Protein AF-A0A3S4TJX4-F1 (afdb_monomer)

InterPro domains:
  IPR001242 Condensation domain [PF00668] (744-1178)
  IPR009081 Phosphopantetheine binding ACP domain [PF00550] (663-723)
  IPR009081 Phosphopantetheine binding ACP domain [PS50075] (653-728)
  IPR014030 Beta-ketoacyl synthase-like, N-terminal domain [PF00109] (40-286)
  IPR014031 Beta-ketoacyl synthase, C-terminal domain [PF02801] (294-403)
  IPR016039 Thiolase-like [G3DSA:3.40.47.10] (41-617)
  IPR016039 Thiolase-like [SSF53901] (38-394)
  IPR018201 Beta-ketoacyl synthase, active site [PS00606] (199-215)
  IPR020806 Polyketide synthase-like, phosphopantetheine-binding domain [SM00823] (659-728)
  IPR020841 Polyketide synthase, beta-ketoacyl synthase domain [PS52004] (38-453)
  IPR020841 Polyketide synthase, beta-ketoacyl synthase domain [SM00825] (41-456)
  IPR023213 Chloramphenicol acetyltransferase-like domain superfamily [G3DSA:3.30.559.10] (734-914)
  IPR032821 Polyketide synthase, C-terminal extension [PF16197] (406-508)
  IPR036736 ACP-like superfamily [G3DSA:1.10.1200.10] (652-731)
  IPR036736 ACP-like superfamily [SSF47336] (655-725)
  IPR050091 Polyketide and Nonribosomal Peptide Biosynthesis Enzymes [PTHR43775] (40-524)

Mean predicted aligned error: 19.18 Å

Radius of gyration: 35.1 Å; Cα contacts (8 Å, |Δi|>4): 2314; chains: 1; bounding box: 82×93×92 Å

Solvent-accessible surface area (backbone atoms only — not comparable to full-atom values): 63516 Å² total; per-residue (Å²): 142,68,64,61,61,52,55,45,47,51,49,52,50,34,36,72,71,65,77,38,60,67,71,58,42,52,52,50,42,48,59,63,64,44,75,70,74,77,68,45,35,22,36,34,17,55,22,33,34,38,27,83,15,77,33,59,68,44,39,50,55,36,46,74,67,61,44,56,40,38,46,53,62,33,75,65,49,47,50,52,48,33,43,52,41,36,72,71,58,66,57,93,82,70,39,72,35,76,37,9,30,58,37,72,69,36,55,44,51,35,70,87,61,78,42,53,68,69,45,46,17,38,34,20,46,54,47,54,46,46,47,52,23,46,52,38,9,38,30,23,30,22,33,26,70,76,81,48,43,73,31,48,34,20,26,24,22,3,31,22,85,80,27,45,63,54,46,45,84,40,39,68,58,86,48,72,46,27,55,56,20,47,42,67,66,40,51,19,43,50,50,32,58,65,28,49,32,71,21,58,70,37,64,35,72,41,37,30,12,6,17,39,47,17,44,50,53,46,53,48,33,44,62,72,63,63,17,70,30,29,43,30,30,19,29,15,38,78,68,74,41,50,62,69,77,57,62,88,44,81,86,49,39,4,73,45,93,59,22,14,42,58,16,62,79,20,58,5,31,29,44,21,20,33,32,36,16,38,29,38,31,42,36,67,61,35,59,73,71,20,46,29,56,53,26,30,52,51,14,56,30,73,47,64,30,82,96,48,94,40,65,24,55,24,49,45,45,8,30,59,67,36,72,52,61,74,90,61,36,49,33,33,42,42,55,34,53,3,27,62,66,59,29,48,53,49,54,51,23,51,42,60,42,45,54,88,81,51,87,68,51,58,68,20,36,27,37,34,62,32,28,40,40,25,49,17,47,4,20,42,23,44,53,50,51,52,52,52,36,50,28,54,74,69,53,30,42,56,37,19,47,73,43,85,48,71,22,87,89,50,66,48,88,78,20,42,44,35,75,30,64,50,75,39,68,52,96,57,76,93,50,77,51,27,34,38,41,38,17,60,17,94,80,35,31,33,30,22,39,30,38,30,53,58,80,78,77,92,68,75,74,69,92,62,80,49,52,37,44,51,51,16,83,41,73,68,47,31,42,52,51,47,51,45,49,47,51,51,57,69,71,39,85,80,62,55,64,67,27,48,22,48,19,42,49,71,11,45,69,88,42,36,32,34,36,39,38,45,44,92,44,71,71,49,41,51,51,51,49,52,48,52,58,69,68,71,65,92,71,80,82,74,87,66,62,95,47,51,41,76,49,74,42,92,50,89,46,89,52,64,42,77,73,85,84,68,74,94,46,97,64,42,56,48,57,51,45,54,52,49,45,54,35,40,76,72,30,32,39,76,43,51,62,71,78,49,61,98,50,72,63,40,28,44,78,49,81,58,82,81,72,59,74,40,81,34,57,66,55,71,92,43,39,51,65,46,69,80,90,61,96,74,76,82,87,82,90,74,87,83,80,83,80,81,40,43,79,40,85,72,78,97,64,81,79,50,74,59,37,49,49,52,40,28,52,49,18,60,75,65,68,35,64,60,46,50,31,80,46,42,46,59,80,69,69,54,45,79,67,54,44,55,54,46,29,21,52,49,16,43,76,65,21,30,88,47,56,65,65,54,51,74,75,27,40,20,47,52,57,37,26,62,58,53,67,78,44,71,79,34,95,57,78,73,80,76,50,66,79,68,85,70,58,45,80,47,87,74,40,49,52,38,52,52,47,50,55,52,22,71,74,40,98,55,50,37,43,56,62,45,71,52,46,30,40,27,71,51,85,75,58,66,68,59,49,44,54,38,54,48,47,49,46,63,65,41,56,57,55,34,40,27,43,44,76,60,99,88,42,82,44,35,34,23,50,69,83,81,71,82,69,52,63,45,77,45,80,50,51,90,50,60,77,91,53,45,61,61,49,49,28,50,52,55,39,63,49,43,78,66,34,39,50,65,81,46,56,42,42,41,39,39,41,36,42,47,56,93,94,42,58,21,37,43,35,42,37,30,32,37,66,44,31,31,74,69,31,48,51,53,49,51,52,52,47,54,52,46,33,53,38,38,76,72,72,45,70,92,72,89,78,79,65,52,36,47,50,65,57,50,41,52,50,48,54,52,49,21,65,71,44,39,66,59,37,53,48,50,62,69,72,48,70,50,88,65,48,60,71,78,83,62,75,35,86,90,42,65,48,31,57,80,46,56,45,76,46,82,47,76,40,56,49,70,54,28,43,31,46,64,46,50,42,23,64,75,68,76,50,52,67,62,48,55,52,50,34,27,48,46,52,39,51,21,67,73,59,71,31,54,38,36,68,38,25,34,65,48,58,45,80,77,48,51,82,55,46,58,65,78,52,89,80,34,56,29,51,39,59,33,54,21,54,43,72,43,73,62,63,95,56,98,42,67,64,56,37,36,54,51,44,48,57,48,51,72,69,32,48,60,68,20,23,32,72,46,52,25,54,80,79,49,91,80,56,94,90,40,78,70,72,55,68,58,45,45,29,34,44,43,75,59,51,65,80,75,68,76,59,90,81,52,59,63,38,79,51,86,94,58,67,89,67,68,96,49,87,74,47,63,52,64,42,58,33,37,36,42,34,35,47,56,98,64,21,39,33,40,36,40,34,33,25,65,48,30,39,54,69,71,61,53,52,51,48,52,47,51,28,46,51,48,49,53,56,45,31,60,53,59,85,69,76,131

pLDDT: mean 82.54, std 14.54, range [25.06, 98.81]

Sequence (1184 aa):
MSENKALARYLLEQVQEGGFDKGHALALIKALGANRSRTEVAIVGISCRFSAADTPEAFWQKLIREKTGGGAYSSDRHADMRYLFGEPAVPKDAGICMNNLLADIDKFDASEFSLLAKEAQLMDPGQRELLLTAWQAIDDAGYSPQQWMNTNTGVFVGIDNNGKFNLDRYVQDQSLYSSMGSMTGWFPGRIAAALNAEGPCLAIDTGCSSGLVALDAAVNAIRDNSCEQAIVASVNLLNLYQSDVADGMEGMNATTDRSAAFDDNANGMLWGEGACSVIVKPLQKAVEAGDHIYGVIRGMAVNHDGQAVRQGKVLQKAWQDGKINPEELDYIEAHGTGTHLGDSIELSSIISAFKPYTKKKQFCGMGSLMANIGHTAGVSGLARVVKVLLAMKYNKLPSSPNFHVPNHHLQLEQSPVYIQDSLTEWPQPDKKKLVGVSAFSMTKTNCHVVIEEYQAPAADIPAVPYLMTVSADDRVQLKAQLNAMQNCIRRDEQIELGNMCYTANTGRQVRSHVVTVAFTSRAECLRRLELVCRELGDDGFCQLQDGVVYQVLTTLSTAKQVLAILPRAVGGELLLLEQIEAAYRTGKQIDWTSLYDGHTFRRISLPGYPRNTVRCWPPQSVLHPFRQPDRSLAVEHTEQPAYQVRLTGRGKEGYSDTELAIGAIWGELFGLDTIAVDQSFVDYGGNSLSAAVLVQSLSHNLHKQVKAELLYQHQTIEALAAVLEDKPEADIQALAPIQDMITGDQPISSTQAFMLGISDSLKNPGHLTVGVVLAVQYSLEPKVMHDTVQYLDSYYDILRARFTKAGGDWHQAIMPVGEAVNFQHVDIAHLPEPERKGFIEQTVNSKLYTLDLASGPLYTVTLFTQGEGEPVYLAAYFHHVLMDAFSLNLYIGSLMSLYNQVAQGGPLSLGSKPLSYYQFIGESQRYAREISDEQAQFMAETPLEDFPLLPQDIADGINYRYSKEEHKQAFDRATTDKLCRQLVKQHQVTVLDLLVAALAHTIAGWTKGEWVEIHNVITGRDVIHDRSHDFTQTLGLFAVGCDLVLQHRQSETPLAYLLDIQSQLLSLPAKGCGNFITQNIESRQPGSRYEYLRKQVSINYLGDMFEVDESSPVRVVDGISIDVDDDHLVHADILDLRGSIQNGELTMIWGYNRKIHHEPTIRKLSEHFGDFLYHLAETVGESH

Nearest PDB structures (foldseek):
  4wky-assembly1_B  TM=8.806E-01  e=1.281E-49  Streptomyces albus
  6mhl-assembly1_A  TM=8.473E-01  e=6.278E-50  Bacillus amyloliquefaciens
  4ope-assembly2_D  TM=8.639E-01  e=1.286E-44  Streptomyces albus
  7s6b-assembly1_A  TM=6.446E-01  e=1.512E-47  Streptomyces lasalocidi
  6ta8-assembly2_B  TM=8.455E-01  e=3.119E-32  Brevibacillus parabrevis

Secondary structure (DSSP, 8-state):
--HHHHHHHHHHHHHHTTSS-HHHHHHHHHHHSS------EEEEEEEEEETTB-SHHHHHHHHHTT---B----HHHHHHHHHHH-S--S-TTS---B-B--S-SSB--TGGGT--HHHHHHS-HHHHHHHHHHHHHHHHTT--GGGGTTS-EEEEEE--GGGS--GGGGB---SHHHHHHH-TTHHHHHHHHHHT--S-EEEE--GGGHHHHHHHHHHHHHHTTS-SEEEEEEEE---TT-GGGTTT-TTTB-SSS---TTBTT-B-BPB--EEEEEEEEEHHHHHHHT---SEEEEEEEEEE-TTS--HHHHHHHHHHHHT--GGG--EEE----SBHHHHHHHHHHHHHHHTTT----S-EEEE-SHHHH-B-GGGHHHHHHHHHHHHHHTTEE---TT--SB-TTS-GGGSSEEE--S-EE-SSTTSPPEEEEEEE-TTSEEEEEEEE---PPP-------EEEEEEESSHHHHHHHHHHHHHHHHH-TT--HHHHHHHHHHSS---SEEEEEEESSHHHHHHHHHHHHHH--SS------TTEEEEE-SS--S-EEPP-PPPS-TTHHHHHHHHHHHHHHTTPEE--HHHHTTS-------PPP-----B----GGGB-------S-------PPPPP-PEEESS-SSPPPHHHHHHHHHHHHHTT-SEEETTSBTTTTT--HHHHHHHHHHHHHHHTS---HHHHHH--BHHHHHHHHHTSPPP--PPPPP--SPP-EEEPPPHHHHHHHHHHHHSSSGGG-EEEEEEEESS---HHHHHHHHHHHHHH-GGGGEEEEEETTEEEEEEPPTTSPP-EEEEE-TTS-HHHHHHHHHHHHHHHHTT--TTTS-SEEEEEEE-STTSPEEEEEEEETTT--HHHHHHHHHHHHHHHHHHHTT--S---S----HHHHHHHHHHHHHHHHHHHHHHHHHS-GGGPPPPP-SSTT---BGGGEEEEEEE--HHHHHIIIIIIHHHHT--HHHHHHHHHHHHHHHHHT-SEEEEEEEEEGGGTSTT--S--TT--S--EEEEEEEEE----SSHHHHHHHHHHHHHHSGGGGTHHHHHTTTS---TT-GGGG----EEEEE-TTTT---TT-SEEE-TT-------TTPBPS-SEEEEEEEETTEEEEEEEEETTT--HHHHHHHHHHHHHHHHHHHHHTT---

Organism: NCBI:txid2485123

Foldseek 3Di:
DPDLVVVLVVLVVCVVVVNDDPVVSVVVNCVSPPPPPQQWKFFFFKFKCKACARGLVSLVVLQQVLPFFHDDAAPVRVVVLCFFFNPFPDPPQLLAAARIADHDLQFADQVLLVHDLQLLQLAFSLLRQLLVGLQRRLLQQLAHLQVLAPFQAEEFEFEALQQTPLQLVWFQFPAVSNVLRRDQQNSQVSNCVSRVHDAHGDYAYPKQCRQVVSVVVQSVCCSVVSGQKYKRKYWGHHSRRDPVVSPPCPQAHHSDNFQAFQAQNLRHFHEHTMMMMIIMGRPVVCVVVQTHGLWIFQFKFKDFQVPHACQLVRVLRRCVRNVHQVLQAQEEAEQRRSRPVVSQSRQVSQQVNCVVRDQAAARHEYAYCCRSNIRNMSCRQVVSVSLVSVCLVVQKDGARHPHDHGNPSHPRRSGNYDYRHHIGGRPCSPDWHKYKYWTARPSRMIMITIITGDDDDDFDFDDFWQKAKQADQDPVLSLVQLVQQLVVLVVDVPDDRSLNRVSRQRRYDHYQKMKIFTDDDSVRSNVLSVQSSVQPDDPPDDDDDQGMDIGGQPDQDPAEDEFDGDDDDVCSSSVSVVVVNVCSVVNHHYDCVNSCPPHNHHHRRGDDGPRGGDRNHDPSVRTNTDDDPDPDDDDDDDDDDQQFAAEDADPPDDDDPQLRQLRSLLCSLLVNNYDYQPDFQVNSVDDPVSLLVSLQSSCQRQQFNGFSVLCVVQGGSNSSSVVRVPGDRHNQDEDDADQDQDWFWFDAFLVLQVLQVLLVVFPHSLLQKDKFKKWFQDDADQVLLQVLQLLVCRQAQLQQWAWDADPNDIIITGHHRDDRAQEEEAECLVPDPVCVLVVVLCVLQVCSRVQDRHDHRQKHWYWYHRDPSGIIMIMIMGNLSSFDPLLNVLVVVSSVVQSVCVVVVHDNDDPGHFHEVSVVSVLLLVLLVVLVVVQVVCLVPDPLVQEFDQAFPAPPFFQWPVQKDKDKDWDDLLLLCLQQPQLCVVPVHHSVLLLVLLLQVLRCVRRVGQKDKEKEWDFQCSQSRSNNYDCSSYGGYRTAIFIQIDGDDDDPALVVSSVNSVVSQVSDRSSRRSLSSNPVPDDDDPVDSVVSNQNQHYEYEPECVQAFPPPDSMGTDPDNDSDDPGRPSTDSHQWYWYWYQYPSMIMIMIMHGVSGHDPVVSVVSVVSSVVSSVRSSVCRPPDD

Structure (mmCIF, N/CA/C/O backbone):
data_AF-A0A3S4TJX4-F1
#
_entry.id   AF-A0A3S4TJX4-F1
#
loop_
_atom_site.group_PDB
_atom_site.id
_atom_site.type_symbol
_atom_site.label_atom_id
_atom_site.label_alt_id
_atom_site.label_comp_id
_atom_site.label_asym_id
_atom_site.label_entity_id
_atom_site.label_seq_id
_atom_site.pdbx_PDB_ins_code
_atom_site.Cartn_x
_atom_site.Cartn_y
_atom_site.Cartn_z
_atom_site.occupancy
_atom_site.B_iso_or_equiv
_atom_site.auth_seq_id
_atom_site.auth_comp_id
_atom_site.auth_asym_id
_atom_site.auth_atom_id
_atom_site.pdbx_PDB_model_num
ATOM 1 N N . MET A 1 1 ? -5.182 21.605 20.759 1.00 36.69 1 MET A N 1
ATOM 2 C CA . MET A 1 1 ? -6.019 22.615 21.456 1.00 36.69 1 MET A CA 1
ATOM 3 C C . MET A 1 1 ? -5.848 23.965 20.748 1.00 36.69 1 MET A C 1
ATOM 5 O O . MET A 1 1 ? -4.956 24.694 21.154 1.00 36.69 1 MET A O 1
ATOM 9 N N . SER A 1 2 ? -6.645 24.328 19.730 1.00 47.00 2 SER A N 1
ATOM 10 C CA . SER A 1 2 ? -6.632 25.727 19.226 1.00 47.00 2 SER A CA 1
ATOM 11 C C . SER A 1 2 ? -7.808 26.160 18.332 1.00 47.00 2 SER A C 1
ATOM 13 O O . SER A 1 2 ? -8.213 27.307 18.472 1.00 47.00 2 SER A O 1
ATOM 15 N N . GLU A 1 3 ? -8.444 25.313 17.516 1.00 48.81 3 GLU A N 1
ATOM 16 C CA . GLU A 1 3 ? -9.478 25.794 16.563 1.00 48.81 3 GLU A CA 1
ATOM 17 C C . GLU A 1 3 ? -10.891 25.933 17.157 1.00 48.81 3 GLU A C 1
ATOM 19 O O . GLU A 1 3 ? -11.523 26.982 17.025 1.00 48.81 3 GLU A O 1
ATOM 24 N N . ASN A 1 4 ? -11.356 24.959 17.951 1.00 64.44 4 ASN A N 1
ATOM 25 C CA . ASN A 1 4 ? -12.704 25.009 18.548 1.00 64.44 4 ASN A CA 1
ATOM 26 C C . ASN A 1 4 ? -12.914 26.205 19.496 1.00 64.44 4 ASN A C 1
ATOM 28 O O . ASN A 1 4 ? -14.044 26.634 19.715 1.00 64.44 4 ASN A O 1
ATOM 32 N N . LYS A 1 5 ? -11.837 26.771 20.062 1.00 68.56 5 LYS A N 1
ATOM 33 C CA . LYS A 1 5 ? -11.915 27.974 20.909 1.00 68.56 5 LYS A CA 1
ATOM 34 C C . LYS A 1 5 ? -12.080 29.256 20.095 1.00 68.56 5 LYS A C 1
ATOM 36 O O . LYS A 1 5 ? -12.749 30.168 20.576 1.00 68.56 5 LYS A O 1
ATOM 41 N N . ALA A 1 6 ? -11.475 29.334 18.911 1.00 73.31 6 ALA A N 1
ATOM 42 C CA . ALA A 1 6 ? -11.617 30.483 18.023 1.00 73.31 6 ALA A CA 1
ATOM 43 C C . ALA A 1 6 ? -13.039 30.535 17.450 1.00 73.31 6 ALA A C 1
ATOM 45 O O . ALA A 1 6 ? -13.701 31.564 17.551 1.00 73.31 6 ALA A O 1
ATOM 46 N N . LEU A 1 7 ? -13.558 29.392 16.995 1.00 76.19 7 LEU A N 1
ATOM 47 C CA . LEU A 1 7 ? -14.925 29.287 16.485 1.00 76.19 7 LEU A CA 1
ATOM 48 C C . LEU A 1 7 ? -15.981 29.523 17.580 1.00 76.19 7 LEU A C 1
ATOM 50 O O . LEU A 1 7 ? -16.970 30.215 17.352 1.00 76.19 7 LEU A O 1
ATOM 54 N N . ALA A 1 8 ? -15.751 29.030 18.803 1.00 79.75 8 ALA A N 1
ATOM 55 C CA . ALA A 1 8 ? -16.629 29.329 19.935 1.00 79.75 8 ALA A CA 1
ATOM 56 C C . ALA A 1 8 ? -16.616 30.820 20.324 1.00 79.75 8 ALA A C 1
ATOM 58 O O . ALA A 1 8 ? -17.654 31.342 20.723 1.00 79.75 8 ALA A O 1
ATOM 59 N N . ARG A 1 9 ? -15.474 31.517 20.202 1.00 83.75 9 ARG A N 1
ATOM 60 C CA . ARG A 1 9 ? -15.407 32.977 20.400 1.00 83.75 9 ARG A CA 1
ATOM 61 C C . ARG A 1 9 ? -16.168 33.727 19.319 1.00 83.75 9 ARG A C 1
ATOM 63 O O . ARG A 1 9 ? -16.995 34.558 19.667 1.00 83.75 9 ARG A O 1
ATOM 70 N N . TYR A 1 10 ? -15.959 33.364 18.058 1.00 85.44 10 TYR A N 1
ATOM 71 C CA . TYR A 1 10 ? -16.672 33.961 16.934 1.00 85.44 10 TYR A CA 1
ATOM 72 C C . TYR A 1 10 ? -18.196 33.825 17.087 1.00 85.44 10 TYR A C 1
ATOM 74 O O . TYR A 1 10 ? -18.923 34.806 16.974 1.00 85.44 10 TYR A O 1
ATOM 82 N N . LEU A 1 11 ? -18.695 32.639 17.457 1.00 84.94 11 LEU A N 1
ATOM 83 C CA . LEU A 1 11 ? -20.128 32.431 17.705 1.00 84.94 11 LEU A CA 1
ATOM 84 C C . LEU A 1 11 ? -20.664 33.282 18.869 1.00 84.94 11 LEU A C 1
ATOM 86 O O . LEU A 1 11 ? -21.798 33.752 18.812 1.00 84.94 11 LEU A O 1
ATOM 90 N N . LEU A 1 12 ? -19.869 33.502 19.922 1.00 85.00 12 LEU A N 1
ATOM 91 C CA . LEU A 1 12 ? -20.253 34.384 21.031 1.00 85.00 12 LEU A CA 1
ATOM 92 C C . LEU A 1 12 ? -20.264 35.863 20.619 1.00 85.00 12 LEU A C 1
ATOM 94 O O . LEU A 1 12 ? -21.149 36.595 21.062 1.00 85.00 12 LEU A O 1
ATOM 98 N N . GLU A 1 13 ? -19.324 36.288 19.775 1.00 90.81 13 GLU A N 1
ATOM 99 C CA . GLU A 1 13 ? -19.264 37.642 19.208 1.00 90.81 13 GLU A CA 1
ATOM 100 C C . GLU A 1 13 ? -20.476 37.905 18.302 1.00 90.81 13 GLU A C 1
ATOM 102 O O . GLU A 1 13 ? -21.200 38.874 18.521 1.00 90.81 13 GLU A O 1
ATOM 107 N N . GLN A 1 14 ? -20.814 36.976 17.401 1.00 90.31 14 GLN A N 1
ATOM 108 C CA . GLN A 1 14 ? -21.992 37.093 16.529 1.00 90.31 14 GLN A CA 1
ATOM 109 C C . GLN A 1 14 ? -23.321 37.121 17.305 1.00 90.31 14 GLN A C 1
ATOM 111 O O . GLN A 1 14 ? -24.269 37.806 16.916 1.00 90.31 14 GLN A O 1
ATOM 116 N N . VAL A 1 15 ? -23.398 36.436 18.450 1.00 91.56 15 VAL A N 1
ATOM 117 C CA . VAL A 1 15 ? -24.546 36.529 19.368 1.00 91.56 15 VAL A CA 1
ATOM 118 C C . VAL A 1 15 ? -24.623 37.888 20.068 1.00 91.56 15 VAL A C 1
ATOM 120 O O . VAL A 1 15 ? -25.723 38.393 20.302 1.00 91.56 15 VAL A O 1
ATOM 123 N N . GLN A 1 16 ? -23.485 38.477 20.451 1.00 88.38 16 GLN A N 1
ATOM 124 C CA . GLN A 1 16 ? -23.446 39.804 21.077 1.00 88.38 16 GLN A CA 1
ATOM 125 C C . GLN A 1 16 ? -23.823 40.912 20.091 1.00 88.38 16 GLN A C 1
ATOM 127 O O . GLN A 1 16 ? -24.510 41.856 20.477 1.00 88.38 16 GLN A O 1
ATOM 132 N N . GLU A 1 17 ? -23.433 40.759 18.828 1.00 92.00 17 GLU A N 1
ATOM 133 C CA . GLU A 1 17 ? -23.764 41.675 17.731 1.00 92.00 17 GLU A CA 1
ATOM 134 C C . GLU A 1 17 ? -25.202 41.498 17.210 1.00 92.00 17 GLU A C 1
ATOM 136 O O . GLU A 1 17 ? -25.673 42.289 16.397 1.00 92.00 17 GLU A O 1
ATOM 141 N N . GLY A 1 18 ? -25.930 40.484 17.693 1.00 80.81 18 GLY A N 1
ATOM 142 C CA . GLY A 1 18 ? -27.303 40.190 17.273 1.00 80.81 18 GLY A CA 1
ATOM 143 C C . GLY A 1 18 ? -27.412 39.520 15.898 1.00 80.81 18 GLY A C 1
ATOM 144 O O . GLY A 1 18 ? -28.525 39.330 15.414 1.00 80.81 18 GLY A O 1
ATOM 145 N N . GLY A 1 19 ? -26.285 39.139 15.289 1.00 79.06 19 GLY A N 1
ATOM 146 C CA . GLY A 1 19 ? -26.214 38.432 14.009 1.00 79.06 19 GLY A CA 1
ATOM 147 C C . GLY A 1 19 ? -26.500 36.930 14.106 1.00 79.06 19 GLY A C 1
ATOM 148 O O . GLY A 1 19 ? -26.665 36.274 13.080 1.00 79.06 19 GLY A O 1
ATOM 149 N N . PHE A 1 20 ? -26.580 36.372 15.321 1.00 81.31 20 PHE A N 1
ATOM 150 C CA . PHE A 1 20 ? -26.811 34.943 15.528 1.00 81.31 20 PHE A CA 1
ATOM 151 C C . PHE A 1 20 ? -27.699 34.644 16.746 1.00 81.31 20 PHE A C 1
ATOM 153 O O . PHE A 1 20 ? -27.573 35.266 17.804 1.00 81.31 20 PHE A O 1
ATOM 160 N N . ASP A 1 21 ? -28.604 33.669 16.612 1.00 93.69 21 ASP A N 1
ATOM 161 C CA . ASP A 1 21 ? -29.549 33.297 17.669 1.00 93.69 21 ASP A CA 1
ATOM 162 C C . ASP A 1 21 ? -28.851 32.655 18.882 1.00 93.69 21 ASP A C 1
ATOM 164 O O . ASP A 1 21 ? -28.011 31.762 18.756 1.00 93.69 21 ASP A O 1
ATOM 168 N N . LYS A 1 22 ? -29.262 33.068 20.087 1.00 87.38 22 LYS A N 1
ATOM 169 C CA . LYS A 1 22 ? -28.700 32.577 21.356 1.00 87.38 22 LYS A CA 1
ATOM 170 C C . LYS A 1 22 ? -28.946 31.086 21.574 1.00 87.38 22 LYS A C 1
ATOM 172 O O . LYS A 1 22 ? -28.072 30.414 22.123 1.00 87.38 22 LYS A O 1
ATOM 177 N N . GLY A 1 23 ? -30.115 30.574 21.185 1.00 79.62 23 GLY A N 1
ATOM 178 C CA . GLY A 1 23 ? -30.462 29.161 21.344 1.00 79.62 23 GLY A CA 1
ATOM 179 C C . GLY A 1 23 ? -29.588 28.264 20.468 1.00 79.62 23 GLY A C 1
ATOM 180 O O . GLY A 1 23 ? -28.990 27.304 20.959 1.00 79.62 23 GLY A O 1
ATOM 181 N N . HIS A 1 24 ? -29.442 28.635 19.197 1.00 76.31 24 HIS A N 1
ATOM 182 C CA . HIS A 1 24 ? -28.610 27.920 18.231 1.00 76.31 24 HIS A CA 1
ATOM 183 C C . HIS A 1 24 ? -27.114 28.046 18.515 1.00 76.31 24 HIS A C 1
ATOM 185 O O . HIS A 1 24 ? -26.407 27.042 18.461 1.00 76.31 24 HIS A O 1
ATOM 191 N N . ALA A 1 25 ? -26.618 29.231 18.886 1.00 83.31 25 ALA A N 1
ATOM 192 C CA . ALA A 1 25 ? -25.219 29.391 19.280 1.00 83.31 25 ALA A CA 1
ATOM 193 C C . ALA A 1 25 ? -24.874 28.528 20.494 1.00 83.31 25 ALA A C 1
ATOM 195 O O . ALA A 1 25 ? -23.820 27.901 20.521 1.00 83.31 25 ALA A O 1
ATOM 196 N N . LEU A 1 26 ? -25.766 28.443 21.487 1.00 77.00 26 LEU A N 1
ATOM 197 C CA . LEU A 1 26 ? -25.555 27.580 22.646 1.00 77.00 26 LEU A CA 1
ATOM 198 C C . LEU A 1 26 ? -25.517 26.096 22.252 1.00 77.00 26 LEU A C 1
ATOM 200 O O . LEU A 1 26 ? -24.716 25.348 22.810 1.00 77.00 26 LEU A O 1
ATOM 204 N N . ALA A 1 27 ? -26.347 25.668 21.296 1.00 74.06 27 ALA A N 1
ATOM 205 C CA . ALA A 1 27 ? -26.324 24.307 20.764 1.00 74.06 27 ALA A CA 1
ATOM 206 C C . ALA A 1 27 ? -25.031 24.014 19.981 1.00 74.06 27 ALA A C 1
ATOM 208 O O . ALA A 1 27 ? -24.394 22.993 20.229 1.00 74.06 27 ALA A O 1
ATOM 209 N N . LEU A 1 28 ? -24.591 24.933 19.115 1.00 76.88 28 LEU A N 1
ATOM 210 C CA . LEU A 1 28 ? -23.346 24.820 18.348 1.00 76.88 28 LEU A CA 1
ATOM 211 C C . LEU A 1 28 ? -22.112 24.850 19.249 1.00 76.88 28 LEU A C 1
ATOM 213 O O . LEU A 1 28 ? -21.241 24.003 19.112 1.00 76.88 28 LEU A O 1
ATOM 217 N N . ILE A 1 29 ? -22.047 25.749 20.231 1.00 75.94 29 ILE A N 1
ATOM 218 C CA . ILE A 1 29 ? -20.952 25.794 21.211 1.00 75.94 29 ILE A CA 1
ATOM 219 C C . ILE A 1 29 ? -20.948 24.525 22.072 1.00 75.94 29 ILE A C 1
ATOM 221 O O . ILE A 1 29 ? -19.879 23.995 22.370 1.00 75.94 29 ILE A O 1
ATOM 225 N N . LYS A 1 30 ? -22.122 23.986 22.434 1.00 68.75 30 LYS A N 1
ATOM 226 C CA . LYS A 1 30 ? -22.217 22.669 23.081 1.00 68.75 30 LYS A CA 1
ATOM 227 C C . LYS A 1 30 ? -21.765 21.535 22.168 1.00 68.75 30 LYS A C 1
ATOM 229 O O . LYS A 1 30 ? -21.188 20.600 22.693 1.00 68.75 30 LYS A O 1
ATOM 234 N N . ALA A 1 31 ? -21.988 21.601 20.858 1.00 64.06 31 ALA A N 1
ATOM 235 C CA . ALA A 1 31 ? -21.494 20.610 19.902 1.00 64.06 31 ALA A CA 1
ATOM 236 C C . ALA A 1 31 ? -19.972 20.729 19.679 1.00 64.06 31 ALA A C 1
ATOM 238 O O . ALA A 1 31 ? -19.275 19.722 19.637 1.00 64.06 31 ALA A O 1
ATOM 239 N N . LEU A 1 32 ? -19.438 21.954 19.635 1.00 67.00 32 LEU A N 1
ATOM 240 C CA . LEU A 1 32 ? -18.004 22.261 19.523 1.00 67.00 32 LEU A CA 1
ATOM 241 C C . LEU A 1 32 ? -17.216 21.917 20.796 1.00 67.00 32 LEU A C 1
ATOM 243 O O . LEU A 1 32 ? -16.024 21.607 20.735 1.00 67.00 32 LEU A O 1
ATOM 247 N N . GLY A 1 33 ? -17.880 22.021 21.950 1.00 47.38 33 GLY A N 1
ATOM 248 C CA . GLY A 1 33 ? -17.371 21.679 23.276 1.00 47.38 33 GLY A CA 1
ATOM 249 C C . GLY A 1 33 ? -17.836 20.317 23.791 1.00 47.38 33 GLY A C 1
ATOM 250 O O . GLY A 1 33 ? -17.444 19.929 24.894 1.00 47.38 33 GLY A O 1
ATOM 251 N N . ALA A 1 34 ? -18.654 19.583 23.030 1.00 43.62 34 ALA A N 1
ATOM 252 C CA . ALA A 1 34 ? -18.957 18.201 23.341 1.00 43.62 34 ALA A CA 1
ATOM 253 C C . ALA A 1 34 ? -17.630 17.463 23.217 1.00 43.62 34 ALA A C 1
ATOM 255 O O . ALA A 1 34 ? -17.064 17.360 22.130 1.00 43.62 34 ALA A O 1
ATOM 256 N N . ASN A 1 35 ? -17.110 16.961 24.338 1.00 44.81 35 ASN A N 1
ATOM 257 C CA . ASN A 1 35 ? -16.187 15.840 24.273 1.00 44.81 35 ASN A CA 1
ATOM 258 C C . ASN A 1 35 ? -16.895 14.804 23.399 1.00 44.81 35 ASN A C 1
ATOM 260 O O . ASN A 1 35 ? -17.862 14.203 23.874 1.00 44.81 35 ASN A O 1
ATOM 264 N N . ARG A 1 36 ? -16.468 14.623 22.139 1.00 47.38 36 ARG A N 1
ATOM 265 C CA . ARG A 1 36 ? -16.821 13.417 21.388 1.00 47.38 36 ARG A CA 1
ATOM 266 C C . ARG A 1 36 ? -16.513 12.287 22.359 1.00 47.38 36 ARG A C 1
ATOM 268 O O . ARG A 1 36 ? -15.378 12.204 22.840 1.00 47.38 36 ARG A O 1
ATOM 275 N N . SER A 1 37 ? -17.527 11.533 22.787 1.00 54.72 37 SER A N 1
ATOM 276 C CA . SER A 1 37 ? -17.262 10.407 23.672 1.00 54.72 37 SER A CA 1
ATOM 277 C C . SER A 1 37 ? -16.277 9.540 22.914 1.00 54.72 37 SER A C 1
ATOM 279 O O . SER A 1 37 ? -16.568 9.139 21.790 1.00 54.72 37 SER A O 1
ATOM 281 N N . ARG A 1 38 ? -15.080 9.369 23.472 1.00 72.62 38 ARG A N 1
ATOM 282 C CA . ARG A 1 38 ? -14.001 8.633 22.827 1.00 72.62 38 ARG A CA 1
ATOM 283 C C . ARG A 1 38 ? -14.551 7.283 22.383 1.00 72.62 38 ARG A C 1
ATOM 285 O O . ARG A 1 38 ? -14.959 6.503 23.239 1.00 72.62 38 ARG A O 1
ATOM 292 N N . THR A 1 39 ? -14.597 7.048 21.073 1.00 85.12 39 THR A N 1
ATOM 293 C CA . THR A 1 39 ? -15.075 5.784 20.517 1.00 85.12 39 THR A CA 1
ATOM 294 C C . THR A 1 39 ? -14.137 4.686 21.000 1.00 85.12 39 THR A C 1
ATOM 296 O O . THR A 1 39 ? -12.958 4.647 20.633 1.00 85.12 39 THR A O 1
ATOM 299 N N . GLU A 1 40 ? -14.638 3.846 21.903 1.00 92.81 40 GLU A N 1
ATOM 300 C CA . GLU A 1 40 ? -13.951 2.627 22.313 1.00 92.81 40 GLU A CA 1
ATOM 301 C C . GLU A 1 40 ? -13.974 1.646 21.145 1.00 92.81 40 GLU A C 1
ATOM 303 O O . GLU A 1 40 ? -14.954 1.579 20.401 1.00 92.81 40 GLU A O 1
ATOM 308 N N . VAL A 1 41 ? -12.883 0.909 20.961 1.00 97.81 41 VAL A N 1
ATOM 309 C CA . VAL A 1 41 ? -12.700 0.018 19.814 1.00 97.81 41 VAL A CA 1
ATOM 310 C C . VAL A 1 41 ? -12.572 -1.409 20.330 1.00 97.81 41 VAL A C 1
ATOM 312 O O . VAL A 1 41 ? -11.740 -1.689 21.189 1.00 97.81 41 VAL A O 1
ATOM 315 N N . ALA A 1 42 ? -13.427 -2.295 19.838 1.00 98.50 42 ALA A N 1
ATOM 316 C CA . ALA A 1 42 ? -13.429 -3.718 20.133 1.00 98.50 42 ALA A CA 1
ATOM 317 C C . ALA A 1 42 ? -12.576 -4.475 19.112 1.00 98.50 42 ALA A C 1
ATOM 319 O O . ALA A 1 42 ? -12.627 -4.168 17.921 1.00 98.50 42 ALA A O 1
ATOM 320 N N . ILE A 1 43 ? -11.844 -5.487 19.576 1.00 98.75 43 ILE A N 1
ATOM 321 C CA . ILE A 1 43 ? -11.207 -6.493 18.720 1.00 98.75 43 ILE A CA 1
ATOM 322 C C . ILE A 1 43 ? -12.166 -7.680 18.629 1.00 98.75 43 ILE A C 1
ATOM 324 O O . ILE A 1 43 ? -12.460 -8.312 19.648 1.00 98.75 43 ILE A O 1
ATOM 328 N N . VAL A 1 44 ? -12.679 -7.953 17.429 1.00 98.19 44 VAL A N 1
ATOM 329 C CA . VAL A 1 44 ? -13.785 -8.907 17.214 1.00 98.19 44 VAL A CA 1
ATOM 330 C C . VAL A 1 44 ? -13.375 -10.198 16.510 1.00 98.19 44 VAL A C 1
ATOM 332 O O . VAL A 1 44 ? -14.098 -11.184 16.579 1.00 98.19 44 VAL A O 1
ATOM 335 N N . GLY A 1 45 ? -12.209 -10.215 15.869 1.00 97.69 45 GLY A N 1
ATOM 336 C CA . GLY A 1 45 ? -11.669 -11.397 15.199 1.00 97.69 45 GLY A CA 1
ATOM 337 C C . GLY A 1 45 ? -10.152 -11.378 15.187 1.00 97.69 45 GLY A C 1
ATOM 338 O O . GLY A 1 45 ? -9.548 -10.303 15.118 1.00 97.69 45 GLY A O 1
ATOM 339 N N . ILE A 1 46 ? -9.543 -12.556 15.272 1.00 98.19 46 ILE A N 1
ATOM 340 C CA . ILE A 1 46 ? -8.093 -12.742 15.266 1.00 98.19 46 ILE A CA 1
ATOM 341 C C . ILE A 1 46 ? -7.696 -13.908 14.357 1.00 98.19 46 ILE A C 1
ATOM 343 O O . ILE A 1 46 ? -8.381 -14.922 14.269 1.00 98.19 46 ILE A O 1
ATOM 347 N N . SER A 1 47 ? -6.534 -13.794 13.724 1.00 97.19 47 SER A N 1
ATOM 348 C CA . SER A 1 47 ? -5.828 -14.920 13.118 1.00 97.19 47 SER A CA 1
ATOM 349 C C . SER A 1 47 ? -4.325 -14.756 13.299 1.00 97.19 47 SER A C 1
ATOM 351 O O . SER A 1 47 ? -3.808 -13.636 13.313 1.00 97.19 47 SER A O 1
ATOM 353 N N . CYS A 1 48 ? -3.617 -15.873 13.430 1.00 95.50 48 CYS A N 1
ATOM 354 C CA . CYS A 1 48 ? -2.167 -15.888 13.432 1.00 95.50 48 CYS A CA 1
ATOM 355 C C . CYS A 1 48 ? -1.608 -17.196 12.877 1.00 95.50 48 CYS A C 1
ATOM 357 O O . CYS A 1 48 ? -2.191 -18.268 13.054 1.00 95.50 48 CYS A O 1
ATOM 359 N N . ARG A 1 49 ? -0.428 -17.084 12.267 1.00 93.81 49 ARG A N 1
ATOM 360 C CA . ARG A 1 49 ? 0.392 -18.203 11.823 1.00 93.81 49 ARG A CA 1
ATOM 361 C C . ARG A 1 49 ? 1.827 -17.975 12.274 1.00 93.81 49 ARG A C 1
ATOM 363 O O . ARG A 1 49 ? 2.481 -17.021 11.856 1.00 93.81 49 ARG A O 1
ATOM 370 N N . PHE A 1 50 ? 2.299 -18.852 13.149 1.00 92.88 50 PHE A N 1
ATOM 371 C CA . PHE A 1 50 ? 3.647 -18.844 13.706 1.00 92.88 50 PHE A CA 1
ATOM 372 C C . PHE A 1 50 ? 4.275 -20.229 13.577 1.00 92.88 50 PHE A C 1
ATOM 374 O O . PHE A 1 50 ? 3.610 -21.225 13.284 1.00 92.88 50 PHE A O 1
ATOM 381 N N . SER A 1 51 ? 5.571 -20.316 13.859 1.00 86.81 51 SER A N 1
ATOM 382 C CA . SER A 1 51 ? 6.287 -21.587 13.844 1.00 86.81 51 SER A CA 1
ATOM 383 C C . SER A 1 51 ? 5.610 -22.652 14.726 1.00 86.81 51 SER A C 1
ATOM 385 O O . SER A 1 51 ? 5.375 -22.460 15.928 1.00 86.81 51 SER A O 1
ATOM 387 N N . ALA A 1 52 ? 5.286 -23.798 14.116 1.00 85.50 52 ALA A N 1
ATOM 388 C CA . ALA A 1 52 ? 4.563 -24.907 14.747 1.00 85.50 52 ALA A CA 1
ATOM 389 C C . ALA A 1 52 ? 3.210 -24.517 15.393 1.00 85.50 52 ALA A C 1
ATOM 391 O O . ALA A 1 52 ? 2.764 -25.175 16.340 1.00 85.50 52 ALA A O 1
ATOM 392 N N . ALA A 1 53 ? 2.575 -23.444 14.912 1.00 91.19 53 ALA A N 1
ATOM 393 C CA . ALA A 1 53 ? 1.295 -22.945 15.397 1.00 91.19 53 ALA A CA 1
ATOM 394 C C . ALA A 1 53 ? 0.555 -22.163 14.295 1.00 91.19 53 ALA A C 1
ATOM 396 O O . ALA A 1 53 ? 0.668 -20.944 14.209 1.00 91.19 53 ALA A O 1
ATOM 397 N N . ASP A 1 54 ? -0.235 -22.867 13.483 1.00 89.06 54 ASP A N 1
ATOM 398 C CA . ASP A 1 54 ? -0.928 -22.271 12.329 1.00 89.06 54 ASP A CA 1
ATOM 399 C C . ASP A 1 54 ? -2.310 -21.665 12.641 1.00 89.06 54 ASP A C 1
ATOM 401 O O . ASP A 1 54 ? -3.002 -21.213 11.734 1.00 89.06 54 ASP A O 1
ATOM 405 N N . THR A 1 55 ? -2.745 -21.689 13.906 1.00 91.81 55 THR A N 1
ATOM 406 C CA . THR A 1 55 ? -4.017 -21.093 14.348 1.00 91.81 55 THR A CA 1
ATOM 407 C C . THR A 1 55 ? -3.889 -20.458 15.736 1.00 91.81 55 THR A C 1
ATOM 409 O O . THR A 1 55 ? -3.019 -20.879 16.514 1.00 91.81 55 THR A O 1
ATOM 412 N N . PRO A 1 56 ? -4.791 -19.531 16.124 1.00 94.31 56 PRO A N 1
ATOM 413 C CA . PRO A 1 56 ? -4.833 -18.978 17.480 1.00 94.31 56 PRO A CA 1
ATOM 414 C C . PRO A 1 56 ? -4.905 -20.052 18.578 1.00 94.31 56 PRO A C 1
ATOM 416 O O . PRO A 1 56 ? -4.225 -19.961 19.601 1.00 94.31 56 PRO A O 1
ATOM 419 N N . GLU A 1 57 ? -5.665 -21.128 18.369 1.00 91.31 57 GLU A N 1
ATOM 420 C CA . GLU A 1 57 ? -5.749 -22.247 19.311 1.00 91.31 57 GLU A CA 1
ATOM 421 C C . GLU A 1 57 ? -4.439 -23.030 19.406 1.00 91.31 57 GLU A C 1
ATOM 423 O O . GLU A 1 57 ? -4.035 -23.408 20.511 1.00 91.31 57 GLU A O 1
ATOM 428 N N . ALA A 1 58 ? -3.786 -23.306 18.273 1.00 92.38 58 ALA A N 1
ATOM 429 C CA . ALA A 1 58 ? -2.497 -23.990 18.247 1.00 92.38 58 ALA A CA 1
ATOM 430 C C . ALA A 1 58 ? -1.421 -23.137 18.932 1.00 92.38 58 ALA A C 1
ATOM 432 O O . ALA A 1 58 ? -0.630 -23.651 19.727 1.00 92.38 58 ALA A O 1
ATOM 433 N N . PHE A 1 59 ? -1.463 -21.825 18.706 1.00 95.38 59 PHE A N 1
ATOM 434 C CA . PHE A 1 59 ? -0.606 -20.860 19.373 1.00 95.38 59 PHE A CA 1
ATOM 435 C C . PHE A 1 59 ? -0.849 -20.843 20.884 1.00 95.38 59 PHE A C 1
ATOM 437 O O . PHE A 1 59 ? 0.099 -20.995 21.652 1.00 95.38 59 PHE A O 1
ATOM 444 N N . TRP A 1 60 ? -2.104 -20.811 21.339 1.00 95.62 60 TRP A N 1
ATOM 445 C CA . TRP A 1 60 ? -2.420 -20.943 22.764 1.00 95.62 60 TRP A CA 1
ATOM 446 C C . TRP A 1 60 ? -1.871 -22.242 23.373 1.00 95.62 60 TRP A C 1
ATOM 448 O O . TRP A 1 60 ? -1.282 -22.225 24.453 1.00 95.62 60 TRP A O 1
ATOM 458 N N . GLN A 1 61 ? -2.009 -23.377 22.676 1.00 94.19 61 GLN A N 1
ATOM 459 C CA . GLN A 1 61 ? -1.433 -24.650 23.129 1.00 94.19 61 GLN A CA 1
ATOM 460 C C . GLN A 1 61 ? 0.095 -24.620 23.207 1.00 94.19 61 GLN A C 1
ATOM 462 O O . GLN A 1 61 ? 0.668 -25.273 24.080 1.00 94.19 61 GLN A O 1
ATOM 467 N N . LYS A 1 62 ? 0.756 -23.886 22.310 1.00 93.19 62 LYS A N 1
ATOM 468 C CA . LYS A 1 62 ? 2.204 -23.675 22.346 1.00 93.19 62 LYS A CA 1
ATOM 469 C C . LYS A 1 62 ? 2.609 -22.866 23.585 1.00 93.19 62 LYS A C 1
ATOM 471 O O . LYS A 1 62 ? 3.524 -23.290 24.290 1.00 93.19 62 LYS A O 1
ATOM 476 N N . LEU A 1 63 ? 1.879 -21.790 23.891 1.00 94.44 63 LEU A N 1
ATOM 477 C CA . LEU A 1 63 ? 2.122 -20.921 25.049 1.00 94.44 63 LEU A CA 1
ATOM 478 C C . LEU A 1 63 ? 2.002 -21.671 26.384 1.00 94.44 63 LEU A C 1
ATOM 480 O O . LEU A 1 63 ? 2.938 -21.660 27.176 1.00 94.44 63 LEU A O 1
ATOM 484 N N . ILE A 1 64 ? 0.894 -22.380 26.626 1.00 94.69 64 ILE A N 1
ATOM 485 C CA . ILE A 1 64 ? 0.656 -23.055 27.920 1.00 94.69 64 ILE A CA 1
ATOM 486 C C . ILE A 1 64 ? 1.519 -24.302 28.146 1.00 94.69 64 ILE A C 1
ATOM 488 O O . ILE A 1 64 ? 1.608 -24.793 29.265 1.00 94.69 64 ILE A O 1
ATOM 492 N N . ARG A 1 65 ? 2.108 -24.856 27.080 1.00 90.94 65 ARG A N 1
ATOM 493 C CA . ARG A 1 65 ? 3.087 -25.953 27.163 1.00 90.94 65 ARG A CA 1
ATOM 494 C C . ARG A 1 65 ? 4.518 -25.435 27.297 1.00 90.94 65 ARG A C 1
ATOM 496 O O . ARG A 1 65 ? 5.436 -26.246 27.231 1.00 90.94 65 ARG A O 1
ATOM 503 N N . GLU A 1 66 ? 4.685 -24.114 27.397 1.00 84.75 66 GLU A N 1
ATOM 504 C CA . GLU A 1 66 ? 5.973 -23.422 27.510 1.00 84.75 66 GLU A CA 1
ATOM 505 C C . GLU A 1 66 ? 6.946 -23.819 26.393 1.00 84.75 66 GLU A C 1
ATOM 507 O O . GLU A 1 66 ? 8.163 -23.863 26.563 1.00 84.75 66 GLU A O 1
ATOM 512 N N . LYS A 1 67 ? 6.401 -24.136 25.212 1.00 80.56 67 LYS A N 1
ATOM 513 C CA . LYS A 1 67 ? 7.212 -24.544 24.072 1.00 80.56 67 LYS A CA 1
ATOM 514 C C . LYS A 1 67 ? 7.920 -23.322 23.499 1.00 80.56 67 LYS A C 1
ATOM 516 O O . LYS A 1 67 ? 7.273 -22.363 23.067 1.00 80.56 67 LYS A O 1
ATOM 521 N N . THR A 1 68 ? 9.242 -23.401 23.477 1.00 81.56 68 THR A N 1
ATOM 522 C CA . THR A 1 68 ? 10.144 -22.439 22.849 1.00 81.56 68 THR A CA 1
ATOM 523 C C . THR A 1 68 ? 10.618 -22.981 21.508 1.00 81.56 68 THR A C 1
ATOM 525 O O . THR A 1 68 ? 10.727 -24.196 21.317 1.00 81.56 68 THR A O 1
ATOM 528 N N . GLY A 1 69 ? 10.854 -22.081 20.558 1.00 75.00 69 GLY A N 1
ATOM 529 C CA . GLY A 1 69 ? 11.294 -22.461 19.220 1.00 75.00 69 GLY A CA 1
ATOM 530 C C . GLY A 1 69 ? 10.287 -23.319 18.437 1.00 75.00 69 GLY A C 1
ATOM 531 O O . GLY A 1 69 ? 9.097 -23.415 18.764 1.00 75.00 69 GLY A O 1
ATOM 532 N N . GLY A 1 70 ? 10.781 -23.982 17.397 1.00 72.50 70 GLY A N 1
ATOM 533 C CA . GLY A 1 70 ? 10.024 -24.838 16.494 1.00 72.50 70 GLY A CA 1
ATOM 534 C C . GLY A 1 70 ? 10.067 -24.372 15.040 1.00 72.50 70 GLY A C 1
ATOM 535 O O . GLY A 1 70 ? 10.248 -23.200 14.734 1.00 72.50 70 GLY A O 1
ATOM 536 N N . GLY A 1 71 ? 9.838 -25.318 14.133 1.00 70.38 71 GLY A N 1
ATOM 537 C CA . GLY A 1 71 ? 9.827 -25.065 12.695 1.00 70.38 71 GLY A CA 1
ATOM 538 C C . GLY A 1 71 ? 11.201 -25.221 12.047 1.00 70.38 71 GLY A C 1
ATOM 539 O O . GLY A 1 71 ? 12.230 -24.828 12.586 1.00 70.38 71 GLY A O 1
ATOM 540 N N . ALA A 1 72 ? 11.193 -25.826 10.871 1.00 72.31 72 ALA A N 1
ATOM 541 C CA . ALA A 1 72 ? 12.298 -25.881 9.931 1.00 72.31 72 ALA A CA 1
ATOM 542 C C . ALA A 1 72 ? 11.686 -25.675 8.546 1.00 72.31 72 ALA A C 1
ATOM 544 O O . ALA A 1 72 ? 10.498 -25.953 8.361 1.00 72.31 72 ALA A O 1
ATOM 545 N N . TYR A 1 73 ? 12.475 -25.217 7.579 1.00 79.62 73 TYR A N 1
ATOM 546 C CA . TYR A 1 73 ? 12.006 -25.196 6.199 1.00 79.62 73 TYR A CA 1
ATOM 547 C C . TYR A 1 73 ? 11.591 -26.608 5.775 1.00 79.62 73 TYR A C 1
ATOM 549 O O . TYR A 1 73 ? 12.242 -27.597 6.131 1.00 79.62 73 TYR A O 1
ATOM 557 N N . SER A 1 74 ? 10.506 -26.720 5.016 1.00 83.62 74 SER A N 1
ATOM 558 C CA . SER A 1 74 ? 10.153 -27.986 4.381 1.00 83.62 74 SER A CA 1
ATOM 559 C C . SER A 1 74 ? 11.223 -28.418 3.375 1.00 83.62 74 SER A C 1
ATOM 561 O O . SER A 1 74 ? 12.149 -27.663 3.066 1.00 83.62 74 SER A O 1
ATOM 563 N N . SER A 1 75 ? 11.135 -29.650 2.866 1.00 84.25 75 SER A N 1
ATOM 564 C CA . SER A 1 75 ? 12.026 -30.110 1.791 1.00 84.25 75 SER A CA 1
ATOM 565 C C . SER A 1 75 ? 11.944 -29.206 0.563 1.00 84.25 75 SER A C 1
ATOM 567 O O . SER A 1 75 ? 12.973 -28.898 -0.036 1.00 84.25 75 SER A O 1
ATOM 569 N N . ASP A 1 76 ? 10.734 -28.755 0.236 1.00 86.75 76 ASP A N 1
ATOM 570 C CA . ASP A 1 76 ? 10.460 -27.912 -0.922 1.00 86.75 76 ASP A CA 1
ATOM 571 C C . ASP A 1 76 ? 11.037 -26.516 -0.701 1.00 86.75 76 ASP A C 1
ATOM 573 O O . ASP A 1 76 ? 11.825 -26.043 -1.516 1.00 86.75 76 ASP A O 1
ATOM 577 N N . ARG A 1 77 ? 10.766 -25.902 0.459 1.00 85.25 77 ARG A N 1
ATOM 578 C CA . ARG A 1 77 ? 11.345 -24.600 0.800 1.00 85.25 77 ARG A CA 1
ATOM 579 C C . ARG A 1 77 ? 12.873 -24.659 0.865 1.00 85.25 77 ARG A C 1
ATOM 581 O O . ARG A 1 77 ? 13.526 -23.750 0.370 1.00 85.25 77 ARG A O 1
ATOM 588 N N . HIS A 1 78 ? 13.469 -25.725 1.407 1.00 83.50 78 HIS A N 1
ATOM 589 C CA . HIS A 1 78 ? 14.925 -25.917 1.349 1.00 83.50 78 HIS A CA 1
ATOM 590 C C . HIS A 1 78 ? 15.443 -25.972 -0.091 1.00 83.50 78 HIS A C 1
ATOM 592 O O . HIS A 1 78 ? 16.490 -25.396 -0.375 1.00 83.50 78 HIS A O 1
ATOM 598 N N . ALA A 1 79 ? 14.748 -26.675 -0.987 1.00 85.31 79 ALA A N 1
ATOM 599 C CA . ALA A 1 79 ? 15.132 -26.754 -2.391 1.00 85.31 79 ALA A CA 1
ATOM 600 C C . ALA A 1 79 ? 15.018 -25.389 -3.085 1.00 85.31 79 ALA A C 1
ATOM 602 O O . ALA A 1 79 ? 15.946 -25.003 -3.790 1.00 85.31 79 ALA A O 1
ATOM 603 N N . ASP A 1 80 ? 13.939 -24.645 -2.831 1.00 85.19 80 ASP A N 1
ATOM 604 C CA . ASP A 1 80 ? 13.713 -23.307 -3.383 1.00 85.19 80 ASP A CA 1
ATOM 605 C C . ASP A 1 80 ? 14.765 -22.311 -2.887 1.00 85.19 80 ASP A C 1
ATOM 607 O O . ASP A 1 80 ? 15.373 -21.602 -3.688 1.00 85.19 80 ASP A O 1
ATOM 611 N N . MET A 1 81 ? 15.048 -22.293 -1.580 1.00 80.44 81 MET A N 1
ATOM 612 C CA . MET A 1 81 ? 16.084 -21.412 -1.043 1.00 80.44 81 MET A CA 1
ATOM 613 C C . MET A 1 81 ? 17.474 -21.807 -1.558 1.00 80.44 81 MET A C 1
ATOM 615 O O . MET A 1 81 ? 18.244 -20.939 -1.952 1.00 80.44 81 MET A O 1
ATOM 619 N N . ARG A 1 82 ? 17.790 -23.108 -1.643 1.00 79.44 82 ARG A N 1
ATOM 620 C CA . ARG A 1 82 ? 19.060 -23.558 -2.234 1.00 79.44 82 ARG A CA 1
ATOM 621 C C . ARG A 1 82 ? 19.179 -23.157 -3.702 1.00 79.44 82 ARG A C 1
ATOM 623 O O . ARG A 1 82 ? 20.264 -22.811 -4.157 1.00 79.44 82 ARG A O 1
ATOM 630 N N . TYR A 1 83 ? 18.082 -23.215 -4.450 1.00 82.12 83 TYR A N 1
ATOM 631 C CA . TYR A 1 83 ? 18.071 -22.809 -5.849 1.00 82.12 83 TYR A CA 1
ATOM 632 C C . TYR A 1 83 ? 18.354 -21.311 -5.999 1.00 82.12 83 TYR A C 1
ATOM 634 O O . TYR A 1 83 ? 19.179 -20.939 -6.825 1.00 82.12 83 TYR A O 1
ATOM 642 N N . LEU A 1 84 ? 17.708 -20.469 -5.190 1.00 76.94 84 LEU A N 1
ATOM 643 C CA . LEU A 1 84 ? 17.852 -19.012 -5.252 1.00 76.94 84 LEU A CA 1
ATOM 644 C C . LEU A 1 84 ? 19.182 -18.506 -4.690 1.00 76.94 84 LEU A C 1
ATOM 646 O O . LEU A 1 84 ? 19.738 -17.531 -5.191 1.00 76.94 84 LEU A O 1
ATOM 650 N N . PHE A 1 85 ? 19.705 -19.178 -3.666 1.00 72.31 85 PHE A N 1
ATOM 651 C CA . PHE A 1 85 ? 20.788 -18.634 -2.853 1.00 72.31 85 PHE A CA 1
ATOM 652 C C . PHE A 1 85 ? 21.964 -19.581 -2.583 1.00 72.31 85 PHE A C 1
ATOM 654 O O . PHE A 1 85 ? 22.903 -19.212 -1.883 1.00 72.31 85 PHE A O 1
ATOM 661 N N . GLY A 1 86 ? 21.942 -20.795 -3.128 1.00 72.62 86 GLY A N 1
ATOM 662 C CA . GLY A 1 86 ? 23.021 -21.763 -2.965 1.00 72.62 86 GLY A CA 1
ATOM 663 C C . GLY A 1 86 ? 22.987 -22.480 -1.626 1.00 72.62 86 GLY A C 1
ATOM 664 O O . GLY A 1 86 ? 21.952 -22.593 -0.978 1.00 72.62 86 GLY A O 1
ATOM 665 N N . GLU A 1 87 ? 24.128 -23.021 -1.203 1.00 67.88 87 GLU A N 1
ATOM 666 C CA . GLU A 1 87 ? 24.227 -23.556 0.156 1.00 67.88 87 GLU A CA 1
ATOM 667 C C . GLU A 1 87 ? 24.130 -22.411 1.178 1.00 67.88 87 GLU A C 1
ATOM 669 O O . GLU A 1 87 ? 24.644 -21.326 0.900 1.00 67.88 87 GLU A O 1
ATOM 674 N N . PRO A 1 88 ? 23.495 -22.628 2.348 1.00 59.41 88 PRO A N 1
ATOM 675 C CA . PRO A 1 88 ? 23.314 -21.585 3.354 1.00 59.41 88 PRO A CA 1
ATOM 676 C C . PRO A 1 88 ? 24.630 -20.860 3.648 1.00 59.41 88 PRO A C 1
ATOM 678 O O . PRO A 1 88 ? 25.596 -21.479 4.096 1.00 59.41 88 PRO A O 1
ATOM 681 N N . ALA A 1 89 ? 24.660 -19.550 3.391 1.00 50.31 89 ALA A N 1
ATOM 682 C CA . ALA A 1 89 ? 25.861 -18.739 3.559 1.00 50.31 89 ALA A CA 1
ATOM 683 C C . ALA A 1 89 ? 26.248 -18.553 5.034 1.00 50.31 89 ALA A C 1
ATOM 685 O O . ALA A 1 89 ? 27.411 -18.286 5.322 1.00 50.31 89 ALA A O 1
ATOM 686 N N . VAL A 1 90 ? 25.298 -18.708 5.966 1.00 51.38 90 VAL A N 1
ATOM 687 C CA . VAL A 1 90 ? 25.531 -18.509 7.401 1.00 51.38 90 VAL A CA 1
ATOM 688 C C . VAL A 1 90 ? 26.298 -19.709 7.977 1.00 51.38 90 VAL A C 1
ATOM 690 O O . VAL A 1 90 ? 25.749 -20.816 8.044 1.00 51.38 90 VAL A O 1
ATOM 693 N N . PRO A 1 91 ? 27.553 -19.529 8.435 1.00 44.28 91 PRO A N 1
ATOM 694 C CA . PRO A 1 91 ? 28.277 -20.573 9.148 1.00 44.28 91 PRO A CA 1
ATOM 695 C C . PRO A 1 91 ? 27.493 -20.997 10.394 1.00 44.28 91 PRO A C 1
ATOM 697 O O . PRO A 1 91 ? 26.976 -20.144 11.115 1.00 44.28 91 PRO A O 1
ATOM 700 N N . LYS A 1 92 ? 27.493 -22.296 10.734 1.00 47.19 92 LYS A N 1
ATOM 701 C CA . LYS A 1 92 ? 27.010 -22.771 12.054 1.00 47.19 92 LYS A CA 1
ATOM 702 C C . LYS A 1 92 ? 27.660 -22.021 13.228 1.00 47.19 92 LYS A C 1
ATOM 704 O O . LYS A 1 92 ? 27.098 -21.981 14.317 1.00 47.19 92 LYS A O 1
ATOM 709 N N . ASP A 1 93 ? 28.817 -21.418 12.974 1.00 42.00 93 ASP A N 1
ATOM 710 C CA . ASP A 1 93 ? 29.679 -20.752 13.940 1.00 42.00 93 ASP A CA 1
ATOM 711 C C . ASP A 1 93 ? 29.399 -19.235 14.049 1.00 42.00 93 ASP A C 1
ATOM 713 O O . ASP A 1 93 ? 29.934 -18.587 14.944 1.00 42.00 93 ASP A O 1
ATOM 717 N N . ALA A 1 94 ? 28.547 -18.656 13.185 1.00 49.25 94 ALA A N 1
ATOM 718 C CA . ALA A 1 94 ? 28.235 -17.216 13.157 1.00 49.25 94 ALA A CA 1
ATOM 719 C C . ALA A 1 94 ? 27.258 -16.753 14.256 1.00 49.25 94 ALA A C 1
ATOM 721 O O . ALA A 1 94 ? 26.874 -15.588 14.303 1.00 49.25 94 ALA A O 1
ATOM 722 N N . GLY A 1 95 ? 26.844 -17.653 15.153 1.00 52.31 95 GLY A N 1
ATOM 723 C CA . GLY A 1 95 ? 26.101 -17.290 16.361 1.00 52.31 95 GLY A CA 1
ATOM 724 C C . GLY A 1 95 ? 24.682 -16.750 16.139 1.00 52.31 95 GLY A C 1
ATOM 725 O O . GLY A 1 95 ? 24.091 -16.259 17.093 1.00 52.31 95 GLY A O 1
ATOM 726 N N . ILE A 1 96 ? 24.112 -16.842 14.930 1.00 59.03 96 ILE A N 1
ATOM 727 C CA . ILE A 1 96 ? 22.700 -16.515 14.669 1.00 59.03 96 ILE A CA 1
ATOM 728 C C . ILE A 1 96 ? 21.867 -17.777 14.877 1.00 59.03 96 ILE A C 1
ATOM 730 O O . ILE A 1 96 ? 21.860 -18.675 14.033 1.00 59.03 96 ILE A O 1
ATOM 734 N N . CYS A 1 97 ? 21.155 -17.862 16.002 1.00 60.66 97 CYS A N 1
ATOM 735 C CA . CYS A 1 97 ? 20.262 -18.986 16.240 1.00 60.66 97 CYS A CA 1
ATOM 736 C C . CYS A 1 97 ? 18.848 -18.728 15.697 1.00 60.66 97 CYS A C 1
ATOM 738 O O . CYS A 1 97 ? 18.159 -17.784 16.090 1.00 60.66 97 CYS A O 1
ATOM 740 N N . MET A 1 98 ? 18.412 -19.600 14.785 1.00 66.06 98 MET A N 1
ATOM 741 C CA . MET A 1 98 ? 17.144 -19.502 14.063 1.00 66.06 98 MET A CA 1
ATOM 742 C C . MET A 1 98 ? 16.332 -20.760 14.333 1.00 66.06 98 MET A C 1
ATOM 744 O O . MET A 1 98 ? 16.676 -21.849 13.882 1.00 66.06 98 MET A O 1
ATOM 748 N N . ASN A 1 99 ? 15.264 -20.616 15.110 1.00 71.12 99 ASN A N 1
ATOM 749 C CA . ASN A 1 99 ? 14.475 -21.752 15.580 1.00 71.12 99 ASN A CA 1
ATOM 750 C C . ASN A 1 99 ? 12.975 -21.431 15.558 1.00 71.12 99 ASN A C 1
ATOM 752 O O . ASN A 1 99 ? 12.244 -21.942 16.388 1.00 71.12 99 ASN A O 1
ATOM 756 N N . ASN A 1 100 ? 12.517 -20.529 14.681 1.00 83.19 100 ASN A N 1
ATOM 757 C CA . ASN A 1 100 ? 11.112 -20.109 14.595 1.00 83.19 100 ASN A CA 1
ATOM 758 C C . ASN A 1 100 ? 10.675 -19.824 13.153 1.00 83.19 100 ASN A C 1
ATOM 760 O O . ASN A 1 100 ? 10.257 -18.718 12.826 1.00 83.19 100 ASN A O 1
ATOM 764 N N . LEU A 1 101 ? 10.785 -20.828 12.286 1.00 85.75 101 LEU A N 1
ATOM 765 C CA . LEU A 1 101 ? 10.535 -20.683 10.849 1.00 85.75 101 LEU A CA 1
ATOM 766 C C . LEU A 1 101 ? 9.180 -21.277 10.452 1.00 85.75 101 LEU A C 1
ATOM 768 O O . LEU A 1 101 ? 8.743 -22.288 11.011 1.00 85.75 101 LEU A O 1
ATOM 772 N N . LEU A 1 102 ? 8.527 -20.672 9.463 1.00 88.31 102 LEU A N 1
ATOM 773 C CA . LEU A 1 102 ? 7.366 -21.263 8.806 1.00 88.31 102 LEU A CA 1
ATOM 774 C C . LEU A 1 102 ? 7.833 -22.377 7.858 1.00 88.31 102 LEU A C 1
ATOM 776 O O . LEU A 1 102 ? 8.816 -22.226 7.130 1.00 88.31 102 LEU A O 1
ATOM 780 N N . ALA A 1 103 ? 7.148 -23.520 7.871 1.00 82.06 103 ALA A N 1
ATOM 781 C CA . ALA A 1 103 ? 7.575 -24.676 7.082 1.00 82.06 103 ALA A CA 1
ATOM 782 C C . ALA A 1 103 ? 7.366 -24.450 5.577 1.00 82.06 103 ALA A C 1
ATOM 784 O O . ALA A 1 103 ? 8.314 -24.579 4.801 1.00 82.06 103 ALA A O 1
ATOM 785 N N . ASP A 1 104 ? 6.148 -24.051 5.203 1.00 84.06 104 ASP A N 1
ATOM 786 C CA . ASP A 1 104 ? 5.694 -23.911 3.820 1.00 84.06 104 ASP A CA 1
ATOM 787 C C . ASP A 1 104 ? 5.059 -22.530 3.596 1.00 84.06 104 ASP A C 1
ATOM 789 O O . ASP A 1 104 ? 3.933 -22.278 4.038 1.00 84.06 104 ASP A O 1
ATOM 793 N N . ILE A 1 105 ? 5.790 -21.641 2.917 1.00 89.56 105 ILE A N 1
ATOM 794 C CA . ILE A 1 105 ? 5.324 -20.306 2.479 1.00 89.56 105 ILE A CA 1
ATOM 795 C C . ILE A 1 105 ? 4.838 -20.315 1.020 1.00 89.56 105 ILE A C 1
ATOM 797 O O . ILE A 1 105 ? 4.393 -19.311 0.477 1.00 89.56 105 ILE A O 1
ATOM 801 N N . ASP A 1 106 ? 4.956 -21.462 0.356 1.00 90.56 106 ASP A N 1
ATOM 802 C CA . ASP A 1 106 ? 4.560 -21.667 -1.029 1.00 90.56 106 ASP A CA 1
ATOM 803 C C . ASP A 1 106 ? 3.095 -22.107 -1.151 1.00 90.56 106 ASP A C 1
ATOM 805 O O . ASP A 1 106 ? 2.624 -22.265 -2.266 1.00 90.56 106 ASP A O 1
ATOM 809 N N . LYS A 1 107 ? 2.352 -22.330 -0.059 1.00 90.31 107 LYS A N 1
ATOM 810 C CA . LYS A 1 107 ? 0.967 -22.830 -0.126 1.00 90.31 107 LYS A CA 1
ATOM 811 C C . LYS A 1 107 ? -0.042 -21.6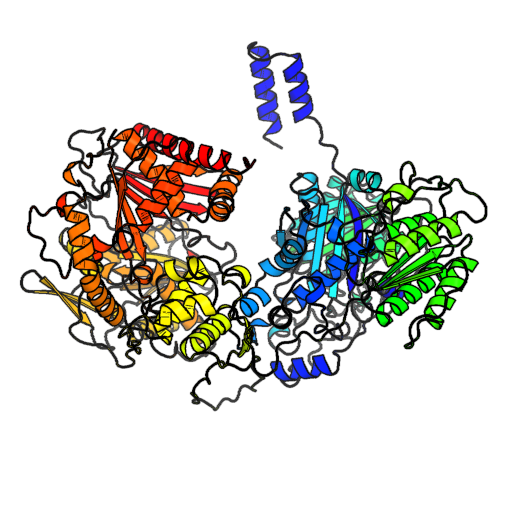88 -0.135 1.00 90.31 107 LYS A C 1
ATOM 813 O O . LYS A 1 107 ? -0.096 -20.912 0.812 1.00 90.31 107 LYS A O 1
ATOM 818 N N . PHE A 1 108 ? -0.867 -21.606 -1.176 1.00 92.81 108 PHE A N 1
ATOM 819 C CA . PHE A 1 108 ? -1.882 -20.563 -1.306 1.00 92.81 108 PHE A CA 1
ATOM 820 C C . PHE A 1 108 ? -3.013 -20.974 -2.257 1.00 92.81 108 PHE A C 1
ATOM 822 O O . PHE A 1 108 ? -2.756 -21.582 -3.293 1.00 92.81 108 PHE A O 1
ATOM 829 N N . ASP A 1 109 ? -4.255 -20.613 -1.931 1.00 89.06 109 ASP A N 1
ATOM 830 C CA . ASP A 1 109 ? -5.421 -20.839 -2.793 1.00 89.06 109 ASP A CA 1
ATOM 831 C C . ASP A 1 109 ? -5.748 -19.565 -3.578 1.00 89.06 109 ASP A C 1
ATOM 833 O O . ASP A 1 109 ? -6.458 -18.694 -3.087 1.00 89.06 109 ASP A O 1
ATOM 837 N N . ALA A 1 110 ? -5.216 -19.440 -4.795 1.00 88.94 110 ALA A N 1
ATOM 838 C CA . ALA A 1 110 ? -5.431 -18.258 -5.633 1.00 88.94 110 ALA A CA 1
ATOM 839 C C . ALA A 1 110 ? -6.909 -18.048 -6.011 1.00 88.94 110 ALA A C 1
ATOM 841 O O . ALA A 1 110 ? -7.371 -16.911 -6.118 1.00 88.94 110 ALA A O 1
ATOM 842 N N . SER A 1 111 ? -7.659 -19.144 -6.171 1.00 84.75 111 SER A N 1
ATOM 843 C CA . SER A 1 111 ? -9.046 -19.108 -6.642 1.00 84.75 111 SER A CA 1
ATOM 844 C C . SER A 1 111 ? -9.995 -18.460 -5.633 1.00 84.75 111 SER A C 1
ATOM 846 O O . SER A 1 111 ? -10.905 -17.733 -6.026 1.00 84.75 111 SER A O 1
ATOM 848 N N . GLU A 1 112 ? -9.722 -18.632 -4.337 1.00 84.50 112 GLU A N 1
ATOM 849 C CA . GLU A 1 112 ? -10.476 -18.020 -3.236 1.00 84.50 112 GLU A CA 1
ATOM 850 C C . GLU A 1 112 ? -10.461 -16.483 -3.290 1.00 84.50 112 GLU A C 1
ATOM 852 O O . GLU A 1 112 ? -11.414 -15.836 -2.859 1.00 84.50 112 GLU A O 1
ATOM 857 N N . PHE A 1 113 ? -9.395 -15.899 -3.845 1.00 88.56 113 PHE A N 1
ATOM 858 C CA . PHE A 1 113 ? -9.183 -14.451 -3.917 1.00 88.56 113 PHE A CA 1
ATOM 859 C C . PHE A 1 113 ? -9.357 -13.892 -5.333 1.00 88.56 113 PHE A C 1
ATOM 861 O O . PHE A 1 113 ? -8.988 -12.748 -5.583 1.00 88.56 113 PHE A O 1
ATOM 868 N N . SER A 1 114 ? -9.912 -14.682 -6.262 1.00 84.31 114 SER A N 1
ATOM 869 C CA . SER A 1 114 ? -10.058 -14.308 -7.679 1.00 84.31 114 SER A CA 1
ATOM 870 C C . SER A 1 114 ? -8.734 -13.904 -8.347 1.00 84.31 114 SER A C 1
ATOM 872 O O . SER A 1 114 ? -8.712 -13.043 -9.222 1.00 84.31 114 SER A O 1
ATOM 874 N N . LEU A 1 115 ? -7.625 -14.524 -7.930 1.00 86.25 115 LEU A N 1
ATOM 875 C CA . LEU A 1 115 ? -6.294 -14.287 -8.485 1.00 86.25 115 LEU A CA 1
ATOM 876 C C . LEU A 1 115 ? -5.953 -15.347 -9.532 1.00 86.25 115 LEU A C 1
ATOM 878 O O . LEU A 1 115 ? -6.293 -16.526 -9.390 1.00 86.25 115 LEU A O 1
ATOM 882 N N . LEU A 1 116 ? -5.218 -14.941 -10.568 1.00 84.62 116 LEU A N 1
ATOM 883 C CA . LEU A 1 116 ? -4.680 -15.885 -11.543 1.00 84.62 116 LEU A CA 1
ATOM 884 C C . LEU A 1 116 ? -3.581 -16.741 -10.899 1.00 84.62 116 LEU A C 1
ATOM 886 O O . LEU A 1 116 ? -2.805 -16.269 -10.070 1.00 84.62 116 LEU A O 1
ATOM 890 N N . ALA A 1 117 ? -3.459 -18.003 -11.320 1.00 83.62 117 ALA A N 1
ATOM 891 C CA . ALA A 1 117 ? -2.429 -18.898 -10.788 1.00 83.62 117 ALA A CA 1
ATOM 892 C C . ALA A 1 117 ? -1.006 -18.349 -11.010 1.00 83.62 117 ALA A C 1
ATOM 894 O O . ALA A 1 117 ? -0.182 -18.407 -10.100 1.00 83.62 117 ALA A O 1
ATOM 895 N N . LYS A 1 118 ? -0.734 -17.771 -12.190 1.00 81.94 118 LYS A N 1
ATOM 896 C CA . LYS A 1 118 ? 0.562 -17.150 -12.516 1.00 81.94 118 LYS A CA 1
ATOM 897 C C . LYS A 1 118 ? 0.846 -15.930 -11.640 1.00 81.94 118 LYS A C 1
ATOM 899 O O . LYS A 1 118 ? 1.938 -15.802 -11.099 1.00 81.94 118 LYS A O 1
ATOM 904 N N . GLU A 1 119 ? -0.153 -15.077 -11.439 1.00 85.50 119 GLU A N 1
ATOM 905 C CA . GLU A 1 119 ? -0.048 -13.936 -10.530 1.00 85.50 119 GLU A CA 1
ATOM 906 C C . GLU A 1 119 ? 0.283 -14.394 -9.104 1.00 85.50 119 GLU A C 1
ATOM 908 O O . GLU A 1 119 ? 1.251 -13.925 -8.513 1.00 85.50 119 GLU A O 1
ATOM 913 N N . ALA A 1 120 ? -0.449 -15.381 -8.580 1.00 90.50 120 ALA A N 1
ATOM 914 C CA . ALA A 1 120 ? -0.209 -15.927 -7.248 1.00 90.50 120 ALA A CA 1
ATOM 915 C C . ALA A 1 120 ? 1.175 -16.581 -7.086 1.00 90.50 120 ALA A C 1
ATOM 917 O O . ALA A 1 120 ? 1.725 -16.583 -5.984 1.00 90.50 120 ALA A O 1
ATOM 918 N N . GLN A 1 121 ? 1.749 -17.133 -8.160 1.00 90.75 121 GLN A N 1
ATOM 919 C CA . GLN A 1 121 ? 3.118 -17.656 -8.156 1.00 90.75 121 GLN A CA 1
ATOM 920 C C . GLN A 1 121 ? 4.160 -16.541 -8.037 1.00 90.75 121 GLN A C 1
ATOM 922 O O . GLN A 1 121 ? 5.159 -16.744 -7.354 1.00 90.75 121 GLN A O 1
ATOM 927 N N . LEU A 1 122 ? 3.924 -15.386 -8.665 1.00 89.12 122 LEU A N 1
ATOM 928 C CA . LEU A 1 122 ? 4.839 -14.238 -8.673 1.00 89.12 122 LEU A CA 1
ATOM 929 C C . LEU A 1 122 ? 4.652 -13.291 -7.474 1.00 89.12 122 LEU A C 1
ATOM 931 O O . LEU A 1 122 ? 5.503 -12.440 -7.226 1.00 89.12 122 LEU A O 1
ATOM 935 N N . MET A 1 123 ? 3.577 -13.449 -6.695 1.00 91.88 123 MET A N 1
ATOM 936 C CA . MET A 1 123 ? 3.369 -12.706 -5.450 1.00 91.88 123 MET A CA 1
ATOM 937 C C . MET A 1 123 ? 4.420 -13.042 -4.387 1.00 91.88 123 MET A C 1
ATOM 939 O O . MET A 1 123 ? 4.656 -14.223 -4.081 1.00 91.88 123 MET A O 1
ATOM 943 N N . ASP A 1 124 ? 4.940 -12.001 -3.719 1.00 91.75 124 ASP A N 1
ATOM 944 C CA . ASP A 1 124 ? 5.692 -12.160 -2.476 1.00 91.75 124 ASP A CA 1
ATOM 945 C C . ASP A 1 124 ? 4.866 -13.032 -1.508 1.00 91.75 124 ASP A C 1
ATOM 947 O O . ASP A 1 124 ? 3.670 -12.774 -1.297 1.00 91.75 124 ASP A O 1
ATOM 951 N N . PRO A 1 125 ? 5.455 -14.101 -0.942 1.00 92.50 125 PRO A N 1
ATOM 952 C CA . PRO A 1 125 ? 4.753 -14.987 -0.022 1.00 92.50 125 PRO A CA 1
ATOM 953 C C . PRO A 1 125 ? 4.114 -14.243 1.155 1.00 92.50 125 PRO A C 1
ATOM 955 O O . PRO A 1 125 ? 3.047 -14.632 1.616 1.00 92.50 125 PRO A O 1
ATOM 958 N N . GLY A 1 126 ? 4.693 -13.122 1.590 1.00 93.69 126 GLY A N 1
ATOM 959 C CA . GLY A 1 126 ? 4.129 -12.276 2.629 1.00 93.69 126 GLY A CA 1
ATOM 960 C C . GLY A 1 126 ? 2.771 -11.677 2.254 1.00 93.69 126 GLY A C 1
ATOM 961 O O . GLY A 1 126 ? 1.879 -11.640 3.099 1.00 93.69 126 GLY A O 1
ATOM 962 N N . GLN A 1 127 ? 2.554 -11.286 0.991 1.00 95.00 127 GLN A N 1
ATOM 963 C CA . GLN A 1 127 ? 1.236 -10.823 0.525 1.00 95.00 127 GLN A CA 1
ATOM 964 C C . GLN A 1 127 ? 0.185 -11.943 0.608 1.00 95.00 127 GLN A C 1
ATOM 966 O O . GLN A 1 127 ? -0.967 -11.706 0.975 1.00 95.00 127 GLN A O 1
ATOM 971 N N . ARG A 1 128 ? 0.589 -13.180 0.297 1.00 94.81 128 ARG A N 1
ATOM 972 C CA . ARG A 1 128 ? -0.277 -14.366 0.352 1.00 94.81 128 ARG A CA 1
ATOM 973 C C . ARG A 1 128 ? -0.641 -14.745 1.782 1.00 94.81 128 ARG A C 1
ATOM 975 O O . ARG A 1 128 ? -1.813 -14.987 2.062 1.00 94.81 128 ARG A O 1
ATOM 982 N N . GLU A 1 129 ? 0.332 -14.732 2.693 1.00 94.19 129 GLU A N 1
ATOM 983 C CA . GLU A 1 129 ? 0.079 -14.957 4.120 1.00 94.19 129 GLU A CA 1
ATOM 984 C C . GLU A 1 129 ? -0.897 -13.916 4.686 1.00 94.19 129 GLU A C 1
ATOM 986 O O . GLU A 1 129 ? -1.816 -14.284 5.412 1.00 94.19 129 GLU A O 1
ATOM 991 N N . LEU A 1 130 ? -0.764 -12.640 4.305 1.00 96.06 130 LEU A N 1
ATOM 992 C CA . LEU A 1 130 ? -1.679 -11.583 4.746 1.00 96.06 130 LEU A CA 1
ATOM 993 C C . LEU A 1 130 ? -3.122 -11.800 4.276 1.00 96.06 130 LEU A C 1
ATOM 995 O O . LEU A 1 130 ? -4.049 -11.632 5.069 1.00 96.06 130 LEU A O 1
ATOM 999 N N . LEU A 1 131 ? -3.324 -12.189 3.012 1.00 95.50 131 LEU A N 1
ATOM 1000 C CA . LEU A 1 131 ? -4.652 -12.529 2.489 1.00 95.50 131 LEU A CA 1
ATOM 1001 C C . LEU A 1 131 ? -5.274 -13.691 3.272 1.00 95.50 131 LEU A C 1
ATOM 1003 O O . LEU A 1 131 ? -6.430 -13.609 3.693 1.00 95.50 131 LEU A O 1
ATOM 1007 N N . LEU A 1 132 ? -4.491 -14.745 3.526 1.00 93.38 132 LEU A N 1
ATOM 1008 C CA . LEU A 1 132 ? -4.933 -15.899 4.309 1.00 93.38 132 LEU A CA 1
ATOM 1009 C C . LEU A 1 132 ? -5.320 -15.501 5.738 1.00 93.38 132 LEU A C 1
ATOM 1011 O O . LEU A 1 132 ? -6.414 -15.851 6.190 1.00 93.38 132 LEU A O 1
ATOM 1015 N N . THR A 1 133 ? -4.468 -14.755 6.448 1.00 95.44 133 THR A N 1
ATOM 1016 C CA . THR A 1 133 ? -4.745 -14.369 7.837 1.00 95.44 133 THR A CA 1
ATOM 1017 C C . THR A 1 133 ? -5.899 -13.377 7.942 1.00 95.44 133 THR A C 1
ATOM 1019 O O . THR A 1 133 ? -6.686 -13.480 8.882 1.00 95.44 133 THR A O 1
ATOM 1022 N N . ALA A 1 134 ? -6.069 -12.468 6.975 1.00 96.44 134 ALA A N 1
ATOM 1023 C CA . ALA A 1 134 ? -7.204 -11.546 6.942 1.00 96.44 134 ALA A CA 1
ATOM 1024 C C . ALA A 1 134 ? -8.534 -12.301 6.797 1.00 96.44 134 ALA A C 1
ATOM 1026 O O . ALA A 1 134 ? -9.457 -12.087 7.583 1.00 96.44 134 ALA A O 1
ATOM 1027 N N . TRP A 1 135 ? -8.610 -13.253 5.862 1.00 93.94 135 TRP A N 1
ATOM 1028 C CA . TRP A 1 135 ? -9.799 -14.089 5.669 1.00 93.94 135 TRP A CA 1
ATOM 1029 C C . TRP A 1 135 ? -10.107 -14.955 6.893 1.00 93.94 135 TRP A C 1
ATOM 1031 O O . TRP A 1 135 ? -11.256 -15.059 7.315 1.00 93.94 135 TRP A O 1
ATOM 1041 N N . GLN A 1 136 ? -9.083 -15.549 7.507 1.00 94.00 136 GLN A N 1
ATOM 1042 C CA . GLN A 1 136 ? -9.248 -16.324 8.738 1.00 94.00 136 GLN A CA 1
ATOM 1043 C C . GLN A 1 136 ? -9.724 -15.461 9.913 1.00 94.00 136 GLN A C 1
ATOM 1045 O O . GLN A 1 136 ? -10.506 -15.938 10.729 1.00 94.00 136 GLN A O 1
ATOM 1050 N N . ALA A 1 137 ? -9.292 -14.200 10.002 1.00 96.62 137 ALA A N 1
ATOM 1051 C CA . ALA A 1 137 ? -9.755 -13.288 11.045 1.00 96.62 137 ALA A CA 1
ATOM 1052 C C . ALA A 1 137 ? -11.225 -12.873 10.833 1.00 96.62 137 ALA A C 1
ATOM 1054 O O . ALA A 1 137 ? -11.954 -12.699 11.810 1.00 96.62 137 ALA A O 1
ATOM 1055 N N . ILE A 1 138 ? -11.683 -12.775 9.577 1.00 95.62 138 ILE A N 1
ATOM 1056 C CA . ILE A 1 138 ? -13.104 -12.589 9.231 1.00 95.62 138 ILE A CA 1
ATOM 1057 C C . ILE A 1 138 ? -13.923 -13.834 9.619 1.00 95.62 138 ILE A C 1
ATOM 1059 O O . ILE A 1 138 ? -14.966 -13.703 10.269 1.00 95.62 138 ILE A O 1
ATOM 1063 N N . ASP A 1 139 ? -13.424 -15.038 9.302 1.00 93.44 139 ASP A N 1
ATOM 1064 C CA . ASP A 1 139 ? -14.049 -16.305 9.710 1.00 93.44 139 ASP A CA 1
ATOM 1065 C C . ASP A 1 139 ? -14.174 -16.388 11.245 1.00 93.44 139 ASP A C 1
ATOM 1067 O O . ASP A 1 139 ? -15.236 -16.745 11.772 1.00 93.44 139 ASP A O 1
ATOM 1071 N N . ASP A 1 140 ? -13.104 -16.042 11.970 1.00 95.81 140 ASP A N 1
ATOM 1072 C CA . ASP A 1 140 ? -13.056 -16.033 13.438 1.00 95.81 140 ASP A CA 1
ATOM 1073 C C . ASP A 1 140 ? -14.030 -15.014 14.048 1.00 95.81 140 ASP A C 1
ATOM 1075 O O . ASP A 1 140 ? -14.718 -15.335 15.018 1.00 95.81 140 ASP A O 1
ATOM 1079 N N . ALA A 1 141 ? -14.183 -13.838 13.426 1.00 96.06 141 ALA A N 1
ATOM 1080 C CA . ALA A 1 141 ? -15.188 -12.845 13.812 1.00 96.06 141 ALA A CA 1
ATOM 1081 C C . ALA A 1 141 ? -16.640 -13.325 13.602 1.00 96.06 141 ALA A C 1
ATOM 1083 O O . ALA A 1 141 ? -17.582 -12.668 14.048 1.00 96.06 141 ALA A O 1
ATOM 1084 N N . GLY A 1 142 ? -16.843 -14.464 12.929 1.00 94.81 142 GLY A N 1
ATOM 1085 C CA . GLY A 1 142 ? -18.162 -15.036 12.667 1.00 94.81 142 GLY A CA 1
ATOM 1086 C C . GLY A 1 142 ? -18.865 -14.411 11.461 1.00 94.81 142 GLY A C 1
ATOM 1087 O O . GLY A 1 142 ? -20.097 -14.349 11.433 1.00 94.81 142 GLY A O 1
ATOM 1088 N N . TYR A 1 143 ? -18.096 -13.927 10.487 1.00 94.25 143 TYR A N 1
ATOM 1089 C CA . TYR A 1 143 ? -18.604 -13.378 9.235 1.00 94.25 143 TYR A CA 1
ATOM 1090 C C . TYR A 1 143 ? -18.091 -14.174 8.038 1.00 94.25 143 TYR A C 1
ATOM 1092 O O . TYR A 1 143 ? -17.033 -14.793 8.083 1.00 94.25 143 TYR A O 1
ATOM 1100 N N . SER A 1 144 ? -18.844 -14.113 6.946 1.00 90.19 144 SER A N 1
ATOM 1101 C CA . SER A 1 144 ? -18.360 -14.507 5.627 1.00 90.19 144 SER A CA 1
ATOM 1102 C C . SER A 1 144 ? -17.655 -13.321 4.954 1.00 90.19 144 SER A C 1
ATOM 1104 O O . SER A 1 144 ? -18.108 -12.184 5.123 1.00 90.19 144 SER A O 1
ATOM 1106 N N . PRO A 1 145 ? -16.602 -13.545 4.147 1.00 84.44 145 PRO A N 1
ATOM 1107 C CA . PRO A 1 145 ? -15.955 -12.480 3.375 1.00 84.44 145 PRO A CA 1
ATOM 1108 C C . PRO A 1 145 ? -16.933 -11.675 2.506 1.00 84.44 145 PRO A C 1
ATOM 1110 O O . PRO A 1 145 ? -16.785 -10.467 2.357 1.00 84.44 145 PRO A O 1
ATOM 1113 N N . GLN A 1 146 ? -18.005 -12.306 2.011 1.00 84.75 146 GLN A N 1
ATOM 1114 C CA . GLN A 1 146 ? -19.051 -11.640 1.228 1.00 84.75 146 GLN A CA 1
ATOM 1115 C C . GLN A 1 146 ? -19.781 -10.539 2.009 1.00 84.75 146 GLN A C 1
ATOM 1117 O O . GLN A 1 146 ? -20.225 -9.569 1.408 1.00 84.75 146 GLN A O 1
ATOM 1122 N N . GLN A 1 147 ? -19.901 -10.667 3.334 1.00 89.81 147 GLN A N 1
ATOM 1123 C CA . GLN A 1 147 ? -20.507 -9.637 4.190 1.00 89.81 147 GLN A CA 1
ATOM 1124 C C . GLN A 1 147 ? -19.597 -8.418 4.396 1.00 89.81 147 GLN A C 1
ATOM 1126 O O . GLN A 1 147 ? -20.052 -7.412 4.930 1.00 89.81 147 GLN A O 1
ATOM 1131 N N . TRP A 1 148 ? -18.328 -8.520 4.003 1.00 89.19 148 TRP A N 1
ATOM 1132 C CA . TRP A 1 148 ? -17.327 -7.460 4.105 1.00 89.19 148 TRP A CA 1
ATOM 1133 C C . TRP A 1 148 ? -17.032 -6.808 2.751 1.00 89.19 148 TRP A C 1
ATOM 1135 O O . TRP A 1 148 ? -16.344 -5.786 2.711 1.00 89.19 148 TRP A O 1
ATOM 1145 N N . MET A 1 149 ? -17.575 -7.355 1.656 1.00 90.06 149 MET A N 1
ATOM 1146 C CA . MET A 1 149 ? -17.405 -6.772 0.331 1.00 90.06 149 MET A CA 1
ATOM 1147 C C . MET A 1 149 ? -18.119 -5.425 0.205 1.00 90.06 149 MET A C 1
ATOM 1149 O O . MET A 1 149 ? -19.254 -5.295 0.662 1.00 90.06 149 MET A O 1
ATOM 1153 N N . ASN A 1 150 ? -17.486 -4.453 -0.460 1.00 90.88 150 ASN A N 1
ATOM 1154 C CA . ASN A 1 150 ? -18.034 -3.104 -0.692 1.00 90.88 150 ASN A CA 1
ATOM 1155 C C . ASN A 1 150 ? -18.400 -2.358 0.603 1.00 90.88 150 ASN A C 1
ATOM 1157 O O . ASN A 1 150 ? -19.430 -1.690 0.688 1.00 90.88 150 ASN A O 1
ATOM 1161 N N . THR A 1 151 ? -17.597 -2.532 1.652 1.00 92.94 151 THR A N 1
ATOM 1162 C CA . THR A 1 151 ? -17.778 -1.823 2.924 1.00 92.94 151 THR A CA 1
ATOM 1163 C C . THR A 1 151 ? -16.689 -0.775 3.105 1.00 92.94 151 THR A C 1
ATOM 1165 O O . THR A 1 151 ? -15.582 -0.907 2.571 1.00 92.94 151 THR A O 1
ATOM 1168 N N . ASN A 1 152 ? -16.958 0.238 3.933 1.00 95.94 152 ASN A N 1
ATOM 1169 C CA . ASN A 1 152 ? -15.960 1.236 4.322 1.00 95.94 152 ASN A CA 1
ATOM 1170 C C . ASN A 1 152 ? -14.995 0.676 5.390 1.00 95.94 152 ASN A C 1
ATOM 1172 O O . ASN A 1 152 ? -14.883 1.183 6.513 1.00 95.94 152 ASN A O 1
ATOM 1176 N N . THR A 1 153 ? -14.335 -0.428 5.042 1.00 97.88 153 THR A N 1
ATOM 1177 C CA . THR A 1 153 ? -13.338 -1.111 5.862 1.00 97.88 153 THR A CA 1
ATOM 1178 C C . THR A 1 153 ? -11.956 -0.541 5.555 1.00 97.88 153 THR A C 1
ATOM 1180 O O . THR A 1 153 ? -11.517 -0.552 4.410 1.00 97.88 153 THR A O 1
ATOM 1183 N N . GLY A 1 154 ? -11.249 -0.056 6.574 1.00 98.44 154 GLY A N 1
ATOM 1184 C CA . GLY A 1 154 ? -9.842 0.324 6.444 1.00 98.44 154 GLY A CA 1
ATOM 1185 C C . GLY A 1 154 ? -8.919 -0.897 6.495 1.00 98.44 154 GLY A C 1
ATOM 1186 O O . GLY A 1 154 ? -9.203 -1.867 7.196 1.00 98.44 154 GLY A O 1
ATOM 1187 N N . VAL A 1 155 ? -7.792 -0.847 5.794 1.00 98.75 155 VAL A N 1
ATOM 1188 C CA . VAL A 1 155 ? -6.763 -1.889 5.772 1.00 98.75 155 VAL A CA 1
ATOM 1189 C C . VAL A 1 155 ? -5.419 -1.277 6.160 1.00 98.75 155 VAL A C 1
ATOM 1191 O O . VAL A 1 155 ? -4.867 -0.442 5.447 1.00 98.75 155 VAL A O 1
ATOM 1194 N N . PHE A 1 156 ? -4.872 -1.712 7.293 1.00 98.69 156 PHE A N 1
ATOM 1195 C CA . PHE A 1 156 ? -3.617 -1.196 7.839 1.00 98.69 156 PHE A CA 1
ATOM 1196 C C . PHE A 1 156 ? -2.636 -2.347 8.024 1.00 98.69 156 PHE A C 1
ATOM 1198 O O . PHE A 1 156 ? -2.842 -3.221 8.867 1.00 98.69 156 PHE A O 1
ATOM 1205 N N . VAL A 1 157 ? -1.564 -2.356 7.237 1.00 98.44 157 VAL A N 1
ATOM 1206 C CA . VAL A 1 157 ? -0.569 -3.429 7.268 1.00 98.44 157 VAL A CA 1
ATOM 1207 C C . VAL A 1 157 ? 0.735 -2.926 7.866 1.00 98.44 157 VAL A C 1
ATOM 1209 O O . VAL A 1 157 ? 1.394 -2.060 7.298 1.00 98.44 157 VAL A O 1
ATOM 1212 N N . GLY A 1 158 ? 1.126 -3.494 9.005 1.00 96.12 158 GLY A N 1
ATOM 1213 C CA . GLY A 1 158 ? 2.452 -3.308 9.581 1.00 96.12 158 GLY A CA 1
ATOM 1214 C C . GLY A 1 158 ? 3.469 -4.207 8.884 1.00 96.12 158 GLY A C 1
ATOM 1215 O O . GLY A 1 158 ? 3.350 -5.431 8.945 1.00 96.12 158 GLY A O 1
ATOM 1216 N N . ILE A 1 159 ? 4.476 -3.609 8.257 1.00 89.56 159 ILE A N 1
ATOM 1217 C CA . ILE A 1 159 ? 5.529 -4.311 7.522 1.00 89.56 159 ILE A CA 1
ATOM 1218 C C . ILE A 1 159 ? 6.907 -3.846 7.991 1.00 89.56 159 ILE A C 1
ATOM 1220 O O . ILE A 1 159 ? 7.044 -2.768 8.562 1.00 89.56 159 ILE A O 1
ATOM 1224 N N . ASP A 1 160 ? 7.911 -4.687 7.791 1.00 82.38 160 ASP A N 1
ATOM 1225 C CA . ASP A 1 160 ? 9.324 -4.321 7.862 1.00 82.38 160 ASP A CA 1
ATOM 1226 C C . ASP A 1 160 ? 9.901 -4.608 6.474 1.00 82.38 160 ASP A C 1
ATOM 1228 O O . ASP A 1 160 ? 9.721 -5.718 5.965 1.00 82.38 160 ASP A O 1
ATOM 1232 N N . ASN A 1 161 ? 10.541 -3.634 5.825 1.00 72.75 161 ASN A N 1
ATOM 1233 C CA . ASN A 1 161 ? 11.150 -3.845 4.508 1.00 72.75 161 ASN A CA 1
ATOM 1234 C C . ASN A 1 161 ? 12.187 -4.985 4.491 1.00 72.75 161 ASN A C 1
ATOM 1236 O O . ASN A 1 161 ? 12.323 -5.649 3.462 1.00 72.75 161 ASN A O 1
ATOM 1240 N N . ASN A 1 162 ? 12.851 -5.263 5.619 1.00 67.25 162 ASN A N 1
ATOM 1241 C CA . ASN A 1 162 ? 13.749 -6.415 5.773 1.00 67.25 162 ASN A CA 1
ATOM 1242 C C . ASN A 1 162 ? 12.998 -7.732 6.043 1.00 67.25 162 ASN A C 1
ATOM 1244 O O . ASN A 1 162 ? 13.575 -8.810 5.929 1.00 67.25 162 ASN A O 1
ATOM 1248 N N . GLY A 1 163 ? 11.717 -7.644 6.403 1.00 64.88 163 GLY A N 1
ATOM 1249 C CA . GLY A 1 163 ? 10.800 -8.764 6.614 1.00 64.88 163 GLY A CA 1
ATOM 1250 C C . GLY A 1 163 ? 9.986 -9.160 5.379 1.00 64.88 163 GLY A C 1
ATOM 1251 O O . GLY A 1 163 ? 9.142 -10.057 5.469 1.00 64.88 163 GLY A O 1
ATOM 1252 N N . LYS A 1 164 ? 10.205 -8.484 4.243 1.00 80.62 164 LYS A N 1
ATOM 1253 C CA . LYS A 1 164 ? 9.687 -8.877 2.927 1.00 80.62 164 LYS A CA 1
ATOM 1254 C C . LYS A 1 164 ? 10.573 -9.939 2.304 1.00 80.62 164 LYS A C 1
ATOM 1256 O O . LYS A 1 164 ? 11.793 -9.906 2.455 1.00 80.62 164 LYS A O 1
ATOM 1261 N N . PHE A 1 165 ? 9.969 -10.826 1.522 1.00 76.50 165 PHE A N 1
ATOM 1262 C CA . PHE A 1 165 ? 10.743 -11.795 0.762 1.00 76.50 165 PHE A CA 1
ATOM 1263 C C . PHE A 1 165 ? 11.464 -11.131 -0.429 1.00 76.50 165 PHE A C 1
ATOM 1265 O O . PHE A 1 165 ? 12.572 -11.545 -0.764 1.00 76.50 165 PHE A O 1
ATOM 1272 N N . ASN A 1 166 ? 10.871 -10.077 -1.017 1.00 75.12 166 ASN A N 1
ATOM 1273 C CA . ASN A 1 166 ? 11.381 -9.337 -2.186 1.00 75.12 166 ASN A CA 1
ATOM 1274 C C . ASN A 1 166 ? 11.715 -10.288 -3.349 1.00 75.12 166 ASN A C 1
ATOM 1276 O O . ASN A 1 166 ? 12.842 -10.351 -3.845 1.00 75.12 166 ASN A O 1
ATOM 1280 N N . LEU A 1 167 ? 10.717 -11.100 -3.719 1.00 76.25 167 LEU A N 1
ATOM 1281 C CA . LEU A 1 167 ? 10.842 -12.173 -4.708 1.00 76.25 167 LEU A CA 1
ATOM 1282 C C . LEU A 1 167 ? 11.242 -11.659 -6.103 1.00 76.25 167 LEU A C 1
ATOM 1284 O O . LEU A 1 167 ? 11.926 -12.365 -6.839 1.00 76.25 167 LEU A O 1
ATOM 1288 N N . ASP A 1 168 ? 10.864 -10.425 -6.432 1.00 73.06 168 ASP A N 1
ATOM 1289 C CA . ASP A 1 168 ? 11.192 -9.716 -7.673 1.00 73.06 168 ASP A CA 1
ATOM 1290 C C . ASP A 1 168 ? 12.694 -9.644 -7.956 1.00 73.06 168 ASP A C 1
ATOM 1292 O O . ASP A 1 168 ? 13.103 -9.776 -9.104 1.00 73.06 168 ASP A O 1
ATOM 1296 N N . ARG A 1 169 ? 13.533 -9.543 -6.918 1.00 72.19 169 ARG A N 1
ATOM 1297 C CA . ARG A 1 169 ? 15.001 -9.556 -7.063 1.00 72.19 169 ARG A CA 1
ATOM 1298 C C . ARG A 1 169 ? 15.541 -10.839 -7.694 1.00 72.19 169 ARG A C 1
ATOM 1300 O O . ARG A 1 169 ? 16.679 -10.861 -8.159 1.00 72.19 169 ARG A O 1
ATOM 1307 N N . TYR A 1 170 ? 14.757 -11.912 -7.662 1.00 75.19 170 TYR A N 1
ATOM 1308 C CA . TYR A 1 170 ? 15.167 -13.241 -8.101 1.00 75.19 170 TYR A CA 1
ATOM 1309 C C . TYR A 1 170 ? 14.369 -13.750 -9.298 1.00 75.19 170 TYR A C 1
ATOM 1311 O O . TYR A 1 170 ? 14.688 -14.812 -9.833 1.00 75.19 170 TYR A O 1
ATOM 1319 N N . VAL A 1 171 ? 13.346 -13.016 -9.722 1.00 75.75 171 VAL A N 1
ATOM 1320 C CA . VAL A 1 171 ? 12.475 -13.373 -10.837 1.00 75.75 171 VAL A CA 1
ATOM 1321 C C . VAL A 1 171 ? 12.995 -12.701 -12.114 1.00 75.75 171 VAL A C 1
ATOM 1323 O O . VAL A 1 171 ? 13.221 -11.501 -12.144 1.00 75.75 171 VAL A O 1
ATOM 1326 N N . GLN A 1 172 ? 13.191 -13.487 -13.173 1.00 68.69 172 GLN A N 1
ATOM 1327 C CA . GLN A 1 172 ? 13.585 -13.032 -14.517 1.00 68.69 172 GLN A CA 1
ATOM 1328 C C . GLN A 1 172 ? 12.433 -12.368 -15.279 1.00 68.69 172 GLN A C 1
ATOM 1330 O O . GLN A 1 172 ? 12.658 -11.592 -16.204 1.00 68.69 172 GLN A O 1
ATOM 1335 N N . ASP A 1 173 ? 11.199 -12.716 -14.922 1.00 61.72 173 ASP A N 1
ATOM 1336 C CA . ASP A 1 173 ? 9.978 -12.192 -15.524 1.00 61.72 173 ASP A CA 1
ATOM 1337 C C . ASP A 1 173 ? 9.814 -10.692 -15.202 1.00 61.72 173 ASP A C 1
ATOM 1339 O O . ASP A 1 173 ? 9.715 -10.301 -14.039 1.00 61.72 173 ASP A O 1
ATOM 1343 N N . GLN A 1 174 ? 9.782 -9.849 -16.240 1.00 68.25 174 GLN A N 1
ATOM 1344 C CA . GLN A 1 174 ? 9.590 -8.393 -16.128 1.00 68.25 174 GLN A CA 1
ATOM 1345 C C . GLN A 1 174 ? 8.120 -7.972 -16.308 1.00 68.25 174 GLN A C 1
ATOM 1347 O O . GLN A 1 174 ? 7.837 -6.851 -16.729 1.00 68.25 174 GLN A O 1
ATOM 1352 N N . SER A 1 175 ? 7.163 -8.864 -16.024 1.00 55.34 175 SER A N 1
ATOM 1353 C CA . SER A 1 175 ? 5.744 -8.533 -16.151 1.00 55.34 175 SER A CA 1
ATOM 1354 C C . SER A 1 175 ? 5.268 -7.580 -15.051 1.00 55.34 175 SER A C 1
ATOM 1356 O O . SER A 1 175 ? 5.888 -7.384 -14.000 1.00 55.34 175 SER A O 1
ATOM 1358 N N . LEU A 1 176 ? 4.075 -7.020 -15.250 1.00 66.06 176 LEU A N 1
ATOM 1359 C CA . LEU A 1 176 ? 3.393 -6.259 -14.208 1.00 66.06 176 LEU A CA 1
ATOM 1360 C C . LEU A 1 176 ? 3.166 -7.105 -12.937 1.00 66.06 176 LEU A C 1
ATOM 1362 O O . LEU A 1 176 ? 3.208 -6.561 -11.837 1.00 66.06 176 LEU A O 1
ATOM 1366 N N . TYR A 1 177 ? 2.958 -8.424 -13.052 1.00 72.56 177 TYR A N 1
ATOM 1367 C CA . TYR A 1 177 ? 2.703 -9.296 -11.900 1.00 72.56 177 TYR A CA 1
ATOM 1368 C C . TYR A 1 177 ? 3.919 -9.457 -10.991 1.00 72.56 177 TYR A C 1
ATOM 1370 O O . TYR A 1 177 ? 3.745 -9.462 -9.773 1.00 72.56 177 TYR A O 1
ATOM 1378 N N . SER A 1 178 ? 5.130 -9.550 -11.552 1.00 69.62 178 SER A N 1
ATOM 1379 C CA . SER A 1 178 ? 6.357 -9.589 -10.748 1.00 69.62 178 SER A CA 1
ATOM 1380 C C . SER A 1 178 ? 6.579 -8.253 -10.033 1.00 69.62 178 SER A C 1
ATOM 1382 O O . SER A 1 178 ? 6.853 -8.241 -8.834 1.00 69.62 178 SER A O 1
ATOM 1384 N N . SER A 1 179 ? 6.310 -7.132 -10.714 1.00 71.81 179 SER A N 1
ATOM 1385 C CA . SER A 1 179 ? 6.375 -5.785 -10.130 1.00 71.81 179 SER A CA 1
ATOM 1386 C C . SER A 1 179 ? 5.348 -5.582 -9.000 1.00 71.81 179 SER A C 1
ATOM 1388 O O . SER A 1 179 ? 5.681 -5.126 -7.907 1.00 71.81 179 SER A O 1
ATOM 1390 N N . MET A 1 180 ? 4.081 -5.961 -9.212 1.00 80.44 180 MET A N 1
ATOM 1391 C CA . MET A 1 180 ? 3.042 -5.936 -8.166 1.00 80.44 180 MET A CA 1
ATOM 1392 C C . MET A 1 180 ? 3.344 -6.904 -7.019 1.00 80.44 180 MET A C 1
ATOM 1394 O O . MET A 1 180 ? 2.956 -6.664 -5.872 1.00 80.44 180 MET A O 1
ATOM 1398 N N . GLY A 1 181 ? 4.044 -7.996 -7.325 1.00 82.25 181 GLY A N 1
ATOM 1399 C CA . GLY A 1 181 ? 4.422 -9.028 -6.377 1.00 82.25 181 GLY A CA 1
ATOM 1400 C C . GLY A 1 181 ? 5.320 -8.531 -5.247 1.00 82.25 181 GLY A C 1
ATOM 1401 O O . GLY A 1 181 ? 5.216 -9.090 -4.162 1.00 82.25 181 GLY A O 1
ATOM 1402 N N . SER A 1 182 ? 6.127 -7.478 -5.437 1.00 78.12 182 SER A N 1
ATOM 1403 C CA . SER A 1 182 ? 7.082 -6.976 -4.427 1.00 78.12 182 SER A CA 1
ATOM 1404 C C . SER A 1 182 ? 6.779 -5.580 -3.869 1.00 78.12 182 SER A C 1
ATOM 1406 O O . SER A 1 182 ? 7.211 -5.240 -2.762 1.00 78.12 182 SER A O 1
ATOM 1408 N N . MET A 1 183 ? 6.011 -4.762 -4.591 1.00 83.81 183 MET A N 1
ATOM 1409 C CA . MET A 1 183 ? 5.706 -3.385 -4.195 1.00 83.81 183 MET A CA 1
ATOM 1410 C C . MET A 1 183 ? 5.011 -3.288 -2.823 1.00 83.81 183 MET A C 1
ATOM 1412 O O . MET A 1 183 ? 3.999 -3.938 -2.558 1.00 83.81 183 MET A O 1
ATOM 1416 N N . THR A 1 184 ? 5.498 -2.389 -1.956 1.00 87.62 184 THR A N 1
ATOM 1417 C CA . THR A 1 184 ? 4.989 -2.194 -0.580 1.00 87.62 184 THR A CA 1
ATOM 1418 C C . THR A 1 184 ? 3.485 -1.926 -0.531 1.00 87.62 184 THR A C 1
ATOM 1420 O O . THR A 1 184 ? 2.788 -2.500 0.304 1.00 87.62 184 THR A O 1
ATOM 1423 N N . GLY A 1 185 ? 2.979 -1.070 -1.427 1.00 88.12 185 GLY A N 1
ATOM 1424 C CA . GLY A 1 185 ? 1.567 -0.676 -1.454 1.00 88.12 185 GLY A CA 1
ATOM 1425 C C . GLY A 1 185 ? 0.607 -1.837 -1.729 1.00 88.12 185 GLY A C 1
ATOM 1426 O O . GLY A 1 185 ? -0.550 -1.785 -1.316 1.00 88.12 185 GLY A O 1
ATOM 1427 N N . TRP A 1 186 ? 1.085 -2.921 -2.347 1.00 91.00 186 TRP A N 1
ATOM 1428 C CA . TRP A 1 186 ? 0.259 -4.087 -2.655 1.00 91.00 186 TRP A CA 1
ATOM 1429 C C . TRP A 1 186 ? 0.025 -5.010 -1.457 1.00 91.00 186 TRP A C 1
ATOM 1431 O O . TRP A 1 186 ? -0.960 -5.738 -1.457 1.00 91.00 186 TRP A O 1
ATOM 1441 N N . PHE A 1 187 ? 0.817 -4.938 -0.383 1.00 94.19 187 PHE A N 1
ATOM 1442 C CA . PHE A 1 187 ? 0.556 -5.726 0.832 1.00 94.19 187 PHE A CA 1
ATOM 1443 C C . PHE A 1 187 ? -0.825 -5.424 1.456 1.00 94.19 187 PHE A C 1
ATOM 1445 O O . PHE A 1 187 ? -1.609 -6.357 1.634 1.00 94.19 187 PHE A O 1
ATOM 1452 N N . PRO A 1 188 ? -1.186 -4.157 1.748 1.00 96.19 188 PRO A N 1
ATOM 1453 C CA . PRO A 1 188 ? -2.559 -3.802 2.113 1.00 96.19 188 PRO A CA 1
ATOM 1454 C C . PRO A 1 188 ? -3.494 -3.775 0.891 1.00 96.19 188 PRO A C 1
ATOM 1456 O O . PRO A 1 188 ? -4.648 -4.192 0.998 1.00 96.19 188 PRO A O 1
ATOM 1459 N N . GLY A 1 189 ? -2.995 -3.355 -0.281 1.00 95.88 189 GLY A N 1
ATOM 1460 C CA . GLY A 1 189 ? -3.792 -3.199 -1.500 1.00 95.88 189 GLY A CA 1
ATOM 1461 C C . GLY A 1 189 ? -4.464 -4.489 -1.971 1.00 95.88 189 GLY A C 1
ATOM 1462 O O . GLY A 1 189 ? -5.604 -4.447 -2.417 1.00 95.88 189 GLY A O 1
ATOM 1463 N N . ARG A 1 190 ? -3.818 -5.651 -1.803 1.00 94.00 190 ARG A N 1
ATOM 1464 C CA . ARG A 1 190 ? -4.394 -6.964 -2.139 1.00 94.00 190 ARG A CA 1
ATOM 1465 C C . ARG A 1 190 ? -5.613 -7.305 -1.284 1.00 94.00 190 ARG A C 1
ATOM 1467 O O . ARG A 1 190 ? -6.604 -7.790 -1.820 1.00 94.00 190 ARG A O 1
ATOM 1474 N N . ILE A 1 191 ? -5.555 -7.037 0.022 1.00 96.06 191 ILE A N 1
ATOM 1475 C CA . ILE A 1 191 ? -6.687 -7.269 0.933 1.00 96.06 191 ILE A CA 1
ATOM 1476 C C . ILE A 1 191 ? -7.832 -6.318 0.574 1.00 96.06 191 ILE A C 1
ATOM 1478 O O . ILE A 1 191 ? -8.976 -6.754 0.452 1.00 96.06 191 ILE A O 1
ATOM 1482 N N . ALA A 1 192 ? -7.517 -5.033 0.371 1.00 95.75 192 ALA A N 1
ATOM 1483 C CA . ALA A 1 192 ? -8.504 -4.026 0.002 1.00 95.75 192 ALA A CA 1
ATOM 1484 C C . ALA A 1 192 ? -9.178 -4.364 -1.337 1.00 95.75 192 ALA A C 1
ATOM 1486 O O . ALA A 1 192 ? -10.400 -4.338 -1.419 1.00 95.75 192 ALA A O 1
ATOM 1487 N N . ALA A 1 193 ? -8.406 -4.765 -2.350 1.00 92.69 193 ALA A N 1
ATOM 1488 C CA . ALA A 1 193 ? -8.928 -5.167 -3.653 1.00 92.69 193 ALA A CA 1
ATOM 1489 C C . ALA A 1 193 ? -9.803 -6.426 -3.567 1.00 92.69 193 ALA A C 1
ATOM 1491 O O . ALA A 1 193 ? -10.897 -6.442 -4.122 1.00 92.69 193 ALA A O 1
ATOM 1492 N N . ALA A 1 194 ? -9.374 -7.455 -2.826 1.00 92.50 194 ALA A N 1
ATOM 1493 C CA . ALA A 1 194 ? -10.133 -8.699 -2.688 1.00 92.50 194 ALA A CA 1
ATOM 1494 C C . ALA A 1 194 ? -11.476 -8.511 -1.951 1.00 92.50 194 ALA A C 1
ATOM 1496 O O . ALA A 1 194 ? -12.415 -9.270 -2.178 1.00 92.50 194 ALA A O 1
ATOM 1497 N N . LEU A 1 195 ? -11.581 -7.502 -1.079 1.00 92.25 195 LEU A N 1
ATOM 1498 C CA . LEU A 1 195 ? -12.831 -7.113 -0.415 1.00 92.25 195 LEU A CA 1
ATOM 1499 C C . LEU A 1 195 ? -13.562 -5.966 -1.130 1.00 92.25 195 LEU A C 1
ATOM 1501 O O . LEU A 1 195 ? -14.645 -5.583 -0.703 1.00 92.25 195 LEU A O 1
ATOM 1505 N N . ASN A 1 196 ? -12.981 -5.378 -2.177 1.00 92.94 196 ASN A N 1
ATOM 1506 C CA . ASN A 1 196 ? -13.402 -4.081 -2.711 1.00 92.94 196 ASN A CA 1
ATOM 1507 C C . ASN A 1 196 ? -13.697 -3.056 -1.588 1.00 92.94 196 ASN A C 1
ATOM 1509 O O . ASN A 1 196 ? -14.791 -2.503 -1.491 1.00 92.94 196 ASN A O 1
ATOM 1513 N N . ALA A 1 197 ? -12.750 -2.905 -0.661 1.00 92.69 197 ALA A N 1
ATOM 1514 C CA . ALA A 1 197 ? -12.892 -2.065 0.522 1.00 92.69 197 ALA A CA 1
ATOM 1515 C C . ALA A 1 197 ? -12.654 -0.583 0.190 1.00 92.69 197 ALA A C 1
ATOM 1517 O O . ALA A 1 197 ? -11.691 -0.243 -0.494 1.00 92.69 197 ALA A O 1
ATOM 1518 N N . GLU A 1 198 ? -13.505 0.298 0.717 1.00 92.12 198 GLU A N 1
ATOM 1519 C CA . GLU A 1 198 ? -13.498 1.738 0.398 1.00 92.12 198 GLU A CA 1
ATOM 1520 C C . GLU A 1 198 ? -12.726 2.596 1.421 1.00 92.12 198 GLU A C 1
ATOM 1522 O O . GLU A 1 198 ? -12.546 3.798 1.221 1.00 92.12 198 GLU A O 1
ATOM 1527 N N . GLY A 1 199 ? -12.281 1.999 2.533 1.00 92.31 199 GLY A N 1
ATOM 1528 C CA . GLY A 1 199 ? -11.597 2.713 3.612 1.00 92.31 199 GLY A CA 1
ATOM 1529 C C . GLY A 1 199 ? -10.101 2.960 3.358 1.00 92.31 199 GLY A C 1
ATOM 1530 O O . GLY A 1 199 ? -9.544 2.524 2.349 1.00 92.31 199 GLY A O 1
ATOM 1531 N N . PRO A 1 200 ? -9.397 3.633 4.295 1.00 97.06 200 PRO A N 1
ATOM 1532 C CA . PRO A 1 200 ? -7.964 3.897 4.173 1.00 97.06 200 PRO A CA 1
ATOM 1533 C C . PRO A 1 200 ? -7.158 2.608 3.999 1.00 97.06 200 PRO A C 1
ATOM 1535 O O . PRO A 1 200 ? -7.372 1.653 4.738 1.00 97.06 200 PRO A O 1
ATOM 1538 N N . CYS A 1 201 ? -6.200 2.598 3.073 1.00 97.38 201 CYS A N 1
ATOM 1539 C CA . CYS A 1 201 ? -5.381 1.431 2.745 1.00 97.38 201 CYS A CA 1
ATOM 1540 C C . CYS A 1 201 ? -3.893 1.796 2.846 1.00 97.38 201 CYS A C 1
ATOM 1542 O O . CYS A 1 201 ? -3.363 2.466 1.961 1.00 97.38 201 CYS A O 1
ATOM 1544 N N . LEU A 1 202 ? -3.224 1.397 3.934 1.00 96.12 202 LEU A N 1
ATOM 1545 C CA . LEU A 1 202 ? -1.877 1.871 4.274 1.00 96.12 202 LEU A CA 1
ATOM 1546 C C . LEU A 1 202 ? -0.922 0.732 4.634 1.00 96.12 202 LEU A C 1
ATOM 1548 O O . LEU A 1 202 ? -1.262 -0.168 5.404 1.00 96.12 202 LEU A O 1
ATOM 1552 N N . ALA A 1 203 ? 0.305 0.826 4.124 1.00 95.75 203 ALA A N 1
ATOM 1553 C CA . ALA A 1 203 ? 1.445 0.057 4.605 1.00 95.75 203 ALA A CA 1
ATOM 1554 C C . ALA A 1 203 ? 2.258 0.939 5.559 1.00 95.75 203 ALA A C 1
ATOM 1556 O O . ALA A 1 203 ? 2.537 2.096 5.247 1.00 95.75 203 ALA A O 1
ATOM 1557 N N . ILE A 1 204 ? 2.614 0.409 6.725 1.00 96.00 204 ILE A N 1
ATOM 1558 C CA . ILE A 1 204 ? 3.287 1.145 7.797 1.00 96.00 204 ILE A CA 1
ATOM 1559 C C . ILE A 1 204 ? 4.569 0.406 8.154 1.00 96.00 204 ILE A C 1
ATOM 1561 O O . ILE A 1 204 ? 4.515 -0.736 8.612 1.00 96.00 204 ILE A O 1
ATOM 1565 N N . ASP A 1 205 ? 5.701 1.083 7.975 1.00 93.94 205 ASP A N 1
ATOM 1566 C CA . ASP A 1 205 ? 7.015 0.595 8.382 1.00 93.94 205 ASP A CA 1
ATOM 1567 C C . ASP A 1 205 ? 7.613 1.513 9.450 1.00 93.94 205 ASP A C 1
ATOM 1569 O O . ASP A 1 205 ? 8.064 2.628 9.191 1.00 93.94 205 ASP A O 1
ATOM 1573 N N . THR A 1 206 ? 7.581 1.035 10.687 1.00 92.25 206 THR A N 1
ATOM 1574 C CA . THR A 1 206 ? 8.296 1.621 11.815 1.00 92.25 206 THR A CA 1
ATOM 1575 C C . THR A 1 206 ? 9.240 0.595 12.444 1.00 92.25 206 THR A C 1
ATOM 1577 O O . THR A 1 206 ? 9.580 0.727 13.621 1.00 92.25 206 THR A O 1
ATOM 1580 N N . GLY A 1 207 ? 9.670 -0.432 11.701 1.00 88.00 207 GLY A N 1
ATOM 1581 C CA . GLY A 1 207 ? 10.459 -1.567 12.192 1.00 88.00 207 GLY A CA 1
ATOM 1582 C C . GLY A 1 207 ? 9.688 -2.466 13.170 1.00 88.00 207 GLY A C 1
ATOM 1583 O O . GLY A 1 207 ? 8.533 -2.827 12.959 1.00 88.00 207 GLY A O 1
ATOM 1584 N N . CYS A 1 208 ? 10.287 -2.824 14.308 1.00 89.75 208 CYS A N 1
ATOM 1585 C CA . CYS A 1 208 ? 9.702 -3.797 15.247 1.00 89.75 208 CYS A CA 1
ATOM 1586 C C . CYS A 1 208 ? 8.358 -3.368 15.880 1.00 89.75 208 CYS A C 1
ATOM 1588 O O . CYS A 1 208 ? 7.674 -4.189 16.502 1.00 89.75 208 CYS A O 1
ATOM 1590 N N . SER A 1 209 ? 7.980 -2.090 15.755 1.00 94.88 209 SER A N 1
ATOM 1591 C CA . SER A 1 209 ? 6.705 -1.546 16.234 1.00 94.88 209 SER A CA 1
ATOM 1592 C C . SER A 1 209 ? 5.608 -1.459 15.162 1.00 94.88 209 SER A C 1
ATOM 1594 O O . SER A 1 209 ? 4.469 -1.164 15.531 1.00 94.88 209 SER A O 1
ATOM 1596 N N . SER A 1 210 ? 5.894 -1.786 13.891 1.00 96.19 210 SER A N 1
ATOM 1597 C CA . SER A 1 210 ? 4.993 -1.578 12.742 1.00 96.19 210 SER A CA 1
ATOM 1598 C C . SER A 1 210 ? 3.574 -2.096 12.967 1.00 96.19 210 SER A C 1
ATOM 1600 O O . SER A 1 210 ? 2.617 -1.345 12.817 1.00 96.19 210 SER A O 1
ATOM 1602 N N . GLY A 1 211 ? 3.402 -3.355 13.388 1.00 97.00 211 GLY A N 1
ATOM 1603 C CA . GLY A 1 211 ? 2.070 -3.935 13.593 1.00 97.00 211 GLY A CA 1
ATOM 1604 C C . GLY A 1 211 ? 1.249 -3.233 14.680 1.00 97.00 211 GLY A C 1
ATOM 1605 O O . GLY A 1 211 ? 0.029 -3.144 14.569 1.00 97.00 211 GLY A O 1
ATOM 1606 N N . LEU A 1 212 ? 1.899 -2.694 15.718 1.00 97.69 212 LEU A N 1
ATOM 1607 C CA . LEU A 1 212 ? 1.195 -1.967 16.776 1.00 97.69 212 LEU A CA 1
ATOM 1608 C C . LEU A 1 212 ? 0.895 -0.521 16.361 1.00 97.69 212 LEU A C 1
ATOM 1610 O O . LEU A 1 212 ? -0.176 -0.014 16.672 1.00 97.69 212 LEU A O 1
ATOM 1614 N N . VAL A 1 213 ? 1.782 0.119 15.595 1.00 98.56 213 VAL A N 1
ATOM 1615 C CA . VAL A 1 213 ? 1.512 1.436 14.991 1.00 98.56 213 VAL A CA 1
ATOM 1616 C C . VAL A 1 213 ? 0.395 1.341 13.944 1.00 98.56 213 VAL A C 1
ATOM 1618 O O . VAL A 1 213 ? -0.455 2.225 13.883 1.00 98.56 213 VAL A O 1
ATOM 1621 N N . ALA A 1 214 ? 0.314 0.244 13.187 1.00 98.56 214 ALA A N 1
ATOM 1622 C CA . ALA A 1 214 ? -0.806 -0.026 12.286 1.00 98.56 214 ALA A CA 1
ATOM 1623 C C . ALA A 1 214 ? -2.142 -0.146 13.034 1.00 98.56 214 ALA A C 1
ATOM 1625 O O . ALA A 1 214 ? -3.157 0.379 12.575 1.00 98.56 214 ALA A O 1
ATOM 1626 N N . LEU A 1 215 ? -2.137 -0.756 14.223 1.00 98.69 215 LEU A N 1
ATOM 1627 C CA . LEU A 1 215 ? -3.317 -0.795 15.086 1.00 98.69 215 LEU A CA 1
ATOM 1628 C C . LEU A 1 215 ? -3.690 0.600 15.622 1.00 98.69 215 LEU A C 1
ATOM 1630 O O . LEU A 1 215 ? -4.877 0.917 15.671 1.00 98.69 215 LEU A O 1
ATOM 1634 N N . ASP A 1 216 ? -2.714 1.452 15.963 1.00 98.38 216 ASP A N 1
ATOM 1635 C CA . ASP A 1 216 ? -2.969 2.853 16.354 1.00 98.38 216 ASP A CA 1
ATOM 1636 C C . ASP A 1 216 ? -3.628 3.636 15.213 1.00 98.38 216 ASP A C 1
ATOM 1638 O O . ASP A 1 216 ? -4.653 4.290 15.415 1.00 98.38 216 ASP A O 1
ATOM 1642 N N . ALA A 1 217 ? -3.087 3.509 13.998 1.00 98.38 217 ALA A N 1
ATOM 1643 C CA . ALA A 1 217 ? -3.623 4.153 12.804 1.00 98.38 217 ALA A CA 1
ATOM 1644 C C . ALA A 1 217 ? -5.073 3.722 12.527 1.00 98.38 217 ALA A C 1
ATOM 1646 O O . ALA A 1 217 ? -5.929 4.575 12.292 1.00 98.38 217 ALA A O 1
ATOM 1647 N N . ALA A 1 218 ? -5.376 2.426 12.647 1.00 98.50 218 ALA A N 1
ATOM 1648 C CA . ALA A 1 218 ? -6.728 1.896 12.484 1.00 98.50 218 ALA A CA 1
ATOM 1649 C C . ALA A 1 218 ? -7.705 2.413 13.553 1.00 98.50 218 ALA A C 1
ATOM 1651 O O . ALA A 1 218 ? -8.821 2.831 13.243 1.00 98.50 218 ALA A O 1
ATOM 1652 N N . VAL A 1 219 ? -7.283 2.431 14.823 1.00 97.50 219 VAL A N 1
ATOM 1653 C CA . VAL A 1 219 ? -8.090 2.955 15.936 1.00 97.50 219 VAL A CA 1
ATOM 1654 C C . VAL A 1 219 ? -8.392 4.439 15.738 1.00 97.50 219 VAL A C 1
ATOM 1656 O O . VAL A 1 219 ? -9.526 4.867 15.967 1.00 97.50 219 VAL A O 1
ATOM 1659 N N . ASN A 1 220 ? -7.409 5.224 15.299 1.00 95.56 220 ASN A N 1
ATOM 1660 C CA . ASN A 1 220 ? -7.595 6.646 15.029 1.00 95.56 220 ASN A CA 1
ATOM 1661 C C . ASN A 1 220 ? -8.499 6.873 13.809 1.00 95.56 220 ASN A C 1
ATOM 1663 O O . ASN A 1 220 ? -9.428 7.668 13.902 1.00 95.56 220 ASN A O 1
ATOM 1667 N N . ALA A 1 221 ? -8.344 6.098 12.732 1.00 95.94 221 ALA A N 1
ATOM 1668 C CA . ALA A 1 221 ? -9.238 6.163 11.575 1.00 95.94 221 ALA A CA 1
ATOM 1669 C C . ALA A 1 221 ? -10.704 5.856 11.936 1.00 95.94 221 ALA A C 1
ATOM 1671 O O . ALA A 1 221 ? -11.609 6.526 11.442 1.00 95.94 221 ALA A O 1
ATOM 1672 N N . ILE A 1 222 ? -10.952 4.900 12.839 1.00 95.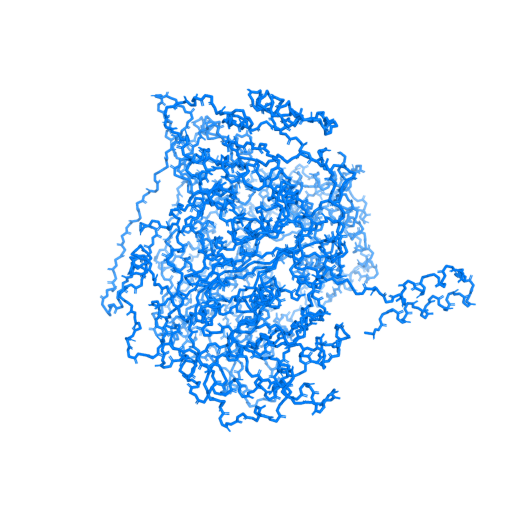94 222 ILE A N 1
ATOM 1673 C CA . ILE A 1 222 ? -12.299 4.622 13.364 1.00 95.94 222 ILE A CA 1
ATOM 1674 C C . ILE A 1 222 ? -12.813 5.785 14.228 1.00 95.94 222 ILE A C 1
ATOM 1676 O O . ILE A 1 222 ? -13.974 6.177 14.124 1.00 95.94 222 ILE A O 1
ATOM 1680 N N . ARG A 1 223 ? -11.968 6.357 15.094 1.00 91.25 223 ARG A N 1
ATOM 1681 C CA . ARG A 1 223 ? -12.340 7.501 15.953 1.00 91.25 223 ARG A CA 1
ATOM 1682 C C . ARG A 1 223 ? -12.652 8.764 15.154 1.00 91.25 223 ARG A C 1
ATOM 1684 O O . ARG A 1 223 ? -13.521 9.538 15.564 1.00 91.25 223 ARG A O 1
ATOM 1691 N N . ASP A 1 224 ? -11.978 8.937 14.025 1.00 89.00 224 ASP A N 1
ATOM 1692 C CA . ASP A 1 224 ? -12.163 10.061 13.112 1.00 89.00 224 ASP A CA 1
ATOM 1693 C C . ASP A 1 224 ? -13.284 9.814 12.085 1.00 89.00 224 ASP A C 1
ATOM 1695 O O . ASP A 1 224 ? -13.683 10.741 11.384 1.00 89.00 224 ASP A O 1
ATOM 1699 N N . ASN A 1 225 ? -13.885 8.614 12.086 1.00 89.31 225 ASN A N 1
ATOM 1700 C CA . ASN A 1 225 ? -14.905 8.136 11.143 1.00 89.31 225 ASN A CA 1
ATOM 1701 C C . ASN A 1 225 ? -14.430 8.056 9.679 1.00 89.31 225 ASN A C 1
ATOM 1703 O O . ASN A 1 225 ? -15.255 8.082 8.769 1.00 89.31 225 ASN A O 1
ATOM 1707 N N . SER A 1 226 ? -13.122 7.920 9.444 1.00 88.69 226 SER A N 1
ATOM 1708 C CA . SER A 1 226 ? -12.565 7.659 8.108 1.00 88.69 226 SER A CA 1
ATOM 1709 C C . SER A 1 226 ? -12.860 6.236 7.621 1.00 88.69 226 SER A C 1
ATOM 1711 O O . SER A 1 226 ? -12.823 5.984 6.425 1.00 88.69 226 SER A O 1
ATOM 1713 N N . CYS A 1 227 ? -13.150 5.306 8.538 1.00 95.56 227 CYS A N 1
ATOM 1714 C CA . CYS A 1 227 ? -13.661 3.966 8.245 1.00 95.56 227 CYS A CA 1
ATOM 1715 C C . CYS A 1 227 ? -14.604 3.496 9.358 1.00 95.56 227 CYS A C 1
ATOM 1717 O O . CYS A 1 227 ? -14.555 3.994 10.487 1.00 95.56 227 CYS A O 1
ATOM 1719 N N . GLU A 1 228 ? -15.478 2.537 9.056 1.00 95.12 228 GLU A N 1
ATOM 1720 C CA . GLU A 1 228 ? -16.440 2.018 10.036 1.00 95.12 228 GLU A CA 1
ATOM 1721 C C . GLU A 1 228 ? -15.928 0.818 10.834 1.00 95.12 228 GLU A C 1
ATOM 1723 O O . GLU A 1 228 ? -16.446 0.513 11.912 1.00 95.12 228 GLU A O 1
ATOM 1728 N N . GLN A 1 229 ? -14.927 0.146 10.280 1.00 97.06 229 GLN A N 1
ATOM 1729 C CA . GLN A 1 229 ? -14.222 -1.005 10.817 1.00 97.06 229 GLN A CA 1
ATOM 1730 C C . GLN A 1 229 ? -12.876 -1.114 10.101 1.00 97.06 229 GLN A C 1
ATOM 1732 O O . GLN A 1 229 ? -12.676 -0.486 9.061 1.00 97.06 229 GLN A O 1
ATOM 1737 N N . ALA A 1 230 ? -11.943 -1.890 10.643 1.00 98.50 230 ALA A N 1
ATOM 1738 C CA .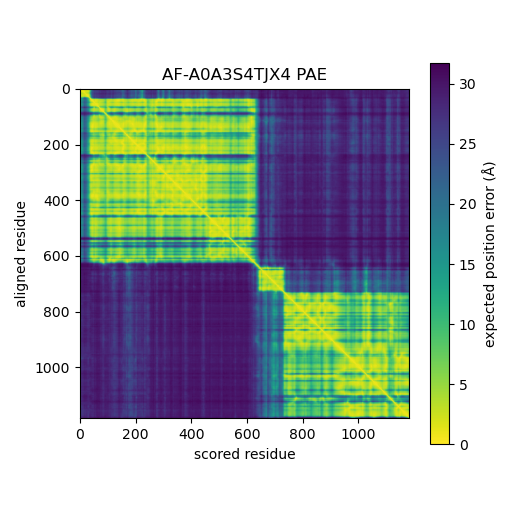 ALA A 1 230 ? -10.652 -2.069 9.996 1.00 98.50 230 ALA A CA 1
ATOM 1739 C C . ALA A 1 230 ? -10.069 -3.469 10.181 1.00 98.50 230 ALA A C 1
ATOM 1741 O O . ALA A 1 230 ? -10.266 -4.123 11.209 1.00 98.50 230 ALA A O 1
ATOM 1742 N N . ILE A 1 231 ? -9.308 -3.885 9.174 1.00 98.69 231 ILE A N 1
ATOM 1743 C CA . ILE A 1 231 ? -8.416 -5.038 9.204 1.00 98.69 231 ILE A CA 1
ATOM 1744 C C . ILE A 1 231 ? -7.016 -4.507 9.486 1.00 98.69 231 ILE A C 1
ATOM 1746 O O . ILE A 1 231 ? -6.485 -3.693 8.728 1.00 98.69 231 ILE A O 1
ATOM 1750 N N . VAL A 1 232 ? -6.412 -4.976 10.573 1.00 98.81 232 VAL A N 1
ATOM 1751 C CA . VAL A 1 232 ? -5.019 -4.677 10.900 1.00 98.81 232 VAL A CA 1
ATOM 1752 C C . VAL A 1 232 ? -4.222 -5.956 10.771 1.00 98.81 232 VAL A C 1
ATOM 1754 O O . VAL A 1 232 ? -4.520 -6.936 11.452 1.00 98.81 232 VAL A O 1
ATOM 1757 N N . ALA A 1 233 ? -3.220 -5.961 9.905 1.00 98.38 233 ALA A N 1
ATOM 1758 C CA . ALA A 1 233 ? -2.443 -7.157 9.626 1.00 98.38 233 ALA A CA 1
ATOM 1759 C C . ALA A 1 233 ? -0.940 -6.877 9.635 1.00 98.38 233 ALA A C 1
ATOM 1761 O O . ALA A 1 233 ? -0.500 -5.731 9.591 1.00 98.38 233 ALA A O 1
ATOM 1762 N N . SER A 1 234 ? -0.136 -7.925 9.745 1.00 97.50 234 SER A N 1
ATOM 1763 C CA . SER A 1 234 ? 1.318 -7.825 9.675 1.00 97.50 234 SER A CA 1
ATOM 1764 C C . SER A 1 234 ? 1.937 -9.146 9.252 1.00 97.50 234 SER A C 1
ATOM 1766 O O . SER A 1 234 ? 1.395 -10.216 9.540 1.00 97.50 234 SER A O 1
ATOM 1768 N N . VAL A 1 235 ? 3.088 -9.069 8.583 1.00 95.81 235 VAL A N 1
ATOM 1769 C CA . VAL A 1 235 ? 3.841 -10.241 8.121 1.00 95.81 235 VAL A CA 1
ATOM 1770 C C . VAL A 1 235 ? 5.348 -10.017 8.237 1.00 95.81 235 VAL A C 1
ATOM 1772 O O . VAL A 1 235 ? 5.823 -8.890 8.110 1.00 95.81 235 VAL A O 1
ATOM 1775 N N . ASN A 1 236 ? 6.086 -11.089 8.529 1.00 91.94 236 ASN A N 1
ATOM 1776 C CA . ASN A 1 236 ? 7.544 -11.124 8.545 1.00 91.94 236 ASN A CA 1
ATOM 1777 C C . ASN A 1 236 ? 8.035 -12.498 8.081 1.00 91.94 236 ASN A C 1
ATOM 1779 O O . ASN A 1 236 ? 7.775 -13.500 8.756 1.00 91.94 236 ASN A O 1
ATOM 1783 N N . LEU A 1 237 ? 8.768 -12.530 6.971 1.00 88.50 237 LEU A N 1
ATOM 1784 C CA . LEU A 1 237 ? 9.419 -13.718 6.425 1.00 88.50 237 LEU A CA 1
ATOM 1785 C C . LEU A 1 237 ? 10.921 -13.450 6.297 1.00 88.50 237 LEU A C 1
ATOM 1787 O O . LEU A 1 237 ? 11.329 -12.392 5.833 1.00 88.50 237 LEU A O 1
ATOM 1791 N N . LEU A 1 238 ? 11.747 -14.401 6.726 1.00 77.00 238 LEU A N 1
ATOM 1792 C CA . LEU A 1 238 ? 13.197 -14.251 6.764 1.00 77.00 238 LEU A CA 1
ATOM 1793 C C . LEU A 1 238 ? 13.823 -14.842 5.496 1.00 77.00 238 LEU A C 1
ATOM 1795 O O . LEU A 1 238 ? 13.600 -16.012 5.163 1.00 77.00 238 LEU A O 1
ATOM 1799 N N . ASN A 1 239 ? 14.665 -14.051 4.830 1.00 66.94 239 ASN A N 1
ATOM 1800 C CA . ASN A 1 239 ? 15.456 -14.471 3.677 1.00 66.94 239 ASN A CA 1
ATOM 1801 C C . ASN A 1 239 ? 16.906 -14.788 4.102 1.00 66.94 239 ASN A C 1
ATOM 1803 O O . ASN A 1 239 ? 17.799 -13.947 4.051 1.00 66.94 239 ASN A O 1
ATOM 1807 N N . LEU A 1 240 ? 17.124 -16.004 4.610 1.00 54.75 240 LEU A N 1
ATOM 1808 C CA . LEU A 1 240 ? 18.295 -16.360 5.431 1.00 54.75 240 LEU A CA 1
ATOM 1809 C C . LEU A 1 240 ? 19.524 -16.874 4.670 1.00 54.75 240 LEU A C 1
ATOM 1811 O O . LEU A 1 240 ? 20.452 -17.393 5.288 1.00 54.75 240 LEU A O 1
ATOM 1815 N N . TYR A 1 241 ? 19.550 -16.764 3.347 1.00 50.03 241 TYR A N 1
ATOM 1816 C CA . TYR A 1 241 ? 20.702 -17.213 2.563 1.00 50.03 241 TYR A CA 1
ATOM 1817 C C . TYR A 1 241 ? 21.554 -16.059 1.999 1.00 50.03 241 TYR A C 1
ATOM 1819 O O . TYR A 1 241 ? 22.533 -16.314 1.300 1.00 50.03 241 TYR A O 1
ATOM 1827 N N . GLN A 1 242 ? 21.241 -14.803 2.332 1.00 43.97 242 GLN A N 1
ATOM 1828 C CA . GLN A 1 242 ? 22.140 -13.667 2.099 1.00 43.97 242 GLN A CA 1
ATOM 1829 C C . GLN A 1 242 ? 23.039 -13.420 3.321 1.00 43.97 242 GLN A C 1
ATOM 1831 O O . GLN A 1 242 ? 22.556 -13.372 4.452 1.00 43.97 242 GLN A O 1
ATOM 1836 N N . SER A 1 243 ? 24.341 -13.222 3.084 1.00 40.22 243 SER A N 1
ATOM 1837 C CA . SER A 1 243 ? 25.317 -12.727 4.072 1.00 40.22 243 SER A CA 1
ATOM 1838 C C . SER A 1 243 ? 24.934 -11.358 4.641 1.00 40.22 243 SER A C 1
ATOM 1840 O O . SER A 1 243 ? 25.189 -11.076 5.807 1.00 40.22 243 SER A O 1
ATOM 1842 N N . ASP A 1 244 ? 24.254 -10.539 3.842 1.00 42.94 244 ASP A N 1
ATOM 1843 C CA . ASP A 1 244 ? 24.053 -9.116 4.120 1.00 42.94 244 ASP A CA 1
ATOM 1844 C C . ASP A 1 244 ? 23.025 -8.861 5.237 1.00 42.94 244 ASP A C 1
ATOM 1846 O O . ASP A 1 244 ? 23.057 -7.819 5.880 1.00 42.94 244 ASP A O 1
ATOM 1850 N N . VAL A 1 245 ? 22.128 -9.822 5.507 1.00 44.19 245 VAL A N 1
ATOM 1851 C CA . VAL A 1 245 ? 21.200 -9.759 6.656 1.00 44.19 245 VAL A CA 1
ATOM 1852 C C . VAL A 1 245 ? 21.944 -10.023 7.974 1.00 44.19 245 VAL A C 1
ATOM 1854 O O . VAL A 1 245 ? 21.518 -9.560 9.029 1.00 44.19 245 VAL A O 1
ATOM 1857 N N . ALA A 1 246 ? 23.060 -10.761 7.927 1.00 42.06 246 ALA A N 1
ATOM 1858 C CA . ALA A 1 246 ? 23.902 -11.046 9.088 1.00 42.06 246 ALA A CA 1
ATOM 1859 C C . ALA A 1 246 ? 24.933 -9.932 9.355 1.00 42.06 246 ALA A C 1
ATOM 1861 O O . ALA A 1 246 ? 25.258 -9.672 10.520 1.00 42.06 246 ALA A O 1
ATOM 1862 N N . ASP A 1 247 ? 25.414 -9.258 8.305 1.00 39.78 247 ASP A N 1
ATOM 1863 C CA . ASP A 1 247 ? 26.366 -8.151 8.409 1.00 39.78 247 ASP A CA 1
ATOM 1864 C C . ASP A 1 247 ? 25.732 -6.941 9.124 1.00 39.78 247 ASP A C 1
ATOM 1866 O O . ASP A 1 247 ? 24.748 -6.354 8.685 1.00 39.78 247 ASP A O 1
ATOM 1870 N N . GLY A 1 248 ? 26.295 -6.566 10.279 1.00 41.22 248 GLY A N 1
ATOM 1871 C CA . GLY A 1 248 ? 25.819 -5.444 11.105 1.00 41.22 248 GLY A CA 1
ATOM 1872 C C . GLY A 1 248 ? 24.874 -5.816 12.257 1.00 41.22 248 GLY A C 1
ATOM 1873 O O . GLY A 1 248 ? 24.499 -4.940 13.038 1.00 41.22 248 GLY A O 1
ATOM 1874 N N . MET A 1 249 ? 24.532 -7.100 12.431 1.00 50.78 249 MET A N 1
ATOM 1875 C CA . MET A 1 249 ? 23.740 -7.589 13.576 1.00 50.78 249 MET A CA 1
ATOM 1876 C C . MET A 1 249 ? 24.579 -8.088 14.768 1.00 50.78 249 MET A C 1
ATOM 1878 O O . MET A 1 249 ? 24.046 -8.677 15.719 1.00 50.78 249 MET A O 1
ATOM 1882 N N . GLU A 1 250 ? 25.894 -7.860 14.740 1.00 52.75 250 GLU A N 1
ATOM 1883 C CA . GLU A 1 250 ? 26.821 -8.246 15.807 1.00 52.75 250 GLU A CA 1
ATOM 1884 C C . GLU A 1 250 ? 26.377 -7.666 17.165 1.00 52.75 250 GLU A C 1
ATOM 1886 O O . GLU A 1 250 ? 26.208 -6.460 17.335 1.00 52.75 250 GLU A O 1
ATOM 1891 N N . GLY A 1 251 ? 26.154 -8.544 18.150 1.00 56.53 251 GLY A N 1
ATOM 1892 C CA . GLY A 1 251 ? 25.734 -8.168 19.508 1.00 56.53 251 GLY A CA 1
ATOM 1893 C C . GLY A 1 251 ? 24.221 -8.109 19.759 1.00 56.53 251 GLY A C 1
ATOM 1894 O O . GLY A 1 251 ? 23.820 -7.935 20.909 1.00 56.53 251 GLY A O 1
ATOM 1895 N N . MET A 1 252 ? 23.375 -8.291 18.737 1.00 65.88 252 MET A N 1
ATOM 1896 C CA . MET A 1 252 ? 21.912 -8.391 18.905 1.00 65.88 252 MET A CA 1
ATOM 1897 C C . MET A 1 252 ? 21.406 -9.836 18.929 1.00 65.88 252 MET A C 1
ATOM 1899 O O . MET A 1 252 ? 20.404 -10.124 19.585 1.00 65.88 252 MET A O 1
ATOM 1903 N N . ASN A 1 253 ? 22.098 -10.741 18.240 1.00 72.44 253 ASN A N 1
ATOM 1904 C CA . ASN A 1 253 ? 21.697 -12.137 18.091 1.00 72.44 253 ASN A CA 1
ATOM 1905 C C . ASN A 1 253 ? 21.976 -12.957 19.354 1.00 72.44 253 ASN A C 1
ATOM 1907 O O . ASN A 1 253 ? 23.050 -12.855 19.947 1.00 72.44 253 ASN A O 1
ATOM 1911 N N . ALA A 1 254 ? 21.020 -13.803 19.738 1.00 70.94 254 ALA A N 1
ATOM 1912 C CA . ALA A 1 254 ? 21.226 -14.774 20.803 1.00 70.94 254 ALA A CA 1
ATOM 1913 C C . ALA A 1 254 ? 22.301 -15.785 20.388 1.00 70.94 254 ALA A C 1
ATOM 1915 O O . ALA A 1 254 ? 22.168 -16.463 19.370 1.00 70.94 254 ALA A O 1
ATOM 1916 N N . THR A 1 255 ? 23.327 -15.947 21.224 1.00 65.94 255 THR A N 1
ATOM 1917 C CA . THR A 1 255 ? 24.384 -16.959 21.028 1.00 65.94 255 THR A CA 1
ATOM 1918 C C . THR A 1 255 ? 23.937 -18.375 21.415 1.00 65.94 255 THR A C 1
ATOM 1920 O O . THR A 1 255 ? 24.682 -19.340 21.248 1.00 65.94 255 THR A O 1
ATOM 1923 N N . THR A 1 256 ? 22.708 -18.513 21.919 1.00 71.06 256 THR A N 1
ATOM 1924 C CA . THR A 1 256 ? 22.052 -19.775 22.284 1.00 71.06 256 THR A CA 1
ATOM 1925 C C . THR A 1 256 ? 20.736 -19.948 21.536 1.00 71.06 256 THR A C 1
ATOM 1927 O O . THR A 1 256 ? 20.155 -18.984 21.056 1.00 71.06 256 THR A O 1
ATOM 1930 N N . ASP A 1 257 ? 20.193 -21.165 21.514 1.00 70.56 257 ASP A N 1
ATOM 1931 C CA . ASP A 1 257 ? 18.874 -21.507 20.952 1.00 70.56 257 ASP A CA 1
ATOM 1932 C C . ASP A 1 257 ? 17.670 -21.053 21.778 1.00 70.56 257 ASP A C 1
ATOM 1934 O O . ASP A 1 257 ? 16.544 -21.517 21.581 1.00 70.56 257 ASP A O 1
ATOM 1938 N N . ARG A 1 258 ? 17.903 -20.122 22.700 1.00 77.25 258 ARG A N 1
ATOM 1939 C CA . ARG A 1 258 ? 16.933 -19.624 23.665 1.00 77.25 258 ARG A CA 1
ATOM 1940 C C . ARG A 1 258 ? 17.048 -18.114 23.752 1.00 77.25 258 ARG A C 1
ATOM 1942 O O . ARG A 1 258 ? 18.150 -17.586 23.834 1.00 77.25 258 ARG A O 1
ATOM 1949 N N . SER A 1 259 ? 15.895 -17.457 23.781 1.00 83.06 259 SER A N 1
ATOM 1950 C CA . SER A 1 259 ? 15.757 -16.077 24.239 1.00 83.06 259 SER A CA 1
ATOM 1951 C C . SER A 1 259 ? 15.235 -16.117 25.674 1.00 83.06 259 SER A C 1
ATOM 1953 O O . SER A 1 259 ? 14.305 -16.875 25.965 1.00 83.06 259 SER A O 1
ATOM 1955 N N . ALA A 1 260 ? 15.864 -15.353 26.562 1.00 88.38 260 ALA A N 1
ATOM 1956 C CA . ALA A 1 260 ? 15.597 -15.353 27.998 1.00 88.38 260 ALA A CA 1
ATOM 1957 C C . ALA A 1 260 ? 15.360 -13.916 28.483 1.00 88.38 260 ALA A C 1
ATOM 1959 O O . ALA A 1 260 ? 16.196 -13.322 29.156 1.00 88.38 260 ALA A O 1
ATOM 1960 N N . ALA A 1 261 ? 14.234 -13.328 28.070 1.00 90.88 261 ALA A N 1
ATOM 1961 C CA . ALA A 1 261 ? 13.884 -11.949 28.404 1.00 90.88 261 ALA A CA 1
ATOM 1962 C C . ALA A 1 261 ? 13.892 -11.702 29.921 1.00 90.88 261 ALA A C 1
ATOM 1964 O O . ALA A 1 261 ? 13.268 -12.443 30.680 1.00 90.88 261 ALA A O 1
ATOM 1965 N N . PHE A 1 262 ? 14.576 -10.635 30.336 1.00 91.38 262 PHE A N 1
ATOM 1966 C CA . PHE A 1 262 ? 14.755 -10.184 31.721 1.00 91.38 262 PHE A CA 1
ATOM 1967 C C . PHE A 1 262 ? 15.551 -11.133 32.641 1.00 91.38 262 PHE A C 1
ATOM 1969 O O . PHE A 1 262 ? 15.744 -10.808 33.818 1.00 91.38 262 PHE A O 1
ATOM 1976 N N . ASP A 1 263 ? 16.046 -12.262 32.127 1.00 91.69 263 ASP A N 1
ATOM 1977 C CA . ASP A 1 263 ? 16.893 -13.207 32.863 1.00 91.69 263 ASP A CA 1
ATOM 1978 C C . ASP A 1 263 ? 18.352 -12.732 32.922 1.00 91.69 263 ASP A C 1
ATOM 1980 O O . ASP A 1 263 ? 18.834 -12.012 32.044 1.00 91.69 263 ASP A O 1
ATOM 1984 N N . ASP A 1 264 ? 19.089 -13.162 33.943 1.00 88.12 264 ASP A N 1
ATOM 1985 C CA . ASP A 1 264 ? 20.525 -12.889 34.066 1.00 88.12 264 ASP A CA 1
ATOM 1986 C C . ASP A 1 264 ? 21.361 -13.491 32.927 1.00 88.12 264 ASP A C 1
ATOM 1988 O O . ASP A 1 264 ? 22.458 -13.015 32.657 1.00 88.12 264 ASP A O 1
ATOM 1992 N N . ASN A 1 265 ? 20.833 -14.489 32.213 1.00 86.00 265 ASN A N 1
ATOM 1993 C CA . ASN A 1 265 ? 21.480 -15.115 31.058 1.00 86.00 265 ASN A CA 1
ATOM 1994 C C . ASN A 1 265 ? 20.975 -14.578 29.702 1.00 86.00 265 ASN A C 1
ATOM 1996 O O . ASN A 1 265 ? 21.189 -15.220 28.672 1.00 86.00 265 ASN A O 1
ATOM 2000 N N . ALA A 1 266 ? 20.289 -13.431 29.682 1.00 84.31 266 ALA A N 1
ATOM 2001 C CA . ALA A 1 266 ? 19.765 -12.794 28.471 1.00 84.31 266 ALA A CA 1
ATOM 2002 C C . ALA A 1 266 ? 20.883 -12.384 27.487 1.00 84.31 266 ALA A C 1
ATOM 2004 O O . ALA A 1 266 ? 21.476 -11.318 27.615 1.00 84.31 266 ALA A O 1
ATOM 2005 N N . ASN A 1 267 ? 21.163 -13.198 26.469 1.00 76.81 267 ASN A N 1
ATOM 2006 C CA . ASN A 1 267 ? 22.322 -13.024 25.583 1.00 76.81 267 ASN A CA 1
ATOM 2007 C C . ASN A 1 267 ? 21.991 -12.556 24.154 1.00 76.81 267 ASN A C 1
ATOM 2009 O O . ASN A 1 267 ? 22.859 -12.637 23.287 1.00 76.81 267 ASN A O 1
ATOM 2013 N N . GLY A 1 268 ? 20.765 -12.094 23.897 1.00 77.06 268 GLY A N 1
ATOM 2014 C CA . GLY A 1 268 ? 20.323 -11.619 22.587 1.00 77.06 268 GLY A CA 1
ATOM 2015 C C . GLY A 1 268 ? 18.935 -12.119 22.182 1.00 77.06 268 GLY A C 1
ATOM 2016 O O . GLY A 1 268 ? 18.255 -12.843 22.916 1.00 77.06 268 GLY A O 1
ATOM 2017 N N . MET A 1 269 ? 18.509 -11.728 20.981 1.00 79.44 269 MET A N 1
ATOM 2018 C CA . MET A 1 269 ? 17.226 -12.122 20.401 1.00 79.44 269 MET A CA 1
ATOM 2019 C C . MET A 1 269 ? 17.368 -13.303 19.432 1.00 79.44 269 MET A C 1
ATOM 2021 O O . MET A 1 269 ? 18.347 -13.412 18.695 1.00 79.44 269 MET A O 1
ATOM 2025 N N . LEU A 1 270 ? 16.362 -14.179 19.420 1.00 80.94 270 LEU A N 1
ATOM 2026 C CA . LEU A 1 270 ? 16.170 -15.189 18.375 1.00 80.94 270 LEU A CA 1
ATOM 2027 C C . LEU A 1 270 ? 15.320 -14.594 17.261 1.00 80.94 270 LEU A C 1
ATOM 2029 O O . LEU A 1 270 ? 14.371 -13.886 17.572 1.00 80.94 270 LEU A O 1
ATOM 2033 N N . TRP A 1 271 ? 15.567 -14.941 16.003 1.00 82.06 271 TRP A N 1
ATOM 2034 C CA . TRP A 1 271 ? 14.715 -14.507 14.890 1.00 82.06 271 TRP A CA 1
ATOM 2035 C C . TRP A 1 271 ? 13.545 -15.460 14.652 1.00 82.06 271 TRP A C 1
ATOM 2037 O O . TRP A 1 271 ? 13.643 -16.664 14.919 1.00 82.06 271 TRP A O 1
ATOM 2047 N N . GLY A 1 272 ? 12.431 -14.914 14.158 1.00 85.62 272 GLY A N 1
ATOM 2048 C CA . GLY A 1 272 ? 11.242 -15.693 13.830 1.00 85.62 272 GLY A CA 1
ATOM 2049 C C . GLY A 1 272 ? 10.437 -15.145 12.658 1.00 85.62 272 GLY A C 1
ATOM 2050 O O . GLY A 1 272 ? 10.489 -13.963 12.326 1.00 85.62 272 GLY A O 1
ATOM 2051 N N . GLU A 1 273 ? 9.657 -16.026 12.048 1.00 90.31 273 GLU A N 1
ATOM 2052 C CA . GLU A 1 273 ? 8.700 -15.712 10.992 1.00 90.31 273 GLU A CA 1
ATOM 2053 C C . GLU A 1 273 ? 7.267 -15.773 11.514 1.00 90.31 273 GLU A C 1
ATOM 2055 O O . GLU A 1 273 ? 6.951 -16.513 12.453 1.00 90.31 273 GLU A O 1
ATOM 2060 N N . GLY A 1 274 ? 6.377 -15.024 10.874 1.00 93.31 274 GLY A N 1
ATOM 2061 C CA . GLY A 1 274 ? 4.958 -15.131 11.163 1.00 93.31 274 GLY A CA 1
ATOM 2062 C C . GLY A 1 274 ? 4.093 -14.159 10.385 1.00 93.31 274 GLY A C 1
ATOM 2063 O O . GLY A 1 274 ? 4.583 -13.230 9.747 1.00 93.31 274 GLY A O 1
ATOM 2064 N N . ALA A 1 275 ? 2.788 -14.373 10.491 1.00 96.12 275 ALA A N 1
ATOM 2065 C CA . ALA A 1 275 ? 1.761 -13.468 10.004 1.00 96.12 275 ALA A CA 1
ATOM 2066 C C . ALA A 1 275 ? 0.613 -13.390 11.014 1.00 96.12 275 ALA A C 1
ATOM 2068 O O . ALA A 1 275 ? 0.320 -14.356 11.726 1.00 96.12 275 ALA A O 1
ATOM 2069 N N . CYS A 1 276 ? -0.027 -12.230 11.106 1.00 96.19 276 CYS A N 1
ATOM 2070 C CA . CYS A 1 276 ? -1.115 -11.987 12.044 1.00 96.19 276 CYS A CA 1
ATOM 2071 C C . CYS A 1 276 ? -2.140 -11.027 11.442 1.00 96.19 276 CYS A C 1
ATOM 2073 O O . CYS A 1 276 ? -1.789 -10.107 10.706 1.00 96.19 276 CYS A O 1
ATOM 2075 N N . SER A 1 277 ? -3.412 -11.198 11.792 1.00 98.25 277 SER A N 1
ATOM 2076 C CA . SER A 1 277 ? -4.467 -10.233 11.481 1.00 98.25 277 SER A CA 1
ATOM 2077 C C . SER A 1 277 ? -5.447 -10.100 12.638 1.00 98.25 277 SER A C 1
ATOM 2079 O O . SER A 1 277 ? -5.750 -11.078 13.319 1.00 98.25 277 SER A O 1
ATOM 2081 N N . VAL A 1 278 ? -5.941 -8.886 12.862 1.00 98.56 278 VAL A N 1
ATOM 2082 C CA . VAL A 1 278 ? -6.994 -8.579 13.829 1.00 98.56 278 VAL A CA 1
ATOM 2083 C C . VAL A 1 278 ? -8.055 -7.696 13.180 1.00 98.56 278 VAL A C 1
ATOM 2085 O O . VAL A 1 278 ? -7.742 -6.810 12.385 1.00 98.56 278 VAL A O 1
ATOM 2088 N N . ILE A 1 279 ? -9.314 -7.934 13.533 1.00 98.56 279 ILE A N 1
ATOM 2089 C CA . ILE A 1 279 ? -10.463 -7.152 13.077 1.00 98.56 279 ILE A CA 1
ATOM 2090 C C . ILE A 1 279 ? -10.898 -6.218 14.200 1.00 98.56 279 ILE A C 1
ATOM 2092 O O . ILE A 1 279 ? -11.162 -6.675 15.317 1.00 98.56 279 ILE A O 1
ATOM 2096 N N . VAL A 1 280 ? -11.013 -4.924 13.903 1.00 98.62 280 VAL A N 1
ATOM 2097 C CA . VAL A 1 280 ? -11.432 -3.906 14.870 1.00 98.62 280 VAL A CA 1
ATOM 2098 C C . VAL A 1 280 ? -12.684 -3.156 14.431 1.00 98.62 280 VAL A C 1
ATOM 2100 O O . VAL A 1 280 ? -12.843 -2.803 13.265 1.00 98.62 280 VAL A O 1
ATOM 2103 N N . LYS A 1 281 ? -13.578 -2.893 15.389 1.00 98.19 281 LYS A N 1
ATOM 2104 C CA . LYS A 1 281 ? -14.848 -2.173 15.193 1.00 98.19 281 LYS A CA 1
ATOM 2105 C C . LYS A 1 281 ? -15.099 -1.213 16.356 1.00 98.19 281 LYS A C 1
ATOM 2107 O O . LYS A 1 281 ? -14.633 -1.484 17.464 1.00 98.19 281 LYS A O 1
ATOM 2112 N N . PRO A 1 282 ? -15.879 -0.132 16.183 1.00 97.56 282 PRO A N 1
ATOM 2113 C CA . PRO A 1 282 ? -16.447 0.588 17.318 1.00 97.56 282 PRO A CA 1
ATOM 2114 C C . PRO A 1 282 ? -17.139 -0.390 18.273 1.00 97.56 282 PRO A C 1
ATOM 2116 O O . PRO A 1 282 ? -17.964 -1.191 17.835 1.00 97.56 282 PRO A O 1
ATOM 2119 N N . LEU A 1 283 ? -16.836 -0.315 19.571 1.00 96.56 283 LEU A N 1
ATOM 2120 C CA . LEU A 1 283 ? -17.375 -1.224 20.587 1.00 96.56 283 LEU A CA 1
ATOM 2121 C C . LEU A 1 283 ? -18.902 -1.278 20.530 1.00 96.56 283 LEU A C 1
ATOM 2123 O O . LEU A 1 283 ? -19.485 -2.356 20.547 1.00 96.56 283 LEU A O 1
ATOM 2127 N N . GLN A 1 284 ? -19.548 -0.120 20.410 1.00 94.56 284 GLN A N 1
ATOM 2128 C CA . GLN A 1 284 ? -21.000 -0.047 20.325 1.00 94.56 284 GLN A CA 1
ATOM 2129 C C . GLN A 1 284 ? -21.542 -0.814 19.107 1.00 94.56 284 GLN A C 1
ATOM 2131 O O . GLN A 1 284 ? -22.426 -1.649 19.272 1.00 94.56 284 GLN A O 1
ATOM 2136 N N . LYS A 1 285 ? -20.955 -0.614 17.918 1.00 95.06 285 LYS A N 1
ATOM 2137 C CA . LYS A 1 285 ? -21.343 -1.348 16.702 1.00 95.06 285 LYS A CA 1
ATOM 2138 C C . LYS A 1 285 ? -21.081 -2.851 16.827 1.00 95.06 285 LYS A C 1
ATOM 2140 O O . LYS A 1 285 ? -21.861 -3.645 16.315 1.00 95.06 285 LYS A O 1
ATOM 2145 N N . ALA A 1 286 ? -19.999 -3.249 17.499 1.00 95.94 286 ALA A N 1
ATOM 2146 C CA . ALA A 1 286 ? -19.696 -4.658 17.744 1.00 95.94 286 ALA A CA 1
ATOM 2147 C C . ALA A 1 286 ? -20.751 -5.317 18.649 1.00 95.94 286 ALA A C 1
ATOM 2149 O O . ALA A 1 286 ? -21.233 -6.410 18.360 1.00 95.94 286 ALA A O 1
ATOM 2150 N N . VAL A 1 287 ? -21.168 -4.625 19.714 1.00 93.75 287 VAL A N 1
ATOM 2151 C CA . VAL A 1 287 ? -22.227 -5.098 20.618 1.00 93.75 287 VAL A CA 1
ATOM 2152 C C . VAL A 1 287 ? -23.577 -5.171 19.905 1.00 93.75 287 VAL A C 1
ATOM 2154 O O . VAL A 1 287 ? -24.271 -6.175 20.037 1.00 93.75 287 VAL A O 1
ATOM 2157 N N . GLU A 1 288 ? -23.935 -4.142 19.135 1.00 91.19 288 GLU A N 1
ATOM 2158 C CA . GLU A 1 288 ? -25.179 -4.089 18.354 1.00 91.19 288 GLU A CA 1
ATOM 2159 C C . GLU A 1 288 ? -25.242 -5.194 17.296 1.00 91.19 288 GLU A C 1
ATOM 2161 O O . GLU A 1 288 ? -26.283 -5.822 17.120 1.00 91.19 288 GLU A O 1
ATOM 2166 N N . ALA A 1 289 ? -24.118 -5.485 16.639 1.00 90.25 289 ALA A N 1
ATOM 2167 C CA . ALA A 1 289 ? -24.028 -6.567 15.669 1.00 90.25 289 ALA A CA 1
ATOM 2168 C C . ALA A 1 289 ? -24.065 -7.963 16.316 1.00 90.25 289 ALA A C 1
ATOM 2170 O O . ALA A 1 289 ? -24.226 -8.949 15.597 1.00 90.25 289 ALA A O 1
ATOM 2171 N N . GLY A 1 290 ? -23.920 -8.070 17.642 1.00 91.06 290 GLY A N 1
ATOM 2172 C CA . GLY A 1 290 ? -23.806 -9.348 18.344 1.00 91.06 290 GLY A CA 1
ATOM 2173 C C . GLY A 1 290 ? -22.462 -10.037 18.105 1.00 91.06 290 GLY A C 1
ATOM 2174 O O . GLY A 1 290 ? -22.407 -11.264 18.061 1.00 91.06 290 GLY A O 1
ATOM 2175 N N . ASP A 1 291 ? -21.389 -9.272 17.910 1.00 95.00 291 ASP A N 1
ATOM 2176 C CA . ASP A 1 291 ? -20.053 -9.812 17.662 1.00 95.00 291 ASP A CA 1
ATOM 2177 C C . ASP A 1 291 ? -19.469 -10.496 18.902 1.00 95.00 291 ASP A C 1
ATOM 2179 O O . ASP A 1 291 ? -19.737 -10.116 20.048 1.00 95.00 291 ASP A O 1
ATOM 2183 N N . HIS A 1 292 ? -18.620 -11.497 18.668 1.00 93.50 292 HIS A N 1
ATOM 2184 C CA . HIS A 1 292 ? -17.693 -11.946 19.696 1.00 93.50 292 HIS A CA 1
ATOM 2185 C C . HIS A 1 292 ? -16.640 -10.855 19.902 1.00 93.50 292 HIS A C 1
ATOM 2187 O O . HIS A 1 292 ? -16.061 -10.371 18.937 1.00 93.50 292 HIS A O 1
ATOM 2193 N N . ILE A 1 293 ? -16.388 -10.455 21.147 1.00 97.25 293 ILE A N 1
ATOM 2194 C CA . ILE A 1 293 ? -15.393 -9.430 21.468 1.00 97.25 293 ILE A CA 1
ATOM 2195 C C . ILE A 1 293 ? -14.317 -10.076 22.331 1.00 97.25 293 ILE A C 1
ATOM 2197 O O . ILE A 1 293 ? -14.592 -10.485 23.459 1.00 97.25 293 ILE A O 1
ATOM 2201 N N . TYR A 1 294 ? -13.093 -10.136 21.810 1.00 97.56 294 TYR A N 1
ATOM 2202 C CA . TYR A 1 294 ? -11.934 -10.651 22.537 1.00 97.56 294 TYR A CA 1
ATOM 2203 C C . TYR A 1 294 ? -11.448 -9.669 23.610 1.00 97.56 294 TYR A C 1
ATOM 2205 O O . TYR A 1 294 ? -11.014 -10.075 24.686 1.00 97.56 294 TYR A O 1
ATOM 2213 N N . GLY A 1 295 ? -11.512 -8.370 23.317 1.00 97.94 295 GLY A N 1
ATOM 2214 C CA . GLY A 1 295 ? -11.072 -7.307 24.214 1.00 97.94 295 GLY A CA 1
ATOM 2215 C C . GLY A 1 295 ? -11.368 -5.922 23.650 1.00 97.94 295 GLY A C 1
ATOM 2216 O O . GLY A 1 295 ? -11.684 -5.764 22.468 1.00 97.94 295 GLY A O 1
ATOM 2217 N N . VAL A 1 296 ? -11.272 -4.911 24.509 1.00 98.31 296 VAL A N 1
ATOM 2218 C CA . VAL A 1 296 ? -11.540 -3.507 24.184 1.00 98.31 296 VAL A CA 1
ATOM 2219 C C . VAL A 1 296 ? -10.260 -2.696 24.320 1.00 98.31 296 VAL A C 1
ATOM 2221 O O . VAL A 1 296 ? -9.631 -2.687 25.376 1.00 98.31 296 VAL A O 1
ATOM 2224 N N . ILE A 1 297 ? -9.888 -1.964 23.274 1.00 98.19 297 ILE A N 1
ATOM 2225 C CA . ILE A 1 297 ? -8.754 -1.040 23.293 1.00 98.19 297 ILE A CA 1
ATOM 2226 C C . ILE A 1 297 ? -9.148 0.189 24.114 1.00 98.19 297 ILE A C 1
ATOM 2228 O O . ILE A 1 297 ? -9.854 1.090 23.647 1.00 98.19 297 ILE A O 1
ATOM 2232 N N . ARG A 1 298 ? -8.684 0.222 25.367 1.00 95.50 298 ARG A N 1
ATOM 2233 C CA . ARG A 1 298 ? -8.982 1.291 26.320 1.00 95.50 298 ARG A CA 1
ATOM 2234 C C . ARG A 1 298 ? -8.007 2.436 26.252 1.00 95.50 298 ARG A C 1
ATOM 2236 O O . ARG A 1 298 ? -8.441 3.526 26.569 1.00 95.50 298 ARG A O 1
ATOM 2243 N N . GLY A 1 299 ? -6.763 2.273 25.818 1.00 95.38 299 GLY A N 1
ATOM 2244 C CA . GLY A 1 299 ? -5.746 3.338 25.766 1.00 95.38 299 GLY A CA 1
ATOM 2245 C C . GLY A 1 299 ? -4.697 3.033 24.709 1.00 95.38 299 GLY A C 1
ATOM 2246 O O . GLY A 1 299 ? -4.291 1.884 24.621 1.00 95.38 299 GLY A O 1
ATOM 2247 N N . MET A 1 300 ? -4.258 4.004 23.911 1.00 96.56 300 MET A N 1
ATOM 2248 C CA . MET A 1 300 ? -3.188 3.773 22.935 1.00 96.56 300 MET A CA 1
ATOM 2249 C C . MET A 1 300 ? -2.368 5.035 22.687 1.00 96.56 300 MET A C 1
ATOM 2251 O O . MET A 1 300 ? -2.882 6.151 22.777 1.00 96.56 300 MET A O 1
ATOM 2255 N N . ALA A 1 301 ? -1.072 4.871 22.435 1.00 97.56 301 ALA A N 1
ATOM 2256 C CA . ALA A 1 301 ? -0.213 5.980 22.059 1.00 97.56 301 ALA A CA 1
ATOM 2257 C C . ALA A 1 301 ? 1.003 5.531 21.250 1.00 97.56 301 ALA A C 1
ATOM 2259 O O . ALA A 1 301 ? 1.607 4.495 21.531 1.00 97.56 301 ALA A O 1
ATOM 2260 N N . VAL A 1 302 ? 1.422 6.409 20.338 1.00 97.88 302 VAL A N 1
ATOM 2261 C CA . VAL A 1 302 ? 2.701 6.349 19.623 1.00 97.88 302 VAL A CA 1
ATOM 2262 C C . VAL A 1 302 ? 3.560 7.569 19.987 1.00 97.88 302 VAL A C 1
ATOM 2264 O O . VAL A 1 302 ? 3.044 8.678 20.209 1.00 97.88 302 VAL A O 1
ATOM 2267 N N . ASN A 1 303 ? 4.876 7.368 20.106 1.00 95.69 303 ASN A N 1
ATOM 2268 C CA . ASN A 1 303 ? 5.870 8.439 20.196 1.00 95.69 303 ASN A CA 1
ATOM 2269 C C . ASN A 1 303 ? 7.211 8.032 19.554 1.00 95.69 303 ASN A C 1
ATOM 2271 O O . ASN A 1 303 ? 7.360 6.923 19.051 1.00 95.69 303 ASN A O 1
ATOM 2275 N N . HIS A 1 304 ? 8.187 8.939 19.609 1.00 95.19 304 HIS A N 1
ATOM 2276 C CA . HIS A 1 304 ? 9.558 8.693 19.177 1.00 95.19 304 HIS A CA 1
ATOM 2277 C C . HIS A 1 304 ? 10.543 9.130 20.272 1.00 95.19 304 HIS A C 1
ATOM 2279 O O . HIS A 1 304 ? 10.339 10.182 20.899 1.00 95.19 304 HIS A O 1
ATOM 2285 N N . ASP A 1 305 ? 11.612 8.363 20.504 1.00 75.75 305 ASP A N 1
ATOM 2286 C CA . ASP A 1 305 ? 12.621 8.705 21.523 1.00 75.75 305 ASP A CA 1
ATOM 2287 C C . ASP A 1 305 ? 13.372 10.005 21.169 1.00 75.75 305 ASP A C 1
ATOM 2289 O O . ASP A 1 305 ? 13.660 10.855 22.019 1.00 75.75 305 ASP A O 1
ATOM 2293 N N . GLY A 1 306 ? 13.645 10.235 19.885 1.00 81.19 306 GLY A N 1
ATOM 2294 C CA . GLY A 1 306 ? 14.523 11.320 19.447 1.00 81.19 306 GLY A CA 1
ATOM 2295 C C . GLY A 1 306 ? 15.950 11.075 19.947 1.00 81.19 306 GLY A C 1
ATOM 2296 O O . GLY A 1 306 ? 16.532 10.017 19.698 1.00 81.19 306 GLY A O 1
ATOM 2297 N N . GLN A 1 307 ? 16.522 12.039 20.671 1.00 69.38 307 GLN A N 1
ATOM 2298 C CA . GLN A 1 307 ? 17.870 11.906 21.241 1.00 69.38 307 GLN A CA 1
ATOM 2299 C C . GLN A 1 307 ? 17.918 11.156 22.588 1.00 69.38 307 GLN A C 1
ATOM 2301 O O . GLN A 1 307 ? 19.006 10.805 23.030 1.00 69.38 307 GLN A O 1
ATOM 2306 N N . ALA A 1 308 ? 16.785 10.904 23.257 1.00 63.47 308 ALA A N 1
ATOM 2307 C CA . ALA A 1 308 ? 16.763 10.296 24.595 1.00 63.47 308 ALA A CA 1
ATOM 2308 C C . ALA A 1 308 ? 15.598 9.315 24.758 1.00 63.47 308 ALA A C 1
ATOM 2310 O O . ALA A 1 308 ? 14.522 9.570 24.239 1.00 63.47 308 ALA A O 1
ATOM 2311 N N . VAL A 1 309 ? 15.770 8.245 25.539 1.00 75.94 309 VAL A N 1
ATOM 2312 C CA . VAL A 1 309 ? 14.727 7.224 25.755 1.00 75.94 309 VAL A CA 1
ATOM 2313 C C . VAL A 1 309 ? 13.438 7.834 26.330 1.00 75.94 309 VAL A C 1
ATOM 2315 O O . VAL A 1 309 ? 13.453 8.532 27.348 1.00 75.94 309 VAL A O 1
ATOM 2318 N N . ARG A 1 310 ? 12.296 7.556 25.689 1.00 81.62 310 ARG A N 1
ATOM 2319 C CA . ARG A 1 310 ? 10.951 8.054 26.035 1.00 81.62 310 ARG A CA 1
ATOM 2320 C C . ARG A 1 310 ? 9.896 6.945 26.088 1.00 81.62 310 ARG A C 1
ATOM 2322 O O . ARG A 1 310 ? 8.703 7.263 26.114 1.00 81.62 310 ARG A O 1
ATOM 2329 N N . GLN A 1 311 ? 10.299 5.681 26.206 1.00 89.38 311 GLN A N 1
ATOM 2330 C CA . GLN A 1 311 ? 9.388 4.543 26.388 1.00 89.38 311 GLN A CA 1
ATOM 2331 C C . GLN A 1 311 ? 8.424 4.765 27.571 1.00 89.38 311 GLN A C 1
ATOM 2333 O O . GLN A 1 311 ? 7.211 4.692 27.409 1.00 89.38 311 GLN A O 1
ATOM 2338 N N . GLY A 1 312 ? 8.908 5.202 28.740 1.00 92.75 312 GLY A N 1
ATOM 2339 C CA . GLY A 1 312 ? 8.022 5.478 29.884 1.00 92.75 312 GLY A CA 1
ATOM 2340 C C . GLY A 1 312 ? 6.957 6.556 29.609 1.00 92.75 312 GLY A C 1
ATOM 2341 O O . GLY A 1 312 ? 5.851 6.495 30.144 1.00 92.75 312 GLY A O 1
ATOM 2342 N N . LYS A 1 313 ? 7.246 7.518 28.718 1.00 94.31 313 LYS A N 1
ATOM 2343 C CA . LYS A 1 313 ? 6.278 8.551 28.313 1.00 94.31 313 LYS A CA 1
ATOM 2344 C C . LYS A 1 313 ? 5.196 8.006 27.385 1.00 94.31 313 LYS A C 1
ATOM 2346 O O . LYS A 1 313 ? 4.081 8.519 27.435 1.00 94.31 313 LYS A O 1
ATOM 2351 N N . VAL A 1 314 ? 5.498 7.015 26.537 1.00 97.31 314 VAL A N 1
ATOM 2352 C CA . VAL A 1 314 ? 4.475 6.423 25.657 1.00 97.31 314 VAL A CA 1
ATOM 2353 C C . VAL A 1 314 ? 3.452 5.640 26.479 1.00 97.31 314 VAL A C 1
ATOM 2355 O O . VAL A 1 314 ? 2.255 5.826 26.278 1.00 97.31 314 VAL A O 1
ATOM 2358 N N . LEU A 1 315 ? 3.914 4.897 27.493 1.00 98.25 315 LEU A N 1
ATOM 2359 C CA . LEU A 1 315 ? 3.058 4.220 28.474 1.00 98.25 315 LEU A CA 1
ATOM 2360 C C . LEU A 1 315 ? 2.125 5.220 29.168 1.00 98.25 315 LEU A C 1
ATOM 2362 O O . LEU A 1 315 ? 0.906 5.084 29.116 1.00 98.25 315 LEU A O 1
ATOM 2366 N N . GLN A 1 316 ? 2.691 6.286 29.742 1.00 97.75 316 GLN A N 1
ATOM 2367 C CA . GLN A 1 316 ? 1.908 7.330 30.410 1.00 97.75 316 GLN A CA 1
ATOM 2368 C C . GLN A 1 316 ? 0.894 7.997 29.477 1.00 97.75 316 GLN A C 1
ATOM 2370 O O . GLN A 1 316 ? -0.231 8.260 29.897 1.00 97.75 316 GLN A O 1
ATOM 2375 N N . LYS A 1 317 ? 1.262 8.258 28.217 1.00 96.94 317 LYS A N 1
ATOM 2376 C CA . LYS A 1 317 ? 0.362 8.856 27.224 1.00 96.94 317 LYS A CA 1
ATOM 2377 C C . LYS A 1 317 ? -0.801 7.920 26.885 1.00 96.94 317 LYS A C 1
ATOM 2379 O O . LYS A 1 317 ? -1.929 8.393 26.826 1.00 96.94 317 LYS A O 1
ATOM 2384 N N . ALA A 1 318 ? -0.559 6.618 26.738 1.00 97.25 318 ALA A N 1
ATOM 2385 C CA . ALA A 1 318 ? -1.614 5.629 26.509 1.00 97.25 318 ALA A CA 1
ATOM 2386 C C . ALA A 1 318 ? -2.555 5.498 27.722 1.00 97.25 318 ALA A C 1
ATOM 2388 O O . ALA A 1 318 ? -3.773 5.419 27.563 1.00 97.25 318 ALA A O 1
ATOM 2389 N N . TRP A 1 319 ? -2.014 5.540 28.945 1.00 97.69 319 TRP A N 1
ATOM 2390 C CA . TRP A 1 319 ? -2.828 5.533 30.166 1.00 97.69 319 TRP A CA 1
ATOM 2391 C C . TRP A 1 319 ? -3.661 6.806 30.302 1.00 97.69 319 TRP A C 1
ATOM 2393 O O . TRP A 1 319 ? -4.824 6.743 30.689 1.00 97.69 319 TRP A O 1
ATOM 2403 N N . GLN A 1 320 ? -3.098 7.959 29.938 1.00 95.31 320 GLN A N 1
ATOM 2404 C CA . GLN A 1 320 ? -3.822 9.230 29.896 1.00 95.31 320 GLN A CA 1
ATOM 2405 C C . GLN A 1 320 ? -4.924 9.221 28.830 1.00 95.31 320 GLN A C 1
ATOM 2407 O O . GLN A 1 320 ? -6.048 9.618 29.135 1.00 95.31 320 GLN A O 1
ATOM 2412 N N . ASP A 1 321 ? -4.629 8.729 27.623 1.00 93.31 321 ASP A N 1
ATOM 2413 C CA . ASP A 1 321 ? -5.606 8.552 26.539 1.00 93.31 321 ASP A CA 1
ATOM 2414 C C . ASP A 1 321 ? -6.784 7.677 26.997 1.00 93.31 321 ASP A C 1
ATOM 2416 O O . ASP A 1 321 ? -7.948 8.028 26.795 1.00 93.31 321 ASP A O 1
ATOM 2420 N N . GLY A 1 322 ? -6.498 6.579 27.702 1.00 92.88 322 GLY A N 1
ATOM 2421 C CA . GLY A 1 322 ? -7.524 5.679 28.225 1.00 92.88 322 GLY A CA 1
ATOM 2422 C C . GLY A 1 322 ? -8.145 6.042 29.568 1.00 92.88 322 GLY A C 1
ATOM 2423 O O . GLY A 1 322 ? -9.050 5.337 30.015 1.00 92.88 322 GLY A O 1
ATOM 2424 N N . LYS A 1 323 ? -7.683 7.120 30.217 1.00 94.19 323 LYS A N 1
ATOM 2425 C CA . LYS A 1 323 ? -8.025 7.470 31.610 1.00 94.19 323 LYS A CA 1
ATOM 2426 C C . LYS A 1 323 ? -7.838 6.289 32.576 1.00 94.19 323 LYS A C 1
ATOM 2428 O O . LYS A 1 323 ? -8.650 6.073 33.472 1.00 94.19 323 LYS A O 1
ATOM 2433 N N . ILE A 1 324 ? -6.775 5.523 32.366 1.00 95.56 324 ILE A N 1
ATOM 2434 C CA . ILE A 1 324 ? -6.446 4.313 33.116 1.00 95.56 324 ILE A CA 1
ATOM 2435 C C . ILE A 1 324 ? -5.683 4.693 34.379 1.00 95.56 324 ILE A C 1
ATOM 2437 O O . ILE A 1 324 ? -4.713 5.452 34.325 1.00 95.56 324 ILE A O 1
ATOM 2441 N N . ASN A 1 325 ? -6.097 4.130 35.511 1.00 95.62 325 ASN A N 1
ATOM 2442 C CA . ASN A 1 325 ? -5.287 4.114 36.717 1.00 95.62 325 ASN A CA 1
ATOM 2443 C C . ASN A 1 325 ? -4.250 2.982 36.597 1.00 95.62 325 ASN A C 1
ATOM 2445 O O . ASN A 1 325 ? -4.649 1.820 36.568 1.00 95.62 325 ASN A O 1
ATOM 2449 N N . PRO A 1 326 ? -2.935 3.264 36.554 1.00 95.50 326 PRO A N 1
ATOM 2450 C CA . PRO A 1 326 ? -1.933 2.214 36.370 1.00 95.50 326 PRO A CA 1
ATOM 2451 C C . PRO A 1 326 ? -1.927 1.158 37.485 1.00 95.50 326 PRO A C 1
ATOM 2453 O O . PRO A 1 326 ? -1.516 0.033 37.238 1.00 95.50 326 PRO A O 1
ATOM 2456 N N . GLU A 1 327 ? -2.421 1.467 38.695 1.00 95.25 327 GLU A N 1
ATOM 2457 C CA . GLU A 1 327 ? -2.583 0.456 39.756 1.00 95.25 327 GLU A CA 1
ATOM 2458 C C . GLU A 1 327 ? -3.597 -0.647 39.413 1.00 95.25 327 GLU A C 1
ATOM 2460 O O . GLU A 1 327 ? -3.624 -1.680 40.078 1.00 95.25 327 GLU A O 1
ATOM 2465 N N . GLU A 1 328 ? -4.443 -0.424 38.407 1.00 94.06 328 GLU A N 1
ATOM 2466 C CA . GLU A 1 328 ? -5.427 -1.392 37.932 1.00 94.06 328 GLU A CA 1
ATOM 2467 C C . GLU A 1 328 ? -4.878 -2.295 36.824 1.00 94.06 328 GLU A C 1
ATOM 2469 O O . GLU A 1 328 ? -5.586 -3.209 36.417 1.00 94.06 328 GLU A O 1
ATOM 2474 N N . LEU A 1 329 ? -3.651 -2.080 36.339 1.00 96.19 329 LEU A N 1
ATOM 2475 C CA . LEU A 1 329 ? -3.030 -2.988 35.376 1.00 96.19 329 LEU A CA 1
ATOM 2476 C C . LEU A 1 329 ? -2.692 -4.316 36.054 1.00 96.19 329 LEU A C 1
ATOM 2478 O O . LEU A 1 329 ? -1.988 -4.344 37.064 1.00 96.19 329 LEU A O 1
ATOM 2482 N N . ASP A 1 330 ? -3.175 -5.404 35.465 1.00 95.50 330 ASP A N 1
ATOM 2483 C CA . ASP A 1 330 ? -2.937 -6.760 35.954 1.00 95.50 330 ASP A CA 1
ATOM 2484 C C . ASP A 1 330 ? -1.688 -7.370 35.306 1.00 95.50 330 ASP A C 1
ATOM 2486 O O . ASP A 1 330 ? -0.992 -8.165 35.938 1.00 95.50 330 ASP A O 1
ATOM 2490 N N . TYR A 1 331 ? -1.398 -6.996 34.054 1.00 97.75 331 TYR A N 1
ATOM 2491 C CA . TYR A 1 331 ? -0.279 -7.534 33.283 1.00 97.75 331 TYR A CA 1
ATOM 2492 C C . TYR A 1 331 ? 0.296 -6.519 32.279 1.00 97.75 331 TYR A C 1
ATOM 2494 O O . TYR A 1 331 ? -0.434 -5.688 31.732 1.00 97.75 331 TYR A O 1
ATOM 2502 N N . ILE A 1 332 ? 1.596 -6.607 31.993 1.00 97.94 332 ILE A N 1
ATOM 2503 C CA . ILE A 1 332 ? 2.262 -5.930 30.875 1.00 97.94 332 ILE A CA 1
ATOM 2504 C C . ILE A 1 332 ? 2.980 -6.969 30.014 1.00 97.94 332 ILE A C 1
ATOM 2506 O O . ILE A 1 332 ? 3.955 -7.587 30.435 1.00 97.94 332 ILE A O 1
ATOM 2510 N N . GLU A 1 333 ? 2.530 -7.114 28.773 1.00 98.06 333 GLU A N 1
ATOM 2511 C CA . GLU A 1 333 ? 3.278 -7.819 27.741 1.00 98.06 333 GLU A CA 1
ATOM 2512 C C . GLU A 1 333 ? 4.346 -6.871 27.179 1.00 98.06 333 GLU A C 1
ATOM 2514 O O . GLU A 1 333 ? 4.058 -5.937 26.421 1.00 98.06 333 GLU A O 1
ATOM 2519 N N . ALA A 1 334 ? 5.581 -7.088 27.613 1.00 96.62 334 ALA A N 1
ATOM 2520 C CA . ALA A 1 334 ? 6.728 -6.261 27.281 1.00 96.62 334 ALA A CA 1
ATOM 2521 C C . ALA A 1 334 ? 7.240 -6.524 25.855 1.00 96.62 334 ALA A C 1
ATOM 2523 O O . ALA A 1 334 ? 6.945 -7.551 25.234 1.00 96.62 334 ALA A O 1
ATOM 2524 N N . HIS A 1 335 ? 8.062 -5.610 25.342 1.00 94.12 335 HIS A N 1
ATOM 2525 C CA . HIS A 1 335 ? 8.842 -5.845 24.137 1.00 94.12 335 HIS A CA 1
ATOM 2526 C C . HIS A 1 335 ? 9.882 -6.955 24.386 1.00 94.12 335 HIS A C 1
ATOM 2528 O O . HIS A 1 335 ? 9.907 -7.929 23.638 1.00 94.12 335 HIS A O 1
ATOM 2534 N N . GLY A 1 336 ? 10.652 -6.868 25.473 1.00 89.12 336 GLY A N 1
ATOM 2535 C CA . GLY A 1 336 ? 11.437 -7.942 26.089 1.00 89.12 336 GLY A CA 1
ATOM 2536 C C . GLY A 1 336 ? 12.224 -8.781 25.091 1.00 89.12 336 GLY A C 1
ATOM 2537 O O . GLY A 1 336 ? 11.877 -9.945 24.873 1.00 89.12 336 GLY A O 1
ATOM 2538 N N . THR A 1 337 ? 13.235 -8.187 24.453 1.00 83.69 337 THR A N 1
ATOM 2539 C CA . THR A 1 337 ? 14.004 -8.818 23.366 1.00 83.69 337 THR A CA 1
ATOM 2540 C C . THR A 1 337 ? 14.972 -9.889 23.852 1.00 83.69 337 THR A C 1
ATOM 2542 O O . THR A 1 337 ? 15.498 -10.632 23.025 1.00 83.69 337 THR A O 1
ATOM 2545 N N . GLY A 1 338 ? 15.216 -9.994 25.163 1.00 86.12 338 GLY A N 1
ATOM 2546 C CA . GLY A 1 338 ? 16.263 -10.875 25.685 1.00 86.12 338 GLY A CA 1
ATOM 2547 C C . GLY A 1 338 ? 17.658 -10.293 25.500 1.00 86.12 338 GLY A C 1
ATOM 2548 O O . GLY A 1 338 ? 18.641 -11.027 25.554 1.00 86.12 338 GLY A O 1
ATOM 2549 N N . THR A 1 339 ? 17.755 -8.980 25.277 1.00 82.44 339 THR A N 1
ATOM 2550 C CA . THR A 1 339 ? 19.032 -8.263 25.238 1.00 82.44 339 THR A CA 1
ATOM 2551 C C . THR A 1 339 ? 19.277 -7.616 26.596 1.00 82.44 339 THR A C 1
ATOM 2553 O O . THR A 1 339 ? 18.408 -6.911 27.110 1.00 82.44 339 THR A O 1
ATOM 2556 N N . HIS A 1 340 ? 20.474 -7.782 27.169 1.00 77.06 340 HIS A N 1
ATOM 2557 C CA . HIS A 1 340 ? 20.804 -7.186 28.472 1.00 77.06 340 HIS A CA 1
ATOM 2558 C C . HIS A 1 340 ? 20.491 -5.681 28.549 1.00 77.06 340 HIS A C 1
ATOM 2560 O O . HIS A 1 340 ? 19.891 -5.218 29.522 1.00 77.06 340 HIS A O 1
ATOM 2566 N N . LEU A 1 341 ? 20.887 -4.909 27.529 1.00 77.19 341 LEU A N 1
ATOM 2567 C CA . LEU A 1 341 ? 20.673 -3.461 27.499 1.00 77.19 341 LEU A CA 1
ATOM 2568 C C . LEU A 1 341 ? 19.200 -3.100 27.257 1.00 77.19 341 LEU A C 1
ATOM 2570 O O . LEU A 1 341 ? 18.664 -2.251 27.969 1.00 77.19 341 LEU A O 1
ATOM 2574 N N . GLY A 1 342 ? 18.547 -3.733 26.278 1.00 83.06 342 GLY A N 1
ATOM 2575 C CA . GLY A 1 342 ? 17.162 -3.429 25.917 1.00 83.06 342 GLY A CA 1
ATOM 2576 C C . GLY A 1 342 ? 16.191 -3.732 27.055 1.00 83.06 342 GLY A C 1
ATOM 2577 O O . GLY A 1 342 ? 15.412 -2.860 27.439 1.00 83.06 342 GLY A O 1
ATOM 2578 N N . ASP A 1 343 ? 16.317 -4.908 27.668 1.00 88.38 343 ASP A N 1
ATOM 2579 C CA . ASP A 1 343 ? 15.471 -5.332 28.787 1.00 88.38 343 ASP A CA 1
ATOM 2580 C C . ASP A 1 343 ? 15.658 -4.412 30.013 1.00 88.38 343 ASP A C 1
ATOM 2582 O O . ASP A 1 343 ? 14.693 -4.060 30.699 1.00 88.38 343 ASP A O 1
ATOM 2586 N N . SER A 1 344 ? 16.890 -3.938 30.251 1.00 83.31 344 SER A N 1
ATOM 2587 C CA . SER A 1 344 ? 17.191 -2.974 31.321 1.00 83.31 344 SER A CA 1
ATOM 2588 C C . SER A 1 344 ? 16.562 -1.604 31.089 1.00 83.31 344 SER A C 1
ATOM 2590 O O . SER A 1 344 ? 16.026 -0.995 32.024 1.00 83.31 344 SER A O 1
ATOM 2592 N N . ILE A 1 345 ? 16.611 -1.113 29.849 1.00 85.56 345 ILE A N 1
ATOM 2593 C CA . ILE A 1 345 ? 15.994 0.155 29.453 1.00 85.56 345 ILE A CA 1
ATOM 2594 C C . ILE A 1 345 ? 14.471 0.065 29.572 1.00 85.56 345 ILE A C 1
ATOM 2596 O O . ILE A 1 345 ? 13.845 0.987 30.108 1.00 85.56 345 ILE A O 1
ATOM 2600 N N . GLU A 1 346 ? 13.881 -1.041 29.121 1.00 91.88 346 GLU A N 1
ATOM 2601 C CA . GLU A 1 346 ? 12.438 -1.249 29.161 1.00 91.88 346 GLU A CA 1
ATOM 2602 C C . GLU A 1 346 ? 11.919 -1.324 30.598 1.00 91.88 346 GLU A C 1
ATOM 2604 O O . GLU A 1 346 ? 11.026 -0.554 30.965 1.00 91.88 346 GLU A O 1
ATOM 2609 N N . LEU A 1 347 ? 12.517 -2.159 31.456 1.00 91.50 347 LEU A N 1
ATOM 2610 C CA . LEU A 1 347 ? 12.089 -2.253 32.852 1.00 91.50 347 LEU A CA 1
ATOM 2611 C C . LEU A 1 347 ? 12.251 -0.912 33.584 1.00 91.50 347 LEU A C 1
ATOM 2613 O O . LEU A 1 347 ? 11.350 -0.482 34.309 1.00 91.50 347 LEU A O 1
ATOM 2617 N N . SER A 1 348 ? 13.368 -0.211 33.370 1.00 89.38 348 SER A N 1
ATOM 2618 C CA . SER A 1 348 ? 13.589 1.120 33.954 1.00 89.38 348 SER A CA 1
ATOM 2619 C C . SER A 1 348 ? 12.530 2.126 33.494 1.00 89.38 348 SER A C 1
ATOM 2621 O O . SER A 1 348 ? 12.052 2.949 34.282 1.00 89.38 348 SER A O 1
ATOM 2623 N N . SER A 1 349 ? 12.123 2.040 32.227 1.00 91.50 349 SER A N 1
ATOM 2624 C CA . SER A 1 349 ? 11.079 2.877 31.640 1.00 91.50 349 SER A CA 1
ATOM 2625 C C . SER A 1 349 ? 9.700 2.573 32.219 1.00 91.50 349 SER A C 1
ATOM 2627 O O . SER A 1 349 ? 8.967 3.512 32.535 1.00 91.50 349 SER A O 1
ATOM 2629 N N . ILE A 1 350 ? 9.373 1.297 32.438 1.00 94.62 350 ILE A N 1
ATOM 2630 C CA . ILE A 1 350 ? 8.150 0.861 33.123 1.00 94.62 350 ILE A CA 1
ATOM 2631 C C . ILE A 1 350 ? 8.138 1.401 34.560 1.00 94.62 350 ILE A C 1
ATOM 2633 O O . ILE A 1 350 ? 7.203 2.101 34.944 1.00 94.62 350 ILE A O 1
ATOM 2637 N N . ILE A 1 351 ? 9.202 1.185 35.341 1.00 93.38 351 ILE A N 1
ATOM 2638 C CA . ILE A 1 351 ? 9.314 1.700 36.720 1.00 93.38 351 ILE A CA 1
ATOM 2639 C C . ILE A 1 351 ? 9.090 3.216 36.757 1.00 93.38 351 ILE A C 1
ATOM 2641 O O . ILE A 1 351 ? 8.310 3.725 37.567 1.00 93.38 351 ILE A O 1
ATOM 2645 N N . SER A 1 352 ? 9.761 3.943 35.862 1.00 91.44 352 SER A N 1
ATOM 2646 C CA . SER A 1 352 ? 9.643 5.396 35.748 1.00 91.44 352 SER A CA 1
ATOM 2647 C C . SER A 1 352 ? 8.223 5.835 35.376 1.00 91.44 352 SER A C 1
ATOM 2649 O O . SER A 1 352 ? 7.724 6.818 35.928 1.00 91.44 352 SER A O 1
ATOM 2651 N N . ALA A 1 353 ? 7.542 5.087 34.501 1.00 95.75 353 ALA A N 1
ATOM 2652 C CA . ALA A 1 353 ? 6.168 5.364 34.102 1.00 95.75 353 ALA A CA 1
ATOM 2653 C C . ALA A 1 353 ? 5.189 5.258 35.282 1.00 95.75 353 ALA A C 1
ATOM 2655 O O . ALA A 1 353 ? 4.360 6.154 35.449 1.00 95.75 353 ALA A O 1
ATOM 2656 N N . PHE A 1 354 ? 5.317 4.223 36.122 1.00 96.94 354 PHE A N 1
ATOM 2657 C CA . PHE A 1 354 ? 4.460 3.979 37.296 1.00 96.94 354 PHE A CA 1
ATOM 2658 C C . PHE A 1 354 ? 4.744 4.904 38.486 1.00 96.94 354 PHE A C 1
ATOM 2660 O O . PHE A 1 354 ? 3.835 5.201 39.263 1.00 96.94 354 PHE A O 1
ATOM 2667 N N . LYS A 1 355 ? 5.991 5.367 38.646 1.00 94.19 355 LYS A N 1
ATOM 2668 C CA . LYS A 1 355 ? 6.459 6.132 39.818 1.00 94.19 355 LYS A CA 1
ATOM 2669 C C . LYS A 1 355 ? 5.577 7.333 40.216 1.00 94.19 355 LYS A C 1
ATOM 2671 O O . LYS A 1 355 ? 5.429 7.555 41.418 1.00 94.19 355 LYS A O 1
ATOM 2676 N N . PRO A 1 356 ? 4.989 8.119 39.289 1.00 94.25 356 PRO A N 1
ATOM 2677 C CA . PRO A 1 356 ? 4.085 9.214 39.649 1.00 94.25 356 PRO A CA 1
ATOM 2678 C C . PRO A 1 356 ? 2.732 8.762 40.218 1.00 94.25 356 PRO A C 1
ATOM 2680 O O . PRO A 1 356 ? 2.058 9.566 40.855 1.00 94.25 356 PRO A O 1
ATOM 2683 N N . TYR A 1 357 ? 2.330 7.511 39.982 1.00 94.62 357 TYR A N 1
ATOM 2684 C CA . TYR A 1 357 ? 0.986 7.005 40.273 1.00 94.62 357 TYR A CA 1
ATOM 2685 C C . TYR A 1 357 ? 0.938 6.121 41.518 1.00 94.62 357 TYR A C 1
ATOM 2687 O O . TYR A 1 357 ? -0.060 6.134 42.230 1.00 94.62 357 TYR A O 1
ATOM 2695 N N . THR A 1 358 ? 2.002 5.364 41.804 1.00 94.88 358 THR A N 1
ATOM 2696 C CA . THR A 1 358 ? 1.991 4.395 42.904 1.00 94.88 358 THR A CA 1
ATOM 2697 C C . THR A 1 358 ? 3.357 4.161 43.544 1.00 94.88 358 THR A C 1
ATOM 2699 O O . THR A 1 358 ? 4.408 4.371 42.940 1.00 94.88 358 THR A O 1
ATOM 2702 N N . LYS A 1 359 ? 3.324 3.692 44.797 1.00 94.06 359 LYS A N 1
ATOM 2703 C CA . LYS A 1 359 ? 4.473 3.129 45.527 1.00 94.06 359 LYS A CA 1
ATOM 2704 C C . LYS A 1 359 ? 4.341 1.620 45.763 1.00 94.06 359 LYS A C 1
ATOM 2706 O O . LYS A 1 359 ? 5.213 1.042 46.413 1.00 94.06 359 LYS A O 1
ATOM 2711 N N . LYS A 1 360 ? 3.245 0.996 45.308 1.00 95.38 360 LYS A N 1
ATOM 2712 C CA . LYS A 1 360 ? 3.056 -0.455 45.394 1.00 95.38 360 LYS A CA 1
ATOM 2713 C C . LYS A 1 360 ? 4.126 -1.153 44.558 1.00 95.38 360 LYS A C 1
ATOM 2715 O O . LYS A 1 360 ? 4.592 -0.624 43.551 1.00 95.38 360 LYS A O 1
ATOM 2720 N N . LYS A 1 361 ? 4.515 -2.340 45.004 1.00 95.38 361 LYS A N 1
ATOM 2721 C CA . LYS A 1 361 ? 5.543 -3.174 44.381 1.00 95.38 361 LYS A CA 1
ATOM 2722 C C . LYS A 1 361 ? 4.941 -4.528 44.048 1.00 95.38 361 LYS A C 1
ATOM 2724 O O . LYS A 1 361 ? 4.024 -4.944 44.751 1.00 95.38 361 LYS A O 1
ATOM 2729 N N . GLN A 1 362 ? 5.479 -5.186 43.025 1.00 94.94 362 GLN A N 1
ATOM 2730 C CA . GLN A 1 362 ? 5.177 -6.582 42.693 1.00 94.94 362 GLN A CA 1
ATOM 2731 C C . GLN A 1 362 ? 3.669 -6.886 42.599 1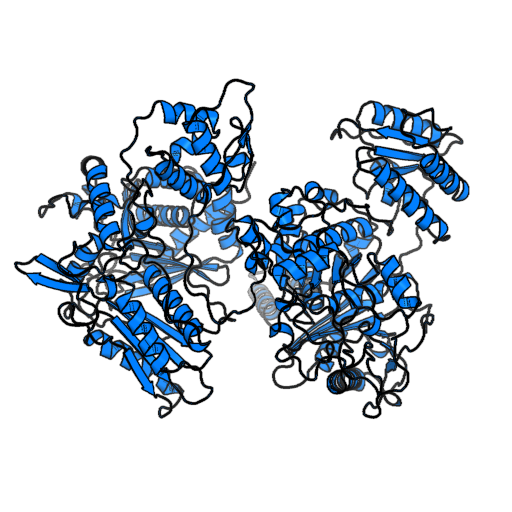.00 94.94 362 GLN A C 1
ATOM 2733 O O . GLN A 1 362 ? 3.203 -7.879 43.149 1.00 94.94 362 GLN A O 1
ATOM 2738 N N . PHE A 1 363 ? 2.888 -6.014 41.955 1.00 95.06 363 PHE A N 1
ATOM 2739 C CA . PHE A 1 363 ? 1.434 -6.201 41.844 1.00 95.06 363 PHE A CA 1
ATOM 2740 C C . PHE A 1 363 ? 0.955 -6.441 40.410 1.00 95.06 363 PHE A C 1
ATOM 2742 O O . PHE A 1 363 ? -0.099 -7.041 40.231 1.00 95.06 363 PHE A O 1
ATOM 2749 N N . CYS A 1 364 ? 1.717 -6.000 39.407 1.00 96.12 364 CYS A N 1
ATOM 2750 C CA . CYS A 1 364 ? 1.393 -6.177 37.994 1.00 96.12 364 CYS A CA 1
ATOM 2751 C C . CYS A 1 364 ? 2.308 -7.254 37.397 1.00 96.12 364 CYS A C 1
ATOM 2753 O O . CYS A 1 364 ? 3.526 -7.175 37.543 1.00 96.12 364 CYS A O 1
ATOM 2755 N N . GLY A 1 365 ? 1.750 -8.284 36.766 1.00 96.12 365 GLY A N 1
ATOM 2756 C CA . GLY A 1 365 ? 2.566 -9.295 36.095 1.00 96.12 365 GLY A CA 1
ATOM 2757 C C . GLY A 1 365 ? 3.246 -8.717 34.850 1.00 96.12 365 GLY A C 1
ATOM 2758 O O . GLY A 1 365 ? 2.771 -7.755 34.253 1.00 96.12 365 GLY A O 1
ATOM 2759 N N . MET A 1 366 ? 4.362 -9.294 34.432 1.00 96.31 366 MET A N 1
ATOM 2760 C CA . MET A 1 366 ? 5.068 -8.904 33.216 1.00 96.31 366 MET A CA 1
ATOM 2761 C C . MET A 1 366 ? 5.638 -10.136 32.526 1.00 96.31 366 MET A C 1
ATOM 2763 O O . MET A 1 366 ? 6.091 -11.069 33.182 1.00 96.31 366 MET A O 1
ATOM 2767 N N . GLY A 1 367 ? 5.642 -10.154 31.201 1.00 95.12 367 GLY A N 1
ATOM 2768 C CA . GLY A 1 367 ? 6.314 -11.210 30.451 1.00 95.12 367 GLY A CA 1
ATOM 2769 C C . GLY A 1 367 ? 6.619 -10.804 29.021 1.00 95.12 367 GLY A C 1
ATOM 2770 O O . GLY A 1 367 ? 6.334 -9.681 28.608 1.00 95.12 367 GLY A O 1
ATOM 2771 N N . SER A 1 368 ? 7.232 -11.728 28.285 1.00 93.81 368 SER A N 1
ATOM 2772 C CA . SER A 1 368 ? 7.572 -11.551 26.875 1.00 93.81 368 SER A CA 1
ATOM 2773 C C . SER A 1 368 ? 7.203 -12.789 26.067 1.00 93.81 368 SER A C 1
ATOM 2775 O O . SER A 1 368 ? 7.275 -13.923 26.540 1.00 93.81 368 SER A O 1
ATOM 2777 N N . LEU A 1 369 ? 6.790 -12.563 24.825 1.00 92.25 369 LEU A N 1
ATOM 2778 C CA . LEU A 1 369 ? 6.467 -13.590 23.844 1.00 92.25 369 LEU A CA 1
ATOM 2779 C C . LEU A 1 369 ? 7.708 -14.106 23.088 1.00 92.25 369 LEU A C 1
ATOM 2781 O O . LEU A 1 369 ? 7.644 -15.155 22.443 1.00 92.25 369 LEU A O 1
ATOM 2785 N N . MET A 1 370 ? 8.841 -13.399 23.167 1.00 87.38 370 MET A N 1
ATOM 2786 C CA . MET A 1 370 ? 10.006 -13.644 22.303 1.00 87.38 370 MET A CA 1
ATOM 2787 C C . MET A 1 370 ? 10.571 -15.065 22.420 1.00 87.38 370 MET A C 1
ATOM 2789 O O . MET A 1 370 ? 10.989 -15.643 21.421 1.00 87.38 370 MET A O 1
ATOM 2793 N N . ALA A 1 371 ? 10.532 -15.681 23.603 1.00 86.50 371 ALA A N 1
ATOM 2794 C CA . ALA A 1 371 ? 11.007 -17.055 23.775 1.00 86.50 371 ALA A CA 1
ATOM 2795 C C . ALA A 1 371 ? 10.155 -18.092 23.013 1.00 86.50 371 ALA A C 1
ATOM 2797 O O . ALA A 1 371 ? 10.662 -19.144 22.618 1.00 86.50 371 ALA A O 1
ATOM 2798 N N . ASN A 1 372 ? 8.865 -17.816 22.793 1.00 90.19 372 ASN A N 1
ATOM 2799 C CA . ASN A 1 372 ? 7.948 -18.754 22.149 1.00 90.19 372 ASN A CA 1
ATOM 2800 C C . ASN A 1 372 ? 8.066 -18.748 20.622 1.00 90.19 372 ASN A C 1
ATOM 2802 O O . ASN A 1 372 ? 7.997 -19.818 20.019 1.00 90.19 372 ASN A O 1
ATOM 2806 N N . ILE A 1 373 ? 8.190 -17.571 20.002 1.00 89.62 373 ILE A N 1
ATOM 2807 C CA . ILE A 1 373 ? 8.121 -17.419 18.533 1.00 89.62 373 ILE A CA 1
ATOM 2808 C C . ILE A 1 373 ? 9.309 -16.661 17.929 1.00 89.62 373 ILE A C 1
ATOM 2810 O O . ILE A 1 373 ? 9.348 -16.466 16.720 1.00 89.62 373 ILE A O 1
ATOM 2814 N N . GLY A 1 374 ? 10.285 -16.250 18.739 1.00 88.12 374 GLY A N 1
ATOM 2815 C CA . GLY A 1 374 ? 11.361 -15.370 18.297 1.00 88.12 374 GLY A CA 1
ATOM 2816 C C . GLY A 1 374 ? 10.880 -13.941 18.038 1.00 88.12 374 GLY A C 1
ATOM 2817 O O . GLY A 1 374 ? 9.722 -13.582 18.252 1.00 88.12 374 GLY A O 1
ATOM 2818 N N . HIS A 1 375 ? 11.798 -13.110 17.571 1.00 88.50 375 HIS A N 1
ATOM 2819 C CA . HIS A 1 375 ? 11.550 -11.757 17.130 1.00 88.50 375 HIS A CA 1
ATOM 2820 C C . HIS A 1 375 ? 11.023 -11.793 15.695 1.00 88.50 375 HIS A C 1
ATOM 2822 O O . HIS A 1 375 ? 11.775 -11.942 14.735 1.00 88.50 375 HIS A O 1
ATOM 2828 N N . THR A 1 376 ? 9.715 -11.602 15.545 1.00 90.00 376 THR A N 1
ATOM 2829 C CA . THR A 1 376 ? 9.009 -11.597 14.255 1.00 90.00 376 THR A CA 1
ATOM 2830 C C . THR A 1 376 ? 8.910 -10.189 13.653 1.00 90.00 376 THR A C 1
ATOM 2832 O O . THR A 1 376 ? 7.841 -9.788 13.204 1.00 90.00 376 THR A O 1
ATOM 2835 N N . ALA A 1 377 ? 9.978 -9.390 13.753 1.00 88.50 377 ALA A N 1
ATOM 2836 C CA . ALA A 1 377 ? 10.059 -7.973 13.353 1.00 88.50 377 ALA A CA 1
ATOM 2837 C C . ALA A 1 377 ? 8.731 -7.179 13.453 1.00 88.50 377 ALA A C 1
ATOM 2839 O O . ALA A 1 377 ? 8.164 -7.076 14.548 1.00 88.50 377 ALA A O 1
ATOM 2840 N N . GLY A 1 378 ? 8.207 -6.668 12.332 1.00 90.25 378 GLY A N 1
ATOM 2841 C CA . GLY A 1 378 ? 6.965 -5.888 12.252 1.00 90.25 378 GLY A CA 1
ATOM 2842 C C . GLY A 1 378 ? 5.702 -6.598 12.768 1.00 90.25 378 GLY A C 1
ATOM 2843 O O . GLY A 1 378 ? 4.742 -5.933 13.162 1.00 90.25 378 GLY A O 1
ATOM 2844 N N . VAL A 1 379 ? 5.701 -7.933 12.873 1.00 95.69 379 VAL A N 1
ATOM 2845 C CA . VAL A 1 379 ? 4.577 -8.734 13.405 1.00 95.69 379 VAL A CA 1
ATOM 2846 C C . VAL A 1 379 ? 4.520 -8.732 14.924 1.00 95.69 379 VAL A C 1
ATOM 2848 O O . VAL A 1 379 ? 3.454 -8.909 15.518 1.00 95.69 379 VAL A O 1
ATOM 2851 N N . SER A 1 380 ? 5.661 -8.500 15.573 1.00 92.88 380 SER A N 1
ATOM 2852 C CA . SER A 1 380 ? 5.844 -8.772 16.999 1.00 92.88 380 SER A CA 1
ATOM 2853 C C . SER A 1 380 ? 4.826 -8.022 17.873 1.00 92.88 380 SER A C 1
ATOM 2855 O O . SER A 1 380 ? 4.374 -8.545 18.892 1.00 92.88 380 SER A O 1
ATOM 2857 N N . GLY A 1 381 ? 4.441 -6.799 17.494 1.00 95.56 381 GLY A N 1
ATOM 2858 C CA . GLY A 1 381 ? 3.418 -6.025 18.204 1.00 95.56 381 GLY A CA 1
ATOM 2859 C C . GLY A 1 381 ? 2.035 -6.688 18.197 1.00 95.56 381 GLY A C 1
ATOM 2860 O O . GLY A 1 381 ? 1.438 -6.865 19.257 1.00 95.56 381 GLY A O 1
ATOM 2861 N N . LEU A 1 382 ? 1.542 -7.116 17.029 1.00 97.31 382 LEU A N 1
ATOM 2862 C CA . LEU A 1 382 ? 0.235 -7.782 16.920 1.00 97.31 382 LEU A CA 1
ATOM 2863 C C . LEU A 1 382 ? 0.246 -9.196 17.511 1.00 97.31 382 LEU A C 1
ATOM 2865 O O . LEU A 1 382 ? -0.727 -9.595 18.146 1.00 97.31 382 LEU A O 1
ATOM 2869 N N . ALA A 1 383 ? 1.355 -9.930 17.395 1.00 97.19 383 ALA A N 1
ATOM 2870 C CA . ALA A 1 383 ? 1.491 -11.250 18.016 1.00 97.19 383 ALA A CA 1
ATOM 2871 C C . ALA A 1 383 ? 1.294 -11.196 19.545 1.00 97.19 383 ALA A C 1
ATOM 2873 O O . ALA A 1 383 ? 0.623 -12.050 20.130 1.00 97.19 383 ALA A O 1
ATOM 2874 N N . ARG A 1 384 ? 1.823 -10.147 20.191 1.00 97.62 384 ARG A N 1
ATOM 2875 C CA . ARG A 1 384 ? 1.617 -9.870 21.621 1.00 97.62 384 ARG A CA 1
ATOM 2876 C C . ARG A 1 384 ? 0.162 -9.552 21.952 1.00 97.62 384 ARG A C 1
ATOM 2878 O O . ARG A 1 384 ? -0.355 -10.060 22.944 1.00 97.62 384 ARG A O 1
ATOM 2885 N N . VAL A 1 385 ? -0.513 -8.766 21.110 1.00 98.50 385 VAL A N 1
ATOM 2886 C CA . VAL A 1 385 ? -1.957 -8.513 21.244 1.00 98.50 385 VAL A CA 1
ATOM 2887 C C . VAL A 1 385 ? -2.725 -9.836 21.206 1.00 98.50 385 VAL A C 1
ATOM 2889 O O . VAL A 1 385 ? -3.494 -10.112 22.121 1.00 98.50 385 VAL A O 1
ATOM 2892 N N . VAL A 1 386 ? -2.453 -10.712 20.234 1.00 98.19 386 VAL A N 1
ATOM 2893 C CA . VAL A 1 386 ? -3.101 -12.032 20.143 1.00 98.19 386 VAL A CA 1
ATOM 2894 C C . VAL A 1 386 ? -2.824 -12.903 21.374 1.00 98.19 386 VAL A C 1
ATOM 2896 O O . VAL A 1 386 ? -3.762 -13.492 21.913 1.00 98.19 386 VAL A O 1
ATOM 2899 N N . LYS A 1 387 ? -1.581 -12.950 21.883 1.00 97.81 387 LYS A N 1
ATOM 2900 C CA . LYS A 1 387 ? -1.248 -13.650 23.142 1.00 97.81 387 LYS A CA 1
ATOM 2901 C C . LYS A 1 387 ? -2.134 -13.169 24.294 1.00 97.81 387 LYS A C 1
ATOM 2903 O O . LYS A 1 387 ? -2.711 -13.993 25.002 1.00 97.81 387 LYS A O 1
ATOM 2908 N N . VAL A 1 388 ? -2.251 -11.852 24.471 1.00 97.81 388 VAL A N 1
ATOM 2909 C CA . VAL A 1 388 ? -3.041 -11.239 25.549 1.00 97.81 388 VAL A CA 1
ATOM 2910 C C . VAL A 1 388 ? -4.530 -11.542 25.402 1.00 97.81 388 VAL A C 1
ATOM 2912 O O . VAL A 1 388 ? -5.173 -11.919 26.379 1.00 97.81 388 VAL A O 1
ATOM 2915 N N . LEU A 1 389 ? -5.079 -11.451 24.191 1.00 98.06 389 LEU A N 1
ATOM 2916 C CA . LEU A 1 389 ? -6.487 -11.768 23.936 1.00 98.06 389 LEU A CA 1
ATOM 2917 C C . LEU A 1 389 ? -6.802 -13.245 24.209 1.00 98.06 389 LEU A C 1
ATOM 2919 O O . LEU A 1 389 ? -7.839 -13.557 24.792 1.00 98.06 389 LEU A O 1
ATOM 2923 N N . LEU A 1 390 ? -5.893 -14.161 23.863 1.00 97.12 390 LEU A N 1
ATOM 2924 C CA . LEU A 1 390 ? -6.031 -15.580 24.199 1.00 97.12 390 LEU A CA 1
ATOM 2925 C C . LEU A 1 390 ? -5.919 -15.813 25.715 1.00 97.12 390 LEU A C 1
ATOM 2927 O O . LEU A 1 390 ? -6.723 -16.554 26.277 1.00 97.12 390 LEU A O 1
ATOM 2931 N N . ALA A 1 391 ? -4.988 -15.141 26.396 1.00 96.62 391 ALA A N 1
ATOM 2932 C CA . ALA A 1 391 ? -4.861 -15.189 27.855 1.00 96.62 391 ALA A CA 1
ATOM 2933 C C . ALA A 1 391 ? -6.137 -14.703 28.575 1.00 96.62 391 ALA A C 1
ATOM 2935 O O . ALA A 1 391 ? -6.553 -15.287 29.581 1.00 96.62 391 ALA A O 1
ATOM 2936 N N . MET A 1 392 ? -6.800 -13.671 28.038 1.00 95.44 392 MET A N 1
ATOM 2937 C CA . MET A 1 392 ? -8.112 -13.214 28.507 1.00 95.44 392 MET A CA 1
ATOM 2938 C C . MET A 1 392 ? -9.207 -14.250 28.222 1.00 95.44 392 MET A C 1
ATOM 2940 O O . MET A 1 392 ? -9.890 -14.659 29.159 1.00 95.44 392 MET A O 1
ATOM 2944 N N . LYS A 1 393 ? -9.319 -14.741 26.975 1.00 92.44 393 LYS A N 1
ATOM 2945 C CA . LYS A 1 393 ? -10.312 -15.751 26.543 1.00 92.44 393 LYS A CA 1
ATOM 2946 C C . LYS A 1 393 ? -10.270 -17.016 27.398 1.00 92.44 393 LYS A C 1
ATOM 2948 O O . LYS A 1 393 ? -11.310 -17.530 27.790 1.00 92.44 393 LYS A O 1
ATOM 2953 N N . TYR A 1 394 ? -9.072 -17.516 27.694 1.00 92.06 394 TYR A N 1
ATOM 2954 C CA . TYR A 1 394 ? -8.880 -18.725 28.497 1.00 92.06 394 TYR A CA 1
ATOM 2955 C C . TYR A 1 394 ? -8.719 -18.452 29.996 1.00 92.06 394 TYR A C 1
ATOM 2957 O O . TYR A 1 394 ? -8.501 -19.399 30.749 1.00 92.06 394 TYR A O 1
ATOM 2965 N N . ASN A 1 395 ? -8.823 -17.190 30.425 1.00 92.50 395 ASN A N 1
ATOM 2966 C CA . ASN A 1 395 ? -8.680 -16.757 31.813 1.00 92.50 395 ASN A CA 1
ATOM 2967 C C . ASN A 1 395 ? -7.384 -17.255 32.491 1.00 92.50 395 ASN A C 1
ATOM 2969 O O . ASN A 1 395 ? -7.393 -17.608 33.666 1.00 92.50 395 ASN A O 1
ATOM 2973 N N . LYS A 1 396 ? -6.253 -17.263 31.775 1.00 94.44 396 LYS A N 1
ATOM 2974 C CA . LYS A 1 396 ? -4.952 -17.703 32.312 1.00 94.44 396 LYS A CA 1
ATOM 2975 C C . LYS A 1 396 ? -3.811 -16.820 31.841 1.00 94.44 396 LYS A C 1
ATOM 2977 O O . LYS A 1 396 ? -3.799 -16.401 30.688 1.00 94.44 396 LYS A O 1
ATOM 2982 N N . LEU A 1 397 ? -2.823 -16.618 32.704 1.00 94.94 397 LEU A N 1
ATOM 2983 C CA . LEU A 1 397 ? -1.574 -15.937 32.384 1.00 94.94 397 LEU A CA 1
ATOM 2984 C C . LEU A 1 397 ? -0.498 -16.969 32.021 1.00 94.94 397 LEU A C 1
ATOM 2986 O O . LEU A 1 397 ? -0.095 -17.739 32.895 1.00 94.94 397 LEU A O 1
ATOM 2990 N N . PRO A 1 398 ? -0.046 -17.037 30.753 1.00 94.62 398 PRO A N 1
ATOM 2991 C CA . PRO A 1 398 ? 1.026 -17.945 30.363 1.00 94.62 398 PRO A CA 1
ATOM 2992 C C . PRO A 1 398 ? 2.374 -17.491 30.942 1.00 94.62 398 PRO A C 1
ATOM 2994 O O . PRO A 1 398 ? 2.621 -16.292 31.083 1.00 94.62 398 PRO A O 1
ATOM 2997 N N . SER A 1 399 ? 3.253 -18.458 31.217 1.00 92.94 399 SER A N 1
ATOM 2998 C CA . SER A 1 399 ? 4.641 -18.194 31.610 1.00 92.94 399 SER A CA 1
ATOM 2999 C C . SER A 1 399 ? 5.391 -17.399 30.533 1.00 92.94 399 SER A C 1
ATOM 3001 O O . SER A 1 399 ? 5.113 -17.537 29.339 1.00 92.94 399 SER A O 1
ATOM 3003 N N . SER A 1 400 ? 6.351 -16.586 30.971 1.00 91.50 400 SER A N 1
ATOM 3004 C CA . SER A 1 400 ? 7.451 -16.020 30.198 1.00 91.50 400 SER A CA 1
ATOM 3005 C C . SER A 1 400 ? 8.597 -17.043 30.201 1.00 91.50 400 SER A C 1
ATOM 3007 O O . SER A 1 400 ? 9.336 -17.126 31.185 1.00 91.50 400 SER A O 1
ATOM 3009 N N . PRO A 1 401 ? 8.752 -17.855 29.139 1.00 88.12 401 PRO A N 1
ATOM 3010 C CA . PRO A 1 401 ? 9.665 -18.994 29.169 1.00 88.12 401 PRO A CA 1
ATOM 3011 C C . PRO A 1 401 ? 11.138 -18.582 29.282 1.00 88.12 401 PRO A C 1
ATOM 3013 O O . PRO A 1 401 ? 11.522 -17.489 28.870 1.00 88.12 401 PRO A O 1
ATOM 3016 N N . ASN A 1 402 ? 11.972 -19.511 29.759 1.00 88.44 402 ASN A N 1
ATOM 3017 C CA . ASN A 1 402 ? 13.421 -19.355 29.981 1.00 88.44 402 ASN A CA 1
ATOM 3018 C C . ASN A 1 402 ? 13.823 -18.301 31.030 1.00 88.44 402 ASN A C 1
ATOM 3020 O O . ASN A 1 402 ? 15.005 -17.985 31.135 1.00 88.44 402 ASN A O 1
ATOM 3024 N N . PHE A 1 403 ? 12.876 -17.780 31.809 1.00 90.25 403 PHE A N 1
ATOM 3025 C CA . PHE A 1 403 ? 13.175 -16.954 32.972 1.00 90.25 403 PHE A CA 1
ATOM 3026 C C . PHE A 1 403 ? 13.392 -17.837 34.210 1.00 90.25 403 PHE A C 1
ATOM 3028 O O . PHE A 1 403 ? 12.541 -18.651 34.570 1.00 90.25 403 PHE A O 1
ATOM 3035 N N . HIS A 1 404 ? 14.537 -17.679 34.865 1.00 88.81 404 HIS A N 1
ATOM 3036 C CA . HIS A 1 404 ? 14.946 -18.431 36.048 1.00 88.81 404 HIS A CA 1
ATOM 3037 C C . HIS A 1 404 ? 15.431 -17.511 37.167 1.00 88.81 404 HIS A C 1
ATOM 3039 O O . HIS A 1 404 ? 15.046 -17.691 38.322 1.00 88.81 404 HIS A O 1
ATOM 3045 N N . VAL A 1 405 ? 16.292 -16.547 36.839 1.00 88.50 405 VAL A N 1
ATOM 3046 C CA . VAL A 1 405 ? 16.881 -15.610 37.797 1.00 88.50 405 VAL A CA 1
ATOM 3047 C C . VAL A 1 405 ? 16.817 -14.210 37.195 1.00 88.50 405 VAL A C 1
ATOM 3049 O O . VAL A 1 405 ? 17.283 -14.016 36.073 1.00 88.50 405 VAL A O 1
ATOM 3052 N N . PRO A 1 406 ? 16.273 -13.211 37.914 1.00 87.94 406 PRO A N 1
ATOM 3053 C CA . PRO A 1 406 ? 16.238 -11.849 37.404 1.00 87.94 406 PRO A CA 1
ATOM 3054 C C . PRO A 1 406 ? 17.654 -11.340 37.150 1.00 87.94 406 PRO A C 1
ATOM 3056 O O . PRO A 1 406 ? 18.538 -11.522 37.987 1.00 87.94 406 PRO A O 1
ATOM 3059 N N . ASN A 1 407 ? 17.847 -10.658 36.023 1.00 82.75 407 ASN A N 1
ATOM 3060 C CA . ASN A 1 407 ? 19.117 -10.012 35.715 1.00 82.75 407 ASN A CA 1
ATOM 3061 C C . ASN A 1 407 ? 19.547 -9.092 36.869 1.00 82.75 407 ASN A C 1
ATOM 3063 O O . ASN A 1 407 ? 18.790 -8.217 37.292 1.00 82.75 407 ASN A O 1
ATOM 3067 N N . HIS A 1 408 ? 20.760 -9.289 37.389 1.00 82.06 408 HIS A N 1
ATOM 3068 C CA . HIS A 1 408 ? 21.227 -8.632 38.615 1.00 82.06 408 HIS A CA 1
ATOM 3069 C C . HIS A 1 408 ? 21.407 -7.110 38.475 1.00 82.06 408 HIS A C 1
ATOM 3071 O O . HIS A 1 408 ? 21.514 -6.397 39.476 1.00 82.06 408 HIS A O 1
ATOM 3077 N N . HIS A 1 409 ? 21.417 -6.590 37.246 1.00 73.56 409 HIS A N 1
ATOM 3078 C CA . HIS A 1 409 ? 21.389 -5.156 36.966 1.00 73.56 409 HIS A CA 1
ATOM 3079 C C . HIS A 1 409 ? 19.975 -4.552 37.054 1.00 73.56 409 HIS A C 1
ATOM 3081 O O . HIS A 1 409 ? 19.828 -3.327 37.098 1.00 73.56 409 HIS A O 1
ATOM 3087 N N . LEU A 1 410 ? 18.932 -5.385 37.108 1.00 76.06 410 LEU A N 1
ATOM 3088 C CA . LEU A 1 410 ? 17.534 -4.980 37.195 1.00 76.06 410 LEU A CA 1
ATOM 3089 C C . LEU A 1 410 ? 17.081 -4.866 38.653 1.00 76.06 410 LEU A C 1
ATOM 3091 O O . LEU A 1 410 ? 17.175 -5.805 39.437 1.00 76.06 410 LEU A O 1
ATOM 3095 N N . GLN A 1 411 ? 16.472 -3.737 39.022 1.00 82.00 411 GLN A N 1
ATOM 3096 C CA . GLN A 1 411 ? 15.847 -3.565 40.344 1.00 82.00 411 GLN A CA 1
ATOM 3097 C C . GLN A 1 411 ? 14.432 -4.173 40.397 1.00 82.00 411 GLN A C 1
ATOM 3099 O O . GLN A 1 411 ? 13.493 -3.524 40.870 1.00 82.00 411 GLN A O 1
ATOM 3104 N N . LEU A 1 412 ? 14.259 -5.400 39.890 1.00 87.81 412 LEU A N 1
ATOM 3105 C CA . LEU A 1 412 ? 12.945 -6.027 39.708 1.00 87.81 412 LEU A CA 1
ATOM 3106 C C . LEU A 1 412 ? 12.162 -6.116 41.025 1.00 87.81 412 LEU A C 1
ATOM 3108 O O . LEU A 1 412 ? 11.022 -5.670 41.070 1.00 87.81 412 LEU A O 1
ATOM 3112 N N . GLU A 1 413 ? 12.784 -6.568 42.116 1.00 87.88 413 GLU A N 1
ATOM 3113 C CA . GLU A 1 413 ? 12.145 -6.723 43.438 1.00 87.88 413 GLU A CA 1
ATOM 3114 C C . GLU A 1 413 ? 11.557 -5.414 43.997 1.00 87.88 413 GLU A C 1
ATOM 3116 O O . GLU A 1 413 ? 10.604 -5.412 44.779 1.00 87.88 413 GLU A O 1
ATOM 3121 N N . GLN A 1 414 ? 12.140 -4.273 43.614 1.00 87.06 414 GLN A N 1
ATOM 3122 C CA . GLN A 1 414 ? 11.706 -2.946 44.056 1.00 87.06 414 GLN A CA 1
ATOM 3123 C C . GLN A 1 414 ? 10.714 -2.292 43.085 1.00 87.06 414 GLN A C 1
ATOM 3125 O O . GLN A 1 414 ? 10.228 -1.191 43.360 1.00 87.06 414 GLN A O 1
ATOM 3130 N N . SER A 1 415 ? 10.411 -2.959 41.973 1.00 93.12 415 SER A N 1
ATOM 3131 C CA . SER A 1 415 ? 9.567 -2.469 40.890 1.00 93.12 415 SER A CA 1
ATOM 3132 C C . SER A 1 415 ? 8.074 -2.785 41.126 1.00 93.12 415 SER A C 1
ATOM 3134 O O . SER A 1 415 ? 7.735 -3.659 41.935 1.00 93.12 415 SER A O 1
ATOM 3136 N N . PRO A 1 416 ? 7.150 -2.088 40.436 1.00 95.94 416 PRO A N 1
ATOM 3137 C CA . PRO A 1 416 ? 5.718 -2.402 40.472 1.00 95.94 416 PRO A CA 1
ATOM 3138 C C . PRO A 1 416 ? 5.372 -3.736 39.791 1.00 95.94 416 PRO A C 1
ATOM 3140 O O . PRO A 1 416 ? 4.284 -4.260 40.041 1.00 95.94 416 PRO A O 1
ATOM 3143 N N . VAL A 1 417 ? 6.283 -4.286 38.977 1.00 96.44 417 VAL A N 1
ATOM 3144 C CA . VAL A 1 417 ? 6.045 -5.467 38.144 1.00 96.44 417 VAL A CA 1
ATOM 3145 C C . VAL A 1 417 ? 6.810 -6.702 38.619 1.00 96.44 417 VAL A C 1
ATOM 3147 O O . VAL A 1 417 ? 7.946 -6.589 39.063 1.00 96.44 417 VAL A O 1
ATOM 3150 N N . TYR A 1 418 ? 6.221 -7.886 38.493 1.00 95.25 418 TYR A N 1
ATOM 3151 C CA . TYR A 1 418 ? 6.908 -9.170 38.687 1.00 95.25 418 TYR A CA 1
ATOM 3152 C C . TYR A 1 418 ? 6.908 -9.959 37.375 1.00 95.25 418 TYR A C 1
ATOM 3154 O O . TYR A 1 418 ? 5.995 -9.799 36.571 1.00 95.25 418 TYR A O 1
ATOM 3162 N N . ILE A 1 419 ? 7.915 -10.803 37.136 1.00 95.19 419 ILE A N 1
ATOM 3163 C CA . ILE A 1 419 ? 7.925 -11.653 35.937 1.00 95.19 419 ILE A CA 1
ATOM 3164 C C . ILE A 1 419 ? 6.973 -12.830 36.145 1.00 95.19 419 ILE A C 1
ATOM 3166 O O . ILE A 1 419 ? 7.047 -13.525 37.154 1.00 95.19 419 ILE A O 1
ATOM 3170 N N . GLN A 1 420 ? 6.081 -13.046 35.183 1.00 95.19 420 GLN A N 1
ATOM 3171 C CA . GLN A 1 420 ? 5.196 -14.200 35.132 1.00 95.19 420 GLN A CA 1
ATOM 3172 C C . GLN A 1 420 ? 6.013 -15.423 34.703 1.00 95.19 420 GLN A C 1
ATOM 3174 O O . GLN A 1 420 ? 6.182 -15.669 33.517 1.00 95.19 420 GLN A O 1
ATOM 3179 N N . ASP A 1 421 ? 6.557 -16.164 35.658 1.00 91.69 421 ASP A N 1
ATOM 3180 C CA . ASP A 1 421 ? 7.484 -17.284 35.429 1.00 91.69 421 ASP A CA 1
ATOM 3181 C C . ASP A 1 421 ? 6.793 -18.647 35.243 1.00 91.69 421 ASP A C 1
ATOM 3183 O O . ASP A 1 421 ? 7.425 -19.640 34.884 1.00 91.69 421 ASP A O 1
ATOM 3187 N N . SER A 1 422 ? 5.481 -18.707 35.458 1.00 92.81 422 SER A N 1
ATOM 3188 C CA . SER A 1 422 ? 4.692 -19.937 35.454 1.00 92.81 422 SER A CA 1
ATOM 3189 C C . SER A 1 422 ? 3.286 -19.696 34.906 1.00 92.81 422 SER A C 1
ATOM 3191 O O . SER A 1 422 ? 2.788 -18.571 34.894 1.00 92.81 422 SER A O 1
ATOM 3193 N N . LEU A 1 423 ? 2.624 -20.749 34.420 1.00 95.44 423 LEU A N 1
ATOM 3194 C CA . LEU A 1 423 ? 1.213 -20.679 34.035 1.00 95.44 423 LEU A CA 1
ATOM 3195 C C . LEU A 1 423 ? 0.328 -20.548 35.284 1.00 95.44 423 LEU A C 1
ATOM 3197 O O . LEU A 1 423 ? 0.249 -21.483 36.084 1.00 95.44 423 LEU A O 1
ATOM 3201 N N . THR A 1 424 ? -0.398 -19.438 35.418 1.00 95.31 424 THR A N 1
ATOM 3202 C CA . THR A 1 424 ? -1.315 -19.212 36.548 1.00 95.31 424 THR A CA 1
ATOM 3203 C C . THR A 1 424 ? -2.710 -18.797 36.089 1.00 95.31 424 THR A C 1
ATOM 3205 O O . THR A 1 424 ? -2.924 -18.368 34.955 1.00 95.31 424 THR A O 1
ATOM 3208 N N . GLU A 1 425 ? -3.683 -18.901 36.992 1.00 94.12 425 GLU A N 1
ATOM 3209 C CA . GLU A 1 425 ? -4.933 -18.144 36.870 1.00 94.12 425 GLU A CA 1
ATOM 3210 C C . GLU A 1 425 ? -4.647 -16.638 37.043 1.00 94.12 425 GLU A C 1
ATOM 3212 O O . GLU A 1 425 ? -3.580 -16.247 37.535 1.00 94.12 425 GLU A O 1
ATOM 3217 N N . TRP A 1 426 ? -5.590 -15.780 36.649 1.00 92.62 426 TRP A N 1
ATOM 3218 C CA . TRP A 1 426 ? -5.465 -14.338 36.887 1.00 92.62 426 TRP A CA 1
ATOM 3219 C C . TRP A 1 426 ? -5.475 -14.021 38.393 1.00 92.62 426 TRP A C 1
ATOM 3221 O O . TRP A 1 426 ? -6.276 -14.607 39.123 1.00 92.62 426 TRP A O 1
ATOM 3231 N N . PRO A 1 427 ? -4.657 -13.063 38.879 1.00 83.38 427 PRO A N 1
ATOM 3232 C CA . PRO A 1 427 ? -4.584 -12.734 40.307 1.00 83.38 427 PRO A CA 1
ATOM 3233 C C . PRO A 1 427 ? -5.917 -12.281 40.918 1.00 83.38 427 PRO A C 1
ATOM 3235 O O . PRO A 1 427 ? -6.166 -12.498 42.103 1.00 83.38 427 PRO A O 1
ATOM 3238 N N . GLN A 1 428 ? -6.767 -11.632 40.118 1.00 84.81 428 GLN A N 1
ATOM 3239 C CA . GLN A 1 428 ? -8.089 -11.143 40.511 1.00 84.81 428 GLN A CA 1
ATOM 3240 C C . GLN A 1 428 ? -9.126 -11.594 39.471 1.00 84.81 428 GLN A C 1
ATOM 3242 O O . GLN A 1 428 ? -9.480 -10.813 38.590 1.00 84.81 428 GLN A O 1
ATOM 3247 N N . PRO A 1 429 ? -9.607 -12.848 39.533 1.00 80.19 429 PRO A N 1
ATOM 3248 C CA . PRO A 1 429 ? -10.440 -13.427 38.476 1.00 80.19 429 PRO A CA 1
ATOM 3249 C C . PRO A 1 429 ? -11.804 -12.733 38.316 1.00 80.19 429 PRO A C 1
ATOM 3251 O O . PRO A 1 429 ? -12.347 -12.717 37.216 1.00 80.19 429 PRO A O 1
ATOM 3254 N N . ASP A 1 430 ? -12.332 -12.129 39.387 1.00 82.06 430 ASP A N 1
ATOM 3255 C CA . ASP A 1 430 ? -13.632 -11.437 39.389 1.00 82.06 430 ASP A CA 1
ATOM 3256 C C . ASP A 1 430 ? -13.565 -9.996 38.847 1.00 82.06 430 ASP A C 1
ATOM 3258 O O . ASP A 1 430 ? -14.594 -9.349 38.641 1.00 82.06 430 ASP A O 1
ATOM 3262 N N . LYS A 1 431 ? -12.357 -9.462 38.633 1.00 88.94 431 LYS A N 1
ATOM 3263 C CA . LYS A 1 431 ? -12.132 -8.122 38.085 1.00 88.94 431 LYS A CA 1
ATOM 3264 C C . LYS A 1 431 ? -11.929 -8.226 36.573 1.00 88.94 431 LYS A C 1
ATOM 3266 O O . LYS A 1 431 ? -11.289 -9.156 36.091 1.00 88.94 431 LYS A O 1
ATOM 3271 N N . LYS A 1 432 ? -12.431 -7.236 35.825 1.00 91.50 432 LYS A N 1
ATOM 3272 C CA . LYS A 1 432 ? -12.086 -7.087 34.406 1.00 91.50 432 LYS A CA 1
ATOM 3273 C C . LYS A 1 432 ? -10.574 -6.979 34.253 1.00 91.50 432 LYS A C 1
ATOM 3275 O O . LYS A 1 432 ? -9.961 -6.091 34.849 1.00 91.50 432 LYS A O 1
ATOM 3280 N N . LYS A 1 433 ? -10.005 -7.864 33.442 1.00 95.62 433 LYS A N 1
ATOM 3281 C CA . LYS A 1 433 ? -8.561 -7.904 33.197 1.00 95.62 433 LYS A CA 1
ATOM 3282 C C . LYS A 1 433 ? -8.142 -6.665 32.416 1.00 95.62 433 LYS A C 1
ATOM 3284 O O . LYS A 1 433 ? -8.779 -6.335 31.416 1.00 95.62 433 LYS A O 1
ATOM 3289 N N . LEU A 1 434 ? -7.064 -6.015 32.830 1.00 96.75 434 LEU A N 1
ATOM 3290 C CA . LEU A 1 434 ? -6.515 -4.839 32.164 1.00 96.75 434 LEU A CA 1
ATOM 3291 C C . LEU A 1 434 ? -5.026 -5.040 31.884 1.00 96.75 434 LEU A C 1
ATOM 3293 O O . LEU A 1 434 ? -4.225 -5.213 32.804 1.00 96.75 434 LEU A O 1
ATOM 3297 N N . VAL A 1 435 ? -4.654 -5.020 30.605 1.00 98.25 435 VAL A N 1
ATOM 3298 C CA . VAL A 1 435 ? -3.328 -5.450 30.148 1.00 98.25 435 VAL A CA 1
ATOM 3299 C C . VAL A 1 435 ? -2.691 -4.411 29.240 1.00 98.25 435 VAL A C 1
ATOM 3301 O O . VAL A 1 435 ? -3.310 -3.970 28.275 1.00 98.25 435 VAL A O 1
ATOM 3304 N N . GLY A 1 436 ? -1.444 -4.041 29.528 1.00 98.31 436 GLY A N 1
ATOM 3305 C CA . GLY A 1 436 ? -0.616 -3.223 28.641 1.00 98.31 436 GLY A CA 1
ATOM 3306 C C . GLY A 1 436 ? 0.190 -4.082 27.664 1.00 98.31 436 GLY A C 1
ATOM 3307 O O . GLY A 1 436 ? 0.674 -5.143 28.041 1.00 98.31 436 GLY A O 1
ATOM 3308 N N . VAL A 1 437 ? 0.379 -3.622 26.430 1.00 98.62 437 VAL A N 1
ATOM 3309 C CA . VAL A 1 437 ? 1.234 -4.263 25.419 1.00 98.62 437 VAL A CA 1
ATOM 3310 C C . VAL A 1 437 ? 2.176 -3.222 24.828 1.00 98.62 437 VAL A C 1
ATOM 3312 O O . VAL A 1 437 ? 1.723 -2.172 24.371 1.00 98.62 437 VAL A O 1
ATOM 3315 N N . SER A 1 438 ? 3.476 -3.512 24.829 1.00 98.06 438 SER A N 1
ATOM 3316 C CA . SER A 1 438 ? 4.526 -2.613 24.336 1.00 98.06 438 SER A CA 1
ATOM 3317 C C . SER A 1 438 ? 5.219 -3.152 23.084 1.00 98.06 438 SER A C 1
ATOM 3319 O O . SER A 1 438 ? 5.517 -4.343 22.983 1.00 98.06 438 SER A O 1
ATOM 3321 N N . ALA A 1 439 ? 5.540 -2.257 22.149 1.00 96.06 439 ALA A N 1
ATOM 3322 C CA . ALA A 1 439 ? 6.426 -2.544 21.025 1.00 96.06 439 ALA A CA 1
ATOM 3323 C C . ALA A 1 439 ? 7.345 -1.348 20.748 1.00 96.06 439 ALA A C 1
ATOM 3325 O O . ALA A 1 439 ? 6.872 -0.226 20.541 1.00 96.06 439 ALA A O 1
ATOM 3326 N N . PHE A 1 440 ? 8.656 -1.592 20.732 1.00 91.31 440 PHE A N 1
ATOM 3327 C CA . PHE A 1 440 ? 9.687 -0.572 20.544 1.00 91.31 440 PHE A CA 1
ATOM 3328 C C . PHE A 1 440 ? 10.558 -0.942 19.352 1.00 91.31 440 PHE A C 1
ATOM 3330 O O . PHE A 1 440 ? 10.853 -2.114 19.145 1.00 91.31 440 PHE A O 1
ATOM 3337 N N . SER A 1 441 ? 10.940 0.048 18.554 1.00 88.38 441 SER A N 1
ATOM 3338 C CA . SER A 1 441 ? 11.756 -0.168 17.362 1.00 88.38 441 SER A CA 1
ATOM 3339 C C . SER A 1 441 ? 13.165 0.376 17.533 1.00 88.38 441 SER A C 1
ATOM 3341 O O . SER A 1 441 ? 13.382 1.362 18.239 1.00 88.38 441 SER A O 1
ATOM 3343 N N . MET A 1 442 ? 14.114 -0.213 16.809 1.00 76.94 442 MET A N 1
ATOM 3344 C CA . MET A 1 442 ? 15.460 0.340 16.652 1.00 76.94 442 MET A CA 1
ATOM 3345 C C . MET A 1 442 ? 15.443 1.717 15.981 1.00 76.94 442 MET A C 1
ATOM 3347 O O . MET A 1 442 ? 16.276 2.564 16.296 1.00 76.94 442 MET A O 1
ATOM 3351 N N . THR A 1 443 ? 14.434 1.988 15.144 1.00 77.44 443 THR A N 1
ATOM 3352 C CA . THR A 1 443 ? 14.167 3.325 14.590 1.00 77.44 443 THR A CA 1
ATOM 3353 C C . THR A 1 443 ? 13.604 4.292 15.632 1.00 77.44 443 THR A C 1
ATOM 3355 O O . THR A 1 443 ? 13.219 5.398 15.282 1.00 77.44 443 THR A O 1
ATOM 3358 N N . LYS A 1 444 ? 13.547 3.896 16.915 1.00 85.50 444 LYS A N 1
ATOM 3359 C CA . LYS A 1 444 ? 13.113 4.694 18.072 1.00 85.50 444 LYS A CA 1
ATOM 3360 C C . LYS A 1 444 ? 11.631 5.068 18.098 1.00 85.50 444 LYS A C 1
ATOM 3362 O O . LYS A 1 444 ? 11.218 5.855 18.955 1.00 85.50 444 LYS A O 1
ATOM 3367 N N . THR A 1 445 ? 10.823 4.502 17.203 1.00 93.38 445 THR A N 1
ATOM 3368 C CA . THR A 1 445 ? 9.360 4.613 17.253 1.00 93.38 445 THR A CA 1
ATOM 3369 C C . THR A 1 445 ? 8.791 3.616 18.257 1.00 93.38 445 THR A C 1
ATOM 3371 O O . THR A 1 445 ? 8.961 2.402 18.107 1.00 93.38 445 THR A O 1
ATOM 3374 N N . ASN A 1 446 ? 8.080 4.126 19.262 1.00 95.06 446 ASN A N 1
ATOM 3375 C CA . ASN A 1 446 ? 7.479 3.335 20.330 1.00 95.06 446 ASN A CA 1
ATOM 3376 C C . ASN A 1 446 ? 5.959 3.369 20.238 1.00 95.06 446 ASN A C 1
ATOM 3378 O O . ASN A 1 446 ? 5.374 4.432 20.019 1.00 95.06 446 ASN A O 1
ATOM 3382 N N . CYS A 1 447 ? 5.321 2.242 20.533 1.00 98.25 447 CYS A N 1
ATOM 3383 C CA . CYS A 1 447 ? 3.878 2.154 20.681 1.00 98.25 447 CYS A CA 1
ATOM 3384 C C . CYS A 1 447 ? 3.513 1.368 21.947 1.00 98.25 447 CYS A C 1
ATOM 3386 O O . CYS A 1 447 ? 4.175 0.387 22.296 1.00 98.25 447 CYS A O 1
ATOM 3388 N N . HIS A 1 448 ? 2.465 1.812 22.642 1.00 98.62 448 HIS A N 1
ATOM 3389 C CA . HIS A 1 448 ? 1.877 1.089 23.767 1.00 98.62 448 HIS A CA 1
ATOM 3390 C C . HIS A 1 448 ? 0.352 1.133 23.688 1.00 98.62 448 HIS A C 1
ATOM 3392 O O . HIS A 1 448 ? -0.228 2.200 23.473 1.00 98.62 448 HIS A O 1
ATOM 3398 N N . VAL A 1 449 ? -0.286 -0.017 23.899 1.00 98.62 449 VAL A N 1
ATOM 3399 C CA . VAL A 1 449 ? -1.746 -0.166 23.945 1.00 98.62 449 VAL A CA 1
ATOM 3400 C C . VAL A 1 449 ? -2.168 -0.799 25.263 1.00 98.62 449 VAL A C 1
ATOM 3402 O O . VAL A 1 449 ? -1.466 -1.647 25.800 1.00 98.62 449 VAL A O 1
ATOM 3405 N N . VAL A 1 450 ? -3.323 -0.400 25.784 1.00 98.50 450 VAL A N 1
ATOM 3406 C CA . VAL A 1 450 ? -3.979 -1.031 26.926 1.00 98.50 450 VAL A CA 1
ATOM 3407 C C . VAL A 1 450 ? -5.300 -1.632 26.478 1.00 98.50 450 VAL A C 1
ATOM 3409 O O . VAL A 1 450 ? -6.156 -0.932 25.929 1.00 98.50 450 VAL A O 1
ATOM 3412 N N . ILE A 1 451 ? -5.454 -2.926 26.738 1.00 98.56 451 ILE A N 1
ATOM 3413 C CA . ILE A 1 451 ? -6.611 -3.739 26.380 1.00 98.56 451 ILE A CA 1
ATOM 3414 C C . ILE A 1 451 ? -7.324 -4.156 27.667 1.00 98.56 451 ILE A C 1
ATOM 3416 O O . ILE A 1 451 ? -6.688 -4.611 28.617 1.00 98.56 451 ILE A O 1
ATOM 3420 N N . GLU A 1 452 ? -8.641 -3.993 27.698 1.00 97.69 452 GLU A N 1
ATOM 3421 C CA . GLU A 1 452 ? -9.511 -4.458 28.777 1.00 97.69 452 GLU A CA 1
ATOM 3422 C C . GLU A 1 452 ? -10.345 -5.654 28.316 1.00 97.69 452 GLU A C 1
ATOM 3424 O O . GLU A 1 452 ? -10.809 -5.705 27.176 1.00 97.69 452 GLU A O 1
ATOM 3429 N N . GLU A 1 453 ? -10.573 -6.599 29.219 1.00 96.56 453 GLU A N 1
ATOM 3430 C CA . GLU A 1 453 ? -11.510 -7.698 29.022 1.00 96.56 453 GLU A CA 1
ATOM 3431 C C . GLU A 1 453 ? -12.938 -7.192 28.771 1.00 96.56 453 GLU A C 1
ATOM 3433 O O . GLU A 1 453 ? -13.499 -6.399 29.537 1.00 96.56 453 GLU A O 1
ATOM 3438 N N . TYR A 1 454 ? -13.575 -7.738 27.735 1.00 94.44 454 TYR A N 1
ATOM 3439 C CA . TYR A 1 454 ? -15.002 -7.559 27.521 1.00 94.44 454 TYR A CA 1
ATOM 3440 C C . TYR A 1 454 ? -15.801 -8.661 28.225 1.00 94.44 454 TYR A C 1
ATOM 3442 O O . TYR A 1 454 ? -15.684 -9.839 27.902 1.00 94.44 454 TYR A O 1
ATOM 3450 N N . GLN A 1 455 ? -16.663 -8.268 29.162 1.00 87.62 455 GLN A N 1
ATOM 3451 C CA . GLN A 1 455 ? -17.621 -9.168 29.804 1.00 87.62 455 GLN A CA 1
ATOM 3452 C C . GLN A 1 455 ? -18.998 -8.947 29.190 1.00 87.62 455 GLN A C 1
ATOM 3454 O O . GLN A 1 455 ? -19.653 -7.930 29.437 1.00 87.62 455 GLN A O 1
ATOM 3459 N N . ALA A 1 456 ? -19.424 -9.895 28.362 1.00 81.56 456 ALA A N 1
ATOM 3460 C CA . ALA A 1 456 ? -20.701 -9.808 27.682 1.00 81.56 456 ALA A CA 1
ATOM 3461 C C . ALA A 1 456 ? -21.861 -10.016 28.683 1.00 81.56 456 ALA A C 1
ATOM 3463 O O . ALA A 1 456 ? -21.781 -10.917 29.521 1.00 81.56 456 ALA A O 1
ATOM 3464 N N . PRO A 1 457 ? -22.964 -9.246 28.602 1.00 78.62 457 PRO A N 1
ATOM 3465 C CA . PRO A 1 457 ? -24.135 -9.464 29.455 1.00 78.62 457 PRO A CA 1
ATOM 3466 C C . PRO A 1 457 ? -24.680 -10.890 29.304 1.00 78.62 457 PRO A C 1
ATOM 3468 O O . PRO A 1 457 ? -24.605 -11.450 28.210 1.00 78.62 457 PRO A O 1
ATOM 3471 N N . ALA A 1 458 ? -25.283 -11.474 30.338 1.00 71.50 458 ALA A N 1
ATOM 3472 C CA . ALA A 1 458 ? -26.030 -12.719 30.159 1.00 71.50 458 ALA A CA 1
ATOM 3473 C C . ALA A 1 458 ? -27.185 -12.478 29.166 1.00 71.50 458 ALA A C 1
ATOM 3475 O O . ALA A 1 458 ? -27.955 -11.534 29.341 1.00 71.50 458 ALA A O 1
ATOM 3476 N N . ALA A 1 459 ? -27.269 -13.286 28.108 1.00 68.25 459 ALA A N 1
ATOM 3477 C CA . ALA A 1 459 ? -28.368 -13.247 27.147 1.00 68.25 459 ALA A CA 1
ATOM 3478 C C . ALA A 1 459 ? -29.295 -14.436 27.412 1.00 68.25 459 ALA A C 1
ATOM 3480 O O . ALA A 1 459 ? -28.813 -15.550 27.620 1.00 68.25 459 ALA A O 1
ATOM 3481 N N . ASP A 1 460 ? -30.605 -14.190 27.421 1.00 69.94 460 ASP A N 1
ATOM 3482 C CA . ASP A 1 460 ? -31.588 -15.270 27.432 1.00 69.94 460 ASP A CA 1
ATOM 3483 C C . ASP A 1 460 ? -31.650 -15.855 26.024 1.00 69.94 460 ASP A C 1
ATOM 3485 O O . ASP A 1 460 ? -31.776 -15.111 25.049 1.00 69.94 460 ASP A O 1
ATOM 3489 N N . ILE A 1 461 ? -31.472 -17.166 25.910 1.00 67.00 461 ILE A N 1
ATOM 3490 C CA . ILE A 1 461 ? -31.281 -17.818 24.616 1.00 67.00 461 ILE A CA 1
ATOM 3491 C C . ILE A 1 461 ? -32.641 -18.297 24.146 1.00 67.00 461 ILE A C 1
ATOM 3493 O O . ILE A 1 461 ? -33.218 -19.207 24.751 1.00 67.00 461 ILE A O 1
ATOM 3497 N N . PRO A 1 462 ? -33.184 -17.690 23.087 1.00 67.12 462 PRO A N 1
ATOM 3498 C CA . PRO A 1 462 ? -34.525 -18.012 22.659 1.00 67.12 462 PRO A CA 1
ATOM 3499 C C . PRO A 1 462 ? -34.599 -19.427 22.090 1.00 67.12 462 PRO A C 1
ATOM 3501 O O . PRO A 1 462 ? -33.652 -19.968 21.516 1.00 67.12 462 PRO A O 1
ATOM 3504 N N . ALA A 1 463 ? -35.763 -20.043 22.280 1.00 68.81 463 ALA A N 1
ATOM 3505 C CA . ALA A 1 463 ? -36.008 -21.438 21.956 1.00 68.81 463 ALA A CA 1
ATOM 3506 C C . ALA A 1 463 ? -36.201 -21.653 20.443 1.00 68.81 463 ALA A C 1
ATOM 3508 O O . ALA A 1 463 ? -37.326 -21.855 19.987 1.00 68.81 463 ALA A O 1
ATOM 3509 N N . VAL A 1 464 ? -35.103 -21.645 19.683 1.00 73.75 464 VAL A N 1
ATOM 3510 C CA . VAL A 1 464 ? -35.080 -21.982 18.249 1.00 73.75 464 VAL A CA 1
ATOM 3511 C C . VAL A 1 464 ? -34.673 -23.450 18.012 1.00 73.75 464 VAL A C 1
ATOM 3513 O O . VAL A 1 464 ? -33.927 -24.017 18.817 1.00 73.75 464 VAL A O 1
ATOM 3516 N N . PRO A 1 465 ? -35.145 -24.089 16.925 1.00 79.25 465 PRO A N 1
ATOM 3517 C CA . PRO A 1 465 ? -34.618 -25.365 16.431 1.00 79.25 465 PRO A CA 1
ATOM 3518 C C . PRO A 1 465 ? -33.088 -25.349 16.261 1.00 79.25 465 PRO A C 1
ATOM 3520 O O . PRO A 1 465 ? -32.554 -24.442 15.620 1.00 79.25 465 PRO A O 1
ATOM 3523 N N . TYR A 1 466 ? -32.369 -26.359 16.771 1.00 88.94 466 TYR A N 1
ATOM 3524 C CA . TYR A 1 466 ? -30.927 -26.473 16.511 1.00 88.94 466 TYR A CA 1
ATOM 3525 C C . TYR A 1 466 ? -30.681 -27.155 15.168 1.00 88.94 466 TYR A C 1
ATOM 3527 O O . TYR A 1 466 ? -30.750 -28.380 15.039 1.00 88.94 466 TYR A O 1
ATOM 3535 N N . LEU A 1 467 ? -30.393 -26.324 14.173 1.00 91.12 467 LEU A N 1
ATOM 3536 C CA . LEU A 1 467 ? -29.973 -26.709 12.834 1.00 91.12 467 LEU A CA 1
ATOM 3537 C C . LEU A 1 467 ? -28.572 -26.153 12.620 1.00 91.12 467 LEU A C 1
ATOM 3539 O O . LEU A 1 467 ? -28.384 -24.945 12.714 1.00 91.12 467 LEU A O 1
ATOM 3543 N N . MET A 1 468 ? -27.596 -27.008 12.336 1.00 93.88 468 MET A N 1
ATOM 3544 C CA . MET A 1 468 ? -26.233 -26.575 12.036 1.00 93.88 468 MET A CA 1
ATOM 3545 C C . MET A 1 468 ? -25.867 -26.969 10.617 1.00 93.88 468 MET A C 1
ATOM 3547 O O . MET A 1 468 ? -25.897 -28.153 10.275 1.00 93.88 468 MET A O 1
ATOM 3551 N N . THR A 1 469 ? -25.496 -25.974 9.820 1.00 93.69 469 THR A N 1
ATOM 3552 C CA . THR A 1 469 ? -25.019 -26.162 8.455 1.00 93.69 469 THR A CA 1
ATOM 3553 C C . THR A 1 469 ? -23.502 -26.073 8.405 1.00 93.69 469 THR A C 1
ATOM 3555 O O . THR A 1 469 ? -22.902 -25.139 8.927 1.00 93.69 469 THR A O 1
ATOM 3558 N N . VAL A 1 470 ? -22.882 -27.062 7.771 1.00 94.44 470 VAL A N 1
ATOM 3559 C CA . VAL A 1 470 ? -21.450 -27.109 7.473 1.00 94.44 470 VAL A CA 1
ATOM 3560 C C . VAL A 1 470 ? -21.313 -27.322 5.975 1.00 94.44 470 VAL A C 1
ATOM 3562 O O . VAL A 1 470 ? -21.959 -28.209 5.417 1.00 94.44 470 VAL A O 1
ATOM 3565 N N . SER A 1 471 ? -20.486 -26.516 5.317 1.00 92.56 471 SER A N 1
ATOM 3566 C CA . SER A 1 471 ? -20.263 -26.649 3.879 1.00 92.56 471 SER A CA 1
ATOM 3567 C C . SER A 1 471 ? -18.796 -26.531 3.495 1.00 92.56 471 SER A C 1
ATOM 3569 O O . SER A 1 471 ? -18.036 -25.868 4.198 1.00 92.56 471 SER A O 1
ATOM 3571 N N . ALA A 1 472 ? -18.413 -27.166 2.389 1.00 92.12 472 ALA A N 1
ATOM 3572 C CA . ALA A 1 472 ? -17.088 -27.039 1.783 1.00 92.12 472 ALA A CA 1
ATOM 3573 C C . ALA A 1 472 ? -17.126 -27.233 0.260 1.00 92.12 472 ALA A C 1
ATOM 3575 O O . ALA A 1 472 ? -18.170 -27.591 -0.289 1.00 92.12 472 ALA A O 1
ATOM 3576 N N . ASP A 1 473 ? -16.013 -26.973 -0.426 1.00 88.19 473 ASP A N 1
ATOM 3577 C CA . ASP A 1 473 ? -15.935 -27.110 -1.887 1.00 88.19 473 ASP A CA 1
ATOM 3578 C C . ASP A 1 473 ? -15.875 -28.571 -2.338 1.00 88.19 473 ASP A C 1
ATOM 3580 O O . ASP A 1 473 ? -16.336 -28.907 -3.432 1.00 88.19 473 ASP A O 1
ATOM 3584 N N . ASP A 1 474 ? -15.384 -29.457 -1.471 1.00 87.88 474 ASP A N 1
ATOM 3585 C CA . ASP A 1 474 ? -15.320 -30.891 -1.719 1.00 87.88 474 ASP A CA 1
ATOM 3586 C C . ASP A 1 474 ? -15.581 -31.737 -0.458 1.00 87.88 474 ASP A C 1
ATOM 3588 O O . ASP A 1 474 ? -15.703 -31.251 0.672 1.00 87.88 474 ASP A O 1
ATOM 3592 N N . ARG A 1 475 ? -15.680 -33.059 -0.650 1.00 87.50 475 ARG A N 1
ATOM 3593 C CA . ARG A 1 475 ? -15.936 -34.024 0.433 1.00 87.50 475 ARG A CA 1
ATOM 3594 C C . ARG A 1 475 ? -14.792 -34.126 1.448 1.00 87.50 475 ARG A C 1
ATOM 3596 O O . ARG A 1 475 ? -15.059 -34.420 2.613 1.00 87.50 475 ARG A O 1
ATOM 3603 N N . VAL A 1 476 ? -13.540 -33.940 1.032 1.00 88.88 476 VAL A N 1
ATOM 3604 C CA . VAL A 1 476 ? -12.357 -34.027 1.903 1.00 88.88 476 VAL A CA 1
ATOM 3605 C C . VAL A 1 476 ? -12.345 -32.847 2.868 1.00 88.88 476 VAL A C 1
ATOM 3607 O O . VAL A 1 476 ? -12.274 -33.043 4.084 1.00 88.88 476 VAL A O 1
ATOM 3610 N N . GLN A 1 477 ? -12.509 -31.635 2.348 1.00 90.56 477 GLN A N 1
ATOM 3611 C CA . GLN A 1 477 ? -12.626 -30.417 3.140 1.00 90.56 477 GLN A CA 1
ATOM 3612 C C . GLN A 1 477 ? -13.879 -30.430 4.020 1.00 90.56 477 GLN A C 1
ATOM 3614 O O . GLN A 1 477 ? -13.812 -30.031 5.183 1.00 90.56 477 GLN A O 1
ATOM 3619 N N . LEU A 1 478 ? -15.003 -30.964 3.526 1.00 91.50 478 LEU A N 1
ATOM 3620 C CA . LEU A 1 478 ? -16.219 -31.123 4.326 1.00 91.50 478 LEU A CA 1
ATOM 3621 C C . LEU A 1 478 ? -15.974 -32.037 5.534 1.00 91.50 478 LEU A C 1
ATOM 3623 O O . LEU A 1 478 ? -16.330 -31.679 6.656 1.00 91.50 478 LEU A O 1
ATOM 3627 N N . LYS A 1 479 ? -15.313 -33.189 5.344 1.00 91.50 479 LYS A N 1
ATOM 3628 C CA . LYS A 1 479 ? -14.906 -34.064 6.460 1.00 91.50 479 LYS A CA 1
ATOM 3629 C C . LYS A 1 479 ? -13.980 -33.338 7.436 1.00 91.50 479 LYS A C 1
ATOM 3631 O O . LYS A 1 479 ? -14.143 -33.483 8.647 1.00 91.50 479 LYS A O 1
ATOM 3636 N N . ALA A 1 480 ? -13.028 -32.550 6.936 1.00 91.38 480 ALA A N 1
ATOM 3637 C CA . ALA A 1 480 ? -12.131 -31.765 7.782 1.00 91.38 480 ALA A CA 1
ATOM 3638 C C . ALA A 1 480 ? -12.902 -30.742 8.636 1.00 91.38 480 ALA A C 1
ATOM 3640 O O . ALA A 1 480 ? -12.674 -30.667 9.843 1.00 91.38 480 ALA A O 1
ATOM 3641 N N . GLN A 1 481 ? -13.863 -30.026 8.046 1.00 93.06 481 GLN A N 1
ATOM 3642 C CA . GLN A 1 481 ? -14.731 -29.079 8.751 1.00 93.06 481 GLN A CA 1
ATOM 3643 C C . GLN A 1 481 ? -15.615 -29.755 9.800 1.00 93.06 481 GLN A C 1
ATOM 3645 O O . GLN A 1 481 ? -15.673 -29.302 10.943 1.00 93.06 481 GLN A O 1
ATOM 3650 N N . LEU A 1 482 ? -16.261 -30.870 9.453 1.00 93.56 482 LEU A N 1
ATOM 3651 C CA . LEU A 1 482 ? -17.085 -31.636 10.391 1.00 93.56 482 LEU A CA 1
ATOM 3652 C C . LEU A 1 482 ? -16.258 -32.137 11.587 1.00 93.56 482 LEU A C 1
ATOM 3654 O O . LEU A 1 482 ? -16.693 -32.013 12.733 1.00 93.56 482 LEU A O 1
ATOM 3658 N N . ASN A 1 483 ? -15.041 -32.635 11.344 1.00 92.81 483 ASN A N 1
ATOM 3659 C CA . ASN A 1 483 ? -14.118 -33.051 12.404 1.00 92.81 483 ASN A CA 1
ATOM 3660 C C . ASN A 1 483 ? -13.645 -31.867 13.261 1.00 92.81 483 ASN A C 1
ATOM 3662 O O . ASN A 1 483 ? -13.577 -31.981 14.486 1.00 92.81 483 ASN A O 1
ATOM 3666 N N . ALA A 1 484 ? -13.335 -30.722 12.648 1.00 91.62 484 ALA A N 1
ATOM 3667 C CA . ALA A 1 484 ? -12.941 -29.515 13.369 1.00 91.62 484 ALA A CA 1
ATOM 3668 C C . ALA A 1 484 ? -14.073 -29.016 14.281 1.00 91.62 484 ALA A C 1
ATOM 3670 O O . ALA A 1 484 ? -13.840 -28.728 15.457 1.00 91.62 484 ALA A O 1
ATOM 3671 N N . MET A 1 485 ? -15.308 -29.010 13.774 1.00 93.50 485 MET A N 1
ATOM 3672 C CA . MET A 1 485 ? -16.503 -28.675 14.546 1.00 93.50 485 MET A CA 1
ATOM 3673 C C . MET A 1 485 ? -16.727 -29.663 15.695 1.00 93.50 485 MET A C 1
ATOM 3675 O O . MET A 1 485 ? -16.944 -29.259 16.836 1.00 93.50 485 MET A O 1
ATOM 3679 N N . GLN A 1 486 ? -16.591 -30.968 15.435 1.00 93.25 486 GLN A N 1
ATOM 3680 C CA . GLN A 1 486 ? -16.699 -31.997 16.469 1.00 93.25 486 GLN A CA 1
ATOM 3681 C C . GLN A 1 486 ? -15.671 -31.782 17.591 1.00 93.25 486 GLN A C 1
ATOM 3683 O O . GLN A 1 486 ? -16.012 -31.873 18.772 1.00 93.25 486 GLN A O 1
ATOM 3688 N N . ASN A 1 487 ? -14.423 -31.466 17.238 1.00 91.12 487 ASN A N 1
ATOM 3689 C CA . ASN A 1 487 ? -13.360 -31.188 18.201 1.00 91.12 487 ASN A CA 1
ATOM 3690 C C . ASN A 1 487 ? -13.633 -29.917 19.014 1.00 91.12 487 ASN A C 1
ATOM 3692 O O . ASN A 1 487 ? -13.410 -29.919 20.224 1.00 91.12 487 ASN A O 1
ATOM 3696 N N . CYS A 1 488 ? -14.153 -28.864 18.377 1.00 91.12 488 CYS A N 1
ATOM 3697 C CA . CYS A 1 488 ? -14.580 -27.637 19.047 1.00 91.12 488 CYS A CA 1
ATOM 3698 C C . CYS A 1 488 ? -15.651 -27.935 20.113 1.00 91.12 488 CYS A C 1
ATOM 3700 O O . CYS A 1 488 ? -15.453 -27.639 21.291 1.00 91.12 488 CYS A O 1
ATOM 3702 N N . ILE A 1 489 ? -16.715 -28.653 19.734 1.00 92.12 489 ILE A N 1
ATOM 3703 C CA . ILE A 1 489 ? -17.822 -29.030 20.630 1.00 92.12 489 ILE A CA 1
ATOM 3704 C C . ILE A 1 489 ? -17.360 -29.956 21.765 1.00 92.12 489 ILE A C 1
ATOM 3706 O O . ILE A 1 489 ? -17.878 -29.879 22.878 1.00 92.12 489 ILE A O 1
ATOM 3710 N N . ARG A 1 490 ? -16.415 -30.869 21.513 1.00 91.81 490 ARG A N 1
ATOM 3711 C CA . ARG A 1 490 ? -15.885 -31.766 22.558 1.00 91.81 490 ARG A CA 1
ATOM 3712 C C . ARG A 1 490 ? -15.015 -31.031 23.571 1.00 91.81 490 ARG A C 1
ATOM 3714 O O . ARG A 1 490 ? -14.970 -31.434 24.726 1.00 91.81 490 ARG A O 1
ATOM 3721 N N . ARG A 1 491 ? -14.287 -30.007 23.129 1.00 85.81 491 ARG A N 1
ATOM 3722 C CA . ARG A 1 491 ? -13.303 -29.302 23.952 1.00 85.81 491 ARG A CA 1
ATOM 3723 C C . ARG A 1 491 ? -13.937 -28.255 24.860 1.00 85.81 491 ARG A C 1
ATOM 3725 O O . ARG A 1 491 ? -13.446 -28.064 25.967 1.00 85.81 491 ARG A O 1
ATOM 3732 N N . ASP A 1 492 ? -14.984 -27.587 24.388 1.00 84.88 492 ASP A N 1
ATOM 3733 C CA . ASP A 1 492 ? -15.689 -26.563 25.149 1.00 84.88 492 ASP A CA 1
ATOM 3734 C C . ASP A 1 492 ? -17.097 -27.041 25.528 1.00 84.88 492 ASP A C 1
ATOM 3736 O O . ASP A 1 492 ? -18.058 -26.940 24.762 1.00 84.88 492 ASP A O 1
ATOM 3740 N N . GLU A 1 493 ? -17.224 -27.590 26.736 1.00 83.00 493 GLU A N 1
ATOM 3741 C CA . GLU A 1 493 ? -18.512 -28.018 27.296 1.00 83.00 493 GLU A CA 1
ATOM 3742 C C . GLU A 1 493 ? -19.463 -26.844 27.577 1.00 83.00 493 GLU A C 1
ATOM 3744 O O . GLU A 1 493 ? -20.676 -27.054 27.668 1.00 83.00 493 GLU A O 1
ATOM 3749 N N . GLN A 1 494 ? -18.931 -25.622 27.673 1.00 82.81 494 GLN A N 1
ATOM 3750 C CA . GLN A 1 494 ? -19.686 -24.394 27.916 1.00 82.81 494 GLN A CA 1
ATOM 3751 C C . GLN A 1 494 ? -20.114 -23.710 26.612 1.00 82.81 494 GLN A C 1
ATOM 3753 O O . GLN A 1 494 ? -20.914 -22.776 26.670 1.00 82.81 494 GLN A O 1
ATOM 3758 N N . ILE A 1 495 ? -19.642 -24.181 25.445 1.00 87.12 495 ILE A N 1
ATOM 3759 C CA . ILE A 1 495 ? -20.043 -23.605 24.158 1.00 87.12 495 ILE A CA 1
ATOM 3760 C C . ILE A 1 495 ? -21.559 -23.672 24.012 1.00 87.12 495 ILE A C 1
ATOM 3762 O O . ILE A 1 495 ? -22.189 -24.721 24.197 1.00 87.12 495 ILE A O 1
ATOM 3766 N N . GLU A 1 496 ? -22.132 -22.528 23.685 1.00 89.31 496 GLU A N 1
ATOM 3767 C CA . GLU A 1 496 ? -23.563 -22.367 23.562 1.00 89.31 496 GLU A CA 1
ATOM 3768 C C . GLU A 1 496 ? -24.011 -22.796 22.159 1.00 89.31 496 GLU A C 1
ATOM 3770 O O . GLU A 1 496 ? -23.561 -22.252 21.147 1.00 89.31 496 GLU A O 1
ATOM 3775 N N . LEU A 1 497 ? -24.867 -23.819 22.097 1.00 89.81 497 LEU A N 1
ATOM 3776 C CA . LEU A 1 497 ? -25.207 -24.498 20.846 1.00 89.81 497 LEU A CA 1
ATOM 3777 C C . LEU A 1 497 ? -26.062 -23.632 19.911 1.00 89.81 497 LEU A C 1
ATOM 3779 O O . LEU A 1 497 ? -25.941 -23.774 18.696 1.00 89.81 497 LEU A O 1
ATOM 3783 N N . GLY A 1 498 ? -26.901 -22.741 20.444 1.00 90.19 498 GLY A N 1
ATOM 3784 C CA . GLY A 1 498 ? -27.681 -21.786 19.658 1.00 90.19 498 GLY A CA 1
ATOM 3785 C C . GLY A 1 498 ? -26.796 -20.763 18.940 1.00 90.19 498 GLY A C 1
ATOM 3786 O O . GLY A 1 498 ? -26.914 -20.609 17.728 1.00 90.19 498 GLY A O 1
ATOM 3787 N N . ASN A 1 499 ? -25.854 -20.140 19.650 1.00 91.38 499 ASN A N 1
ATOM 3788 C CA . ASN A 1 499 ? -24.850 -19.220 19.100 1.00 91.38 499 ASN A CA 1
ATOM 3789 C C . ASN A 1 499 ? -23.923 -19.909 18.088 1.00 91.38 499 ASN A C 1
ATOM 3791 O O . ASN A 1 499 ? -23.556 -19.317 17.071 1.00 91.38 499 ASN A O 1
ATOM 3795 N N . MET A 1 500 ? -23.573 -21.175 18.337 1.00 93.12 500 MET A N 1
ATOM 3796 C CA . MET A 1 500 ? -22.835 -22.001 17.381 1.00 93.12 500 MET A CA 1
ATOM 3797 C C . MET A 1 500 ? -23.632 -22.209 16.090 1.00 93.12 500 MET A C 1
ATOM 3799 O O . MET A 1 500 ? -23.098 -21.968 15.010 1.00 93.12 500 MET A O 1
ATOM 3803 N N . CYS A 1 501 ? -24.906 -22.612 16.187 1.00 93.19 501 CYS A N 1
ATOM 3804 C CA . CYS A 1 501 ? -25.772 -22.769 15.016 1.00 93.19 501 CYS A CA 1
ATOM 3805 C C . CYS A 1 501 ? -25.939 -21.440 14.276 1.00 93.19 501 CYS A C 1
ATOM 3807 O O . CYS A 1 501 ? -25.780 -21.405 13.062 1.00 93.19 501 CYS A O 1
ATOM 3809 N N . TYR A 1 502 ? -26.189 -20.349 15.007 1.00 92.88 502 TYR A N 1
ATOM 3810 C CA . TYR A 1 502 ? -26.295 -19.000 14.456 1.00 92.88 502 TYR A CA 1
ATOM 3811 C C . TYR A 1 502 ? -25.046 -18.637 13.649 1.00 92.88 502 TYR A C 1
ATOM 3813 O O . TYR A 1 502 ? -25.141 -18.377 12.454 1.00 92.88 502 TYR A O 1
ATOM 3821 N N . THR A 1 503 ? -23.860 -18.739 14.254 1.00 94.50 503 THR A N 1
ATOM 3822 C CA . THR A 1 503 ? -22.595 -18.399 13.588 1.00 94.50 503 THR A CA 1
ATOM 3823 C C . THR A 1 503 ? -22.323 -19.291 12.376 1.00 94.50 503 THR A C 1
ATOM 3825 O O . THR A 1 503 ? -21.950 -18.788 11.318 1.00 94.50 503 THR A O 1
ATOM 3828 N N . ALA A 1 504 ? -22.530 -20.606 12.501 1.00 94.56 504 ALA A N 1
ATOM 3829 C CA . ALA A 1 504 ? -22.321 -21.549 11.403 1.00 94.56 504 ALA A CA 1
ATOM 3830 C C . ALA A 1 504 ? -23.263 -21.275 10.218 1.00 94.56 504 ALA A C 1
ATOM 3832 O O . ALA A 1 504 ? -22.854 -21.388 9.067 1.00 94.56 504 ALA A O 1
ATOM 3833 N N . ASN A 1 505 ? -24.503 -20.874 10.498 1.00 93.25 505 ASN A N 1
ATOM 3834 C CA . ASN A 1 505 ? -25.532 -20.668 9.487 1.00 93.25 505 ASN A CA 1
ATOM 3835 C C . ASN A 1 505 ? -25.489 -19.274 8.838 1.00 93.25 505 ASN A C 1
ATOM 3837 O O . ASN A 1 505 ? -25.739 -19.156 7.641 1.00 93.25 505 ASN A O 1
ATOM 3841 N N . THR A 1 506 ? -25.196 -18.211 9.596 1.00 91.88 506 THR A N 1
ATOM 3842 C CA . THR A 1 506 ? -25.248 -16.818 9.100 1.00 91.88 506 THR A CA 1
ATOM 3843 C C . THR A 1 506 ? -23.877 -16.201 8.835 1.00 91.88 506 THR A C 1
ATOM 3845 O O . THR A 1 506 ? -23.790 -15.138 8.223 1.00 91.88 506 THR A O 1
ATOM 3848 N N . GLY A 1 507 ? -22.819 -16.813 9.366 1.00 92.25 507 GLY A N 1
ATOM 3849 C CA . GLY A 1 507 ? -21.460 -16.276 9.396 1.00 92.25 507 GLY A CA 1
ATOM 3850 C C . GLY A 1 507 ? -20.458 -17.065 8.561 1.00 92.25 507 GLY A C 1
ATOM 3851 O O . GLY A 1 507 ? -19.256 -16.900 8.750 1.00 92.25 507 GLY A O 1
ATOM 3852 N N . ARG A 1 508 ? -20.916 -17.970 7.690 1.00 91.38 508 ARG A N 1
ATOM 3853 C CA . ARG A 1 508 ? -20.059 -18.793 6.828 1.00 91.38 508 ARG A CA 1
ATOM 3854 C C . ARG A 1 508 ? -20.532 -18.725 5.387 1.00 91.38 508 ARG A C 1
ATOM 3856 O O . ARG A 1 508 ? -21.730 -18.707 5.113 1.00 91.38 508 ARG A O 1
ATOM 3863 N N . GLN A 1 509 ? -19.576 -18.697 4.465 1.00 88.19 509 GLN A N 1
ATOM 3864 C CA . GLN A 1 509 ? -19.871 -18.786 3.043 1.00 88.19 509 GLN A CA 1
ATOM 3865 C C . GLN A 1 509 ? -20.423 -20.178 2.719 1.00 88.19 509 GLN A C 1
ATOM 3867 O O . GLN A 1 509 ? -19.804 -21.188 3.054 1.00 88.19 509 GLN A O 1
ATOM 3872 N N . VAL A 1 510 ? -21.567 -20.225 2.036 1.00 88.38 510 VAL A N 1
ATOM 3873 C CA . VAL A 1 510 ? -22.138 -21.479 1.533 1.00 88.38 510 VAL A CA 1
ATOM 3874 C C . VAL A 1 510 ? -21.300 -21.973 0.352 1.00 88.38 510 VAL A C 1
ATOM 3876 O O . VAL A 1 510 ? -21.083 -21.235 -0.609 1.00 88.38 510 VAL A O 1
ATOM 3879 N N . ARG A 1 511 ? -20.841 -23.224 0.428 1.00 89.31 511 ARG A N 1
ATOM 3880 C CA . ARG A 1 511 ? -20.046 -23.907 -0.608 1.00 89.31 511 ARG A CA 1
ATOM 3881 C C . ARG A 1 511 ? -20.839 -25.047 -1.264 1.00 89.31 511 ARG A C 1
ATOM 3883 O O . ARG A 1 511 ? -21.987 -25.299 -0.905 1.00 89.31 511 ARG A O 1
ATOM 3890 N N . SER A 1 512 ? -20.248 -25.723 -2.248 1.00 89.31 512 SER A N 1
ATOM 3891 C CA . SER A 1 512 ? -20.947 -26.705 -3.093 1.00 89.31 512 SER A CA 1
ATOM 3892 C C . SER A 1 512 ? -21.436 -27.944 -2.332 1.00 89.31 512 SER A C 1
ATOM 3894 O O . SER A 1 512 ? -22.522 -28.443 -2.612 1.00 89.31 512 SER A O 1
ATOM 3896 N N . HIS A 1 513 ? -20.674 -28.445 -1.361 1.00 89.88 513 HIS A N 1
ATOM 3897 C CA . HIS A 1 513 ? -21.032 -29.611 -0.558 1.00 89.88 513 HIS A CA 1
ATOM 3898 C C . HIS A 1 513 ? -21.599 -29.142 0.773 1.00 89.88 513 HIS A C 1
ATOM 3900 O O . HIS A 1 513 ? -20.847 -28.657 1.613 1.00 89.88 513 HIS A O 1
ATOM 3906 N N . VAL A 1 514 ? -22.904 -29.304 0.985 1.00 90.75 514 VAL A N 1
ATOM 3907 C CA . VAL A 1 514 ? -23.595 -28.793 2.175 1.00 90.75 514 VAL A CA 1
ATOM 3908 C C . VAL A 1 514 ? -24.160 -29.942 2.994 1.00 90.75 514 VAL A C 1
ATOM 3910 O O . VAL A 1 514 ? -24.826 -30.825 2.457 1.00 90.75 514 VAL A O 1
ATOM 3913 N N . VAL A 1 515 ? -23.916 -29.912 4.303 1.00 92.00 515 VAL A N 1
ATOM 3914 C CA . VAL A 1 515 ? -24.541 -30.783 5.301 1.00 92.00 515 VAL A CA 1
ATOM 3915 C C . VAL A 1 515 ? -25.294 -29.914 6.292 1.00 92.00 515 VAL A C 1
ATOM 3917 O O . VAL A 1 515 ? -24.690 -29.055 6.925 1.00 92.00 515 VAL A O 1
ATOM 3920 N N . THR A 1 516 ? -26.579 -30.186 6.498 1.00 93.00 516 THR A N 1
ATOM 3921 C CA . THR A 1 516 ? -27.352 -29.609 7.600 1.00 93.00 516 THR A CA 1
ATOM 3922 C C . THR A 1 516 ? -27.781 -30.714 8.560 1.00 93.00 516 THR A C 1
ATOM 3924 O O . THR A 1 516 ? -28.400 -31.701 8.163 1.00 93.00 516 THR A O 1
ATOM 3927 N N . VAL A 1 517 ? -27.445 -30.549 9.839 1.00 92.56 517 VAL A N 1
ATOM 3928 C CA . VAL A 1 517 ? -27.749 -31.501 10.913 1.00 92.56 517 VAL A CA 1
ATOM 3929 C C . VAL A 1 517 ? -28.749 -30.868 11.873 1.00 92.56 517 VAL A C 1
ATOM 3931 O O . VAL A 1 517 ? -28.465 -29.819 12.448 1.00 92.56 517 VAL A O 1
ATOM 3934 N N . ALA A 1 518 ? -29.895 -31.518 12.085 1.00 91.38 518 ALA A N 1
ATOM 3935 C CA . ALA A 1 518 ? -30.773 -31.198 13.211 1.00 91.38 518 ALA A CA 1
ATOM 3936 C C . ALA A 1 518 ? -30.292 -31.904 14.479 1.00 91.38 518 ALA A C 1
ATOM 3938 O O . ALA A 1 518 ? -29.691 -32.972 14.393 1.00 91.38 518 ALA A O 1
ATOM 3939 N N . PHE A 1 519 ? -30.568 -31.365 15.662 1.00 90.38 519 PHE A N 1
ATOM 3940 C CA . PHE A 1 519 ? -30.366 -32.075 16.929 1.00 90.38 519 PHE A CA 1
ATOM 3941 C C . PHE A 1 519 ? -31.114 -31.387 18.073 1.00 90.38 519 PHE A C 1
ATOM 3943 O O . PHE A 1 519 ? -31.575 -30.260 17.957 1.00 90.38 519 PHE A O 1
ATOM 3950 N N . THR A 1 520 ? -31.218 -32.065 19.211 1.00 87.56 520 THR A N 1
ATOM 3951 C CA . THR A 1 520 ? -31.835 -31.530 20.437 1.00 87.56 520 THR A CA 1
ATOM 3952 C C . THR A 1 520 ? -30.866 -31.486 21.616 1.00 87.56 520 THR A C 1
ATOM 3954 O O . THR A 1 520 ? -31.158 -30.888 22.649 1.00 87.56 520 THR A O 1
ATOM 3957 N N . SER A 1 521 ? -29.692 -32.111 21.477 1.00 87.94 521 SER A N 1
ATOM 3958 C CA . SER A 1 521 ? -28.673 -32.176 22.524 1.00 87.94 521 SER A CA 1
ATOM 3959 C C . SER A 1 521 ? -27.260 -32.240 21.949 1.00 87.94 521 SER A C 1
ATOM 3961 O O . SER A 1 521 ? -27.047 -32.695 20.823 1.00 87.94 521 SER A O 1
ATOM 3963 N N . ARG A 1 522 ? -26.267 -31.863 22.765 1.00 91.50 522 ARG A N 1
ATOM 3964 C CA . ARG A 1 522 ? -24.838 -31.986 22.429 1.00 91.50 522 ARG A CA 1
ATOM 3965 C C . ARG A 1 522 ? -24.457 -33.414 22.022 1.00 91.50 522 ARG A C 1
ATOM 3967 O O . ARG A 1 522 ? -23.758 -33.610 21.033 1.00 91.50 522 ARG A O 1
ATOM 3974 N N . ALA A 1 523 ? -24.932 -34.413 22.769 1.00 91.81 523 ALA A N 1
ATOM 3975 C CA . ALA A 1 523 ? -24.637 -35.821 22.504 1.00 91.81 523 ALA A CA 1
ATOM 3976 C C . ALA A 1 523 ? -25.201 -36.287 21.153 1.00 91.81 523 ALA A C 1
ATOM 3978 O O . ALA A 1 523 ? -24.567 -37.072 20.449 1.00 91.81 523 ALA A O 1
ATOM 3979 N N . GLU A 1 524 ? -26.384 -35.795 20.784 1.00 91.12 524 GLU A N 1
ATOM 3980 C CA . GLU A 1 524 ? -26.991 -36.064 19.484 1.00 91.12 524 GLU A CA 1
ATOM 3981 C C . GLU A 1 524 ? -26.235 -35.370 18.345 1.00 91.12 524 GLU A C 1
ATOM 3983 O O . GLU A 1 524 ? -25.944 -36.023 17.344 1.00 91.12 524 GLU A O 1
ATOM 3988 N N . CYS A 1 525 ? -25.841 -34.105 18.525 1.00 92.06 525 CYS A N 1
ATOM 3989 C CA . CYS A 1 525 ? -25.011 -33.369 17.567 1.00 92.06 525 CYS A CA 1
ATOM 3990 C C . CYS A 1 525 ? -23.703 -34.116 17.262 1.00 92.06 525 CYS A C 1
ATOM 3992 O O . CYS A 1 525 ? -23.431 -34.454 16.111 1.00 92.06 525 CYS A O 1
ATOM 3994 N N . LEU A 1 526 ? -22.936 -34.476 18.300 1.00 93.69 526 LEU A N 1
ATOM 3995 C CA . LEU A 1 526 ? -21.663 -35.189 18.147 1.00 93.69 526 LEU A CA 1
ATOM 3996 C C . LEU A 1 526 ? -21.821 -36.534 17.428 1.00 93.69 526 LEU A C 1
ATOM 3998 O O . LEU A 1 526 ? -20.995 -36.865 16.577 1.00 93.69 526 LEU A O 1
ATOM 4002 N N . ARG A 1 527 ? -22.884 -37.285 17.749 1.00 91.62 527 ARG A N 1
ATOM 4003 C CA . ARG A 1 527 ? -23.190 -38.577 17.119 1.00 91.62 527 ARG A CA 1
ATOM 4004 C C . ARG A 1 527 ? -23.528 -38.420 15.637 1.00 91.62 527 ARG A C 1
ATOM 4006 O O . ARG A 1 527 ? -23.063 -39.217 14.829 1.00 91.62 527 ARG A O 1
ATOM 4013 N N . ARG A 1 528 ? -24.336 -37.415 15.281 1.00 90.62 528 ARG A N 1
ATOM 4014 C CA . ARG A 1 528 ? -24.740 -37.160 13.890 1.00 90.62 528 ARG A CA 1
ATOM 4015 C C . ARG A 1 528 ? -23.563 -36.666 13.049 1.00 90.62 528 ARG A C 1
ATOM 4017 O O . ARG A 1 528 ? -23.378 -37.174 11.951 1.00 90.62 528 ARG A O 1
ATOM 4024 N N . LEU A 1 529 ? -22.719 -35.774 13.574 1.00 91.56 529 LEU A N 1
ATOM 4025 C CA . LEU A 1 529 ? -21.485 -35.362 12.889 1.00 91.56 529 LEU A CA 1
ATOM 4026 C C . LEU A 1 529 ? -20.546 -36.549 12.631 1.00 91.56 529 LEU A C 1
ATOM 4028 O O . LEU A 1 529 ? -20.028 -36.694 11.528 1.00 91.56 529 LEU A O 1
ATOM 4032 N N . GLU A 1 530 ? -20.369 -37.429 13.623 1.00 89.50 530 GLU A N 1
ATOM 4033 C CA . GLU A 1 530 ? -19.542 -38.635 13.486 1.00 89.50 530 GLU A CA 1
ATOM 4034 C C . GLU A 1 530 ? -20.088 -39.596 12.425 1.00 89.50 530 GLU A C 1
ATOM 4036 O O . GLU A 1 530 ? -19.328 -40.120 11.610 1.00 89.50 530 GLU A O 1
ATOM 4041 N N . LEU A 1 531 ? -21.412 -39.790 12.408 1.00 86.81 531 LEU A N 1
ATOM 4042 C CA . LEU A 1 531 ? -22.089 -40.596 11.398 1.00 86.81 531 LEU A CA 1
ATOM 4043 C C . LEU A 1 531 ? -21.830 -40.037 9.995 1.00 86.81 531 LEU A C 1
ATOM 4045 O O . LEU A 1 531 ? -21.393 -40.776 9.121 1.00 86.81 531 LEU A O 1
ATOM 4049 N N . VAL A 1 532 ? -22.030 -38.733 9.789 1.00 87.75 532 VAL A N 1
ATOM 4050 C CA . VAL A 1 532 ? -21.811 -38.098 8.480 1.00 87.75 532 VAL A CA 1
ATOM 4051 C C . VAL A 1 532 ? -20.358 -38.239 8.027 1.00 87.75 532 VAL A C 1
ATOM 4053 O O . VAL A 1 532 ? -20.112 -38.627 6.886 1.00 87.75 532 VAL A O 1
ATOM 4056 N N . CYS A 1 533 ? -19.390 -37.997 8.916 1.00 87.19 533 CYS A N 1
ATOM 4057 C CA . CYS A 1 533 ? -17.968 -38.180 8.608 1.00 87.19 533 CYS A CA 1
ATOM 4058 C C . CYS A 1 533 ? -17.640 -39.603 8.132 1.00 87.19 533 CYS A C 1
ATOM 4060 O O . CYS A 1 533 ? -16.814 -39.767 7.229 1.00 87.19 533 CYS A O 1
ATOM 4062 N N . ARG A 1 534 ? -18.272 -40.623 8.733 1.00 83.75 534 ARG A N 1
ATOM 4063 C CA . ARG A 1 534 ? -18.049 -42.038 8.405 1.00 83.75 534 ARG A CA 1
ATOM 4064 C C . ARG A 1 534 ? -18.701 -42.450 7.085 1.00 83.75 534 ARG A C 1
ATOM 4066 O O . ARG A 1 534 ? -18.076 -43.173 6.318 1.00 83.75 534 ARG A O 1
ATOM 4073 N N . GLU A 1 535 ? -19.934 -42.012 6.839 1.00 80.19 535 GLU A N 1
ATOM 4074 C CA . GLU A 1 535 ? -20.763 -42.480 5.715 1.00 80.19 535 GLU A CA 1
ATOM 4075 C C . GLU A 1 535 ? -20.526 -41.705 4.399 1.00 80.19 535 GLU A C 1
ATOM 4077 O O . GLU A 1 535 ? -20.994 -42.129 3.346 1.00 80.19 535 GLU A O 1
ATOM 4082 N N . LEU A 1 536 ? -19.783 -40.589 4.413 1.00 77.88 536 LEU A N 1
ATOM 4083 C CA . LEU A 1 536 ? -19.339 -39.877 3.201 1.00 77.88 536 LEU A CA 1
ATOM 4084 C C . LEU A 1 536 ? -18.373 -40.765 2.360 1.00 77.88 536 LEU A C 1
ATOM 4086 O O . LEU A 1 536 ? -17.153 -40.663 2.518 1.00 77.88 536 LEU A O 1
ATOM 4090 N N . GLY A 1 537 ? -18.901 -41.649 1.499 1.00 62.53 537 GLY A N 1
ATOM 4091 C CA . GLY A 1 537 ? -18.164 -42.560 0.589 1.00 62.53 537 GLY A CA 1
ATOM 4092 C C . GLY A 1 537 ? -18.139 -42.132 -0.894 1.00 62.53 537 GLY A C 1
ATOM 4093 O O . GLY A 1 537 ? -18.678 -41.079 -1.229 1.00 62.53 537 GLY A O 1
ATOM 4094 N N . ASP A 1 538 ? -17.497 -42.923 -1.773 1.00 54.22 538 ASP A N 1
ATOM 4095 C CA . ASP A 1 538 ? -17.294 -42.617 -3.211 1.00 54.22 538 ASP A CA 1
ATOM 4096 C C . ASP A 1 538 ? -18.537 -42.880 -4.082 1.00 54.22 538 ASP A C 1
ATOM 4098 O O . ASP A 1 538 ? -18.876 -42.057 -4.936 1.00 54.22 538 ASP A O 1
ATOM 4102 N N . ASP A 1 539 ? -19.272 -43.961 -3.813 1.00 48.47 539 ASP A N 1
ATOM 4103 C CA . ASP A 1 539 ? -20.518 -44.291 -4.509 1.00 48.47 539 ASP A CA 1
ATOM 4104 C C . ASP A 1 539 ? -21.672 -43.433 -3.971 1.00 48.47 539 ASP A C 1
ATOM 4106 O O . ASP A 1 539 ? -21.942 -43.409 -2.770 1.00 48.47 539 ASP A O 1
ATOM 4110 N N . GLY A 1 540 ? -22.332 -42.694 -4.866 1.00 48.66 540 GLY A N 1
ATOM 4111 C C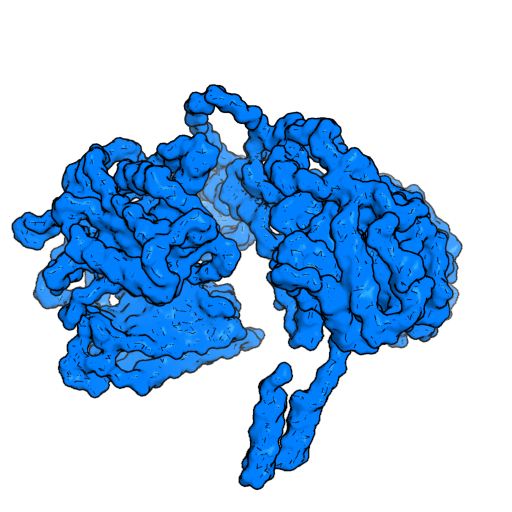A . GLY A 1 540 ? -23.389 -41.728 -4.558 1.00 48.66 540 GLY A CA 1
ATOM 4112 C C . GLY A 1 540 ? -24.364 -42.166 -3.455 1.00 48.66 540 GLY A C 1
ATOM 4113 O O . GLY A 1 540 ? -24.999 -43.210 -3.540 1.00 48.66 540 GLY A O 1
ATOM 4114 N N . PHE A 1 541 ? -24.453 -41.307 -2.440 1.00 52.75 541 PHE A N 1
ATOM 4115 C CA . PHE A 1 541 ? -25.331 -41.304 -1.266 1.00 52.75 541 PHE A CA 1
ATOM 4116 C C . PHE A 1 541 ? -26.443 -42.370 -1.161 1.00 52.75 541 PHE A C 1
ATOM 4118 O O . PHE A 1 541 ? -27.465 -42.309 -1.846 1.00 52.75 541 PHE A O 1
ATOM 4125 N N . CYS A 1 542 ? -26.307 -43.239 -0.151 1.00 45.91 542 CYS A N 1
ATOM 4126 C CA . CYS A 1 542 ? -27.422 -43.888 0.544 1.00 45.91 542 CYS A CA 1
ATOM 4127 C C . CYS A 1 542 ? -28.074 -42.888 1.517 1.00 45.91 542 CYS A C 1
ATOM 4129 O O . CYS A 1 542 ? -27.368 -42.111 2.157 1.00 45.91 542 CYS A O 1
ATOM 4131 N N . GLN A 1 543 ? -29.408 -42.922 1.638 1.00 53.38 543 GLN A N 1
ATOM 4132 C CA . GLN A 1 543 ? -30.212 -42.177 2.624 1.00 53.38 543 GLN A CA 1
ATOM 4133 C C . GLN A 1 543 ? -29.493 -42.056 3.980 1.00 53.38 543 GLN A C 1
ATOM 4135 O O . GLN A 1 543 ? -29.396 -43.037 4.720 1.00 53.38 543 GLN A O 1
ATOM 4140 N N . LEU A 1 544 ? -29.000 -40.860 4.324 1.00 58.34 544 LEU A N 1
ATOM 4141 C CA . LEU A 1 544 ? -28.634 -40.583 5.711 1.00 58.34 544 LEU A CA 1
ATOM 4142 C C . LEU A 1 544 ? -29.899 -40.706 6.578 1.00 58.34 544 LEU A C 1
ATOM 4144 O O . LEU A 1 544 ? -31.005 -40.417 6.126 1.00 58.34 544 LEU A O 1
ATOM 4148 N N . GLN A 1 545 ? -29.717 -41.189 7.808 1.00 64.50 545 GLN A N 1
ATOM 4149 C CA . GLN A 1 545 ? -30.773 -41.373 8.809 1.00 64.50 545 GLN A CA 1
ATOM 4150 C C . GLN A 1 545 ? -31.599 -40.098 9.052 1.00 64.50 545 GLN A C 1
ATOM 4152 O O . GLN A 1 545 ? -31.133 -38.990 8.784 1.00 64.50 545 GLN A O 1
ATOM 4157 N N . ASP A 1 546 ? -32.783 -40.266 9.656 1.00 73.62 546 ASP A N 1
ATOM 4158 C CA . ASP A 1 546 ? -33.651 -39.172 10.104 1.00 73.62 546 ASP A CA 1
ATOM 4159 C C . ASP A 1 546 ? -32.849 -38.039 10.766 1.00 73.62 546 ASP A C 1
ATOM 4161 O O . ASP A 1 546 ? -32.192 -38.221 11.798 1.00 73.62 546 ASP A O 1
ATOM 4165 N N . GLY A 1 547 ? -32.934 -36.840 10.182 1.00 81.12 547 GLY A N 1
ATOM 4166 C CA . GLY A 1 547 ? -32.404 -35.624 10.785 1.00 81.12 547 GLY A CA 1
ATOM 4167 C C . GLY A 1 547 ? -31.038 -35.126 10.286 1.00 81.12 547 GLY A C 1
ATOM 4168 O O . GLY A 1 547 ? -30.423 -34.285 10.955 1.00 81.12 547 GLY A O 1
ATOM 4169 N N . VAL A 1 548 ? -30.581 -35.597 9.121 1.00 88.12 548 VAL A N 1
ATOM 4170 C CA . VAL A 1 548 ? -29.453 -35.013 8.380 1.00 88.12 548 VAL A CA 1
ATOM 4171 C C . VAL A 1 548 ? -29.810 -34.836 6.906 1.00 88.12 548 VAL A C 1
ATOM 4173 O O . VAL A 1 548 ? -30.355 -35.743 6.287 1.00 88.12 548 VAL A O 1
ATOM 4176 N N . VAL A 1 549 ? -29.434 -33.695 6.331 1.00 88.00 549 VAL A N 1
ATOM 4177 C CA . VAL A 1 549 ? -29.522 -33.420 4.892 1.00 88.00 549 VAL A CA 1
ATOM 4178 C C . VAL A 1 549 ? -28.117 -33.194 4.354 1.00 88.00 549 VAL A C 1
ATOM 4180 O O . VAL A 1 549 ? -27.394 -32.353 4.879 1.00 88.00 549 VAL A O 1
ATOM 4183 N N . TYR A 1 550 ? -27.738 -33.922 3.305 1.00 88.06 550 TYR A N 1
ATOM 4184 C CA . TYR A 1 550 ? -26.548 -33.631 2.506 1.00 88.06 550 TYR A CA 1
ATOM 4185 C C . TYR A 1 550 ? -26.958 -33.389 1.063 1.00 88.06 550 TYR A C 1
ATOM 4187 O O . TYR A 1 550 ? -27.705 -34.184 0.492 1.00 88.06 550 TYR A O 1
ATOM 4195 N N . GLN A 1 551 ? -26.426 -32.329 0.465 1.00 86.38 551 GLN A N 1
ATOM 4196 C CA . GLN A 1 551 ? -26.645 -32.030 -0.939 1.00 86.38 551 GLN A CA 1
ATOM 4197 C C . GLN A 1 551 ? -25.367 -31.476 -1.572 1.00 86.38 551 GLN A C 1
ATOM 4199 O O . GLN A 1 551 ? -24.624 -30.716 -0.949 1.00 86.38 551 GLN A O 1
ATOM 4204 N N . VAL A 1 552 ? -25.140 -31.840 -2.836 1.00 86.56 552 VAL A N 1
ATOM 4205 C CA . VAL A 1 552 ? -24.188 -31.146 -3.711 1.00 86.56 552 VAL A CA 1
ATOM 4206 C C . VAL A 1 552 ? -24.968 -30.128 -4.537 1.00 86.56 552 VAL A C 1
ATOM 4208 O O . VAL A 1 552 ? -25.855 -30.499 -5.310 1.00 86.56 552 VAL A O 1
ATOM 4211 N N . LEU A 1 553 ? -24.663 -28.850 -4.346 1.00 82.50 553 LEU A N 1
ATOM 4212 C CA . LEU A 1 553 ? -25.248 -27.733 -5.075 1.00 82.50 553 LEU A CA 1
ATOM 4213 C C . LEU A 1 553 ? -24.500 -27.577 -6.406 1.00 82.50 553 LEU A C 1
ATOM 4215 O O . LEU A 1 553 ? -23.346 -27.156 -6.429 1.00 82.50 553 LEU A O 1
ATOM 4219 N N . THR A 1 554 ? -25.143 -27.938 -7.520 1.00 68.69 554 THR A N 1
ATOM 4220 C CA . THR A 1 554 ? -24.549 -27.880 -8.874 1.00 68.69 554 THR A CA 1
ATOM 4221 C C . THR A 1 554 ? -24.393 -26.457 -9.407 1.00 68.69 554 THR A C 1
ATOM 4223 O O . THR A 1 554 ? -23.550 -26.204 -10.260 1.00 68.69 554 THR A O 1
ATOM 4226 N N . THR A 1 555 ? -25.204 -25.528 -8.904 1.00 63.66 555 THR A N 1
ATOM 4227 C CA . THR A 1 555 ? -25.162 -24.102 -9.234 1.00 63.66 555 THR A CA 1
ATOM 4228 C C . THR A 1 555 ? -25.558 -23.333 -7.981 1.00 63.66 555 THR A C 1
ATOM 4230 O O . THR A 1 555 ? -26.670 -23.498 -7.478 1.00 63.66 555 THR A O 1
ATOM 4233 N N . LEU A 1 556 ? -24.655 -22.506 -7.450 1.00 61.88 556 LEU A N 1
ATOM 4234 C CA . LEU A 1 556 ? -24.965 -21.607 -6.338 1.00 61.88 556 LEU A CA 1
ATOM 4235 C C . LEU A 1 556 ? -25.849 -20.474 -6.877 1.00 61.88 556 LEU A C 1
ATOM 4237 O O . LEU A 1 556 ? -25.348 -19.459 -7.349 1.00 61.88 556 LEU A O 1
ATOM 4241 N N . SER A 1 557 ? -27.171 -20.667 -6.872 1.00 58.00 557 SER A N 1
ATOM 4242 C CA . SER A 1 557 ? -28.092 -19.600 -7.267 1.00 58.00 557 SER A CA 1
ATOM 4243 C C . SER A 1 557 ? -28.091 -18.474 -6.227 1.00 58.00 557 SER A C 1
ATOM 4245 O O . SER A 1 557 ? -27.972 -18.717 -5.026 1.00 58.00 557 SER A O 1
ATOM 4247 N N . THR A 1 558 ? -28.274 -17.232 -6.678 1.00 58.72 558 THR A N 1
ATOM 4248 C CA . THR A 1 558 ? -28.517 -16.070 -5.804 1.00 58.72 558 THR A CA 1
ATOM 4249 C C . THR A 1 558 ? -29.917 -16.085 -5.181 1.00 58.72 558 THR A C 1
ATOM 4251 O O . THR A 1 558 ? -30.208 -15.292 -4.285 1.00 58.72 558 THR A O 1
ATOM 4254 N N . ALA A 1 559 ? -30.797 -16.989 -5.624 1.00 63.41 559 ALA A N 1
ATOM 4255 C CA . ALA A 1 559 ? -32.149 -17.121 -5.108 1.00 63.41 559 ALA A CA 1
ATOM 4256 C C . ALA A 1 559 ? -32.136 -17.777 -3.717 1.00 63.41 559 ALA A C 1
ATOM 4258 O O . ALA A 1 559 ? -31.887 -18.978 -3.567 1.00 63.41 559 ALA A O 1
ATOM 4259 N N . LYS A 1 560 ? -32.451 -16.978 -2.694 1.00 74.81 560 LYS A N 1
ATOM 4260 C CA . LYS A 1 560 ? -32.626 -17.449 -1.319 1.00 74.81 560 LYS A CA 1
ATOM 4261 C C . LYS A 1 560 ? -34.064 -17.905 -1.073 1.00 74.81 560 LYS A C 1
ATOM 4263 O O . LYS A 1 560 ? -35.019 -17.264 -1.511 1.00 74.81 560 LYS A O 1
ATOM 4268 N N . GLN A 1 561 ? -34.223 -19.011 -0.357 1.00 78.88 561 GLN A N 1
ATOM 4269 C CA . GLN A 1 561 ? -35.501 -19.520 0.119 1.00 78.88 561 GLN A CA 1
ATOM 4270 C C . GLN A 1 561 ? -35.640 -19.197 1.608 1.00 78.88 561 GLN A C 1
ATOM 4272 O O . GLN A 1 561 ? -34.848 -19.659 2.430 1.00 78.88 561 GLN A O 1
ATOM 4277 N N . VAL A 1 562 ? -36.676 -18.431 1.946 1.00 77.19 562 VAL A N 1
ATOM 4278 C CA . VAL A 1 562 ? -37.100 -18.235 3.336 1.00 77.19 562 VAL A CA 1
ATOM 4279 C C . VAL A 1 562 ? -37.838 -19.493 3.792 1.00 77.19 562 VAL A C 1
ATOM 4281 O O . VAL A 1 562 ? -38.721 -19.990 3.080 1.00 77.19 562 VAL A O 1
ATOM 4284 N N . LEU A 1 563 ? -37.462 -20.016 4.959 1.00 73.88 563 LEU A N 1
ATOM 4285 C CA . LEU A 1 563 ? -38.127 -21.149 5.598 1.00 73.88 563 LEU A CA 1
ATOM 4286 C C . LEU A 1 563 ? -39.231 -20.637 6.528 1.00 73.88 563 LEU A C 1
ATOM 4288 O O . LEU A 1 563 ? -39.036 -19.678 7.272 1.00 73.88 563 LEU A O 1
ATOM 4292 N N . ALA A 1 564 ? -40.397 -21.282 6.509 1.00 67.88 564 ALA A N 1
ATOM 4293 C CA . ALA A 1 564 ? -41.466 -20.951 7.445 1.00 67.88 564 ALA A CA 1
ATOM 4294 C C . ALA A 1 564 ? -41.144 -21.565 8.815 1.00 67.88 564 ALA A C 1
ATOM 4296 O O . ALA A 1 564 ? -41.187 -22.785 8.979 1.00 67.88 564 ALA A O 1
ATOM 4297 N N . ILE A 1 565 ? -40.817 -20.719 9.795 1.00 65.38 565 ILE A N 1
ATOM 4298 C CA . ILE A 1 565 ? -40.468 -21.158 11.150 1.00 65.38 565 ILE A CA 1
ATOM 4299 C C . ILE A 1 565 ? -41.685 -21.828 11.789 1.00 65.38 565 ILE A C 1
ATOM 4301 O O . ILE A 1 565 ? -42.755 -21.229 11.917 1.00 65.38 565 ILE A O 1
ATOM 4305 N N . LEU A 1 566 ? -41.512 -23.078 12.212 1.00 61.56 566 LEU A N 1
ATOM 4306 C CA . LEU A 1 566 ? -42.527 -23.800 12.967 1.00 61.56 566 LEU A CA 1
ATOM 4307 C C . LEU A 1 566 ? -42.355 -23.516 14.469 1.00 61.56 566 LEU A C 1
ATOM 4309 O O . LEU A 1 566 ? -41.224 -23.529 14.963 1.00 61.56 566 LEU A O 1
ATOM 4313 N N . PRO A 1 567 ? -43.449 -23.309 15.230 1.00 56.09 567 PRO A N 1
ATOM 4314 C CA . PRO A 1 567 ? -43.394 -23.322 16.689 1.00 56.09 567 PRO A CA 1
ATOM 4315 C C . PRO A 1 567 ? -42.782 -24.643 17.167 1.00 56.09 567 PRO A C 1
ATOM 4317 O O . PRO A 1 567 ? -43.058 -25.684 16.572 1.00 56.09 567 PRO A O 1
ATOM 4320 N N . ARG A 1 568 ? -41.981 -24.612 18.241 1.00 57.16 568 ARG A N 1
ATOM 4321 C CA . ARG A 1 568 ? -41.266 -25.772 18.802 1.00 57.16 568 ARG A CA 1
ATOM 4322 C C . ARG A 1 568 ? -42.230 -26.925 19.138 1.00 57.16 568 ARG A C 1
ATOM 4324 O O . ARG A 1 568 ? -42.750 -27.018 20.246 1.00 57.16 568 ARG A O 1
ATOM 4331 N N . ALA A 1 569 ? -42.472 -27.796 18.168 1.00 53.91 569 ALA A N 1
ATOM 4332 C CA . ALA A 1 569 ? -43.193 -29.051 18.296 1.00 53.91 569 ALA A CA 1
ATOM 4333 C C . ALA A 1 569 ? -42.185 -30.190 18.127 1.00 53.91 569 ALA A C 1
ATOM 4335 O O . ALA A 1 569 ? -41.262 -30.082 17.324 1.00 53.91 569 ALA A O 1
ATOM 4336 N N . VAL A 1 570 ? -42.347 -31.282 18.876 1.00 55.62 570 VAL A N 1
ATOM 4337 C CA . VAL A 1 570 ? -41.515 -32.485 18.708 1.00 55.62 570 VAL A CA 1
ATOM 4338 C C . VAL A 1 570 ? -41.613 -32.945 17.248 1.00 55.62 570 VAL A C 1
ATOM 4340 O O . VAL A 1 570 ? -42.704 -33.280 16.792 1.00 55.62 570 VAL A O 1
ATOM 4343 N N . GLY A 1 571 ? -40.491 -32.924 16.520 1.00 61.28 571 GLY A N 1
ATOM 4344 C CA . GLY A 1 571 ? -40.431 -33.254 15.090 1.00 61.28 571 GLY A CA 1
ATOM 4345 C C . GLY A 1 571 ? -40.459 -32.051 14.134 1.00 61.28 571 GLY A C 1
ATOM 4346 O O . GLY A 1 571 ? -40.371 -32.247 12.924 1.00 61.28 571 GLY A O 1
ATOM 4347 N N . GLY A 1 572 ? -40.535 -30.814 14.638 1.00 70.69 572 GLY A N 1
ATOM 4348 C CA . GLY A 1 572 ? -40.473 -29.596 13.819 1.00 70.69 572 GLY A CA 1
ATOM 4349 C C . GLY A 1 572 ? -39.127 -29.404 13.107 1.00 70.69 572 GLY A C 1
ATOM 4350 O O . GLY A 1 572 ? -39.094 -28.912 11.982 1.00 70.69 572 GLY A O 1
ATOM 4351 N N . GLU A 1 573 ? -38.025 -29.856 13.713 1.00 76.06 573 GLU A N 1
ATOM 4352 C CA . GLU A 1 573 ? -36.687 -29.849 13.108 1.00 76.06 573 GLU A CA 1
ATOM 4353 C C . GLU A 1 573 ? -36.619 -30.739 11.858 1.00 76.06 573 GLU A C 1
ATOM 4355 O O . GLU A 1 573 ? -35.969 -30.384 10.878 1.00 76.06 573 GLU A O 1
ATOM 4360 N N . LEU A 1 574 ? -37.299 -31.891 11.887 1.00 75.88 574 LEU A N 1
ATOM 4361 C CA . LEU A 1 574 ? -37.343 -32.839 10.769 1.00 75.88 574 LEU A CA 1
ATOM 4362 C C . LEU A 1 574 ? -38.126 -32.254 9.587 1.00 75.88 574 LEU A C 1
ATOM 4364 O O . LEU A 1 574 ? -37.656 -32.321 8.458 1.00 75.88 574 LEU A O 1
ATOM 4368 N N . LEU A 1 575 ? -39.255 -31.592 9.854 1.00 77.94 575 LEU A N 1
ATOM 4369 C CA . LEU A 1 575 ? -40.030 -30.873 8.834 1.00 77.94 575 LEU A CA 1
ATOM 4370 C C . LEU A 1 575 ? -39.234 -29.723 8.199 1.00 77.94 575 LEU A C 1
ATOM 4372 O O . LEU A 1 575 ? -39.307 -29.509 6.991 1.00 77.94 575 LEU A O 1
ATOM 4376 N N . LEU A 1 576 ? -38.461 -28.979 8.998 1.00 83.44 576 LEU A N 1
ATOM 4377 C CA . LEU A 1 576 ? -37.567 -27.943 8.471 1.00 83.44 576 LEU A CA 1
ATOM 4378 C C . LEU A 1 576 ? -36.462 -28.549 7.602 1.00 83.44 576 LEU A C 1
ATOM 4380 O O . LEU A 1 576 ? -36.152 -27.992 6.552 1.00 83.44 576 LEU A O 1
ATOM 4384 N N . LEU A 1 577 ? -35.906 -29.701 7.986 1.00 85.38 577 LEU A N 1
ATOM 4385 C CA . LEU A 1 577 ? -34.932 -30.413 7.158 1.00 85.38 577 LEU A CA 1
ATOM 4386 C C . LEU A 1 577 ? -35.519 -30.889 5.826 1.00 85.38 577 LEU A C 1
ATOM 4388 O O . LEU A 1 577 ? -34.849 -30.736 4.813 1.00 85.38 577 LEU A O 1
ATOM 4392 N N . GLU A 1 578 ? -36.759 -31.384 5.785 1.00 83.81 578 GLU A N 1
ATOM 4393 C CA . GLU A 1 578 ? -37.428 -31.737 4.520 1.00 83.81 578 GLU A CA 1
ATOM 4394 C C . GLU A 1 578 ? -37.552 -30.520 3.585 1.00 83.81 578 GLU A C 1
ATOM 4396 O O . GLU A 1 578 ? -37.324 -30.619 2.377 1.00 83.81 578 GLU A O 1
ATOM 4401 N N . GLN A 1 579 ? -37.862 -29.341 4.137 1.00 85.56 579 GLN A N 1
ATOM 4402 C CA . GLN A 1 579 ? -37.909 -28.094 3.366 1.00 85.56 579 GLN A CA 1
ATOM 4403 C C . GLN A 1 579 ? -36.520 -27.648 2.895 1.00 85.56 579 GLN A C 1
ATOM 4405 O O . GLN A 1 579 ? -36.381 -27.182 1.763 1.00 85.56 579 GLN A O 1
ATOM 4410 N N . ILE A 1 580 ? -35.496 -27.806 3.738 1.00 88.06 580 ILE A N 1
ATOM 4411 C CA . ILE A 1 580 ? -34.098 -27.517 3.394 1.00 88.06 580 ILE A CA 1
ATOM 4412 C C . ILE A 1 580 ? -33.624 -28.440 2.272 1.00 88.06 580 ILE A C 1
ATOM 4414 O O . ILE A 1 580 ? -33.040 -27.974 1.297 1.00 88.06 580 ILE A O 1
ATOM 4418 N N . GLU A 1 581 ? -33.924 -29.734 2.366 1.00 86.81 581 GLU A N 1
ATOM 4419 C CA . GLU A 1 581 ? -33.613 -30.709 1.327 1.00 86.81 581 GLU A CA 1
ATOM 4420 C C . GLU A 1 581 ? -34.299 -30.345 0.008 1.00 86.81 581 GLU A C 1
ATOM 4422 O O . GLU A 1 581 ? -33.647 -30.311 -1.036 1.00 86.81 581 GLU A O 1
ATOM 4427 N N . ALA A 1 582 ? -35.593 -30.014 0.042 1.00 85.00 582 ALA A N 1
ATOM 4428 C CA . ALA A 1 582 ? -36.320 -29.573 -1.142 1.00 85.00 582 ALA A CA 1
ATOM 4429 C C . ALA A 1 582 ? -35.695 -28.307 -1.757 1.00 85.00 582 ALA A C 1
ATOM 4431 O O . ALA A 1 582 ? -35.510 -28.242 -2.974 1.00 85.00 582 ALA A O 1
ATOM 4432 N N . ALA A 1 583 ? -35.317 -27.324 -0.933 1.00 84.94 583 ALA A N 1
ATOM 4433 C CA . ALA A 1 583 ? -34.657 -26.105 -1.389 1.00 84.94 583 ALA A CA 1
ATOM 4434 C C . ALA A 1 583 ? -33.304 -26.408 -2.053 1.00 84.94 583 ALA A C 1
ATOM 4436 O O . ALA A 1 583 ? -33.100 -26.024 -3.210 1.00 84.94 583 ALA A O 1
ATOM 4437 N N . TYR A 1 584 ? -32.428 -27.166 -1.387 1.00 86.25 584 TYR A N 1
ATOM 4438 C CA . TYR A 1 584 ? -31.116 -27.530 -1.919 1.00 86.25 584 TYR A CA 1
ATOM 4439 C C . TYR A 1 584 ? -31.210 -28.387 -3.191 1.00 86.25 584 TYR A C 1
ATOM 4441 O O . TYR A 1 584 ? -30.464 -28.140 -4.137 1.00 86.25 584 TYR A O 1
ATOM 4449 N N . ARG A 1 585 ? -32.162 -29.331 -3.284 1.00 83.81 585 ARG A N 1
ATOM 4450 C CA . ARG A 1 585 ? -32.419 -30.115 -4.514 1.00 83.81 585 ARG A CA 1
ATOM 4451 C C . ARG A 1 585 ? -32.833 -29.241 -5.698 1.00 83.81 585 ARG A C 1
ATOM 4453 O O . ARG A 1 585 ? -32.556 -29.591 -6.840 1.00 83.81 585 ARG A O 1
ATOM 4460 N N . THR A 1 586 ? -33.485 -28.109 -5.432 1.00 79.94 586 THR A N 1
ATOM 4461 C CA . THR A 1 586 ? -33.837 -27.111 -6.457 1.00 79.94 586 THR A CA 1
ATOM 4462 C C . THR A 1 586 ? -32.749 -26.055 -6.693 1.00 79.94 586 THR A C 1
ATOM 4464 O O . THR A 1 586 ? -32.975 -25.122 -7.458 1.00 79.94 586 THR A O 1
ATOM 4467 N N . GLY A 1 587 ? -31.579 -26.182 -6.053 1.00 75.06 587 GLY A N 1
ATOM 4468 C CA . GLY A 1 587 ? -30.446 -25.260 -6.202 1.00 75.06 587 GLY A CA 1
ATOM 4469 C C . GLY A 1 587 ? -30.593 -23.925 -5.460 1.00 75.06 587 GLY A C 1
ATOM 4470 O O . GLY A 1 587 ? -29.837 -22.990 -5.730 1.00 75.06 587 GLY A O 1
ATOM 4471 N N . LYS A 1 588 ? -31.561 -23.800 -4.543 1.00 82.62 588 LYS A N 1
ATOM 4472 C CA . LYS A 1 588 ? -31.781 -22.582 -3.745 1.00 82.62 588 LYS A CA 1
ATOM 4473 C C . LYS A 1 588 ? -30.949 -22.597 -2.467 1.00 82.62 588 LYS A C 1
ATOM 4475 O O . LYS A 1 588 ? -30.804 -23.644 -1.840 1.00 82.62 588 LYS A O 1
ATOM 4480 N N . GLN A 1 589 ? -30.464 -21.430 -2.047 1.00 82.44 589 GLN A N 1
ATOM 4481 C CA . GLN A 1 589 ? -29.797 -21.260 -0.750 1.00 82.44 589 GLN A CA 1
ATOM 4482 C C . GLN A 1 589 ? -30.814 -20.968 0.359 1.00 82.44 589 GLN A C 1
ATOM 4484 O O . GLN A 1 589 ? -31.891 -20.438 0.090 1.00 82.44 589 GLN A O 1
ATOM 4489 N N . ILE A 1 590 ? -30.474 -21.279 1.611 1.00 87.31 590 ILE A N 1
ATOM 4490 C CA . ILE A 1 590 ? -31.327 -20.968 2.767 1.00 87.31 590 ILE A CA 1
ATOM 4491 C C . ILE A 1 590 ? -31.013 -19.570 3.292 1.00 87.31 590 ILE A C 1
ATOM 4493 O O . ILE A 1 590 ? -29.852 -19.241 3.534 1.00 87.31 590 ILE A O 1
ATOM 4497 N N . ASP A 1 591 ? -32.053 -18.761 3.504 1.00 86.81 591 ASP A N 1
ATOM 4498 C CA . ASP A 1 591 ? -31.924 -17.522 4.269 1.00 86.81 591 ASP A CA 1
ATOM 4499 C C . ASP A 1 591 ? -32.115 -17.778 5.765 1.00 86.81 591 ASP A C 1
ATOM 4501 O O . ASP A 1 591 ? -33.231 -17.791 6.294 1.00 86.81 591 ASP A O 1
ATOM 4505 N N . TRP A 1 592 ? -30.995 -17.987 6.448 1.00 88.31 592 TRP A N 1
ATOM 4506 C CA . TRP A 1 592 ? -30.976 -18.282 7.873 1.00 88.31 592 TRP A CA 1
ATOM 4507 C C . TRP A 1 592 ? -31.369 -17.098 8.759 1.00 88.31 592 TRP A C 1
ATOM 4509 O O . TRP A 1 592 ? -31.728 -17.335 9.906 1.00 88.31 592 TRP A O 1
ATOM 4519 N N . THR A 1 593 ? -31.332 -15.856 8.258 1.00 81.88 593 THR A N 1
ATOM 4520 C CA . THR A 1 593 ? -31.614 -14.654 9.070 1.00 81.88 593 THR A CA 1
ATOM 4521 C C . THR A 1 593 ? -32.995 -14.724 9.715 1.00 81.88 593 THR A C 1
ATOM 4523 O O . THR A 1 593 ? -33.110 -14.590 10.930 1.00 81.88 593 THR A O 1
ATOM 4526 N N . SER A 1 594 ? -34.000 -15.119 8.930 1.00 81.94 594 SER A N 1
ATOM 4527 C CA . SER A 1 594 ? -35.378 -15.308 9.390 1.00 81.94 594 SER A CA 1
ATOM 4528 C C . SER A 1 594 ? -35.503 -16.205 10.628 1.00 81.94 594 SER A C 1
ATOM 4530 O O . SER A 1 594 ? -36.249 -15.867 11.541 1.00 81.94 594 SER A O 1
ATOM 4532 N N . LEU A 1 595 ? -34.739 -17.305 10.717 1.00 83.88 595 LEU A N 1
ATOM 4533 C CA . LEU A 1 595 ? -34.787 -18.245 11.849 1.00 83.88 595 LEU A CA 1
ATOM 4534 C C . LEU A 1 595 ? -34.385 -17.593 13.182 1.00 83.88 595 LEU A C 1
ATOM 4536 O O . LEU A 1 595 ? -34.794 -18.055 14.249 1.00 83.88 595 LEU A O 1
ATOM 4540 N N . TYR A 1 596 ? -33.575 -16.541 13.112 1.00 85.25 596 TYR A N 1
ATOM 4541 C CA . TYR A 1 596 ? -32.990 -15.853 14.256 1.00 85.25 596 TYR A CA 1
ATOM 4542 C C . TYR A 1 596 ? -33.556 -14.438 14.451 1.00 85.25 596 TYR A C 1
ATOM 4544 O O . TYR A 1 596 ? -33.126 -13.733 15.363 1.00 85.25 596 TYR A O 1
ATOM 4552 N N . ASP A 1 597 ? -34.529 -14.019 13.638 1.00 80.25 597 ASP A N 1
ATOM 4553 C CA . ASP A 1 597 ? -35.159 -12.705 13.757 1.00 80.25 597 ASP A CA 1
ATOM 4554 C C . ASP A 1 597 ? -35.921 -12.559 15.085 1.00 80.25 597 ASP A C 1
ATOM 4556 O O . ASP A 1 597 ? -36.589 -13.475 15.566 1.00 80.25 597 ASP A O 1
ATOM 4560 N N . GLY A 1 598 ? -35.835 -11.374 15.699 1.00 74.50 598 GLY A N 1
ATOM 4561 C CA . GLY A 1 598 ? -36.487 -11.082 16.986 1.00 74.50 598 GLY A CA 1
ATOM 4562 C C . GLY A 1 598 ? -35.819 -11.738 18.202 1.00 74.50 598 GLY A C 1
ATOM 4563 O O . GLY A 1 598 ? -36.371 -11.719 19.306 1.00 74.50 598 GLY A O 1
ATOM 4564 N N . HIS A 1 599 ? -34.629 -12.306 18.016 1.00 77.88 599 HIS A N 1
ATOM 4565 C CA . HIS A 1 599 ? -33.898 -13.075 19.007 1.00 77.88 599 HIS A CA 1
ATOM 4566 C C . HIS A 1 599 ? -32.453 -12.579 19.152 1.00 77.88 599 HIS A C 1
ATOM 4568 O O . HIS A 1 599 ? -31.798 -12.224 18.178 1.00 77.88 599 HIS A O 1
ATOM 4574 N N . THR A 1 600 ? -31.929 -12.549 20.380 1.00 81.38 600 THR A N 1
ATOM 4575 C CA . THR A 1 600 ? -30.570 -12.058 20.655 1.00 81.38 600 THR A CA 1
ATOM 4576 C C . THR A 1 600 ? -29.559 -13.203 20.650 1.00 81.38 600 THR A C 1
ATOM 4578 O O . THR A 1 600 ? -29.274 -13.779 21.701 1.00 81.38 600 THR A O 1
ATOM 4581 N N . PHE A 1 601 ? -29.008 -13.521 19.478 1.00 87.31 601 PHE A N 1
ATOM 4582 C CA . PHE A 1 601 ? -27.867 -14.433 19.329 1.00 87.31 601 PHE A CA 1
ATOM 4583 C C . PHE A 1 601 ? -26.548 -13.669 19.226 1.00 87.31 601 PHE A C 1
ATOM 4585 O O . PHE A 1 601 ? -26.512 -12.498 18.846 1.00 87.31 601 PHE A O 1
ATOM 4592 N N . ARG A 1 602 ? -25.450 -14.342 19.571 1.00 89.69 602 ARG A N 1
ATOM 4593 C CA . ARG A 1 602 ? -24.092 -13.810 19.433 1.00 89.69 602 ARG A CA 1
ATOM 4594 C C . ARG A 1 602 ? -23.262 -14.689 18.523 1.00 89.69 602 ARG A C 1
ATOM 4596 O O . ARG A 1 602 ? -23.373 -15.914 18.557 1.00 89.69 602 ARG A O 1
ATOM 4603 N N . ARG A 1 603 ? -22.385 -14.049 17.756 1.00 93.12 603 ARG A N 1
ATOM 4604 C CA . ARG A 1 603 ? -21.306 -14.737 17.059 1.00 93.12 603 ARG A CA 1
ATOM 4605 C C . ARG A 1 603 ? -20.332 -15.312 18.078 1.00 93.12 603 ARG A C 1
ATOM 4607 O O . ARG A 1 603 ? -20.117 -14.727 19.141 1.00 93.12 603 ARG A O 1
ATOM 4614 N N . ILE A 1 604 ? -19.746 -16.454 17.749 1.00 93.31 604 ILE A N 1
ATOM 4615 C CA . ILE A 1 604 ? -18.665 -17.073 18.517 1.00 93.31 604 ILE A CA 1
ATOM 4616 C C . ILE A 1 604 ? -17.538 -17.499 17.579 1.00 93.31 604 ILE A C 1
ATOM 4618 O O . ILE A 1 604 ? -17.772 -17.789 16.411 1.00 93.31 604 ILE A O 1
ATOM 4622 N N . SER A 1 605 ? -16.317 -17.567 18.103 1.00 93.06 605 SER A N 1
ATOM 4623 C CA . SER A 1 605 ? -15.177 -18.122 17.372 1.00 93.06 605 SER A CA 1
ATOM 4624 C C . SER A 1 605 ? -15.427 -19.609 17.090 1.00 93.06 605 SER A C 1
ATOM 4626 O O . SER A 1 605 ? -15.592 -20.412 18.012 1.00 93.06 605 SER A O 1
ATOM 4628 N N . LEU A 1 606 ? -15.496 -19.963 15.807 1.00 92.88 606 LEU A N 1
ATOM 4629 C CA . LEU A 1 606 ? -15.626 -21.335 15.317 1.00 92.88 606 LEU A CA 1
ATOM 4630 C C . LEU A 1 606 ? -14.444 -21.659 14.402 1.00 92.88 606 LEU A C 1
ATOM 4632 O O . LEU A 1 606 ? -13.888 -20.737 13.801 1.00 92.88 606 LEU A O 1
ATOM 4636 N N . PRO A 1 607 ? -14.093 -22.948 14.225 1.00 90.50 607 PRO A N 1
ATOM 4637 C CA . PRO A 1 607 ? -13.047 -23.341 13.290 1.00 90.50 607 PRO A CA 1
ATOM 4638 C C . PRO A 1 607 ? -13.226 -22.681 11.915 1.00 90.50 607 PRO A C 1
ATOM 4640 O O . PRO A 1 607 ? -14.327 -22.682 11.356 1.00 90.50 607 PRO A O 1
ATOM 4643 N N . GLY A 1 608 ? -12.148 -22.084 11.403 1.00 86.38 608 GLY A N 1
ATOM 4644 C CA . GLY A 1 608 ? -12.127 -21.448 10.085 1.00 86.38 608 GLY A CA 1
ATOM 4645 C C . GLY A 1 608 ? -12.132 -22.465 8.943 1.00 86.38 608 GLY A C 1
ATOM 4646 O O . GLY A 1 608 ? -11.964 -23.669 9.163 1.00 86.38 608 GLY A O 1
ATOM 4647 N N . TYR A 1 609 ? -12.308 -21.982 7.714 1.00 88.19 609 TYR A N 1
ATOM 4648 C CA . TYR A 1 609 ? -12.338 -22.827 6.519 1.00 88.19 609 TYR A CA 1
ATOM 4649 C C . TYR A 1 609 ? -10.955 -23.443 6.205 1.00 88.19 609 TYR A C 1
ATOM 4651 O O . TYR A 1 609 ? -9.951 -22.724 6.273 1.00 88.19 609 TYR A O 1
ATOM 4659 N N . PRO A 1 610 ? -10.848 -24.742 5.844 1.00 82.81 610 PRO A N 1
ATOM 4660 C CA . PRO A 1 610 ? -9.580 -25.374 5.519 1.00 82.81 610 PRO A CA 1
ATOM 4661 C C . PRO A 1 610 ? -9.279 -25.098 4.041 1.00 82.81 610 PRO A C 1
ATOM 4663 O O . PRO A 1 610 ? -9.706 -25.846 3.165 1.00 82.81 610 PRO A O 1
ATOM 4666 N N . ARG A 1 611 ? -8.596 -23.984 3.771 1.00 83.31 611 ARG A N 1
ATOM 4667 C CA . ARG A 1 611 ? -8.274 -23.533 2.406 1.00 83.31 611 ARG A CA 1
ATOM 4668 C C . ARG A 1 611 ? -7.311 -24.495 1.712 1.00 83.31 611 ARG A C 1
ATOM 4670 O O . ARG A 1 611 ? -6.493 -25.137 2.376 1.00 83.31 611 ARG A O 1
ATOM 4677 N N . ASN A 1 612 ? -7.393 -24.584 0.383 1.00 72.25 612 ASN A N 1
ATOM 4678 C CA . ASN A 1 612 ? -6.497 -25.453 -0.371 1.00 72.25 612 ASN A CA 1
ATOM 4679 C C . ASN A 1 612 ? -5.045 -25.003 -0.230 1.00 72.25 612 ASN A C 1
ATOM 4681 O O . ASN A 1 612 ? -4.715 -23.820 -0.260 1.00 72.25 612 ASN A O 1
ATOM 4685 N N . THR A 1 613 ? -4.153 -25.979 -0.135 1.00 73.00 613 THR A N 1
ATOM 4686 C CA . THR A 1 613 ? -2.713 -25.750 -0.056 1.00 73.00 613 THR A CA 1
ATOM 4687 C C . THR A 1 613 ? -2.085 -26.060 -1.408 1.00 73.00 613 THR A C 1
ATOM 4689 O O . THR A 1 613 ? -1.351 -27.040 -1.553 1.00 73.00 613 THR A O 1
ATOM 4692 N N . VAL A 1 614 ? -2.424 -25.262 -2.423 1.00 88.62 614 VAL A N 1
ATOM 4693 C CA . VAL A 1 614 ? -1.798 -25.374 -3.747 1.00 88.62 614 VAL A CA 1
ATOM 4694 C C . VAL A 1 614 ? -0.425 -24.721 -3.689 1.00 88.62 614 VAL A C 1
ATOM 4696 O O . VAL A 1 614 ? -0.263 -23.653 -3.104 1.00 88.62 614 VAL A O 1
ATOM 4699 N N . ARG A 1 615 ? 0.581 -25.376 -4.272 1.00 91.19 615 ARG A N 1
ATOM 4700 C CA . ARG A 1 615 ? 1.915 -24.792 -4.395 1.00 91.19 615 ARG A CA 1
ATOM 4701 C C . ARG A 1 615 ? 1.885 -23.644 -5.410 1.00 91.19 615 ARG A C 1
ATOM 4703 O O . ARG A 1 615 ? 1.706 -23.863 -6.603 1.00 91.19 615 ARG A O 1
ATOM 4710 N N . CYS A 1 616 ? 2.120 -22.446 -4.907 1.00 91.44 616 CYS A N 1
ATOM 4711 C CA . CYS A 1 616 ? 2.288 -21.186 -5.605 1.00 91.44 616 CYS A CA 1
ATOM 4712 C C . CYS A 1 616 ? 3.739 -20.733 -5.396 1.00 91.44 616 CYS A C 1
ATOM 4714 O O . CYS A 1 616 ? 4.105 -20.171 -4.365 1.00 91.44 616 CYS A O 1
ATOM 4716 N N . TRP A 1 617 ? 4.598 -21.034 -6.358 1.00 91.31 617 TRP A N 1
ATOM 4717 C CA . TRP A 1 617 ? 5.987 -20.585 -6.377 1.00 91.31 617 TRP A CA 1
ATOM 4718 C C . TRP A 1 617 ? 6.393 -20.361 -7.832 1.00 91.31 617 TRP A C 1
ATOM 4720 O O . TRP A 1 617 ? 5.912 -21.125 -8.679 1.00 91.31 617 TRP A O 1
ATOM 4730 N N . PRO A 1 618 ? 7.241 -19.367 -8.155 1.00 88.19 618 PRO A N 1
ATOM 4731 C CA . PRO A 1 618 ? 7.674 -19.179 -9.529 1.00 88.19 618 PRO A CA 1
ATOM 4732 C C . PRO A 1 618 ? 8.400 -20.436 -10.029 1.00 88.19 618 PRO A C 1
ATOM 4734 O O . PRO A 1 618 ? 9.193 -21.029 -9.285 1.00 88.19 618 PRO A O 1
ATOM 4737 N N . PRO A 1 619 ? 8.150 -20.886 -11.269 1.00 84.69 619 PRO A N 1
ATOM 4738 C CA . PRO A 1 619 ? 8.893 -22.004 -11.828 1.00 84.69 619 PRO A CA 1
ATOM 4739 C C . PRO A 1 619 ? 10.381 -21.649 -11.948 1.00 84.69 619 PRO A C 1
ATOM 4741 O O . PRO A 1 619 ? 10.743 -20.507 -12.210 1.00 84.69 619 PRO A O 1
ATOM 4744 N N . GLN A 1 620 ? 11.269 -22.637 -11.807 1.00 82.31 620 GLN A N 1
ATOM 4745 C CA . GLN A 1 620 ? 12.721 -22.405 -11.893 1.00 82.31 620 GLN A CA 1
ATOM 4746 C C . GLN A 1 620 ? 13.150 -21.725 -13.203 1.00 82.31 620 GLN A C 1
ATOM 4748 O O . GLN A 1 620 ? 14.119 -20.973 -13.207 1.00 82.31 620 GLN A O 1
ATOM 4753 N N . SER A 1 621 ? 12.406 -21.939 -14.293 1.00 76.31 621 SER A N 1
ATOM 4754 C CA . SER A 1 621 ? 12.643 -21.305 -15.594 1.00 76.31 621 SER A CA 1
ATOM 4755 C C . SER A 1 621 ? 12.541 -19.780 -15.577 1.00 76.31 621 SER A C 1
ATOM 4757 O O . SER A 1 621 ? 13.122 -19.150 -16.449 1.00 76.31 621 SER A O 1
ATOM 4759 N N . VAL A 1 622 ? 11.817 -19.193 -14.618 1.00 76.12 622 VAL A N 1
ATOM 4760 C CA . VAL A 1 622 ? 11.683 -17.734 -14.464 1.00 76.12 622 VAL A CA 1
ATOM 4761 C C . VAL A 1 622 ? 12.440 -17.209 -13.247 1.00 76.12 622 VAL A C 1
ATOM 4763 O O . VAL A 1 622 ? 12.267 -16.056 -12.878 1.00 76.12 622 VAL A O 1
ATOM 4766 N N . LEU A 1 623 ? 13.260 -18.034 -12.594 1.00 79.25 623 LEU A N 1
ATOM 4767 C CA . LEU A 1 623 ? 14.062 -17.642 -11.438 1.00 79.25 623 LEU A CA 1
ATOM 4768 C C . LEU A 1 623 ? 15.544 -17.604 -11.811 1.00 79.25 623 LEU A C 1
ATOM 4770 O O . LEU A 1 623 ? 16.048 -18.497 -12.493 1.00 79.25 623 LEU A O 1
ATOM 4774 N N . HIS A 1 624 ? 16.273 -16.604 -11.325 1.00 72.81 624 HIS A N 1
ATOM 4775 C CA . HIS A 1 624 ? 17.731 -16.600 -11.367 1.00 72.81 624 HIS A CA 1
ATOM 4776 C C . HIS A 1 624 ? 18.276 -17.673 -10.407 1.00 72.81 624 HIS A C 1
ATOM 4778 O O . HIS A 1 624 ? 18.060 -17.563 -9.199 1.00 72.81 624 HIS A O 1
ATOM 4784 N N . PRO A 1 625 ? 18.971 -18.717 -10.901 1.00 75.19 625 PRO A N 1
ATOM 4785 C CA . PRO A 1 625 ? 19.642 -19.654 -10.014 1.00 75.19 625 PRO A CA 1
ATOM 4786 C C . PRO A 1 625 ? 20.819 -18.963 -9.328 1.00 75.19 625 PRO A C 1
ATOM 4788 O O . PRO A 1 625 ? 21.494 -18.116 -9.923 1.00 75.19 625 PRO A O 1
ATOM 4791 N N . PHE A 1 626 ? 21.124 -19.393 -8.109 1.00 64.38 626 PHE A N 1
ATOM 4792 C CA . PHE A 1 626 ? 22.326 -18.976 -7.414 1.00 64.38 626 PHE A CA 1
ATOM 4793 C C . PHE A 1 626 ? 23.571 -19.315 -8.229 1.00 64.38 626 PHE A C 1
ATOM 4795 O O . PHE A 1 626 ? 23.812 -20.471 -8.591 1.00 64.38 626 PHE A O 1
ATOM 4802 N N . ARG A 1 627 ? 24.403 -18.305 -8.466 1.00 58.34 627 ARG A N 1
ATOM 4803 C CA . ARG A 1 627 ? 25.749 -18.462 -9.011 1.00 58.34 627 ARG A CA 1
ATOM 4804 C C . ARG A 1 627 ? 26.723 -18.033 -7.924 1.00 58.34 627 ARG A C 1
ATOM 4806 O O . ARG A 1 627 ? 26.624 -16.912 -7.432 1.00 58.34 627 ARG A O 1
ATOM 4813 N N . GLN A 1 628 ? 27.653 -18.914 -7.538 1.00 46.78 628 GLN A N 1
ATOM 4814 C CA . GLN A 1 628 ? 28.769 -18.485 -6.693 1.00 46.78 628 GLN A CA 1
ATOM 4815 C C . GLN A 1 628 ? 29.488 -17.325 -7.394 1.00 46.78 628 GLN A C 1
ATOM 4817 O O . GLN A 1 628 ? 29.603 -17.365 -8.623 1.00 46.78 628 GLN A O 1
ATOM 4822 N N . PRO A 1 629 ? 29.967 -16.309 -6.657 1.00 42.00 629 PRO A N 1
ATOM 4823 C CA . PRO A 1 629 ? 30.773 -15.250 -7.240 1.00 42.00 629 PRO A CA 1
ATOM 4824 C C . PRO A 1 629 ? 32.103 -15.847 -7.711 1.00 42.00 629 PRO A C 1
ATOM 4826 O O . PRO A 1 629 ? 33.092 -15.878 -6.980 1.00 42.00 629 PRO A O 1
ATOM 4829 N N . ASP A 1 630 ? 32.117 -16.365 -8.935 1.00 31.94 630 ASP A N 1
ATOM 4830 C CA . ASP A 1 630 ? 33.339 -16.729 -9.623 1.00 31.94 630 ASP A CA 1
ATOM 4831 C C . ASP A 1 630 ? 33.966 -15.441 -10.167 1.00 31.94 630 ASP A C 1
ATOM 4833 O O . ASP A 1 630 ? 33.350 -14.679 -10.914 1.00 31.94 630 ASP A O 1
ATOM 4837 N N . ARG A 1 631 ? 35.212 -15.177 -9.763 1.00 32.81 631 ARG A N 1
ATOM 4838 C CA . ARG A 1 631 ? 36.013 -14.022 -10.211 1.00 32.81 631 ARG A CA 1
ATOM 4839 C C . ARG A 1 631 ? 36.427 -14.118 -11.681 1.00 32.81 631 ARG A C 1
ATOM 4841 O O . ARG A 1 631 ? 37.111 -13.234 -12.191 1.00 32.81 631 ARG A O 1
ATOM 4848 N N . SER A 1 632 ? 36.013 -15.168 -12.368 1.00 29.34 632 SER A N 1
ATOM 4849 C CA . SER A 1 632 ? 36.201 -15.355 -13.791 1.00 29.34 632 SER A CA 1
ATOM 4850 C C . SER A 1 632 ? 34.892 -15.818 -14.391 1.00 29.34 632 SER A C 1
ATOM 4852 O O . SER A 1 632 ? 34.542 -16.974 -14.221 1.00 29.34 632 SER A O 1
ATOM 4854 N N . LEU A 1 633 ? 34.186 -14.918 -15.071 1.00 29.39 633 LEU A N 1
ATOM 4855 C CA . LEU A 1 633 ? 33.525 -15.155 -16.360 1.00 29.39 633 LEU A CA 1
ATOM 4856 C C . LEU A 1 633 ? 32.815 -13.860 -16.764 1.00 29.39 633 LEU A C 1
ATOM 4858 O O . LEU A 1 633 ? 31.624 -13.648 -16.559 1.00 29.39 633 LEU A O 1
ATOM 4862 N N . ALA A 1 634 ? 33.624 -12.971 -17.336 1.00 36.28 634 ALA A N 1
ATOM 4863 C CA . ALA A 1 634 ? 33.156 -12.095 -18.389 1.00 36.28 634 ALA A CA 1
ATOM 4864 C C . ALA A 1 634 ? 32.735 -12.959 -19.590 1.00 36.28 634 ALA A C 1
ATOM 4866 O O . ALA A 1 634 ? 33.397 -13.953 -19.889 1.00 36.28 634 ALA A O 1
ATOM 4867 N N . VAL A 1 635 ? 31.716 -12.485 -20.309 1.00 37.94 635 VAL A N 1
ATOM 4868 C CA . VAL A 1 635 ? 31.237 -12.974 -21.613 1.00 37.94 635 VAL A CA 1
ATOM 4869 C C . VAL A 1 635 ? 30.365 -14.231 -21.556 1.00 37.94 635 VAL A C 1
ATOM 4871 O O . VAL A 1 635 ? 30.867 -15.345 -21.572 1.00 37.94 635 VAL A O 1
ATOM 4874 N N . GLU A 1 636 ? 29.048 -14.026 -21.626 1.00 27.16 636 GLU A N 1
ATOM 4875 C CA . GLU A 1 636 ? 28.148 -14.852 -22.442 1.00 27.16 636 GLU A CA 1
ATOM 4876 C C . GLU A 1 636 ? 26.856 -14.064 -22.720 1.00 27.16 636 GLU A C 1
ATOM 4878 O O . GLU A 1 636 ? 25.916 -14.044 -21.931 1.00 27.16 636 GLU A O 1
ATOM 4883 N N . HIS A 1 637 ? 26.837 -13.368 -23.860 1.00 32.59 637 HIS A N 1
ATOM 4884 C CA . HIS A 1 637 ? 25.590 -13.074 -24.559 1.00 32.59 637 HIS A CA 1
ATOM 4885 C C . HIS A 1 637 ? 25.098 -14.383 -25.179 1.00 32.59 637 HIS A C 1
ATOM 4887 O O . HIS A 1 637 ? 25.842 -15.016 -25.926 1.00 32.59 637 HIS A O 1
ATOM 4893 N N . THR A 1 638 ? 23.852 -14.765 -24.918 1.00 25.06 638 THR A N 1
ATOM 4894 C CA . THR A 1 638 ? 23.105 -15.681 -25.786 1.00 25.06 638 THR A CA 1
ATOM 4895 C C . THR A 1 638 ? 21.662 -15.205 -25.906 1.00 25.06 638 THR A C 1
ATOM 4897 O O . THR A 1 638 ? 21.060 -14.727 -24.949 1.00 25.06 638 THR A O 1
ATOM 4900 N N . GLU A 1 639 ? 21.182 -15.271 -27.142 1.00 28.53 639 GLU A N 1
ATOM 4901 C CA . GLU A 1 639 ? 19.876 -14.869 -27.658 1.00 28.53 639 GLU A CA 1
ATOM 4902 C C . GLU A 1 639 ? 18.707 -15.399 -26.804 1.00 28.53 639 GLU A C 1
ATOM 4904 O O . GLU A 1 639 ? 18.689 -16.566 -26.407 1.00 28.53 639 GLU A O 1
ATOM 4909 N N . GLN A 1 640 ? 17.710 -14.548 -26.538 1.00 26.05 640 GLN A N 1
ATOM 4910 C CA . GLN A 1 640 ? 16.440 -14.956 -25.927 1.00 26.05 640 GLN A CA 1
ATOM 4911 C C . GLN A 1 640 ? 15.608 -15.785 -26.929 1.00 26.05 640 GLN A C 1
ATOM 4913 O O . GLN A 1 640 ? 15.504 -15.388 -28.092 1.00 26.05 640 GLN A O 1
ATOM 4918 N N . PRO A 1 641 ? 14.971 -16.903 -26.527 1.00 29.56 641 PRO A N 1
ATOM 4919 C CA . PRO A 1 641 ? 13.974 -17.568 -27.358 1.00 29.56 641 PRO A CA 1
ATOM 4920 C C . PRO A 1 641 ? 12.610 -16.865 -27.240 1.00 29.56 641 PRO A C 1
ATOM 4922 O O . PRO A 1 641 ? 12.209 -16.446 -26.157 1.00 29.56 641 PRO A O 1
ATOM 4925 N N . ALA A 1 642 ? 11.885 -16.776 -28.356 1.00 33.84 642 ALA A N 1
ATOM 4926 C CA . ALA A 1 642 ? 10.550 -16.183 -28.440 1.00 33.84 642 ALA A CA 1
ATOM 4927 C C . ALA A 1 642 ? 9.512 -16.908 -27.553 1.00 33.84 642 ALA A C 1
ATOM 4929 O O . ALA A 1 642 ? 9.415 -18.139 -27.561 1.00 33.84 642 ALA A O 1
ATOM 4930 N N . TYR A 1 643 ? 8.708 -16.131 -26.824 1.00 40.69 643 TYR A N 1
ATOM 4931 C CA . TYR A 1 643 ? 7.577 -16.578 -26.003 1.00 40.69 643 TYR A CA 1
ATOM 4932 C C . TYR A 1 643 ? 6.463 -17.166 -26.903 1.00 40.69 643 TYR A C 1
ATOM 4934 O O . TYR A 1 643 ? 5.981 -16.484 -27.804 1.00 40.69 643 TYR A O 1
ATOM 4942 N N . GLN A 1 644 ? 6.053 -18.432 -26.718 1.00 51.94 644 GLN A N 1
ATOM 4943 C CA . GLN A 1 644 ? 4.991 -19.066 -27.530 1.00 51.94 644 GLN A CA 1
ATOM 4944 C C . GLN A 1 644 ? 3.648 -19.109 -26.781 1.00 51.94 644 GLN A C 1
ATOM 4946 O O . GLN A 1 644 ? 3.490 -19.883 -25.839 1.00 51.94 644 GLN A O 1
ATOM 4951 N N . VAL A 1 645 ? 2.663 -18.331 -27.242 1.00 67.81 645 VAL A N 1
ATOM 4952 C CA . VAL A 1 645 ? 1.293 -18.271 -26.689 1.00 67.81 645 VAL A CA 1
ATOM 4953 C C . VAL A 1 645 ? 0.351 -19.203 -27.458 1.00 67.81 645 VAL A C 1
ATOM 4955 O O . VAL A 1 645 ? 0.408 -19.288 -28.685 1.00 67.81 645 VAL A O 1
ATOM 4958 N N . ARG A 1 646 ? -0.543 -19.914 -26.754 1.00 78.81 646 ARG A N 1
ATOM 4959 C CA . ARG A 1 646 ? -1.511 -20.848 -27.355 1.00 78.81 646 ARG A CA 1
ATOM 4960 C C . ARG A 1 646 ? -2.892 -20.209 -27.529 1.00 78.81 646 ARG A C 1
ATOM 4962 O O . ARG A 1 646 ? -3.534 -19.851 -26.551 1.00 78.81 646 ARG A O 1
ATOM 4969 N N . LEU A 1 647 ? -3.405 -20.134 -28.754 1.00 80.62 647 LEU A N 1
ATOM 4970 C CA . LEU A 1 647 ? -4.770 -19.649 -28.989 1.00 80.62 647 LEU A CA 1
ATOM 4971 C C . LEU A 1 647 ? -5.839 -20.724 -28.717 1.00 80.62 647 LEU A C 1
ATOM 4973 O O . LEU A 1 647 ? -5.618 -21.913 -28.961 1.00 80.62 647 LEU A O 1
ATOM 4977 N N . THR A 1 648 ? -6.995 -20.303 -28.194 1.00 80.31 648 THR A N 1
ATOM 4978 C CA . THR A 1 648 ? -8.183 -21.132 -27.891 1.00 80.31 648 THR A CA 1
ATOM 4979 C C . THR A 1 648 ? -9.469 -20.442 -28.378 1.00 80.31 648 THR A C 1
ATOM 4981 O O . THR A 1 648 ? -9.400 -19.320 -28.861 1.00 80.31 648 THR A O 1
ATOM 4984 N N . GLY A 1 649 ? -10.629 -21.112 -28.361 1.00 71.44 649 GLY A N 1
ATOM 4985 C CA . GLY A 1 649 ? -11.918 -20.527 -28.798 1.00 71.44 649 GLY A CA 1
ATOM 4986 C C . GLY A 1 649 ? -12.452 -21.010 -30.160 1.00 71.44 649 GLY A C 1
ATOM 4987 O O . GLY A 1 649 ? -13.628 -20.830 -30.453 1.00 71.44 649 GLY A O 1
ATOM 4988 N N . ARG A 1 650 ? -11.649 -21.732 -30.964 1.00 76.12 650 ARG A N 1
ATOM 4989 C CA . ARG A 1 650 ? -12.080 -22.373 -32.229 1.00 76.12 650 ARG A CA 1
ATOM 4990 C C . ARG A 1 650 ? -11.627 -23.843 -32.293 1.00 76.12 650 ARG A C 1
ATOM 4992 O O . ARG A 1 650 ? -10.617 -24.217 -31.700 1.00 76.12 650 ARG A O 1
ATOM 4999 N N . GLY A 1 651 ? -12.398 -24.716 -32.954 1.00 56.56 651 GLY A N 1
ATOM 5000 C CA . GLY A 1 651 ? -12.132 -26.165 -33.027 1.00 56.56 651 GLY A CA 1
ATOM 5001 C C . GLY A 1 651 ? -11.550 -26.620 -34.373 1.00 56.56 651 GLY A C 1
ATOM 5002 O O . GLY A 1 651 ? -12.146 -26.327 -35.395 1.00 56.56 651 GLY A O 1
ATOM 5003 N N . LYS A 1 652 ? -10.441 -27.387 -34.357 1.00 45.25 652 LYS A N 1
ATOM 5004 C CA . LYS A 1 652 ? -9.703 -28.077 -35.461 1.00 45.25 652 LYS A CA 1
ATOM 5005 C C . LYS A 1 652 ? -9.402 -27.330 -36.778 1.00 45.25 652 LYS A C 1
ATOM 5007 O O . LYS A 1 652 ? -8.565 -27.830 -37.527 1.00 45.25 652 LYS A O 1
ATOM 5012 N N . GLU A 1 653 ? -9.998 -26.182 -37.055 1.00 57.25 653 GLU A N 1
ATOM 5013 C CA . GLU A 1 653 ? -9.533 -25.234 -38.065 1.00 57.25 653 GLU A CA 1
ATOM 5014 C C . GLU A 1 653 ? -8.443 -24.368 -37.419 1.00 57.25 653 GLU A C 1
ATOM 5016 O O . GLU A 1 653 ? -8.612 -23.888 -36.299 1.00 57.25 653 GLU A O 1
ATOM 5021 N N . GLY A 1 654 ? -7.271 -24.297 -38.053 1.00 72.69 654 GLY A N 1
ATOM 5022 C CA . GLY A 1 654 ? -6.108 -23.598 -37.503 1.00 72.69 654 GLY A CA 1
ATOM 5023 C C . GLY A 1 654 ? -6.321 -22.085 -37.422 1.00 72.69 654 GLY A C 1
ATOM 5024 O O . GLY A 1 654 ? -7.115 -21.530 -38.175 1.00 72.69 654 GLY A O 1
ATOM 5025 N N . TYR A 1 655 ? -5.596 -21.442 -36.509 1.00 85.25 655 TYR A N 1
ATOM 5026 C CA . TYR A 1 655 ? -5.523 -19.985 -36.393 1.00 85.25 655 TYR A CA 1
ATOM 5027 C C . TYR A 1 655 ? -4.660 -19.399 -37.507 1.00 85.25 655 TYR A C 1
ATOM 5029 O O . TYR A 1 655 ? -3.719 -20.058 -37.959 1.00 85.25 655 TYR A O 1
ATOM 5037 N N . SER A 1 656 ? -4.962 -18.178 -37.934 1.00 85.25 656 SER A N 1
ATOM 5038 C CA . SER A 1 656 ? -4.118 -17.480 -38.900 1.00 85.25 656 SER A CA 1
ATOM 5039 C C . SER A 1 656 ? -2.801 -17.015 -38.271 1.00 85.25 656 SER A C 1
ATOM 5041 O O . SER A 1 656 ? -2.688 -16.871 -37.051 1.00 85.25 656 SER A O 1
ATOM 5043 N N . ASP A 1 657 ? -1.799 -16.724 -39.103 1.00 78.56 657 ASP A N 1
ATOM 5044 C CA . ASP A 1 657 ? -0.518 -16.178 -38.635 1.00 78.56 657 ASP A CA 1
ATOM 5045 C C . ASP A 1 657 ? -0.700 -14.811 -37.946 1.00 78.56 657 ASP A C 1
ATOM 5047 O O . ASP A 1 657 ? 0.005 -14.496 -36.987 1.00 78.56 657 ASP A O 1
ATOM 5051 N N . THR A 1 658 ? -1.698 -14.027 -38.379 1.00 82.44 658 THR A N 1
ATOM 5052 C CA . THR A 1 658 ? -2.036 -12.734 -37.764 1.00 82.44 658 THR A CA 1
ATOM 5053 C C . THR A 1 658 ? -2.686 -12.937 -36.396 1.00 82.44 658 THR A C 1
ATOM 5055 O O . THR A 1 658 ? -2.302 -12.268 -35.440 1.00 82.44 658 THR A O 1
ATOM 5058 N N . GLU A 1 659 ? -3.612 -13.892 -36.260 1.00 86.12 659 GLU A N 1
ATOM 5059 C CA . GLU A 1 659 ? -4.191 -14.259 -34.963 1.00 86.12 659 GLU A CA 1
ATOM 5060 C C . GLU A 1 659 ? -3.102 -14.733 -33.998 1.00 86.12 659 GLU A C 1
ATOM 5062 O O . GLU A 1 659 ? -3.042 -14.255 -32.866 1.00 86.12 659 GLU A O 1
ATOM 5067 N N . LEU A 1 660 ? -2.218 -15.636 -34.438 1.00 83.38 660 LEU A N 1
ATOM 5068 C CA . LEU A 1 660 ? -1.134 -16.185 -33.616 1.00 83.38 660 LEU A CA 1
ATOM 5069 C C . LEU A 1 660 ? -0.178 -15.099 -33.122 1.00 83.38 660 LEU A C 1
ATOM 5071 O O . LEU A 1 660 ? 0.224 -15.125 -31.959 1.00 83.38 660 LEU A O 1
ATOM 5075 N N . ALA A 1 661 ? 0.154 -14.131 -33.973 1.00 77.19 661 ALA A N 1
ATOM 5076 C CA . ALA A 1 661 ? 1.034 -13.034 -33.607 1.00 77.19 661 ALA A CA 1
ATOM 5077 C C . ALA A 1 661 ? 0.342 -12.004 -32.692 1.00 77.19 661 ALA A C 1
ATOM 5079 O O . ALA A 1 661 ? 0.934 -11.602 -31.692 1.00 77.19 661 ALA A O 1
ATOM 5080 N N . ILE A 1 662 ? -0.933 -11.656 -32.928 1.00 83.88 662 ILE A N 1
ATOM 5081 C CA . ILE A 1 662 ? -1.730 -10.856 -31.972 1.00 83.88 662 ILE A CA 1
ATOM 5082 C C . ILE A 1 662 ? -1.818 -11.582 -30.623 1.00 83.88 662 ILE A C 1
ATOM 5084 O O . ILE A 1 662 ? -1.639 -10.961 -29.580 1.00 83.88 662 ILE A O 1
ATOM 5088 N N . GLY A 1 663 ? -2.035 -12.899 -30.642 1.00 78.44 663 GLY A N 1
ATOM 5089 C CA . GLY A 1 663 ? -2.060 -13.758 -29.462 1.00 78.44 663 GLY A CA 1
ATOM 5090 C C . GLY A 1 663 ? -0.745 -13.771 -28.697 1.00 78.44 663 GLY A C 1
ATOM 5091 O O . GLY A 1 663 ? -0.766 -13.665 -27.476 1.00 78.44 663 GLY A O 1
ATOM 5092 N N . ALA A 1 664 ? 0.392 -13.843 -29.393 1.00 73.88 664 ALA A N 1
ATOM 5093 C CA . ALA A 1 664 ? 1.717 -13.755 -28.784 1.00 73.88 664 ALA A CA 1
ATOM 5094 C C . ALA A 1 664 ? 1.914 -12.421 -28.055 1.00 73.88 664 ALA A C 1
ATOM 5096 O O . ALA A 1 664 ? 2.324 -12.401 -26.899 1.00 73.88 664 ALA A O 1
ATOM 5097 N N . ILE A 1 665 ? 1.525 -11.324 -28.700 1.00 72.00 665 ILE A N 1
ATOM 5098 C CA . ILE A 1 665 ? 1.694 -9.966 -28.180 1.00 72.00 665 ILE A CA 1
ATOM 5099 C C . ILE A 1 665 ? 0.727 -9.688 -27.022 1.00 72.00 665 ILE A C 1
ATOM 5101 O O . ILE A 1 665 ? 1.113 -9.085 -26.026 1.00 72.00 665 ILE A O 1
ATOM 5105 N N . TRP A 1 666 ? -0.523 -10.151 -27.108 1.00 73.81 666 TRP A N 1
ATOM 5106 C CA . TRP A 1 666 ? -1.467 -10.078 -25.989 1.00 73.81 666 TRP A CA 1
ATOM 5107 C C . TRP A 1 666 ? -1.003 -10.953 -24.826 1.00 73.81 666 TRP A C 1
ATOM 5109 O O . TRP A 1 666 ? -1.124 -10.551 -23.674 1.00 73.81 666 TRP A O 1
ATOM 5119 N N . GLY A 1 667 ? -0.459 -12.137 -25.104 1.00 62.19 667 GLY A N 1
ATOM 5120 C CA . GLY A 1 667 ? 0.037 -13.034 -24.066 1.00 62.19 667 GLY A CA 1
ATOM 5121 C C . GLY A 1 667 ? 1.317 -12.532 -23.415 1.00 62.19 667 GLY A C 1
ATOM 5122 O O . GLY A 1 667 ? 1.518 -12.766 -22.233 1.00 62.19 667 GLY A O 1
ATOM 5123 N N . GLU A 1 668 ? 2.138 -11.765 -24.122 1.00 57.47 668 GLU A N 1
ATOM 5124 C CA . GLU A 1 668 ? 3.261 -11.038 -23.535 1.00 57.47 668 GLU A CA 1
ATOM 5125 C C . GLU A 1 668 ? 2.773 -9.852 -22.687 1.00 57.47 668 GLU A C 1
ATOM 5127 O O . GLU A 1 668 ? 3.108 -9.755 -21.507 1.00 57.47 668 GLU A O 1
ATOM 5132 N N . LEU A 1 669 ? 1.896 -9.007 -23.241 1.00 52.25 669 LEU A N 1
ATOM 5133 C CA . LEU A 1 669 ? 1.371 -7.812 -22.573 1.00 52.25 669 LEU A CA 1
ATOM 5134 C C . LEU A 1 669 ? 0.579 -8.131 -21.298 1.00 52.25 669 LEU A C 1
ATOM 5136 O O . LEU A 1 669 ? 0.719 -7.446 -20.285 1.00 52.25 669 LEU A O 1
ATOM 5140 N N . PHE A 1 670 ? -0.265 -9.159 -21.352 1.00 53.31 670 PHE A N 1
ATOM 5141 C CA . PHE A 1 670 ? -1.084 -9.612 -20.229 1.00 53.31 670 PHE A CA 1
ATOM 5142 C C . PHE A 1 670 ? -0.442 -10.770 -19.461 1.00 53.31 670 PHE A C 1
ATOM 5144 O O . PHE A 1 670 ? -1.020 -11.270 -18.500 1.00 53.31 670 PHE A O 1
ATOM 5151 N N . GLY A 1 671 ? 0.747 -11.220 -19.873 1.00 47.28 671 GLY A N 1
ATOM 5152 C CA . GLY A 1 671 ? 1.451 -12.338 -19.253 1.00 47.28 671 GLY A CA 1
ATOM 5153 C C . GLY A 1 671 ? 0.690 -13.670 -19.318 1.00 47.28 671 GLY A C 1
ATOM 5154 O O . GLY A 1 671 ? 0.836 -14.475 -18.400 1.00 47.28 671 GLY A O 1
ATOM 5155 N N . LEU A 1 672 ? -0.118 -13.923 -20.350 1.00 54.03 672 LEU A N 1
ATOM 5156 C CA . LEU A 1 672 ? -0.947 -15.121 -20.514 1.00 54.03 672 LEU A CA 1
ATOM 5157 C C . LEU A 1 672 ? -0.339 -16.115 -21.516 1.00 54.03 672 LEU A C 1
ATOM 5159 O O . LEU A 1 672 ? -0.039 -15.772 -22.653 1.00 54.03 672 LEU A O 1
ATOM 5163 N N . ASP A 1 673 ? -0.252 -17.389 -21.130 1.00 61.00 673 ASP A N 1
ATOM 5164 C CA . ASP A 1 673 ? 0.265 -18.463 -22.001 1.00 61.00 673 ASP A CA 1
ATOM 5165 C C . ASP A 1 673 ? -0.815 -19.021 -22.942 1.00 61.00 673 ASP A C 1
ATOM 5167 O O . ASP A 1 673 ? -0.550 -19.830 -23.836 1.00 61.00 673 ASP A O 1
ATOM 5171 N N . THR A 1 674 ? -2.075 -18.649 -22.710 1.00 71.75 674 THR A N 1
ATOM 5172 C CA . THR A 1 674 ? -3.229 -19.074 -23.500 1.00 71.75 674 THR A CA 1
ATOM 5173 C C . THR A 1 674 ? -4.228 -17.934 -23.612 1.00 71.75 674 THR A C 1
ATOM 5175 O O . THR A 1 674 ? -4.607 -17.362 -22.592 1.00 71.75 674 THR A O 1
ATOM 5178 N N . ILE A 1 675 ? -4.671 -17.625 -24.832 1.00 75.31 675 ILE A N 1
ATOM 5179 C CA . ILE A 1 675 ? -5.642 -16.556 -25.091 1.00 75.31 675 ILE A CA 1
ATOM 5180 C C . ILE A 1 675 ? -6.795 -17.088 -25.936 1.00 75.31 675 ILE A C 1
ATOM 5182 O O . ILE A 1 675 ? -6.588 -17.831 -26.897 1.00 75.31 675 ILE A O 1
ATOM 5186 N N . ALA A 1 676 ? -8.021 -16.755 -25.545 1.00 81.75 676 ALA A N 1
ATOM 5187 C CA . ALA A 1 676 ? -9.218 -17.081 -26.300 1.00 81.75 676 ALA A CA 1
ATOM 5188 C C . ALA A 1 676 ? -9.430 -16.023 -27.385 1.00 81.75 676 ALA A C 1
ATOM 5190 O O . ALA A 1 676 ? -9.393 -14.824 -27.109 1.00 81.75 676 ALA A O 1
ATOM 5191 N N . VAL A 1 677 ? -9.615 -16.457 -28.633 1.00 86.44 677 VAL A N 1
ATOM 5192 C CA . VAL A 1 677 ? -9.695 -15.519 -29.760 1.00 86.44 677 VAL A CA 1
ATOM 5193 C C . VAL A 1 677 ? -10.972 -14.678 -29.759 1.00 86.44 677 VAL A C 1
ATOM 5195 O O . VAL A 1 677 ? -10.992 -13.610 -30.362 1.00 86.44 677 VAL A O 1
ATOM 5198 N N . ASP A 1 678 ? -12.006 -15.138 -29.058 1.00 78.00 678 ASP A N 1
ATOM 5199 C CA . ASP A 1 678 ? -13.343 -14.552 -28.948 1.00 78.00 678 ASP A CA 1
ATOM 5200 C C . ASP A 1 678 ? -13.551 -13.697 -27.680 1.00 78.00 678 ASP A C 1
ATOM 5202 O O . ASP A 1 678 ? -14.616 -13.105 -27.508 1.00 78.00 678 ASP A O 1
ATOM 5206 N N . GLN A 1 679 ? -12.549 -13.596 -26.799 1.00 69.75 679 GLN A N 1
ATOM 5207 C CA . GLN A 1 679 ? -12.627 -12.829 -25.549 1.00 69.75 679 GLN A CA 1
ATOM 5208 C C . GLN A 1 679 ? -12.067 -11.405 -25.709 1.00 69.75 679 GLN A C 1
ATOM 5210 O O . GLN A 1 679 ? -11.120 -11.186 -26.471 1.00 69.75 679 GLN A O 1
ATOM 5215 N N . SER A 1 680 ? -12.664 -10.423 -25.018 1.00 60.81 680 SER A N 1
ATOM 5216 C CA . SER A 1 680 ? -12.349 -9.008 -25.237 1.00 60.81 680 SER A CA 1
ATOM 5217 C C . SER A 1 680 ? -11.054 -8.553 -24.542 1.00 60.81 680 SER A C 1
ATOM 5219 O O . SER A 1 680 ? -10.685 -9.044 -23.477 1.00 60.81 680 SER A O 1
ATOM 5221 N N . PHE A 1 681 ? -10.379 -7.553 -25.111 1.00 59.75 681 PHE A N 1
ATOM 5222 C CA . PHE A 1 681 ? -9.174 -6.899 -24.597 1.00 59.75 681 PHE A CA 1
ATOM 5223 C C . PHE A 1 681 ? -9.388 -6.323 -23.188 1.00 59.75 681 PHE A C 1
ATOM 5225 O O . PHE A 1 681 ? -8.486 -6.358 -22.351 1.00 59.75 681 PHE A O 1
ATOM 5232 N N . VAL A 1 682 ? -10.596 -5.830 -22.900 1.00 47.25 682 VAL A N 1
ATOM 5233 C CA . VAL A 1 682 ? -10.967 -5.299 -21.580 1.00 47.25 682 VAL A CA 1
ATOM 5234 C C . VAL A 1 682 ? -11.178 -6.433 -20.574 1.00 47.25 682 VAL A C 1
ATOM 5236 O O . VAL A 1 682 ? -10.828 -6.283 -19.405 1.00 47.25 682 VAL A O 1
ATOM 5239 N N . ASP A 1 683 ? -11.656 -7.597 -21.026 1.00 48.62 683 ASP A N 1
ATOM 5240 C CA . ASP A 1 683 ? -11.849 -8.778 -20.170 1.00 48.62 683 ASP A CA 1
ATOM 5241 C C . ASP A 1 683 ? -10.508 -9.362 -19.693 1.00 48.62 683 ASP A C 1
ATOM 5243 O O . ASP A 1 683 ? -10.450 -10.010 -18.649 1.00 48.62 683 ASP A O 1
ATOM 5247 N N . TYR A 1 684 ? -9.424 -9.089 -20.430 1.00 48.06 684 TYR A N 1
ATOM 5248 C CA . TYR A 1 684 ? -8.042 -9.386 -20.042 1.00 48.06 684 TYR A CA 1
ATOM 5249 C C . TYR A 1 684 ? -7.390 -8.299 -19.165 1.00 48.06 684 TYR A C 1
ATOM 5251 O O . TYR A 1 684 ? -6.219 -8.417 -18.810 1.00 48.06 684 TYR A O 1
ATOM 5259 N N . GLY A 1 685 ? -8.137 -7.263 -18.764 1.00 39.72 685 GLY A N 1
ATOM 5260 C CA . GLY A 1 685 ? -7.648 -6.181 -17.902 1.00 39.72 685 GLY A CA 1
ATOM 5261 C C . GLY A 1 685 ? -7.050 -4.989 -18.656 1.00 39.72 685 GLY A C 1
ATOM 5262 O O . GLY A 1 685 ? -6.345 -4.173 -18.060 1.00 39.72 685 GLY A O 1
ATOM 5263 N N . GLY A 1 686 ? -7.324 -4.872 -19.958 1.00 45.38 686 GLY A N 1
ATOM 5264 C CA . GLY A 1 686 ? -6.871 -3.766 -20.793 1.00 45.38 686 GLY A CA 1
ATOM 5265 C C . GLY A 1 686 ? -7.412 -2.396 -20.353 1.00 45.38 686 GLY A C 1
ATOM 5266 O O . GLY A 1 686 ? -8.616 -2.185 -20.236 1.00 45.38 686 GLY A O 1
ATOM 5267 N N . ASN A 1 687 ? -6.509 -1.439 -20.151 1.00 45.19 687 ASN A N 1
ATOM 5268 C CA . ASN A 1 687 ? -6.755 -0.011 -19.913 1.00 45.19 687 ASN A CA 1
ATOM 5269 C C . ASN A 1 687 ? -6.024 0.870 -20.952 1.00 45.19 687 ASN A C 1
ATOM 5271 O O . ASN A 1 687 ? -5.228 0.365 -21.745 1.00 45.19 687 ASN A O 1
ATOM 5275 N N . SER A 1 688 ? -6.239 2.191 -20.931 1.00 39.75 688 SER A N 1
ATOM 5276 C CA . SER A 1 688 ? -5.672 3.132 -21.916 1.00 39.75 688 SER A CA 1
ATOM 5277 C C . SER A 1 688 ? -4.139 3.124 -22.003 1.00 39.75 688 SER A C 1
ATOM 5279 O O . SER A 1 688 ? -3.591 3.353 -23.079 1.00 39.75 688 SER A O 1
ATOM 5281 N N . LEU A 1 689 ? -3.435 2.807 -20.908 1.00 43.81 689 LEU A N 1
ATOM 5282 C CA . LEU A 1 689 ? -1.975 2.675 -20.904 1.00 43.81 689 LEU A CA 1
ATOM 5283 C C . LEU A 1 689 ? -1.538 1.361 -21.570 1.00 43.81 689 LEU A C 1
ATOM 5285 O O . LEU A 1 689 ? -0.700 1.373 -22.467 1.00 43.81 689 LEU A O 1
ATOM 5289 N N . SER A 1 690 ? -2.158 0.234 -21.203 1.00 45.16 690 SER A N 1
ATOM 5290 C CA . SER A 1 690 ? -1.890 -1.063 -21.845 1.00 45.16 690 SER A CA 1
ATOM 5291 C C . SER A 1 690 ? -2.321 -1.096 -23.315 1.00 45.16 690 SER A C 1
ATOM 5293 O O . SER A 1 690 ? -1.669 -1.745 -24.120 1.00 45.16 690 SER A O 1
ATOM 5295 N N . ALA A 1 691 ? -3.356 -0.342 -23.701 1.00 51.69 691 ALA A N 1
ATOM 5296 C CA . ALA A 1 691 ? -3.772 -0.174 -25.090 1.00 51.69 691 ALA A CA 1
ATOM 5297 C C . ALA A 1 691 ? -2.690 0.541 -25.908 1.00 51.69 691 ALA A C 1
ATOM 5299 O O . ALA A 1 691 ? -2.411 0.152 -27.039 1.00 51.69 691 ALA A O 1
ATOM 5300 N N . ALA A 1 692 ? -2.032 1.546 -25.325 1.00 49.41 692 ALA A N 1
ATOM 5301 C CA . ALA A 1 692 ? -0.953 2.271 -25.983 1.00 49.41 692 ALA A CA 1
ATOM 5302 C C . ALA A 1 692 ? 0.302 1.397 -26.181 1.00 49.41 692 ALA A C 1
ATOM 5304 O O . ALA A 1 692 ? 0.910 1.438 -27.251 1.00 49.41 692 ALA A O 1
ATOM 5305 N N . VAL A 1 693 ? 0.649 0.571 -25.186 1.00 47.47 693 VAL A N 1
ATOM 5306 C CA . VAL A 1 693 ? 1.739 -0.423 -25.275 1.00 47.47 693 VAL A CA 1
ATOM 5307 C C . VAL A 1 693 ? 1.382 -1.556 -26.245 1.00 47.47 693 VAL A C 1
ATOM 5309 O O . VAL A 1 693 ? 2.228 -2.008 -27.021 1.00 47.47 693 VAL A O 1
ATOM 5312 N N . LEU A 1 694 ? 0.116 -1.986 -26.263 1.00 63.66 694 LEU A N 1
ATOM 5313 C CA . LEU A 1 694 ? -0.359 -3.023 -27.171 1.00 63.66 694 LEU A CA 1
ATOM 5314 C C . LEU A 1 694 ? -0.271 -2.570 -28.624 1.00 63.66 694 LEU A C 1
ATOM 5316 O O . LEU A 1 694 ? 0.245 -3.289 -29.466 1.00 63.66 694 LEU A O 1
ATOM 5320 N N . VAL A 1 695 ? -0.788 -1.380 -28.923 1.00 64.19 695 VAL A N 1
ATOM 5321 C CA . VAL A 1 695 ? -0.802 -0.806 -30.273 1.00 64.19 695 VAL A CA 1
ATOM 5322 C C . VAL A 1 695 ? 0.616 -0.653 -30.818 1.00 64.19 695 VAL A C 1
ATOM 5324 O O . VAL A 1 695 ? 0.855 -0.953 -31.988 1.00 64.19 695 VAL A O 1
ATOM 5327 N N . GLN A 1 696 ? 1.555 -0.257 -29.959 1.00 57.47 696 GLN A N 1
ATOM 5328 C CA . GLN A 1 696 ? 2.980 -0.208 -30.267 1.00 57.47 696 GLN A CA 1
ATOM 5329 C C . GLN A 1 696 ? 3.528 -1.598 -30.619 1.00 57.47 696 GLN A C 1
ATOM 5331 O O . GLN A 1 696 ? 4.119 -1.784 -31.681 1.00 57.47 696 GLN A O 1
ATOM 5336 N N . SER A 1 697 ? 3.267 -2.590 -29.769 1.00 57.94 697 SER A N 1
ATOM 5337 C CA . SER A 1 697 ? 3.771 -3.955 -29.953 1.00 57.94 697 SER A CA 1
ATOM 5338 C C . SER A 1 697 ? 3.139 -4.655 -31.163 1.00 57.94 697 SER A C 1
ATOM 5340 O O . SER A 1 697 ? 3.829 -5.354 -31.899 1.00 57.94 697 SER A O 1
ATOM 5342 N N . LEU A 1 698 ? 1.845 -4.433 -31.420 1.00 69.38 698 LEU A N 1
ATOM 5343 C CA . LEU A 1 698 ? 1.132 -4.926 -32.601 1.00 69.38 698 LEU A CA 1
ATOM 5344 C C . LEU A 1 698 ? 1.656 -4.284 -33.885 1.00 69.38 698 LEU A C 1
ATOM 5346 O O . LEU A 1 698 ? 1.858 -4.988 -34.870 1.00 69.38 698 LEU A O 1
ATOM 5350 N N . SER A 1 699 ? 1.900 -2.970 -33.879 1.00 65.88 699 SER A N 1
ATOM 5351 C CA . SER A 1 699 ? 2.414 -2.278 -35.065 1.00 65.88 699 SER A CA 1
ATOM 5352 C C . SER A 1 699 ? 3.833 -2.721 -35.413 1.00 65.88 699 SER A C 1
ATOM 5354 O O . SER A 1 699 ? 4.133 -2.958 -36.582 1.00 65.88 699 SER A O 1
ATOM 5356 N N . HIS A 1 700 ? 4.676 -2.893 -34.392 1.00 59.56 700 HIS A N 1
ATOM 5357 C CA . HIS A 1 700 ? 6.056 -3.344 -34.536 1.00 59.56 700 HIS A CA 1
ATOM 5358 C C . HIS A 1 700 ? 6.154 -4.799 -35.021 1.00 59.56 700 HIS A C 1
ATOM 5360 O O . HIS A 1 700 ? 6.818 -5.073 -36.015 1.00 59.56 700 HIS A O 1
ATOM 5366 N N . ASN A 1 701 ? 5.468 -5.731 -34.354 1.00 60.47 701 ASN A N 1
ATOM 5367 C CA . ASN A 1 701 ? 5.637 -7.166 -34.607 1.00 60.47 701 ASN A CA 1
ATOM 5368 C C . ASN A 1 701 ? 4.849 -7.690 -35.817 1.00 60.47 701 ASN A C 1
ATOM 5370 O O . ASN A 1 701 ? 5.216 -8.718 -36.378 1.00 60.47 701 ASN A O 1
ATOM 5374 N N . LEU A 1 702 ? 3.753 -7.028 -36.210 1.00 68.88 702 LEU A N 1
ATOM 5375 C CA . LEU A 1 702 ? 2.953 -7.447 -37.369 1.00 68.88 702 LEU A CA 1
ATOM 5376 C C . LEU A 1 702 ? 3.349 -6.734 -38.660 1.00 68.88 702 LEU A C 1
ATOM 5378 O O . LEU A 1 702 ? 2.809 -7.083 -39.706 1.00 68.88 702 LEU A O 1
ATOM 5382 N N . HIS A 1 703 ? 4.227 -5.726 -38.594 1.00 63.59 703 HIS A N 1
ATOM 5383 C CA . HIS A 1 703 ? 4.520 -4.821 -39.709 1.00 63.59 703 HIS A CA 1
ATOM 5384 C C . HIS A 1 703 ? 3.226 -4.278 -40.343 1.00 63.59 703 HIS A C 1
ATOM 5386 O O . HIS A 1 703 ? 3.008 -4.350 -41.549 1.00 63.59 703 HIS A O 1
ATOM 5392 N N . LYS A 1 704 ? 2.292 -3.797 -39.513 1.00 70.12 704 LYS A N 1
ATOM 5393 C CA . LYS A 1 704 ? 1.000 -3.236 -39.948 1.00 70.12 704 LYS A CA 1
ATOM 5394 C C . LYS A 1 704 ? 0.687 -1.986 -39.145 1.00 70.12 704 LYS A C 1
ATOM 5396 O O . LYS A 1 704 ? 0.947 -1.931 -37.953 1.00 70.12 704 LYS A O 1
ATOM 5401 N N . GLN A 1 705 ? 0.072 -0.983 -39.767 1.00 62.81 705 GLN A N 1
ATOM 5402 C CA . GLN A 1 705 ? -0.325 0.230 -39.053 1.00 62.81 705 GLN A CA 1
ATOM 5403 C C . GLN A 1 705 ? -1.572 -0.047 -38.189 1.00 62.81 705 GLN A C 1
ATOM 5405 O O . GLN A 1 705 ? -2.700 -0.137 -38.702 1.00 62.81 705 GLN A O 1
ATOM 5410 N N . VAL A 1 706 ? -1.380 -0.184 -36.873 1.00 66.69 706 VAL A N 1
ATOM 5411 C CA . VAL A 1 706 ? -2.459 -0.384 -35.895 1.00 66.69 706 VAL A CA 1
ATOM 5412 C C . VAL A 1 706 ? -2.715 0.940 -35.176 1.00 66.69 706 VAL A C 1
ATOM 5414 O O . VAL A 1 706 ? -1.808 1.533 -34.609 1.00 66.69 706 VAL A O 1
ATOM 5417 N N . LYS A 1 707 ? -3.953 1.445 -35.225 1.00 62.62 707 LYS A N 1
ATOM 5418 C CA . LYS A 1 707 ? -4.378 2.631 -34.458 1.00 62.62 707 LYS A CA 1
ATOM 5419 C C . LYS A 1 707 ? -5.105 2.175 -33.197 1.00 62.62 707 LYS A C 1
ATOM 5421 O O . LYS A 1 707 ? -5.801 1.163 -33.240 1.00 62.62 707 LYS A O 1
ATOM 5426 N N . ALA A 1 708 ? -5.016 2.945 -32.113 1.00 52.28 708 ALA A N 1
ATOM 5427 C CA . ALA A 1 708 ? -5.730 2.636 -30.870 1.00 52.28 708 ALA A CA 1
ATOM 5428 C C . ALA A 1 708 ? -7.251 2.494 -31.075 1.00 52.28 708 ALA A C 1
ATOM 5430 O O . ALA A 1 708 ? -7.871 1.622 -30.481 1.00 52.28 708 ALA A O 1
ATOM 5431 N N . GLU A 1 709 ? -7.837 3.258 -32.001 1.00 52.31 709 GLU A N 1
ATOM 5432 C CA . GLU A 1 709 ? -9.259 3.177 -32.376 1.00 52.31 709 GLU A CA 1
ATOM 5433 C C . GLU A 1 709 ? -9.692 1.784 -32.856 1.00 52.31 709 GLU A C 1
ATOM 5435 O O . GLU A 1 709 ? -10.805 1.356 -32.556 1.00 52.31 709 GLU A O 1
ATOM 5440 N N . LEU A 1 710 ? -8.814 1.042 -33.546 1.00 64.44 710 LEU A N 1
ATOM 5441 C CA . LEU A 1 710 ? -9.112 -0.319 -34.012 1.00 64.44 710 LEU A CA 1
ATOM 5442 C C . LEU A 1 710 ? -9.244 -1.304 -32.854 1.00 64.44 710 LEU A C 1
ATOM 5444 O O . LEU A 1 710 ? -10.071 -2.205 -32.923 1.00 64.44 710 LEU A O 1
ATOM 5448 N N . LEU A 1 711 ? -8.469 -1.109 -31.788 1.00 61.94 711 LEU A N 1
ATOM 5449 C CA . LEU A 1 711 ? -8.537 -1.938 -30.589 1.00 61.94 711 LEU A CA 1
ATOM 5450 C C . LEU A 1 711 ? -9.839 -1.693 -29.809 1.00 61.94 711 LEU A C 1
ATOM 5452 O O . LEU A 1 711 ? -10.406 -2.625 -29.247 1.00 61.94 711 LEU A O 1
ATOM 5456 N N . TYR A 1 712 ? -10.347 -0.455 -29.818 1.00 52.47 712 TYR A N 1
ATOM 5457 C CA . TYR A 1 712 ? -11.625 -0.109 -29.187 1.00 52.47 712 TYR A CA 1
ATOM 5458 C C . TYR A 1 712 ? -12.842 -0.581 -29.996 1.00 52.47 712 TYR A C 1
ATOM 5460 O O . TYR A 1 712 ? -13.857 -0.950 -29.402 1.00 52.47 712 TYR A O 1
ATOM 5468 N N . GLN A 1 713 ? -12.741 -0.592 -31.331 1.00 57.66 713 GLN A N 1
ATOM 5469 C CA . GLN A 1 713 ? -13.795 -1.058 -32.244 1.00 57.66 713 GLN A CA 1
ATOM 5470 C C . GLN A 1 713 ? -13.838 -2.588 -32.376 1.00 57.66 713 GLN A C 1
ATOM 5472 O O . GLN A 1 713 ? -14.917 -3.165 -32.505 1.00 57.66 713 GLN A O 1
ATOM 5477 N N . HIS A 1 714 ? -12.680 -3.249 -32.317 1.00 75.62 714 HIS A N 1
ATOM 5478 C CA . HIS A 1 714 ? -12.527 -4.693 -32.484 1.00 75.62 714 HIS A CA 1
ATOM 5479 C C . HIS A 1 714 ? -11.799 -5.274 -31.277 1.00 75.62 714 HIS A C 1
ATOM 5481 O O . HIS A 1 714 ? -10.587 -5.476 -31.279 1.00 75.62 714 HIS A O 1
ATOM 5487 N N . GLN A 1 715 ? -12.571 -5.527 -30.223 1.00 68.88 715 GLN A N 1
ATOM 5488 C CA . GLN A 1 715 ? -12.022 -5.839 -28.908 1.00 68.88 715 GLN A CA 1
ATOM 5489 C C . GLN A 1 715 ? -11.547 -7.286 -28.754 1.00 68.88 715 GLN A C 1
ATOM 5491 O O . GLN A 1 715 ? -10.997 -7.586 -27.715 1.00 68.88 715 GLN A O 1
ATOM 5496 N N . THR A 1 716 ? -11.720 -8.186 -29.721 1.00 80.94 716 THR A N 1
ATOM 5497 C CA . THR A 1 716 ? -11.310 -9.609 -29.628 1.00 80.94 716 THR A CA 1
ATOM 5498 C C . THR A 1 716 ? -10.207 -9.921 -30.642 1.00 80.94 716 THR A C 1
ATOM 5500 O O . THR A 1 716 ? -10.218 -9.311 -31.712 1.00 80.94 716 THR A O 1
ATOM 5503 N N . ILE A 1 717 ? -9.332 -10.905 -30.395 1.00 86.31 717 ILE A N 1
ATOM 5504 C CA . ILE A 1 717 ? -8.279 -11.298 -31.359 1.00 86.31 717 ILE A CA 1
ATOM 5505 C C . ILE A 1 717 ? -8.866 -11.687 -32.717 1.00 86.31 717 ILE A C 1
ATOM 5507 O O . ILE A 1 717 ? -8.341 -11.253 -33.732 1.00 86.31 717 ILE A O 1
ATOM 5511 N N . GLU A 1 718 ? -9.963 -12.446 -32.747 1.00 85.44 718 GLU A N 1
ATOM 5512 C CA . GLU A 1 718 ? -10.641 -12.860 -33.983 1.00 85.44 718 GLU A CA 1
ATOM 5513 C C . GLU A 1 718 ? -11.089 -11.643 -34.807 1.00 85.44 718 GLU A C 1
ATOM 5515 O O . GLU A 1 718 ? -10.732 -11.505 -35.977 1.00 85.44 718 GLU A O 1
ATOM 5520 N N . ALA A 1 719 ? -11.826 -10.716 -34.186 1.00 78.38 719 ALA A N 1
ATOM 5521 C CA . ALA A 1 719 ? -12.286 -9.500 -34.855 1.00 78.38 719 ALA A CA 1
ATOM 5522 C C . ALA A 1 719 ? -11.133 -8.571 -35.274 1.00 78.38 719 ALA A C 1
ATOM 5524 O O . ALA A 1 719 ? -11.201 -7.953 -36.335 1.00 78.38 719 ALA A O 1
ATOM 5525 N N . LEU A 1 720 ? -10.080 -8.466 -34.459 1.00 83.75 720 LEU A N 1
ATOM 5526 C CA . LEU A 1 720 ? -8.928 -7.615 -34.747 1.00 83.75 720 LEU A CA 1
ATOM 5527 C C . LEU A 1 720 ? -8.067 -8.209 -35.870 1.00 83.75 720 LEU A C 1
ATOM 5529 O O . LEU A 1 720 ? -7.663 -7.483 -36.776 1.00 83.75 720 LEU A O 1
ATOM 5533 N N . ALA A 1 721 ? -7.835 -9.523 -35.859 1.00 87.56 721 ALA A N 1
ATOM 5534 C CA . ALA A 1 721 ? -7.092 -10.228 -36.897 1.00 87.56 721 ALA A CA 1
ATOM 5535 C C . ALA A 1 721 ? -7.798 -10.158 -38.250 1.00 87.56 721 ALA A C 1
ATOM 5537 O O . ALA A 1 721 ? -7.148 -9.830 -39.237 1.00 87.56 721 ALA A O 1
ATOM 5538 N N . ALA A 1 722 ? -9.120 -10.357 -38.291 1.00 84.06 722 ALA A N 1
ATOM 5539 C CA . ALA A 1 722 ? -9.900 -10.266 -39.526 1.00 84.06 722 ALA A CA 1
ATOM 5540 C C . ALA A 1 722 ? -9.755 -8.893 -40.211 1.00 84.06 722 ALA A C 1
ATOM 5542 O O . ALA A 1 722 ? -9.663 -8.805 -41.431 1.00 84.06 722 ALA A O 1
ATOM 5543 N N . VAL A 1 723 ? -9.684 -7.812 -39.427 1.00 82.50 723 VAL A N 1
ATOM 5544 C CA . VAL A 1 723 ? -9.488 -6.452 -39.954 1.00 82.50 723 VAL A CA 1
ATOM 5545 C C . VAL A 1 723 ? -8.030 -6.191 -40.333 1.00 82.50 723 VAL A C 1
ATOM 5547 O O . VAL A 1 723 ? -7.757 -5.452 -41.278 1.00 82.50 723 VAL A O 1
ATOM 5550 N N . LEU A 1 724 ? -7.078 -6.772 -39.601 1.00 79.38 724 LEU A N 1
ATOM 5551 C CA . LEU A 1 724 ? -5.655 -6.609 -39.878 1.00 79.38 724 LEU A CA 1
ATOM 5552 C C . LEU A 1 724 ? -5.182 -7.466 -41.057 1.00 79.38 724 LEU A C 1
ATOM 5554 O O . LEU A 1 724 ? -4.240 -7.060 -41.726 1.00 79.38 724 LEU A O 1
ATOM 5558 N N . GLU A 1 725 ? -5.803 -8.605 -41.357 1.00 82.75 725 GLU A N 1
ATOM 5559 C CA . GLU A 1 725 ? -5.473 -9.463 -42.507 1.00 82.75 725 GLU A CA 1
ATOM 5560 C C . GLU A 1 725 ? -5.702 -8.769 -43.850 1.00 82.75 725 GLU A C 1
ATOM 5562 O O . GLU A 1 725 ? -4.825 -8.819 -44.710 1.00 82.75 725 GLU A O 1
ATOM 5567 N N . ASP A 1 726 ? -6.814 -8.047 -43.982 1.00 70.31 726 ASP A N 1
ATOM 5568 C CA . ASP A 1 726 ? -7.157 -7.281 -45.185 1.00 70.31 726 ASP A CA 1
ATOM 5569 C C . ASP A 1 726 ? -6.381 -5.954 -45.300 1.00 70.31 726 ASP A C 1
ATOM 5571 O O . ASP A 1 726 ? -6.442 -5.278 -46.333 1.00 70.31 726 ASP A O 1
ATOM 5575 N N . LYS A 1 727 ? -5.624 -5.562 -44.261 1.00 67.00 727 LYS A N 1
ATOM 5576 C CA . LYS A 1 727 ? -4.740 -4.395 -44.333 1.00 67.00 727 LYS A CA 1
ATOM 5577 C C . LYS A 1 727 ? -3.428 -4.740 -45.046 1.00 67.00 727 LYS A C 1
ATOM 5579 O O . LYS A 1 727 ? -2.798 -5.743 -44.697 1.00 67.00 727 LYS A O 1
ATOM 5584 N N . PRO A 1 728 ? -2.964 -3.884 -45.978 1.00 62.19 728 PRO A N 1
ATOM 5585 C CA . PRO A 1 728 ? -1.640 -4.037 -46.573 1.00 62.19 728 PRO A CA 1
ATOM 5586 C C . PRO A 1 728 ? -0.561 -4.011 -45.479 1.00 62.19 728 PRO A C 1
ATOM 5588 O O . PRO A 1 728 ? -0.695 -3.266 -44.504 1.00 62.19 728 PRO A O 1
ATOM 5591 N N . GLU A 1 729 ? 0.492 -4.822 -45.639 1.00 54.41 729 GLU A N 1
ATOM 5592 C CA . GLU A 1 729 ? 1.706 -4.720 -44.818 1.00 54.41 729 GLU A CA 1
ATOM 5593 C C . GLU A 1 729 ? 2.190 -3.265 -44.840 1.00 54.41 729 GLU A C 1
ATOM 5595 O O . GLU A 1 729 ? 2.346 -2.656 -45.902 1.00 54.41 729 GLU A O 1
ATOM 5600 N N . ALA A 1 730 ? 2.360 -2.691 -43.654 1.00 53.41 730 ALA A N 1
ATOM 5601 C CA . ALA A 1 730 ? 3.018 -1.412 -43.489 1.00 53.41 730 ALA A CA 1
ATOM 5602 C C . ALA A 1 730 ? 4.523 -1.678 -43.422 1.00 53.41 730 ALA A C 1
ATOM 5604 O O . ALA A 1 730 ? 4.977 -2.523 -42.656 1.00 53.41 730 ALA A O 1
ATOM 5605 N N . ASP A 1 731 ? 5.297 -0.946 -44.215 1.00 48.09 731 ASP A N 1
ATOM 5606 C CA . ASP A 1 731 ? 6.758 -1.037 -44.265 1.00 48.09 731 ASP A CA 1
ATOM 5607 C C . ASP A 1 731 ? 7.381 -0.442 -42.980 1.00 48.09 731 ASP A C 1
ATOM 5609 O O . ASP A 1 731 ? 7.963 0.639 -42.990 1.00 48.09 731 ASP A O 1
ATOM 5613 N N . ILE A 1 732 ? 7.171 -1.096 -41.830 1.00 53.00 732 ILE A N 1
ATOM 5614 C CA . ILE A 1 732 ? 7.711 -0.699 -40.522 1.00 53.00 732 ILE A CA 1
ATOM 5615 C C . ILE A 1 732 ? 8.935 -1.581 -40.245 1.00 53.00 732 ILE A C 1
ATOM 5617 O O . ILE A 1 732 ? 8.831 -2.635 -39.615 1.00 53.00 732 ILE A O 1
ATOM 5621 N N . GLN A 1 733 ? 10.103 -1.181 -40.752 1.00 54.81 733 GLN A N 1
ATOM 5622 C CA . GLN A 1 733 ? 11.385 -1.770 -40.356 1.00 54.81 733 GLN A CA 1
ATOM 5623 C C . GLN A 1 733 ? 11.789 -1.244 -38.974 1.00 54.81 733 GLN A C 1
ATOM 5625 O O . GLN A 1 733 ? 12.015 -0.049 -38.813 1.00 54.81 733 GLN A O 1
ATOM 5630 N N . ALA A 1 734 ? 11.924 -2.135 -37.990 1.00 57.72 734 ALA A N 1
ATOM 5631 C CA . ALA A 1 734 ? 12.441 -1.799 -36.666 1.00 57.72 734 ALA A CA 1
ATOM 5632 C C . ALA A 1 734 ? 13.864 -1.206 -36.744 1.00 57.72 734 ALA A C 1
ATOM 5634 O O . ALA A 1 734 ? 14.795 -1.884 -37.190 1.00 57.72 734 ALA A O 1
ATOM 5635 N N . LEU A 1 735 ? 14.066 0.034 -36.280 1.00 70.88 735 LEU A N 1
ATOM 5636 C CA . LEU A 1 735 ? 15.409 0.607 -36.143 1.00 70.88 735 LEU A CA 1
ATOM 5637 C C . LEU A 1 735 ? 16.223 -0.135 -35.072 1.00 70.88 735 LEU A C 1
ATOM 5639 O O . LEU A 1 735 ? 15.854 -0.173 -33.900 1.00 70.88 735 LEU A O 1
ATOM 5643 N N . ALA A 1 736 ? 17.395 -0.641 -35.461 1.00 77.50 736 ALA A N 1
ATOM 5644 C CA . ALA A 1 736 ? 18.396 -1.156 -34.531 1.00 77.50 736 ALA A CA 1
ATOM 5645 C C . ALA A 1 736 ? 19.245 -0.013 -33.930 1.00 77.50 736 ALA A C 1
ATOM 5647 O O . ALA A 1 736 ? 19.592 0.926 -34.657 1.00 77.50 736 ALA A O 1
ATOM 5648 N N . PRO A 1 737 ? 19.647 -0.072 -32.645 1.00 82.00 737 PRO A N 1
ATOM 5649 C CA . PRO A 1 737 ? 20.517 0.941 -32.052 1.00 82.00 737 PRO A CA 1
ATOM 5650 C C . PRO A 1 737 ? 21.904 0.982 -32.693 1.00 82.00 737 PRO A C 1
ATOM 5652 O O . PRO A 1 737 ? 22.549 -0.051 -32.890 1.00 82.00 737 PRO A O 1
ATOM 5655 N N . ILE A 1 738 ? 22.385 2.192 -32.980 1.00 86.44 738 ILE A N 1
ATOM 5656 C CA . ILE A 1 738 ? 23.739 2.408 -33.496 1.00 86.44 738 ILE A CA 1
ATOM 5657 C C . ILE A 1 738 ? 24.730 2.187 -32.345 1.00 86.44 738 ILE A C 1
ATOM 5659 O O . ILE A 1 738 ? 24.822 2.999 -31.428 1.00 86.44 738 ILE A O 1
ATOM 5663 N N . GLN A 1 739 ? 25.463 1.073 -32.391 1.00 82.94 739 GLN A N 1
ATOM 5664 C CA . GLN A 1 739 ? 26.482 0.750 -31.383 1.00 82.94 739 GLN A CA 1
ATOM 5665 C C . GLN A 1 739 ? 27.801 1.497 -31.621 1.00 82.94 739 GLN A C 1
ATOM 5667 O O . GLN A 1 739 ? 28.543 1.769 -30.676 1.00 82.94 739 GLN A O 1
ATOM 5672 N N . ASP A 1 740 ? 28.084 1.847 -32.877 1.00 84.25 740 ASP A N 1
ATOM 5673 C CA . ASP A 1 740 ? 29.262 2.626 -33.238 1.00 84.25 740 ASP A CA 1
ATOM 5674 C C . ASP A 1 740 ? 29.160 4.069 -32.727 1.00 84.25 740 ASP A C 1
ATOM 5676 O O . ASP A 1 740 ? 28.086 4.646 -32.562 1.00 84.25 740 ASP A O 1
ATOM 5680 N N . MET A 1 741 ? 30.312 4.687 -32.481 1.00 83.50 741 MET A N 1
ATOM 5681 C CA . MET A 1 741 ? 30.369 6.073 -32.031 1.00 83.50 741 MET A CA 1
ATOM 5682 C C . MET A 1 741 ? 29.898 7.030 -33.135 1.00 83.50 741 MET A C 1
ATOM 5684 O O . MET A 1 741 ? 30.533 7.147 -34.185 1.00 83.50 741 MET A O 1
ATOM 5688 N N . ILE A 1 742 ? 28.842 7.792 -32.853 1.00 90.81 742 ILE A N 1
ATOM 5689 C CA . ILE A 1 742 ? 28.378 8.870 -33.731 1.00 90.81 742 ILE A CA 1
ATOM 5690 C C . ILE A 1 742 ? 29.328 10.069 -33.597 1.00 90.81 742 ILE A C 1
ATOM 5692 O O . ILE A 1 742 ? 29.624 10.524 -32.483 1.00 90.81 742 ILE A O 1
ATOM 5696 N N . THR A 1 743 ? 29.832 10.548 -34.739 1.00 92.50 743 THR A N 1
ATOM 5697 C CA . THR A 1 743 ? 30.675 11.749 -34.874 1.00 92.50 743 THR A CA 1
ATOM 5698 C C . THR A 1 743 ? 30.366 12.491 -36.176 1.00 92.50 743 THR A C 1
ATOM 5700 O O . THR A 1 743 ? 29.844 11.894 -37.118 1.00 92.50 743 THR A O 1
ATOM 5703 N N . GLY A 1 744 ? 30.713 13.778 -36.244 1.00 93.38 744 GLY A N 1
ATOM 5704 C CA . GLY A 1 744 ? 30.505 14.617 -37.428 1.00 93.38 744 GLY A CA 1
ATOM 5705 C C . GLY A 1 744 ? 29.110 15.238 -37.497 1.00 93.38 744 GLY A C 1
ATOM 5706 O O . GLY A 1 744 ? 28.395 15.278 -36.495 1.00 93.38 744 GLY A O 1
ATOM 5707 N N . ASP A 1 745 ? 28.750 15.752 -38.671 1.00 93.94 745 ASP A N 1
ATOM 5708 C CA . ASP A 1 745 ? 27.513 16.510 -38.883 1.00 93.94 745 ASP A CA 1
ATOM 5709 C C . ASP A 1 745 ? 26.268 15.638 -38.665 1.00 93.94 745 ASP A C 1
ATOM 5711 O O . ASP A 1 745 ? 26.183 14.514 -39.164 1.00 93.94 745 ASP A O 1
ATOM 5715 N N . GLN A 1 746 ? 25.298 16.162 -37.916 1.00 94.25 746 GLN A N 1
ATOM 5716 C CA . GLN A 1 746 ? 24.040 15.494 -37.576 1.00 94.25 746 GLN A CA 1
ATOM 5717 C C . GLN A 1 746 ? 22.851 16.448 -37.751 1.00 94.25 746 GLN A C 1
ATOM 5719 O O . GLN A 1 746 ? 23.004 17.659 -37.576 1.00 94.25 746 GLN A O 1
ATOM 5724 N N . PRO A 1 747 ? 21.649 15.932 -38.063 1.00 90.50 747 PRO A N 1
ATOM 5725 C CA . PRO A 1 747 ? 20.477 16.773 -38.267 1.00 90.50 747 PRO A CA 1
ATOM 5726 C C . PRO A 1 747 ? 20.045 17.468 -36.971 1.00 90.50 747 PRO A C 1
ATOM 5728 O O . PRO A 1 747 ? 20.192 16.926 -35.876 1.00 90.50 747 PRO A O 1
ATOM 5731 N N . ILE A 1 748 ? 19.468 18.659 -37.117 1.00 89.62 748 ILE A N 1
ATOM 5732 C CA . ILE A 1 748 ? 18.849 19.421 -36.029 1.00 89.62 748 ILE A CA 1
ATOM 5733 C C . ILE A 1 748 ? 17.353 19.092 -35.989 1.00 89.62 748 ILE A C 1
ATOM 5735 O O . ILE A 1 748 ? 16.672 19.114 -37.018 1.00 89.62 748 ILE A O 1
ATOM 5739 N N . SER A 1 749 ? 16.834 18.773 -34.801 1.00 88.06 749 SER A N 1
ATOM 5740 C CA . SER A 1 749 ? 15.401 18.527 -34.611 1.00 88.06 749 SER A CA 1
ATOM 5741 C C . SER A 1 749 ? 14.590 19.821 -34.717 1.00 88.06 749 SER A C 1
ATOM 5743 O O . SER A 1 749 ? 15.121 20.918 -34.538 1.00 88.06 749 SER A O 1
ATOM 5745 N N . SER A 1 750 ? 13.283 19.718 -34.963 1.00 83.62 750 SER A N 1
ATOM 5746 C CA . SER A 1 750 ? 12.386 20.880 -34.951 1.00 83.62 750 SER A CA 1
ATOM 5747 C C . SER A 1 750 ? 12.482 21.643 -33.626 1.00 83.62 750 SER A C 1
ATOM 5749 O O . SER A 1 750 ? 12.684 22.857 -33.620 1.00 83.62 750 SER A O 1
ATOM 5751 N N . THR A 1 751 ? 12.453 20.940 -32.492 1.00 85.75 751 THR A N 1
ATOM 5752 C CA . THR A 1 751 ? 12.582 21.586 -31.182 1.00 85.75 751 THR A CA 1
ATOM 5753 C C . THR A 1 751 ? 13.955 22.229 -30.988 1.00 85.75 751 THR A C 1
ATOM 5755 O O . THR A 1 751 ? 14.037 23.346 -30.487 1.00 85.75 751 THR A O 1
ATOM 5758 N N . GLN A 1 752 ? 15.044 21.584 -31.416 1.00 88.94 752 GLN A N 1
ATOM 5759 C CA . GLN A 1 752 ? 16.376 22.187 -31.322 1.00 88.94 752 GLN A CA 1
ATOM 5760 C C . GLN A 1 752 ? 16.482 23.461 -32.165 1.00 88.94 752 GLN A C 1
ATOM 5762 O O . GLN A 1 752 ? 17.021 24.451 -31.682 1.00 88.94 752 GLN A O 1
ATOM 5767 N N . ALA A 1 753 ? 15.928 23.473 -33.380 1.00 86.25 753 ALA A N 1
ATOM 5768 C CA . ALA A 1 753 ? 15.887 24.665 -34.226 1.00 86.25 753 ALA A CA 1
ATOM 5769 C C . ALA A 1 753 ? 15.100 25.805 -33.559 1.00 86.25 753 ALA A C 1
ATOM 5771 O O . ALA A 1 753 ? 15.564 26.944 -33.540 1.00 86.25 753 ALA A O 1
ATOM 5772 N N . PHE A 1 754 ? 13.953 25.492 -32.946 1.00 81.69 754 PHE A N 1
ATOM 5773 C CA . PHE A 1 754 ? 13.175 26.454 -32.164 1.00 81.69 754 PHE A CA 1
ATOM 5774 C C . PHE A 1 754 ? 13.984 27.020 -30.985 1.00 81.69 754 PHE A C 1
ATOM 5776 O O . PHE A 1 754 ? 14.077 28.237 -30.831 1.00 81.69 754 PHE A O 1
ATOM 5783 N N . MET A 1 755 ? 14.640 26.159 -30.201 1.00 82.94 755 MET A N 1
ATOM 5784 C CA . MET A 1 755 ? 15.468 26.576 -29.062 1.00 82.94 755 MET A CA 1
ATOM 5785 C C . MET A 1 755 ? 16.674 27.416 -29.487 1.00 82.94 755 MET A C 1
ATOM 5787 O O . MET A 1 755 ? 16.990 28.404 -28.833 1.00 82.94 755 MET A O 1
ATOM 5791 N N . LEU A 1 756 ? 17.323 27.073 -30.601 1.00 86.81 756 LEU A N 1
ATOM 5792 C CA . LEU A 1 756 ? 18.430 27.849 -31.161 1.00 86.81 756 LEU A CA 1
ATOM 5793 C C . LEU A 1 756 ? 17.966 29.215 -31.688 1.00 86.81 756 LEU A C 1
ATOM 5795 O O . LEU A 1 756 ? 18.684 30.202 -31.540 1.00 86.81 756 LEU A O 1
ATOM 5799 N N . GLY A 1 757 ? 16.749 29.297 -32.234 1.00 80.44 757 GLY A N 1
ATOM 5800 C CA . GLY A 1 757 ? 16.111 30.565 -32.592 1.00 80.44 757 GLY A CA 1
ATOM 5801 C C . GLY A 1 757 ? 15.842 31.457 -31.376 1.00 80.44 757 GLY A C 1
ATOM 5802 O O . GLY A 1 757 ? 16.068 32.665 -31.442 1.00 80.44 757 GLY A O 1
ATOM 5803 N N . ILE A 1 758 ? 15.438 30.875 -30.239 1.00 76.69 758 ILE A N 1
ATOM 5804 C CA . ILE A 1 758 ? 15.356 31.609 -28.965 1.00 76.69 758 ILE A CA 1
ATOM 5805 C C . ILE A 1 758 ? 16.756 32.057 -28.535 1.00 76.69 758 ILE A C 1
ATOM 5807 O O . ILE A 1 758 ? 16.943 33.233 -28.227 1.00 76.69 758 ILE A O 1
ATOM 5811 N N . SER A 1 759 ? 17.746 31.161 -28.562 1.00 77.62 759 SER A N 1
ATOM 5812 C CA . SER A 1 759 ? 19.135 31.478 -28.215 1.00 77.62 759 SER A CA 1
ATOM 5813 C C . SER A 1 759 ? 19.705 32.636 -29.046 1.00 77.62 759 SER A C 1
ATOM 5815 O O . SER A 1 759 ? 20.399 33.478 -28.491 1.00 77.62 759 SER A O 1
ATOM 5817 N N . ASP A 1 760 ? 19.368 32.753 -30.334 1.00 75.12 760 ASP A N 1
ATOM 5818 C CA . ASP A 1 760 ? 19.762 33.889 -31.187 1.00 75.12 760 ASP A CA 1
ATOM 5819 C C . ASP A 1 760 ? 19.210 35.246 -30.717 1.00 75.12 760 ASP A C 1
ATOM 5821 O O . ASP A 1 760 ? 19.799 36.289 -31.002 1.00 75.12 760 ASP A O 1
ATOM 5825 N N . SER A 1 761 ? 18.063 35.243 -30.033 1.00 70.88 761 SER A N 1
ATOM 5826 C CA . SER A 1 761 ? 17.434 36.457 -29.498 1.00 70.88 761 SER A CA 1
ATOM 5827 C C . SER A 1 761 ? 17.982 36.871 -28.129 1.00 70.88 761 SER A C 1
ATOM 5829 O O . SER A 1 761 ? 17.780 38.012 -27.710 1.00 70.88 761 SER A O 1
ATOM 5831 N N . LEU A 1 762 ? 18.688 35.964 -27.445 1.00 72.44 762 LEU A N 1
ATOM 5832 C CA . LEU A 1 762 ? 19.318 36.229 -26.156 1.00 72.44 762 LEU A CA 1
ATOM 5833 C C . LEU A 1 762 ? 20.587 37.063 -26.336 1.00 72.44 762 LEU A C 1
ATOM 5835 O O . LEU A 1 762 ? 21.348 36.886 -27.288 1.00 72.44 762 LEU A O 1
ATOM 5839 N N . LYS A 1 763 ? 20.885 37.922 -25.356 1.00 70.56 763 LYS A N 1
ATOM 5840 C CA . LYS A 1 763 ? 22.177 38.625 -25.299 1.00 70.56 763 LYS A CA 1
ATOM 5841 C C . LYS A 1 763 ? 23.353 37.655 -25.233 1.00 70.56 763 LYS A C 1
ATOM 5843 O O . LYS A 1 763 ? 24.434 37.980 -25.722 1.00 70.56 763 LYS A O 1
ATOM 5848 N N . ASN A 1 764 ? 23.145 36.491 -24.618 1.00 72.62 764 ASN A N 1
ATOM 5849 C CA . ASN A 1 764 ? 24.094 35.392 -24.649 1.00 72.62 764 ASN A CA 1
ATOM 5850 C C . ASN A 1 764 ? 23.384 34.073 -25.015 1.00 72.62 764 ASN A C 1
ATOM 5852 O O . ASN A 1 764 ? 22.696 33.488 -24.171 1.00 72.62 764 ASN A O 1
ATOM 5856 N N . PRO A 1 765 ? 23.574 33.585 -26.254 1.00 72.75 765 PRO A N 1
ATOM 5857 C CA . PRO A 1 765 ? 22.939 32.370 -26.758 1.00 72.75 765 PRO A CA 1
ATOM 5858 C C . PRO A 1 765 ? 23.182 31.108 -25.927 1.00 72.75 765 PRO A C 1
ATOM 5860 O O . PRO A 1 765 ? 22.330 30.224 -25.939 1.00 72.75 765 PRO A O 1
ATOM 5863 N N . GLY A 1 766 ? 24.309 31.027 -25.209 1.00 71.38 766 GLY A N 1
ATOM 5864 C CA . GLY A 1 766 ? 24.702 29.863 -24.410 1.00 71.38 766 GLY A CA 1
ATOM 5865 C C . GLY A 1 766 ? 24.013 29.746 -23.049 1.00 71.38 766 GLY A C 1
ATOM 5866 O O . GLY A 1 766 ? 24.272 28.800 -22.308 1.00 71.38 766 GLY A O 1
ATOM 5867 N N . HIS A 1 767 ? 23.151 30.691 -22.679 1.00 74.62 767 HIS A N 1
ATOM 5868 C CA . HIS A 1 767 ? 22.554 30.688 -21.348 1.00 74.62 767 HIS A CA 1
ATOM 5869 C C . HIS A 1 767 ? 21.216 29.965 -21.245 1.00 74.62 767 HIS A C 1
ATOM 5871 O O . HIS A 1 767 ? 20.681 29.877 -20.150 1.00 74.62 767 HIS A O 1
ATOM 5877 N N . LEU A 1 768 ? 20.628 29.465 -22.329 1.00 79.50 768 LEU A N 1
ATOM 5878 C CA . LEU A 1 768 ? 19.337 28.788 -22.233 1.00 79.50 768 LEU A CA 1
ATOM 5879 C C . LEU A 1 768 ? 19.533 27.406 -21.598 1.00 79.50 768 LEU A C 1
ATOM 5881 O O . LEU A 1 768 ? 19.823 26.445 -22.306 1.00 79.50 768 LEU A O 1
ATOM 5885 N N . THR A 1 769 ? 19.420 27.301 -20.272 1.00 81.31 769 THR A N 1
ATOM 5886 C CA . THR A 1 769 ? 19.796 26.096 -19.519 1.00 81.31 769 THR A CA 1
ATOM 5887 C C . THR A 1 769 ? 18.637 25.415 -18.797 1.00 81.31 769 THR A C 1
ATOM 5889 O O . THR A 1 769 ? 17.596 26.007 -18.519 1.00 81.31 769 THR A O 1
ATOM 5892 N N . VAL A 1 770 ? 18.841 24.132 -18.507 1.00 83.38 770 VAL A N 1
ATOM 5893 C CA . VAL A 1 770 ? 18.014 23.290 -17.640 1.00 83.38 770 VAL A CA 1
ATOM 5894 C C . VAL A 1 770 ? 18.941 22.601 -16.639 1.00 83.38 770 VAL A C 1
ATOM 5896 O O . VAL A 1 770 ? 20.037 22.173 -17.004 1.00 83.38 770 VAL A O 1
ATOM 5899 N N . GLY A 1 771 ? 18.557 22.510 -15.368 1.00 85.44 771 GLY A N 1
ATOM 5900 C CA . GLY A 1 771 ? 19.437 21.934 -14.356 1.00 85.44 771 GLY A CA 1
ATOM 5901 C C . GLY A 1 771 ? 18.781 21.711 -13.006 1.00 85.44 771 GLY A C 1
ATOM 5902 O O . GLY A 1 771 ? 17.647 22.121 -12.770 1.00 85.44 771 GLY A O 1
ATOM 5903 N N . VAL A 1 772 ? 19.528 21.060 -12.118 1.00 86.81 772 VAL A N 1
ATOM 5904 C CA . VAL A 1 772 ? 19.108 20.739 -10.753 1.00 86.81 772 VAL A CA 1
ATOM 5905 C C . VAL A 1 772 ? 20.291 20.833 -9.788 1.00 86.81 772 VAL A C 1
ATOM 5907 O O . VAL A 1 772 ? 21.434 20.553 -10.160 1.00 86.81 772 VAL A O 1
ATOM 5910 N N . VAL A 1 773 ? 20.013 21.208 -8.536 1.00 89.25 773 VAL A N 1
ATOM 5911 C CA . VAL A 1 773 ? 20.951 21.071 -7.413 1.00 89.25 773 VAL A CA 1
ATOM 5912 C C . VAL A 1 773 ? 20.391 20.058 -6.425 1.00 89.25 773 VAL A C 1
ATOM 5914 O O . VAL A 1 773 ? 19.288 20.224 -5.904 1.00 89.25 773 VAL A O 1
ATOM 5917 N N . LEU A 1 774 ? 21.166 19.008 -6.169 1.00 88.44 774 LEU A N 1
ATOM 5918 C CA . LEU A 1 774 ? 20.815 17.904 -5.287 1.00 88.44 774 LEU A CA 1
ATOM 5919 C C . LEU A 1 774 ? 21.640 17.971 -4.002 1.00 88.44 774 LEU A C 1
ATOM 5921 O O . LEU A 1 774 ? 22.850 18.164 -4.062 1.00 88.44 774 LEU A O 1
ATOM 5925 N N . ALA A 1 775 ? 21.012 17.763 -2.850 1.00 87.62 775 ALA A N 1
ATOM 5926 C CA . ALA A 1 775 ? 21.681 17.421 -1.605 1.00 87.62 775 ALA A CA 1
ATOM 5927 C C . ALA A 1 775 ? 21.768 15.896 -1.501 1.00 87.62 775 ALA A C 1
ATOM 5929 O O . ALA A 1 775 ? 20.751 15.204 -1.567 1.00 87.62 775 ALA A O 1
ATOM 5930 N N . VAL A 1 776 ? 22.982 15.385 -1.324 1.00 88.75 776 VAL A N 1
ATOM 5931 C CA . VAL A 1 776 ? 23.283 13.961 -1.190 1.00 88.75 776 VAL A CA 1
ATOM 5932 C C . VAL A 1 776 ? 23.777 13.711 0.233 1.00 88.75 776 VAL A C 1
ATOM 5934 O O . VAL A 1 776 ? 24.770 14.288 0.672 1.00 88.75 776 VAL A O 1
ATOM 5937 N N . GLN A 1 777 ? 23.061 12.861 0.966 1.00 84.38 777 GLN A N 1
ATOM 5938 C CA . GLN A 1 777 ? 23.244 12.598 2.403 1.00 84.38 777 GLN A CA 1
ATOM 5939 C C . GLN A 1 777 ? 24.434 11.673 2.719 1.00 84.38 777 GLN A C 1
ATOM 5941 O O . GLN A 1 777 ? 24.555 11.159 3.828 1.00 84.38 777 GLN A O 1
ATOM 5946 N N . TYR A 1 778 ? 25.302 11.426 1.742 1.00 83.88 778 TYR A N 1
ATOM 5947 C CA . TYR A 1 778 ? 26.502 10.613 1.880 1.00 83.88 778 TYR A CA 1
ATOM 5948 C C . TYR A 1 778 ? 27.648 11.217 1.072 1.00 83.88 778 TYR A C 1
ATOM 5950 O O . TYR A 1 778 ? 27.439 11.975 0.124 1.00 83.88 778 TYR A O 1
ATOM 5958 N N . SER A 1 779 ? 28.876 10.879 1.461 1.00 84.31 779 SER A N 1
ATOM 5959 C CA . SER A 1 779 ? 30.078 11.382 0.804 1.00 84.31 779 SER A CA 1
ATOM 5960 C C . SER A 1 779 ? 30.178 10.867 -0.628 1.00 84.31 779 SER A C 1
ATOM 5962 O O . SER A 1 779 ? 30.079 9.666 -0.871 1.00 84.31 779 SER A O 1
ATOM 5964 N N . LEU A 1 780 ? 30.449 11.778 -1.560 1.00 90.12 780 LEU A N 1
ATOM 5965 C CA . LEU A 1 780 ? 30.794 11.446 -2.937 1.00 90.12 780 LEU A CA 1
ATOM 5966 C C . LEU A 1 780 ? 32.281 11.716 -3.161 1.00 90.12 780 LEU A C 1
ATOM 5968 O O . LEU A 1 780 ? 32.755 12.836 -2.974 1.00 90.12 780 LEU A O 1
ATOM 5972 N N . GLU A 1 781 ? 33.024 10.689 -3.564 1.00 90.56 781 GLU A N 1
ATOM 5973 C CA . GLU A 1 781 ? 34.433 10.824 -3.931 1.00 90.56 781 GLU A CA 1
ATOM 5974 C C . GLU A 1 781 ? 34.573 11.605 -5.255 1.00 90.56 781 GLU A C 1
ATOM 5976 O O . GLU A 1 781 ? 34.067 11.145 -6.287 1.00 90.56 781 GLU A O 1
ATOM 5981 N N . PRO A 1 782 ? 35.297 12.745 -5.275 1.00 92.94 782 PRO A N 1
ATOM 5982 C CA . PRO A 1 782 ? 35.396 13.594 -6.462 1.00 92.94 782 PRO A CA 1
ATOM 5983 C C . PRO A 1 782 ? 35.951 12.884 -7.696 1.00 92.94 782 PRO A C 1
ATOM 5985 O O . PRO A 1 782 ? 35.480 13.121 -8.805 1.00 92.94 782 PRO A O 1
ATOM 5988 N N . LYS A 1 783 ? 36.934 11.994 -7.515 1.00 92.50 783 LYS A N 1
ATOM 5989 C CA . LYS A 1 783 ? 37.559 11.268 -8.624 1.00 92.50 783 LYS A CA 1
ATOM 5990 C C . LYS A 1 783 ? 36.599 10.261 -9.262 1.00 92.50 783 LYS A C 1
ATOM 5992 O O . LYS A 1 783 ? 36.467 10.236 -10.478 1.00 92.50 783 LYS A O 1
ATOM 5997 N N . VAL A 1 784 ? 35.890 9.480 -8.448 1.00 93.31 784 VAL A N 1
ATOM 5998 C CA . VAL A 1 784 ? 34.898 8.512 -8.942 1.00 93.31 784 VAL A CA 1
ATOM 5999 C C . VAL A 1 784 ? 33.754 9.236 -9.650 1.00 93.31 784 VAL A C 1
ATOM 6001 O O . VAL A 1 784 ? 33.310 8.802 -10.711 1.00 93.31 784 VAL A O 1
ATOM 6004 N N . MET A 1 785 ? 33.313 10.378 -9.113 1.00 94.81 785 MET A N 1
ATOM 6005 C CA . MET A 1 785 ? 32.278 11.187 -9.752 1.00 94.81 785 MET A CA 1
ATOM 6006 C C . MET A 1 785 ? 32.742 11.751 -11.101 1.00 94.81 785 MET A C 1
ATOM 6008 O O . MET A 1 785 ? 32.017 11.643 -12.086 1.00 94.81 785 MET A O 1
ATOM 6012 N N . HIS A 1 786 ? 33.967 12.281 -11.173 1.00 95.19 786 HIS A N 1
ATOM 6013 C CA . HIS A 1 786 ? 34.579 12.704 -12.433 1.00 95.19 786 HIS A CA 1
ATOM 6014 C C . HIS A 1 786 ? 34.578 11.572 -13.473 1.00 95.19 786 HIS A C 1
ATOM 6016 O O . HIS A 1 786 ? 34.117 11.768 -14.596 1.00 95.19 786 HIS A O 1
ATOM 6022 N N . ASP A 1 787 ? 35.049 10.381 -13.095 1.00 94.00 787 ASP A N 1
ATOM 6023 C CA . ASP A 1 787 ? 35.147 9.230 -14.001 1.00 94.00 787 ASP A CA 1
ATOM 6024 C C . ASP A 1 787 ? 33.758 8.753 -14.467 1.00 94.00 787 ASP A C 1
ATOM 6026 O O . ASP A 1 787 ? 33.576 8.371 -15.624 1.00 94.00 787 ASP A O 1
ATOM 6030 N N . THR A 1 788 ? 32.750 8.865 -13.599 1.00 95.31 788 THR A N 1
ATOM 6031 C CA . THR A 1 788 ? 31.344 8.581 -13.919 1.00 95.31 788 THR A CA 1
ATOM 6032 C C . THR A 1 788 ? 30.791 9.569 -14.951 1.00 95.31 788 THR A C 1
ATOM 6034 O O . THR A 1 788 ? 30.208 9.152 -15.952 1.00 95.31 788 THR A O 1
ATOM 6037 N N . VAL A 1 789 ? 31.028 10.874 -14.769 1.00 95.62 789 VAL A N 1
ATOM 6038 C CA . VAL A 1 789 ? 30.640 11.911 -15.745 1.00 95.62 789 VAL A CA 1
ATOM 6039 C C . VAL A 1 789 ? 31.355 11.698 -17.083 1.00 95.62 789 VAL A C 1
ATOM 6041 O O . VAL A 1 789 ? 30.728 11.798 -18.137 1.00 95.62 789 VAL A O 1
ATOM 6044 N N . GLN A 1 790 ? 32.645 11.350 -17.053 1.00 94.81 790 GLN A N 1
ATOM 6045 C CA . GLN A 1 790 ? 33.434 11.040 -18.248 1.00 94.81 790 GLN A CA 1
ATOM 6046 C C . GLN A 1 790 ? 32.880 9.835 -19.018 1.00 94.81 790 GLN A C 1
ATOM 6048 O O . GLN A 1 790 ? 32.880 9.839 -20.250 1.00 94.81 790 GLN A O 1
ATOM 6053 N N . TYR A 1 791 ? 32.389 8.814 -18.314 1.00 94.56 791 TYR A N 1
ATOM 6054 C CA . TYR A 1 791 ? 31.748 7.670 -18.951 1.00 94.56 791 TYR A CA 1
ATOM 6055 C C . TYR A 1 791 ? 30.436 8.058 -19.631 1.00 94.56 791 TYR A C 1
ATOM 6057 O O . TYR A 1 791 ? 30.227 7.700 -20.790 1.00 94.56 791 TYR A O 1
ATOM 6065 N N . LEU A 1 792 ? 29.570 8.815 -18.950 1.00 94.12 792 LEU A N 1
ATOM 6066 C CA . LEU A 1 792 ? 28.283 9.220 -19.519 1.00 94.12 792 LEU A CA 1
ATOM 6067 C C . LEU A 1 792 ? 28.440 10.081 -20.777 1.00 94.12 792 LEU A C 1
ATOM 6069 O O . LEU A 1 792 ? 27.685 9.878 -21.723 1.00 94.12 792 LEU A O 1
ATOM 6073 N N . ASP A 1 793 ? 29.441 10.966 -20.826 1.00 92.88 793 ASP A N 1
ATOM 6074 C CA . ASP A 1 793 ? 29.794 11.733 -22.034 1.00 92.88 793 ASP A CA 1
ATOM 6075 C C . ASP A 1 793 ? 30.136 10.823 -23.230 1.00 92.88 793 ASP A C 1
ATOM 6077 O O . ASP A 1 793 ? 29.714 11.061 -24.364 1.00 92.88 793 ASP A O 1
ATOM 6081 N N . SER A 1 794 ? 30.844 9.718 -22.972 1.00 90.31 794 SER A N 1
ATOM 6082 C CA . SER A 1 794 ? 31.171 8.729 -24.008 1.00 90.31 794 SER A CA 1
ATOM 6083 C C . SER A 1 794 ? 29.978 7.854 -24.418 1.00 90.31 794 SER A C 1
ATOM 6085 O O . SER A 1 794 ? 29.887 7.403 -25.567 1.00 90.31 794 SER A O 1
ATOM 6087 N N . TYR A 1 795 ? 29.059 7.618 -23.482 1.00 91.50 795 TYR A N 1
ATOM 6088 C CA . TYR A 1 795 ? 27.905 6.748 -23.663 1.00 91.50 795 TYR A CA 1
ATOM 6089 C C . TYR A 1 795 ? 26.775 7.452 -24.426 1.00 91.50 795 TYR A C 1
ATOM 6091 O O . TYR A 1 795 ? 26.262 6.902 -25.401 1.00 91.50 795 TYR A O 1
ATOM 6099 N N . TYR A 1 796 ? 26.435 8.685 -24.041 1.00 93.06 796 TYR A N 1
ATOM 6100 C CA . TYR A 1 796 ? 25.359 9.466 -24.647 1.00 93.06 796 TYR A CA 1
ATOM 6101 C C . TYR A 1 796 ? 25.896 10.487 -25.649 1.00 93.06 796 TYR A C 1
ATOM 6103 O O . TYR A 1 796 ? 26.399 11.547 -25.285 1.00 93.06 796 TYR A O 1
ATOM 6111 N N . ASP A 1 797 ? 25.715 10.198 -26.938 1.00 91.94 797 ASP A N 1
ATOM 6112 C CA . ASP A 1 797 ? 26.298 10.990 -28.028 1.00 91.94 797 ASP A CA 1
ATOM 6113 C C . ASP A 1 797 ? 25.871 12.470 -28.016 1.00 91.94 797 ASP A C 1
ATOM 6115 O O . ASP A 1 797 ? 26.663 13.343 -28.366 1.00 91.94 797 ASP A O 1
ATOM 6119 N N . ILE A 1 798 ? 24.653 12.763 -27.546 1.00 93.38 798 ILE A N 1
ATOM 6120 C CA . ILE A 1 798 ? 24.105 14.124 -27.472 1.00 93.38 798 ILE A CA 1
ATOM 6121 C C . ILE A 1 798 ? 24.917 15.063 -26.569 1.00 93.38 798 ILE A C 1
ATOM 6123 O O . ILE A 1 798 ? 24.963 16.260 -26.830 1.00 93.38 798 ILE A O 1
ATOM 6127 N N . LEU A 1 799 ? 25.620 14.547 -25.555 1.00 93.94 799 LEU A N 1
ATOM 6128 C CA . LEU A 1 799 ? 26.446 15.364 -24.653 1.00 93.94 799 LEU A CA 1
ATOM 6129 C C . LEU A 1 799 ? 27.667 15.972 -25.366 1.00 93.94 799 LEU A C 1
ATOM 6131 O O . LEU A 1 799 ? 28.162 17.037 -24.986 1.00 93.94 799 LEU A O 1
ATOM 6135 N N . ARG A 1 800 ? 28.087 15.342 -26.470 1.00 93.75 800 ARG A N 1
ATOM 6136 C CA . ARG A 1 800 ? 29.203 15.764 -27.324 1.00 93.75 800 ARG A CA 1
ATOM 6137 C C . ARG A 1 800 ? 28.764 16.671 -28.481 1.00 93.75 800 ARG A C 1
ATOM 6139 O O . ARG A 1 800 ? 29.580 16.981 -29.351 1.00 93.75 800 ARG A O 1
ATOM 6146 N N . ALA A 1 801 ? 27.501 17.101 -28.514 1.00 94.62 801 ALA A N 1
ATOM 6147 C CA . ALA A 1 801 ? 26.993 17.981 -29.560 1.00 94.62 801 ALA A CA 1
ATOM 6148 C C . ALA A 1 801 ? 27.572 19.402 -29.463 1.00 94.62 801 ALA A C 1
ATOM 6150 O O . ALA A 1 801 ? 27.757 19.955 -28.374 1.00 94.62 801 ALA A O 1
ATOM 6151 N N . ARG A 1 802 ? 27.841 20.000 -30.624 1.00 93.88 802 ARG A N 1
ATOM 6152 C CA . ARG A 1 802 ? 28.214 21.406 -30.815 1.00 93.88 802 ARG A CA 1
ATOM 6153 C C . ARG A 1 802 ? 27.309 22.015 -31.872 1.00 93.88 802 ARG A C 1
ATOM 6155 O O . ARG A 1 802 ? 26.960 21.342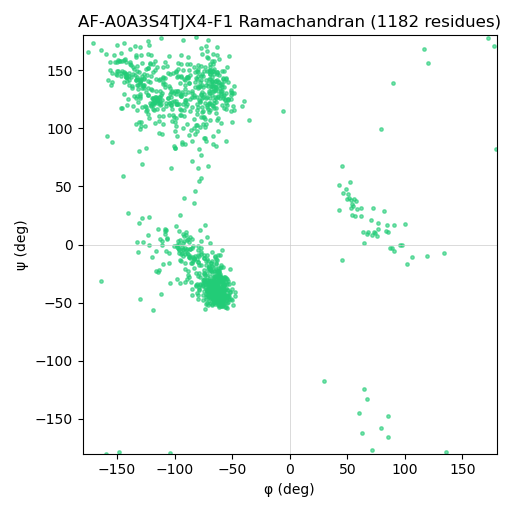 -32.840 1.00 93.88 802 ARG A O 1
ATOM 6162 N N . PHE A 1 803 ? 26.975 23.287 -31.702 1.00 93.06 803 PHE A N 1
ATOM 6163 C CA . PHE A 1 803 ? 26.124 24.046 -32.609 1.00 93.06 803 PHE A CA 1
ATOM 6164 C C . PHE A 1 803 ? 26.891 25.253 -33.133 1.00 93.06 803 PHE A C 1
ATOM 6166 O O . PHE A 1 803 ? 27.351 26.102 -32.372 1.00 93.06 803 PHE A O 1
ATOM 6173 N N . THR A 1 804 ? 27.026 25.336 -34.450 1.00 91.94 804 THR A N 1
ATOM 6174 C CA . THR A 1 804 ? 27.681 26.459 -35.125 1.00 91.94 804 THR A CA 1
ATOM 6175 C C . THR A 1 804 ? 26.724 27.087 -36.119 1.00 91.94 804 THR A C 1
ATOM 6177 O O . THR A 1 804 ? 25.835 26.422 -36.644 1.00 91.94 804 THR A O 1
ATOM 6180 N N . LYS A 1 805 ? 26.886 28.382 -36.383 1.00 87.31 805 LYS A N 1
ATOM 6181 C CA . LYS A 1 805 ? 26.057 29.098 -37.350 1.00 87.31 805 LYS A CA 1
ATOM 6182 C C . LYS A 1 805 ? 26.874 29.398 -38.600 1.00 87.31 805 LYS A C 1
ATOM 6184 O O . LYS A 1 805 ? 27.883 30.098 -38.521 1.00 87.31 805 LYS A O 1
ATOM 6189 N N . ALA A 1 806 ? 26.446 28.885 -39.750 1.00 84.12 806 ALA A N 1
ATOM 6190 C CA . ALA A 1 806 ? 27.105 29.104 -41.035 1.00 84.12 806 ALA A CA 1
ATOM 6191 C C . ALA A 1 806 ? 26.066 29.458 -42.104 1.00 84.12 806 ALA A C 1
ATOM 6193 O O . ALA A 1 806 ? 25.085 28.748 -42.291 1.00 84.12 806 ALA A O 1
ATOM 6194 N N . GLY A 1 807 ? 26.268 30.585 -42.796 1.00 76.31 807 GLY A N 1
ATOM 6195 C CA . GLY A 1 807 ? 25.337 31.061 -43.831 1.00 76.31 807 GLY A CA 1
ATOM 6196 C C . GLY A 1 807 ? 23.995 31.596 -43.312 1.00 76.31 807 GLY A C 1
ATOM 6197 O O . GLY A 1 807 ? 23.133 31.905 -44.123 1.00 76.31 807 GLY A O 1
ATOM 6198 N N . GLY A 1 808 ? 23.831 31.747 -41.993 1.00 76.06 808 GLY A N 1
ATOM 6199 C CA . GLY A 1 808 ? 22.562 32.119 -41.352 1.00 76.06 808 GLY A CA 1
ATOM 6200 C C . GLY A 1 808 ? 21.834 30.931 -40.720 1.00 76.06 808 GLY A C 1
ATOM 6201 O O . GLY A 1 808 ? 21.025 31.148 -39.822 1.00 76.06 808 GLY A O 1
ATOM 6202 N N . ASP A 1 809 ? 22.210 29.709 -41.096 1.00 81.19 809 ASP A N 1
ATOM 6203 C CA . ASP A 1 809 ? 21.617 28.469 -40.604 1.00 81.19 809 ASP A CA 1
ATOM 6204 C C . ASP A 1 809 ? 22.461 27.841 -39.493 1.00 81.19 809 ASP A C 1
ATOM 6206 O O . ASP A 1 809 ? 23.692 27.968 -39.464 1.00 81.19 809 ASP A O 1
ATOM 6210 N N . TRP A 1 810 ? 21.787 27.156 -38.573 1.00 88.75 810 TRP A N 1
ATOM 6211 C CA . TRP A 1 810 ? 22.424 26.382 -37.515 1.00 88.75 810 TRP A CA 1
ATOM 6212 C C . TRP A 1 810 ? 22.846 25.002 -38.025 1.00 88.75 810 TRP A C 1
ATOM 6214 O O . TRP A 1 810 ? 22.106 24.337 -38.744 1.00 88.75 810 TRP A O 1
ATOM 6224 N N . HIS A 1 811 ? 24.028 24.561 -37.604 1.00 90.81 811 HIS A N 1
ATOM 6225 C CA . HIS A 1 811 ? 24.625 23.265 -37.918 1.00 90.81 811 HIS A CA 1
ATOM 6226 C C . HIS A 1 811 ? 25.006 22.570 -36.621 1.00 90.81 811 HIS A C 1
ATOM 6228 O O . HIS A 1 811 ? 25.593 23.200 -35.740 1.00 90.81 811 HIS A O 1
ATOM 6234 N N . GLN A 1 812 ? 24.691 21.282 -36.511 1.00 93.62 812 GLN A N 1
ATOM 6235 C CA . GLN A 1 812 ? 25.040 20.461 -35.357 1.00 93.62 812 GLN A CA 1
ATOM 6236 C C . GLN A 1 812 ? 26.100 19.435 -35.753 1.00 93.62 812 GLN A C 1
ATOM 6238 O O . GLN A 1 812 ? 25.922 18.706 -36.726 1.00 93.62 812 GLN A O 1
ATOM 6243 N N . ALA A 1 813 ? 27.166 19.341 -34.963 1.00 94.44 813 ALA A N 1
ATOM 6244 C CA . ALA A 1 813 ? 28.218 18.346 -35.131 1.00 94.44 813 ALA A CA 1
ATOM 6245 C C . ALA A 1 813 ? 28.514 17.637 -33.808 1.00 94.44 813 ALA A C 1
ATOM 6247 O O . ALA A 1 813 ? 28.493 18.259 -32.744 1.00 94.44 813 ALA A O 1
ATOM 6248 N N . ILE A 1 814 ? 28.785 16.333 -33.869 1.00 94.81 814 ILE A N 1
ATOM 6249 C CA . ILE A 1 814 ? 29.077 15.504 -32.694 1.00 94.81 814 ILE A CA 1
ATOM 6250 C C . ILE A 1 814 ? 30.578 15.262 -32.619 1.00 94.81 814 ILE A C 1
ATOM 6252 O O . ILE A 1 814 ? 31.172 14.654 -33.514 1.00 94.81 814 ILE A O 1
ATOM 6256 N N . MET A 1 815 ? 31.198 15.758 -31.553 1.00 94.25 815 MET A N 1
ATOM 6257 C CA . MET A 1 815 ? 32.646 15.672 -31.352 1.00 94.25 815 MET A CA 1
ATOM 6258 C C . MET A 1 815 ? 33.050 14.257 -30.938 1.00 94.25 815 MET A C 1
ATOM 6260 O O . MET A 1 815 ? 32.286 13.624 -30.219 1.00 94.25 815 MET A O 1
ATOM 6264 N N . PRO A 1 816 ? 34.219 13.723 -31.337 1.00 91.25 816 PRO A N 1
ATOM 6265 C CA . PRO A 1 816 ? 34.695 12.421 -30.862 1.00 91.25 816 PRO A CA 1
ATOM 6266 C C . PRO A 1 816 ? 34.913 12.409 -29.341 1.00 91.25 816 PRO A C 1
ATOM 6268 O O . PRO A 1 816 ? 35.100 13.451 -28.717 1.00 91.25 816 PRO A O 1
ATOM 6271 N N . VAL A 1 817 ? 34.932 11.216 -28.741 1.00 86.31 817 VAL A N 1
ATOM 6272 C CA . VAL A 1 817 ? 35.326 11.054 -27.331 1.00 86.31 817 VAL A CA 1
ATOM 6273 C C . VAL A 1 817 ? 36.797 11.451 -27.157 1.00 86.31 817 VAL A C 1
ATOM 6275 O O . VAL A 1 817 ? 37.639 11.082 -27.979 1.00 86.31 817 VAL A O 1
ATOM 6278 N N . GLY A 1 818 ? 37.117 12.171 -26.079 1.00 74.38 818 GLY A N 1
ATOM 6279 C CA . GLY A 1 818 ? 38.497 12.527 -25.724 1.00 74.38 818 GLY A CA 1
ATOM 6280 C C . GLY A 1 818 ? 38.714 13.986 -25.318 1.00 74.38 818 GLY A C 1
ATOM 6281 O O . GLY A 1 818 ? 39.805 14.319 -24.857 1.00 74.38 818 GLY A O 1
ATOM 6282 N N . GLU A 1 819 ? 37.703 14.850 -25.453 1.00 82.25 819 GLU A N 1
ATOM 6283 C CA . GLU A 1 819 ? 37.697 16.157 -24.788 1.00 82.25 819 GLU A CA 1
ATOM 6284 C C . GLU A 1 819 ? 37.470 15.986 -23.278 1.00 82.25 819 GLU A C 1
ATOM 6286 O O . GLU A 1 819 ? 36.816 15.041 -22.833 1.00 82.25 819 GLU A O 1
ATOM 6291 N N . ALA A 1 820 ? 38.037 16.890 -22.477 1.00 79.88 820 ALA A N 1
ATOM 6292 C CA . ALA A 1 820 ? 37.837 16.873 -21.033 1.00 79.88 820 ALA A CA 1
ATOM 6293 C C . ALA A 1 820 ? 36.390 17.260 -20.695 1.00 79.88 820 ALA A C 1
ATOM 6295 O O . ALA A 1 820 ? 35.901 18.294 -21.158 1.00 79.88 820 ALA A O 1
ATOM 6296 N N . VAL A 1 821 ? 35.726 16.463 -19.856 1.00 89.69 821 VAL A N 1
ATOM 6297 C CA . VAL A 1 821 ? 34.395 16.808 -19.343 1.00 89.69 821 VAL A CA 1
ATOM 6298 C C . VAL A 1 821 ? 34.447 18.027 -18.430 1.00 89.69 821 VAL A C 1
ATOM 6300 O O . VAL A 1 821 ? 35.422 18.267 -17.715 1.00 89.69 821 VAL A O 1
ATOM 6303 N N . ASN A 1 822 ? 33.361 18.795 -18.407 1.00 89.50 822 ASN A N 1
ATOM 6304 C CA . ASN A 1 822 ? 33.236 19.952 -17.529 1.00 89.50 822 ASN A CA 1
ATOM 6305 C C . ASN A 1 822 ? 32.732 19.519 -16.141 1.00 89.50 822 ASN A C 1
ATOM 6307 O O . ASN A 1 822 ? 31.573 19.726 -15.774 1.00 89.50 822 ASN A O 1
ATOM 6311 N N . PHE A 1 823 ? 33.616 18.860 -15.391 1.00 93.88 823 PHE A N 1
ATOM 6312 C CA . PHE A 1 823 ? 33.405 18.476 -13.997 1.00 93.88 823 PHE A CA 1
ATOM 6313 C C . PHE A 1 823 ? 34.208 19.381 -13.060 1.00 93.88 823 PHE A C 1
ATOM 6315 O O . PHE A 1 823 ? 35.383 19.661 -13.299 1.00 93.88 823 PHE A O 1
ATOM 6322 N N . GLN A 1 824 ? 33.588 19.823 -11.968 1.00 92.44 824 GLN A N 1
ATOM 6323 C CA . GLN A 1 824 ? 34.229 20.669 -10.965 1.00 92.44 824 GLN A CA 1
ATOM 6324 C C . GLN A 1 824 ? 34.014 20.103 -9.566 1.00 92.44 824 GLN A C 1
ATOM 6326 O O . GLN A 1 824 ? 32.919 19.679 -9.212 1.00 92.44 824 GLN A O 1
ATOM 6331 N N . HIS A 1 825 ? 35.060 20.165 -8.747 1.00 94.88 825 HIS A N 1
ATOM 6332 C CA . HIS A 1 825 ? 34.987 19.899 -7.316 1.00 94.88 825 HIS A CA 1
ATOM 6333 C C . HIS A 1 825 ? 35.313 21.186 -6.560 1.00 94.88 825 HIS A C 1
ATOM 6335 O O . HIS A 1 825 ? 36.354 21.799 -6.795 1.00 94.88 825 HIS A O 1
ATOM 6341 N N . VAL A 1 826 ? 34.405 21.610 -5.682 1.00 95.06 826 VAL A N 1
ATOM 6342 C CA . VAL A 1 826 ? 34.541 22.830 -4.885 1.00 95.06 826 VAL A CA 1
ATOM 6343 C C . VAL A 1 826 ? 34.380 22.483 -3.411 1.00 95.06 826 VAL A C 1
ATOM 6345 O O . VAL A 1 826 ? 33.329 22.016 -2.981 1.00 95.06 826 VAL A O 1
ATOM 6348 N N . ASP A 1 827 ? 35.416 22.732 -2.618 1.00 92.19 827 ASP A N 1
ATOM 6349 C CA . ASP A 1 827 ? 35.329 22.597 -1.168 1.00 92.19 827 ASP A CA 1
ATOM 6350 C C . ASP A 1 827 ? 34.807 23.897 -0.543 1.00 92.19 827 ASP A C 1
ATOM 6352 O O . ASP A 1 827 ? 35.463 24.939 -0.598 1.00 92.19 827 ASP A O 1
ATOM 6356 N N . ILE A 1 828 ? 33.623 23.829 0.062 1.00 93.56 828 ILE A N 1
ATOM 6357 C CA . ILE A 1 828 ? 32.947 24.949 0.729 1.00 93.56 828 ILE A CA 1
ATOM 6358 C C . ILE A 1 828 ? 32.949 24.809 2.256 1.00 93.56 828 ILE A C 1
ATOM 6360 O O . ILE A 1 828 ? 32.282 25.584 2.941 1.00 93.56 828 ILE A O 1
ATOM 6364 N N . ALA A 1 829 ? 33.733 23.875 2.812 1.00 89.06 829 ALA A N 1
ATOM 6365 C CA . ALA A 1 829 ? 33.888 23.701 4.259 1.00 89.06 829 ALA A CA 1
ATOM 6366 C C . ALA A 1 829 ? 34.369 24.984 4.963 1.00 89.06 829 ALA A C 1
ATOM 6368 O O . ALA A 1 829 ? 34.022 25.240 6.116 1.00 89.06 829 ALA A O 1
ATOM 6369 N N . HIS A 1 830 ? 35.137 25.816 4.253 1.00 88.81 830 HIS A N 1
ATOM 6370 C CA . HIS A 1 830 ? 35.670 27.086 4.746 1.00 88.81 830 HIS A CA 1
ATOM 6371 C C . HIS A 1 830 ? 34.622 28.208 4.877 1.00 88.81 830 HIS A C 1
ATOM 6373 O O . HIS A 1 830 ? 34.907 29.221 5.518 1.00 88.81 830 HIS A O 1
ATOM 6379 N N . LEU A 1 831 ? 33.430 28.051 4.287 1.00 89.44 831 LEU A N 1
ATOM 6380 C CA . LEU A 1 831 ? 32.357 29.046 4.332 1.00 89.44 831 LEU A CA 1
ATOM 6381 C C . LEU A 1 831 ? 31.397 28.794 5.511 1.00 89.44 831 LEU A C 1
ATOM 6383 O O . LEU A 1 831 ? 31.063 27.632 5.791 1.00 89.44 831 LEU A O 1
ATOM 6387 N N . PRO A 1 832 ? 30.891 29.854 6.176 1.00 85.44 832 PRO A N 1
ATOM 6388 C CA . PRO A 1 832 ? 29.822 29.735 7.169 1.00 85.44 832 PRO A CA 1
ATOM 6389 C C . PRO A 1 832 ? 28.551 29.115 6.569 1.00 85.44 832 PRO A C 1
ATOM 6391 O O . PRO A 1 832 ? 28.143 29.491 5.474 1.00 85.44 832 PRO A O 1
ATOM 6394 N N . GLU A 1 833 ? 27.887 28.211 7.300 1.00 82.69 833 GLU A N 1
ATOM 6395 C CA . GLU A 1 833 ? 26.680 27.488 6.845 1.00 82.69 833 GLU A CA 1
ATOM 6396 C C . GLU A 1 833 ? 25.591 28.386 6.209 1.00 82.69 833 GLU A C 1
ATOM 6398 O O . GLU A 1 833 ? 25.126 28.045 5.118 1.00 82.69 833 GLU A O 1
ATOM 6403 N N . PRO A 1 834 ? 25.232 29.562 6.776 1.00 83.62 834 PRO A N 1
ATOM 6404 C CA . PRO A 1 834 ? 24.198 30.426 6.197 1.00 83.62 834 PRO A CA 1
ATOM 6405 C C . PRO A 1 834 ? 24.566 31.011 4.826 1.00 83.62 834 PRO A C 1
ATOM 6407 O O . PRO A 1 834 ? 23.682 31.387 4.061 1.00 83.62 834 PRO A O 1
ATOM 6410 N N . GLU A 1 835 ? 25.860 31.098 4.509 1.00 86.31 835 GLU A N 1
ATOM 6411 C CA . GLU A 1 835 ? 26.370 31.679 3.261 1.00 86.31 835 GLU A CA 1
ATOM 6412 C C . GLU A 1 835 ? 26.531 30.624 2.152 1.00 86.31 835 GLU A C 1
ATOM 6414 O O . GLU A 1 835 ? 26.616 30.969 0.973 1.00 86.31 835 GLU A O 1
ATOM 6419 N N . ARG A 1 836 ? 26.523 29.326 2.499 1.00 86.69 836 ARG A N 1
ATOM 6420 C CA . ARG A 1 836 ? 26.806 28.225 1.560 1.00 86.69 836 ARG A CA 1
ATOM 6421 C C . ARG A 1 836 ? 25.797 28.132 0.419 1.00 86.69 836 ARG A C 1
ATOM 6423 O O . ARG A 1 836 ? 26.215 27.976 -0.722 1.00 86.69 836 ARG A O 1
ATOM 6430 N N . LYS A 1 837 ? 24.491 28.255 0.693 1.00 85.62 837 LYS A N 1
ATOM 6431 C CA . LYS A 1 837 ? 23.453 28.211 -0.359 1.00 85.62 837 LYS A CA 1
ATOM 6432 C C . LYS A 1 837 ? 23.626 29.343 -1.374 1.00 85.62 837 LYS A C 1
ATOM 6434 O O . LYS A 1 837 ? 23.659 29.071 -2.569 1.00 85.62 837 LYS A O 1
ATOM 6439 N N . GLY A 1 838 ? 23.821 30.575 -0.895 1.00 85.81 838 GLY A N 1
ATOM 6440 C CA . GLY A 1 838 ? 24.066 31.732 -1.762 1.00 85.81 838 GLY A CA 1
ATOM 6441 C C . GLY A 1 838 ? 25.361 31.600 -2.567 1.00 85.81 838 GLY A C 1
ATOM 6442 O O . GLY A 1 838 ? 25.402 31.970 -3.736 1.00 85.81 838 GLY A O 1
ATOM 6443 N N . PHE A 1 839 ? 26.406 30.999 -1.988 1.00 90.00 839 PHE A N 1
ATOM 6444 C CA . PHE A 1 839 ? 27.644 30.705 -2.712 1.00 90.00 839 PHE A CA 1
ATOM 6445 C C . PHE A 1 839 ? 27.468 29.621 -3.786 1.00 90.00 839 PHE A C 1
ATOM 6447 O O . PHE A 1 839 ? 28.004 29.767 -4.885 1.00 90.00 839 PHE A O 1
ATOM 6454 N N . ILE A 1 840 ? 26.726 28.544 -3.498 1.00 89.69 840 ILE A N 1
ATOM 6455 C CA . ILE A 1 840 ? 26.401 27.496 -4.481 1.00 89.69 840 ILE A CA 1
ATOM 6456 C C . ILE A 1 840 ? 25.623 28.113 -5.642 1.00 89.69 840 ILE A C 1
ATOM 6458 O O . ILE A 1 840 ? 26.019 27.936 -6.791 1.00 89.69 840 ILE A O 1
ATOM 6462 N N . GLU A 1 841 ? 24.577 28.884 -5.345 1.00 87.50 841 GLU A N 1
ATOM 6463 C CA . GLU A 1 841 ? 23.770 29.594 -6.339 1.00 87.50 841 GLU A CA 1
ATOM 6464 C C . GLU A 1 841 ? 24.627 30.522 -7.206 1.00 87.50 841 GLU A C 1
ATOM 6466 O O . GLU A 1 841 ? 24.618 30.418 -8.431 1.00 87.50 841 GLU A O 1
ATOM 6471 N N . GLN A 1 842 ? 25.454 31.368 -6.585 1.00 86.38 842 GLN A N 1
ATOM 6472 C CA . GLN A 1 842 ? 26.365 32.257 -7.302 1.00 86.38 842 GLN A CA 1
ATOM 6473 C C . GLN A 1 842 ? 27.367 31.478 -8.167 1.00 86.38 842 GLN A C 1
ATOM 6475 O O . GLN A 1 842 ? 27.649 31.879 -9.296 1.00 86.38 842 GLN A O 1
ATOM 6480 N N . THR A 1 843 ? 27.900 30.362 -7.663 1.00 87.94 843 THR A N 1
ATOM 6481 C CA . THR A 1 843 ? 28.861 29.522 -8.391 1.00 87.94 843 THR A CA 1
ATOM 6482 C C . THR A 1 843 ? 28.207 28.880 -9.608 1.00 87.94 843 THR A C 1
ATOM 6484 O O . THR A 1 843 ? 28.742 29.008 -10.709 1.00 87.94 843 THR A O 1
ATOM 6487 N N . VAL A 1 844 ? 27.046 28.243 -9.427 1.00 86.25 844 VAL A N 1
ATOM 6488 C CA . VAL A 1 844 ? 26.272 27.617 -10.507 1.00 86.25 844 VAL A CA 1
ATOM 6489 C C . VAL A 1 844 ? 25.902 28.663 -11.556 1.00 86.25 844 VAL A C 1
ATOM 6491 O O . VAL A 1 844 ? 26.262 28.504 -12.721 1.00 86.25 844 VAL A O 1
ATOM 6494 N N . ASN A 1 845 ? 25.308 29.785 -11.142 1.00 81.56 845 ASN A N 1
ATOM 6495 C CA . ASN A 1 845 ? 24.873 30.830 -12.064 1.00 81.56 845 ASN A CA 1
ATOM 6496 C C . ASN A 1 845 ? 26.047 31.484 -12.796 1.00 81.56 845 ASN A C 1
ATOM 6498 O O . ASN A 1 845 ? 25.958 31.680 -14.001 1.00 81.56 845 ASN A O 1
ATOM 6502 N N . SER A 1 846 ? 27.190 31.730 -12.141 1.00 80.62 846 SER A N 1
ATOM 6503 C CA . SER A 1 846 ? 28.384 32.286 -12.809 1.00 80.62 846 SER A CA 1
ATOM 6504 C C . SER A 1 846 ? 28.919 31.403 -13.942 1.00 80.62 846 SER A C 1
ATOM 6506 O O . SER A 1 846 ? 29.534 31.900 -14.885 1.00 80.62 846 SER A O 1
ATOM 6508 N N . LYS A 1 847 ? 28.684 30.090 -13.863 1.00 77.50 847 LYS A N 1
ATOM 6509 C CA . LYS A 1 847 ? 29.153 29.110 -14.842 1.00 77.50 847 LYS A CA 1
ATOM 6510 C C . LYS A 1 847 ? 28.183 28.905 -15.995 1.00 77.50 847 LYS A C 1
ATOM 6512 O O . LYS A 1 847 ? 28.646 28.560 -17.082 1.00 77.50 847 LYS A O 1
ATOM 6517 N N . LEU A 1 848 ? 26.897 29.214 -15.819 1.00 72.31 848 LEU A N 1
ATOM 6518 C CA . LEU A 1 848 ? 25.954 29.314 -16.940 1.00 72.31 848 LEU A CA 1
ATOM 6519 C C . LEU A 1 848 ? 26.487 30.268 -18.021 1.00 72.31 848 LEU A C 1
ATOM 6521 O O . LEU A 1 848 ? 26.364 29.979 -19.207 1.00 72.31 848 LEU A O 1
ATOM 6525 N N . TYR A 1 849 ? 27.205 31.325 -17.612 1.00 69.19 849 TYR A N 1
ATOM 6526 C CA . TYR A 1 849 ? 27.833 32.296 -18.518 1.00 69.19 849 TYR A CA 1
ATOM 6527 C C . TYR A 1 849 ? 28.993 31.769 -19.363 1.00 69.19 849 TYR A C 1
ATOM 6529 O O . TYR A 1 849 ? 29.514 32.489 -20.215 1.00 69.19 849 TYR A O 1
ATOM 6537 N N . THR A 1 850 ? 29.427 30.534 -19.117 1.00 74.56 850 THR A N 1
ATOM 6538 C CA . THR A 1 850 ? 30.611 29.951 -19.757 1.00 74.56 850 THR A CA 1
ATOM 6539 C C . THR A 1 850 ? 30.287 28.880 -20.791 1.00 74.56 850 THR A C 1
ATOM 6541 O O . THR A 1 850 ? 31.202 28.420 -21.470 1.00 74.56 850 THR A O 1
ATOM 6544 N N . LEU A 1 851 ? 29.014 28.493 -20.937 1.00 85.62 851 LEU A N 1
ATOM 6545 C CA . LEU A 1 851 ? 28.602 27.561 -21.982 1.00 85.62 851 LEU A CA 1
ATOM 6546 C C . LEU A 1 851 ? 28.664 28.262 -23.343 1.00 85.62 851 LEU A C 1
ATOM 6548 O O . LEU A 1 851 ? 27.987 29.260 -23.572 1.00 85.62 851 LEU A O 1
ATOM 6552 N N . ASP A 1 852 ? 29.474 27.723 -24.250 1.00 87.38 852 ASP A N 1
ATOM 6553 C CA . ASP A 1 852 ? 29.568 28.172 -25.637 1.00 87.38 852 ASP A CA 1
ATOM 6554 C C . ASP A 1 852 ? 29.092 27.055 -26.559 1.00 87.38 852 ASP A C 1
ATOM 6556 O O . ASP A 1 852 ? 29.725 25.999 -26.635 1.00 87.38 852 ASP A O 1
ATOM 6560 N N . LEU A 1 853 ? 28.005 27.332 -27.287 1.00 90.00 853 LEU A N 1
ATOM 6561 C CA . LEU A 1 853 ? 27.389 26.435 -28.263 1.00 90.00 853 LEU A CA 1
ATOM 6562 C C . LEU A 1 853 ? 28.408 25.840 -29.249 1.00 90.00 853 LEU A C 1
ATOM 6564 O O . LEU A 1 853 ? 28.250 24.685 -29.648 1.00 90.00 853 LEU A O 1
ATOM 6568 N N . ALA A 1 854 ? 29.460 26.582 -29.610 1.00 89.81 854 ALA A N 1
ATOM 6569 C CA . ALA A 1 854 ? 30.404 26.177 -30.647 1.00 89.81 854 ALA A CA 1
ATOM 6570 C C . ALA A 1 854 ? 31.598 25.336 -30.158 1.00 89.81 854 ALA A C 1
ATOM 6572 O O . ALA A 1 854 ? 32.124 24.553 -30.949 1.00 89.81 854 ALA A O 1
ATOM 6573 N N . SER A 1 855 ? 32.072 25.500 -28.914 1.00 80.81 855 SER A N 1
ATOM 6574 C CA . SER A 1 855 ? 33.451 25.101 -28.564 1.00 80.81 855 SER A CA 1
ATOM 6575 C C . SER A 1 855 ? 33.655 24.266 -27.294 1.00 80.81 855 SER A C 1
ATOM 6577 O O . SER A 1 855 ? 34.766 23.778 -27.093 1.00 80.81 855 SER A O 1
ATOM 6579 N N . GLY A 1 856 ? 32.636 24.028 -26.461 1.00 76.31 856 GLY A N 1
ATOM 6580 C CA . GLY A 1 856 ? 32.805 23.272 -25.208 1.00 76.31 856 GLY A CA 1
ATOM 6581 C C . GLY A 1 856 ? 31.675 22.285 -24.912 1.00 76.31 856 GLY A C 1
ATOM 6582 O O . GLY A 1 856 ? 30.632 22.341 -25.567 1.00 76.31 856 GLY A O 1
ATOM 6583 N N . PRO A 1 857 ? 31.845 21.374 -23.929 1.00 88.44 857 PRO A N 1
ATOM 6584 C CA . PRO A 1 857 ? 30.737 20.572 -23.425 1.00 88.44 857 PRO A CA 1
ATOM 6585 C C . PRO A 1 857 ? 29.601 21.500 -22.995 1.00 88.44 857 PRO A C 1
ATOM 6587 O O . PRO A 1 857 ? 29.807 22.409 -22.191 1.00 88.44 857 PRO A O 1
ATOM 6590 N N . LEU A 1 858 ? 28.398 21.282 -23.523 1.00 92.12 858 LEU A N 1
ATOM 6591 C CA . LEU A 1 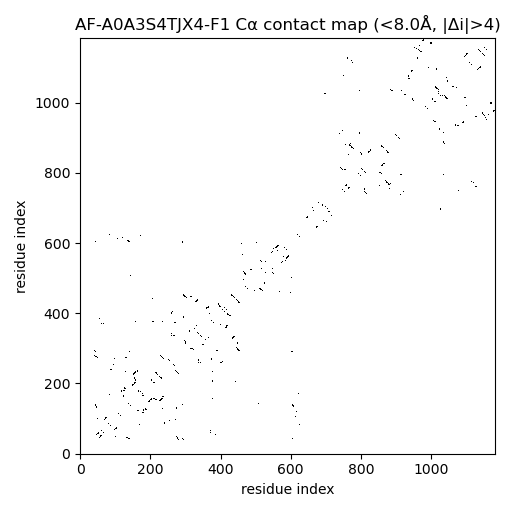858 ? 27.247 22.157 -23.265 1.00 92.12 858 LEU A CA 1
ATOM 6592 C C . LEU A 1 858 ? 26.549 21.805 -21.951 1.00 92.12 858 LEU A C 1
ATOM 6594 O O . LEU A 1 858 ? 25.328 21.859 -21.838 1.00 92.12 858 LEU A O 1
ATOM 6598 N N . TYR A 1 859 ? 27.333 21.401 -20.962 1.00 92.44 859 TYR A N 1
ATOM 6599 C CA . TYR A 1 859 ? 26.883 21.037 -19.637 1.00 92.44 859 TYR A CA 1
ATOM 6600 C C . TYR A 1 859 ? 27.995 21.270 -18.626 1.00 92.44 859 TYR A C 1
ATOM 6602 O O . TYR A 1 859 ? 29.164 21.418 -18.980 1.00 92.44 859 TYR A O 1
ATOM 6610 N N . THR A 1 860 ? 27.632 21.314 -17.352 1.00 91.69 860 THR A N 1
ATOM 6611 C CA . THR A 1 860 ? 28.585 21.292 -16.245 1.00 91.69 860 THR A CA 1
ATOM 6612 C C . THR A 1 860 ? 28.019 20.450 -15.113 1.00 91.69 860 THR A C 1
ATOM 6614 O O . THR A 1 860 ? 26.828 20.522 -14.803 1.00 91.69 860 THR A O 1
ATOM 6617 N N . VAL A 1 861 ? 28.894 19.679 -14.472 1.00 94.00 861 VAL A N 1
ATOM 6618 C CA . VAL A 1 861 ? 28.591 18.972 -13.227 1.00 94.00 861 VAL A CA 1
ATOM 6619 C C . VAL A 1 861 ? 29.529 19.485 -12.140 1.00 94.00 861 VAL A C 1
ATOM 6621 O O . VAL A 1 861 ? 30.748 19.398 -12.275 1.00 94.00 861 VAL A O 1
ATOM 6624 N N . THR A 1 862 ? 28.977 20.018 -11.054 1.00 95.06 862 THR A N 1
ATOM 6625 C CA . THR A 1 862 ? 29.750 20.545 -9.926 1.00 95.06 862 THR A CA 1
ATOM 6626 C C . THR A 1 862 ? 29.409 19.785 -8.652 1.00 95.06 862 THR A C 1
ATOM 6628 O O . THR A 1 862 ? 28.262 19.778 -8.211 1.00 95.06 862 THR A O 1
ATOM 6631 N N . LEU A 1 863 ? 30.421 19.181 -8.035 1.00 95.75 863 LEU A N 1
ATOM 6632 C CA . LEU A 1 863 ? 30.350 18.578 -6.711 1.00 95.75 863 LEU A CA 1
ATOM 6633 C C . LEU A 1 863 ? 30.869 19.570 -5.664 1.00 95.75 863 LEU A C 1
ATOM 6635 O O . LEU A 1 863 ? 32.035 19.967 -5.701 1.00 95.75 863 LEU A O 1
ATOM 6639 N N . PHE A 1 864 ? 30.029 19.928 -4.699 1.00 94.88 864 PHE A N 1
ATOM 6640 C CA . PHE A 1 864 ? 30.398 20.743 -3.549 1.00 94.88 864 PHE A CA 1
ATOM 6641 C C . PHE A 1 864 ? 30.536 19.872 -2.298 1.00 94.88 864 PHE A C 1
ATOM 6643 O O . PHE A 1 864 ? 29.574 19.227 -1.877 1.00 94.88 864 PHE A O 1
ATOM 6650 N N . THR A 1 865 ? 31.712 19.883 -1.673 1.00 93.12 865 THR A N 1
ATOM 6651 C CA . THR A 1 865 ? 31.984 19.151 -0.422 1.00 93.12 865 THR A CA 1
ATOM 6652 C C . THR A 1 865 ? 32.042 20.103 0.767 1.00 93.12 865 THR A C 1
ATOM 6654 O O . THR A 1 865 ? 32.474 21.242 0.609 1.00 93.12 865 THR A O 1
ATOM 6657 N N . GLN A 1 866 ? 31.620 19.658 1.958 1.00 86.94 866 GLN A N 1
ATOM 6658 C CA . GLN A 1 866 ? 31.516 20.527 3.145 1.00 86.94 866 GLN A CA 1
ATOM 6659 C C . GLN A 1 866 ? 32.312 20.051 4.377 1.00 86.94 866 GLN A C 1
ATOM 6661 O O . GLN A 1 866 ? 32.190 20.652 5.443 1.00 86.94 866 GLN A O 1
ATOM 6666 N N . GLY A 1 867 ? 33.146 19.016 4.234 1.00 74.19 867 GLY A N 1
ATOM 6667 C CA . GLY A 1 867 ? 33.866 18.357 5.333 1.00 74.19 867 GLY A CA 1
ATOM 6668 C C . GLY A 1 867 ? 33.440 16.894 5.507 1.00 74.19 867 GLY A C 1
ATOM 6669 O O . GLY A 1 867 ? 32.471 16.451 4.894 1.00 74.19 867 GLY A O 1
ATOM 6670 N N . GLU A 1 868 ? 34.182 16.120 6.304 1.00 71.44 868 GLU A N 1
ATOM 6671 C CA . GLU A 1 868 ? 33.840 14.715 6.574 1.00 71.44 868 GLU A CA 1
ATOM 6672 C C . GLU A 1 868 ? 32.507 14.600 7.332 1.00 71.44 868 GLU A C 1
ATOM 6674 O O . GLU A 1 868 ? 32.339 15.204 8.389 1.00 71.44 868 GLU A O 1
ATOM 6679 N N . GLY A 1 869 ? 31.578 13.789 6.810 1.00 68.31 869 GLY A N 1
ATOM 6680 C CA . GLY A 1 869 ? 30.295 13.472 7.455 1.00 68.31 869 GLY A CA 1
ATOM 6681 C C . GLY A 1 869 ? 29.150 14.452 7.177 1.00 68.31 869 GLY A C 1
ATOM 6682 O O . GLY A 1 869 ? 28.032 14.197 7.618 1.00 68.31 869 GLY A O 1
ATOM 6683 N N . GLU A 1 870 ? 29.402 15.532 6.436 1.00 78.69 870 GLU A N 1
ATOM 6684 C CA . GLU A 1 870 ? 28.386 16.510 6.028 1.00 78.69 870 GLU A CA 1
ATOM 6685 C C . GLU A 1 870 ? 27.798 16.169 4.645 1.00 78.69 870 GLU A C 1
ATOM 6687 O O . GLU A 1 870 ? 28.507 15.609 3.799 1.00 78.69 870 GLU A O 1
ATOM 6692 N N . PRO A 1 871 ? 26.526 16.521 4.369 1.00 81.06 871 PRO A N 1
ATOM 6693 C CA . PRO A 1 871 ? 25.920 16.293 3.064 1.00 81.06 871 PRO A CA 1
ATOM 6694 C C . PRO A 1 871 ? 26.665 17.070 1.975 1.00 81.06 871 PRO A C 1
ATOM 6696 O O . PRO A 1 871 ? 27.051 18.233 2.146 1.00 81.06 871 PRO A O 1
ATOM 6699 N N . VAL A 1 872 ? 26.840 16.428 0.824 1.00 90.19 872 VAL A N 1
ATOM 6700 C CA . VAL A 1 872 ? 27.439 17.053 -0.358 1.00 90.19 872 VAL A CA 1
ATOM 6701 C C . VAL A 1 872 ? 26.347 17.592 -1.271 1.00 90.19 872 VAL A C 1
ATOM 6703 O O . VAL A 1 872 ? 25.215 17.109 -1.257 1.00 90.19 872 VAL A O 1
ATOM 6706 N N . TYR A 1 873 ? 26.684 18.595 -2.077 1.00 92.69 873 TYR A N 1
ATOM 6707 C CA . TYR A 1 873 ? 25.755 19.152 -3.056 1.00 92.69 873 TYR A CA 1
ATOM 6708 C C . TYR A 1 873 ? 26.243 18.817 -4.458 1.00 92.69 873 TYR A C 1
ATOM 6710 O O . TYR A 1 873 ? 27.401 19.062 -4.785 1.00 92.69 873 TYR A O 1
ATOM 6718 N N . LEU A 1 874 ? 25.369 18.261 -5.287 1.00 93.06 874 LEU A N 1
ATOM 6719 C CA . LEU A 1 874 ? 25.647 17.933 -6.677 1.00 93.06 874 LEU A CA 1
ATOM 6720 C C . LEU A 1 874 ? 24.781 18.819 -7.568 1.00 93.06 874 LEU A C 1
ATOM 6722 O O . LEU A 1 874 ? 23.562 18.671 -7.600 1.00 93.06 874 LEU A O 1
ATOM 6726 N N . ALA A 1 875 ? 25.409 19.745 -8.281 1.00 92.31 875 ALA A N 1
ATOM 6727 C CA . ALA A 1 875 ? 24.749 20.555 -9.294 1.00 92.31 875 ALA A CA 1
ATOM 6728 C C . ALA A 1 875 ? 25.029 19.965 -10.677 1.00 92.31 875 ALA A C 1
ATOM 6730 O O . ALA A 1 875 ? 26.187 19.737 -11.024 1.00 92.31 875 ALA A O 1
ATOM 6731 N N . ALA A 1 876 ? 23.988 19.749 -11.474 1.00 91.12 876 ALA A N 1
ATOM 6732 C CA . ALA A 1 876 ? 24.113 19.345 -12.868 1.00 91.12 876 ALA A CA 1
ATOM 6733 C C . ALA A 1 876 ? 23.203 20.225 -13.722 1.00 91.12 876 ALA A C 1
ATOM 6735 O O . ALA A 1 876 ? 21.999 20.309 -13.475 1.00 91.12 876 ALA A O 1
ATOM 6736 N N . TYR A 1 877 ? 23.784 20.903 -14.705 1.00 89.25 877 TYR A N 1
ATOM 6737 C CA . TYR A 1 877 ? 23.064 21.812 -15.589 1.00 89.25 877 TYR A CA 1
ATOM 6738 C C . TYR A 1 877 ? 23.600 21.717 -17.011 1.00 89.25 877 TYR A C 1
ATOM 6740 O O . TYR A 1 877 ? 24.792 21.525 -17.245 1.00 89.25 877 TYR A O 1
ATOM 6748 N N . PHE A 1 878 ? 22.684 21.848 -17.958 1.00 91.38 878 PHE A N 1
ATOM 6749 C CA . PHE A 1 878 ? 22.874 21.583 -19.374 1.00 91.38 878 PHE A CA 1
ATOM 6750 C C . PHE A 1 878 ? 22.301 22.746 -20.163 1.00 91.38 878 PHE A C 1
ATOM 6752 O O . PHE A 1 878 ? 21.305 23.346 -19.757 1.00 91.38 878 PHE A O 1
ATOM 6759 N N . HIS A 1 879 ? 22.875 23.036 -21.323 1.00 90.56 879 HIS A N 1
ATOM 6760 C CA . HIS A 1 879 ? 22.179 23.833 -22.314 1.00 90.56 879 HIS A CA 1
ATOM 6761 C C . HIS A 1 879 ? 20.923 23.069 -22.739 1.00 90.56 879 HIS A C 1
ATOM 6763 O O . HIS A 1 879 ? 20.987 21.906 -23.137 1.00 90.56 879 HIS A O 1
ATOM 6769 N N . HIS A 1 880 ? 19.772 23.725 -22.684 1.00 88.00 880 HIS A N 1
ATOM 6770 C CA . HIS A 1 880 ? 18.462 23.120 -22.899 1.00 88.00 880 HIS A CA 1
ATOM 6771 C C . HIS A 1 880 ? 18.289 22.587 -24.337 1.00 88.00 880 HIS A C 1
ATOM 6773 O O . HIS A 1 880 ? 17.447 21.735 -24.595 1.00 88.00 880 HIS A O 1
ATOM 6779 N N . VAL A 1 881 ? 19.138 23.024 -25.274 1.00 91.12 881 VAL A N 1
ATOM 6780 C CA . VAL A 1 881 ? 19.233 22.459 -26.639 1.00 91.12 881 VAL A CA 1
ATOM 6781 C C . VAL A 1 881 ? 19.659 20.980 -26.662 1.00 91.12 881 VAL A C 1
ATOM 6783 O O . VAL A 1 881 ? 19.394 20.283 -27.641 1.00 91.12 881 VAL A O 1
ATOM 6786 N N . LEU A 1 882 ? 20.334 20.499 -25.611 1.00 92.56 882 LEU A N 1
ATOM 6787 C CA . LEU A 1 882 ? 20.752 19.102 -25.506 1.00 92.56 882 LEU A CA 1
ATOM 6788 C C . LEU A 1 882 ? 19.611 18.198 -25.057 1.00 92.56 882 LEU A C 1
ATOM 6790 O O . LEU A 1 882 ? 19.472 17.088 -25.566 1.00 92.56 882 LEU A O 1
ATOM 6794 N N . MET A 1 883 ? 18.843 18.643 -24.060 1.00 90.06 883 MET A N 1
ATOM 6795 C CA . MET A 1 883 ? 17.898 17.781 -23.367 1.00 90.06 883 MET A CA 1
ATOM 6796 C C . MET A 1 883 ? 16.751 18.533 -22.693 1.00 90.06 883 MET A C 1
ATOM 6798 O O . MET A 1 883 ? 16.866 19.716 -22.377 1.00 90.06 883 MET A O 1
ATOM 6802 N N . ASP A 1 884 ? 15.651 17.821 -22.463 1.00 84.62 884 ASP A N 1
ATOM 6803 C CA . ASP A 1 884 ? 14.532 18.262 -21.625 1.00 84.62 884 ASP A CA 1
ATOM 6804 C C . ASP A 1 884 ? 14.666 17.796 -20.162 1.00 84.62 884 ASP A C 1
ATOM 6806 O O . ASP A 1 884 ? 15.582 17.058 -19.800 1.00 84.62 884 ASP A O 1
ATOM 6810 N N . ALA A 1 885 ? 13.733 18.225 -19.305 1.00 74.38 885 ALA A N 1
ATOM 6811 C CA . ALA A 1 885 ? 13.719 17.874 -17.883 1.00 74.38 885 ALA A CA 1
ATOM 6812 C C . ALA A 1 885 ? 13.565 16.360 -17.623 1.00 74.38 885 ALA A C 1
ATOM 6814 O O . ALA A 1 885 ? 14.130 15.840 -16.663 1.00 74.38 885 ALA A O 1
ATOM 6815 N N . PHE A 1 886 ? 12.845 15.632 -18.485 1.00 78.19 886 PHE A N 1
ATOM 6816 C CA . PHE A 1 886 ? 12.722 14.175 -18.374 1.00 78.19 886 PHE A CA 1
ATOM 6817 C C . PHE A 1 886 ? 14.071 13.492 -18.629 1.00 78.19 886 PHE A C 1
ATOM 6819 O O . PHE A 1 886 ? 14.519 12.648 -17.856 1.00 78.19 886 PHE A O 1
ATOM 6826 N N . SER A 1 887 ? 14.761 13.907 -19.687 1.00 87.38 887 SER A N 1
ATOM 6827 C CA . SER A 1 887 ? 16.093 13.419 -20.031 1.00 87.38 887 SER A CA 1
ATOM 6828 C C . SER A 1 887 ? 17.146 13.848 -19.000 1.00 87.38 887 SER A C 1
ATOM 6830 O O . SER A 1 887 ? 18.061 13.081 -18.716 1.00 87.38 887 SER A O 1
ATOM 6832 N N . LEU A 1 888 ? 16.989 15.010 -18.354 1.00 85.38 888 LEU A N 1
ATOM 6833 C CA . LEU A 1 888 ? 17.798 15.389 -17.191 1.00 85.38 888 LEU A CA 1
ATOM 6834 C C . LEU A 1 888 ? 17.621 14.388 -16.037 1.00 85.38 888 LEU A C 1
ATOM 6836 O O . LEU A 1 888 ? 18.615 13.940 -15.468 1.00 85.38 888 LEU A O 1
ATOM 6840 N N . ASN A 1 889 ? 16.389 13.975 -15.725 1.00 80.44 889 ASN A N 1
ATOM 6841 C CA . ASN A 1 889 ? 16.140 12.952 -14.703 1.00 80.44 889 ASN A CA 1
ATOM 6842 C C . ASN A 1 889 ? 16.773 11.598 -15.071 1.00 80.44 889 ASN A C 1
ATOM 6844 O O . ASN A 1 889 ? 17.394 10.968 -14.214 1.00 80.44 889 ASN A O 1
ATOM 6848 N N . LEU A 1 890 ? 16.696 11.176 -16.339 1.00 83.19 890 LEU A N 1
ATOM 6849 C CA . LEU A 1 890 ? 17.388 9.971 -16.824 1.00 83.19 890 LEU A CA 1
ATOM 6850 C C . LEU A 1 890 ? 18.911 10.072 -16.672 1.00 83.19 890 LEU A C 1
ATOM 6852 O O . LEU A 1 890 ? 19.563 9.109 -16.257 1.00 83.19 890 LEU A O 1
ATOM 6856 N N . TYR A 1 891 ? 19.483 11.239 -16.982 1.00 92.81 891 TYR A N 1
ATOM 6857 C CA . TYR A 1 891 ? 20.908 11.497 -16.801 1.00 92.81 891 TYR A CA 1
ATOM 6858 C C . TYR A 1 891 ? 21.305 11.390 -15.324 1.00 92.81 891 TYR A C 1
ATOM 6860 O O . TYR A 1 891 ? 22.268 10.695 -15.006 1.00 92.81 891 TYR A O 1
ATOM 6868 N N . ILE A 1 892 ? 20.551 12.017 -14.412 1.00 87.88 892 ILE A N 1
ATOM 6869 C CA . ILE A 1 892 ? 20.801 11.936 -12.964 1.00 87.88 892 ILE A CA 1
ATOM 6870 C C . ILE A 1 892 ? 20.689 10.492 -12.464 1.00 87.88 892 ILE A C 1
ATOM 6872 O O . ILE A 1 892 ? 21.561 10.039 -11.723 1.00 87.88 892 ILE A O 1
ATOM 6876 N N . GLY A 1 893 ? 19.667 9.749 -12.897 1.00 84.06 893 GLY A N 1
ATOM 6877 C CA . GLY A 1 893 ? 19.509 8.333 -12.562 1.00 84.06 893 GLY A CA 1
ATOM 6878 C C . GLY A 1 893 ? 20.704 7.493 -13.023 1.00 84.06 893 GLY A C 1
ATOM 6879 O O . GLY A 1 893 ? 21.277 6.748 -12.227 1.00 84.06 893 GLY A O 1
ATOM 6880 N N . SER A 1 894 ? 21.139 7.684 -14.273 1.00 90.69 894 SER A N 1
ATOM 6881 C CA . SER A 1 894 ? 22.322 7.020 -14.840 1.00 90.69 894 SER A CA 1
ATOM 6882 C C . SER A 1 894 ? 23.601 7.382 -14.077 1.00 90.69 894 SER A C 1
ATOM 6884 O O . SER A 1 894 ? 24.405 6.505 -13.770 1.00 90.69 894 SER A O 1
ATOM 6886 N N . LEU A 1 895 ? 23.779 8.662 -13.731 1.00 92.50 895 LEU A N 1
ATOM 6887 C CA . LEU A 1 895 ? 24.936 9.176 -12.995 1.00 92.50 895 LEU A CA 1
ATOM 6888 C C . LEU A 1 895 ? 25.028 8.566 -11.596 1.00 92.50 895 LEU A C 1
ATOM 6890 O O . LEU A 1 895 ? 26.079 8.055 -11.219 1.00 92.50 895 LEU A O 1
ATOM 6894 N N . MET A 1 896 ? 23.931 8.576 -10.838 1.00 88.56 896 MET A N 1
ATOM 6895 C CA . MET A 1 896 ? 23.919 8.044 -9.475 1.00 88.56 896 MET A CA 1
ATOM 6896 C C . MET A 1 896 ? 24.019 6.515 -9.451 1.00 88.56 896 MET A C 1
ATOM 6898 O O . MET A 1 896 ? 24.727 5.967 -8.607 1.00 88.56 896 MET A O 1
ATOM 6902 N N . SER A 1 897 ? 23.361 5.823 -10.387 1.00 86.00 897 SER A N 1
ATOM 6903 C CA . SER A 1 897 ? 23.456 4.364 -10.530 1.00 86.00 897 SER A CA 1
ATOM 6904 C C . SER A 1 897 ? 24.892 3.927 -10.830 1.00 86.00 897 SER A C 1
ATOM 6906 O O . SER A 1 897 ? 25.456 3.106 -10.104 1.00 86.00 897 SER A O 1
ATOM 6908 N N . LEU A 1 898 ? 25.521 4.553 -11.829 1.00 90.62 898 LEU A N 1
ATOM 6909 C CA . LEU A 1 898 ? 26.888 4.246 -12.230 1.00 90.62 898 LEU A CA 1
ATOM 6910 C C . LEU A 1 898 ? 27.904 4.610 -11.136 1.00 90.62 898 LEU A C 1
ATOM 6912 O O . LEU A 1 898 ? 28.814 3.826 -10.866 1.00 90.62 898 LEU A O 1
ATOM 6916 N N . TYR A 1 899 ? 27.719 5.747 -10.454 1.00 90.88 899 TYR A N 1
ATOM 6917 C CA . TYR A 1 899 ? 28.547 6.120 -9.306 1.00 90.88 899 TYR A CA 1
ATOM 6918 C C . TYR A 1 899 ? 28.481 5.055 -8.203 1.00 90.88 899 TYR A C 1
ATOM 6920 O O . TYR A 1 899 ? 29.519 4.591 -7.734 1.00 90.88 899 TYR A O 1
ATOM 6928 N N . ASN A 1 900 ? 27.273 4.639 -7.808 1.00 84.75 900 ASN A N 1
ATOM 6929 C CA . ASN A 1 900 ? 27.078 3.651 -6.746 1.00 84.75 900 ASN A CA 1
ATOM 6930 C C . ASN A 1 900 ? 27.687 2.290 -7.121 1.00 84.75 900 ASN A C 1
ATOM 6932 O O . ASN A 1 900 ? 28.323 1.654 -6.282 1.00 84.75 900 ASN A O 1
ATOM 6936 N N . GLN A 1 901 ? 27.559 1.877 -8.385 1.00 86.25 901 GLN A N 1
ATOM 6937 C CA . GLN A 1 901 ? 28.177 0.658 -8.907 1.00 86.25 901 GLN A CA 1
ATOM 6938 C C . GLN A 1 901 ? 29.706 0.694 -8.780 1.00 86.25 901 GLN A C 1
ATOM 6940 O O . GLN A 1 901 ? 30.306 -0.264 -8.292 1.00 86.25 901 GLN A O 1
ATOM 6945 N N . VAL A 1 902 ? 30.346 1.801 -9.165 1.00 88.81 902 VAL A N 1
ATOM 6946 C CA . VAL A 1 902 ? 31.808 1.949 -9.064 1.00 88.81 902 VAL A CA 1
ATOM 6947 C C . VAL A 1 902 ? 32.265 2.085 -7.612 1.00 88.81 902 VAL A C 1
ATOM 6949 O O . VAL A 1 902 ? 33.261 1.474 -7.228 1.00 88.81 902 VAL A O 1
ATOM 6952 N N . ALA A 1 903 ? 31.526 2.823 -6.781 1.00 80.88 903 ALA A N 1
ATOM 6953 C CA . ALA A 1 903 ? 31.816 2.969 -5.355 1.00 80.88 903 ALA A CA 1
ATOM 6954 C C . ALA A 1 903 ? 31.789 1.619 -4.609 1.00 80.88 903 ALA A C 1
ATOM 6956 O O . ALA A 1 903 ? 32.524 1.432 -3.643 1.00 80.88 903 ALA A O 1
ATOM 6957 N N . GLN A 1 904 ? 30.995 0.657 -5.089 1.00 84.38 904 GLN A N 1
ATOM 6958 C CA . GLN A 1 904 ? 30.929 -0.719 -4.578 1.00 84.38 904 GLN A CA 1
ATOM 6959 C C . GLN A 1 904 ? 31.966 -1.669 -5.216 1.00 84.38 904 GLN A C 1
ATOM 6961 O O . GLN A 1 904 ? 31.953 -2.871 -4.957 1.00 84.38 904 GLN A O 1
ATOM 6966 N N . GLY A 1 905 ? 32.886 -1.156 -6.041 1.00 85.44 905 GLY A N 1
ATOM 6967 C CA . GLY A 1 905 ? 33.928 -1.942 -6.709 1.00 85.44 905 GLY A CA 1
ATOM 6968 C C . GLY A 1 905 ? 33.493 -2.623 -8.013 1.00 85.44 905 GLY A C 1
ATOM 6969 O O . GLY A 1 905 ? 34.227 -3.470 -8.525 1.00 85.44 905 GLY A O 1
ATOM 6970 N N . GLY A 1 906 ? 32.321 -2.276 -8.553 1.00 83.62 906 GLY A N 1
ATOM 6971 C CA . GLY A 1 906 ? 31.830 -2.732 -9.854 1.00 83.62 906 GLY A CA 1
ATOM 6972 C C . GLY A 1 906 ? 32.483 -2.012 -11.047 1.00 83.62 906 GLY A C 1
ATOM 6973 O O . GLY A 1 906 ? 33.195 -1.018 -10.876 1.00 83.62 906 GLY A O 1
ATOM 6974 N N . PRO A 1 907 ? 32.268 -2.501 -12.284 1.00 84.81 907 PRO A N 1
ATOM 6975 C CA . PRO A 1 907 ? 32.836 -1.888 -13.481 1.00 84.81 907 PRO A CA 1
ATOM 6976 C C . PRO A 1 907 ? 32.127 -0.573 -13.827 1.00 84.81 907 PRO A C 1
ATOM 6978 O O . PRO A 1 907 ? 30.938 -0.415 -13.571 1.00 84.81 907 PRO A O 1
ATOM 6981 N N . LEU A 1 908 ? 32.827 0.343 -14.490 1.00 87.56 908 LEU A N 1
ATOM 6982 C CA . LEU A 1 908 ? 32.238 1.556 -15.059 1.00 87.56 908 LEU A CA 1
ATOM 6983 C C . LEU A 1 908 ? 31.526 1.204 -16.385 1.00 87.56 908 LEU A C 1
ATOM 6985 O O . LEU A 1 908 ? 32.132 1.293 -17.452 1.00 87.56 908 LEU A O 1
ATOM 6989 N N . SER A 1 909 ? 30.284 0.699 -16.320 1.00 87.38 909 SER A N 1
ATOM 6990 C CA . SER A 1 909 ? 29.504 0.289 -17.502 1.00 87.38 909 SER A CA 1
ATOM 6991 C C . SER A 1 909 ? 27.983 0.329 -17.292 1.00 87.38 909 SER A C 1
ATOM 6993 O O . SER A 1 909 ? 27.511 -0.125 -16.253 1.00 87.38 909 SER A O 1
ATOM 6995 N N . LEU A 1 910 ? 27.239 0.794 -18.309 1.00 81.62 910 LEU A N 1
ATOM 6996 C CA . LEU A 1 910 ? 25.765 0.767 -18.396 1.00 81.62 910 LEU A CA 1
ATOM 6997 C C . LEU A 1 910 ? 25.211 -0.274 -19.397 1.00 81.62 910 LEU A C 1
ATOM 6999 O O . LEU A 1 910 ? 24.006 -0.326 -19.623 1.00 81.62 910 LEU A O 1
ATOM 7003 N N . GLY A 1 911 ? 26.060 -1.113 -20.001 1.00 82.00 911 GLY A N 1
ATOM 7004 C CA . GLY A 1 911 ? 25.633 -2.085 -21.018 1.00 82.00 911 GLY A CA 1
ATOM 7005 C C . GLY A 1 911 ? 25.576 -1.519 -22.446 1.00 82.00 911 GLY A C 1
ATOM 7006 O O . GLY A 1 911 ? 26.418 -0.706 -22.827 1.00 82.00 911 GLY A O 1
ATOM 7007 N N . SER A 1 912 ? 24.641 -2.017 -23.265 1.00 79.00 912 SER A N 1
ATOM 7008 C CA . SER A 1 912 ? 24.482 -1.650 -24.684 1.00 79.00 912 SER A CA 1
ATOM 7009 C C . SER A 1 912 ? 23.786 -0.302 -24.865 1.00 79.00 912 SER A C 1
ATOM 7011 O O . SER A 1 912 ? 22.787 -0.041 -24.197 1.00 79.00 912 SER A O 1
ATOM 7013 N N . LYS A 1 913 ? 24.248 0.505 -25.831 1.00 82.12 913 LYS A N 1
ATOM 7014 C CA . LYS A 1 913 ? 23.670 1.830 -26.098 1.00 82.12 913 LYS A CA 1
ATOM 7015 C C . LYS A 1 913 ? 22.189 1.745 -26.511 1.00 82.12 913 LYS A C 1
ATOM 7017 O O . LYS A 1 913 ? 21.851 0.867 -27.315 1.00 82.12 913 LYS A O 1
ATOM 7022 N N . PRO A 1 914 ? 21.333 2.670 -26.027 1.00 86.44 914 PRO A N 1
ATOM 7023 C CA . PRO A 1 914 ? 19.955 2.809 -26.498 1.00 86.44 914 PRO A CA 1
ATOM 7024 C C . PRO A 1 914 ? 19.912 3.393 -27.920 1.00 86.44 914 PRO A C 1
ATOM 7026 O O . PRO A 1 914 ? 20.946 3.782 -28.470 1.00 86.44 914 PRO A O 1
ATOM 7029 N N . LEU A 1 915 ? 18.715 3.497 -28.517 1.00 88.94 915 LEU A N 1
ATOM 7030 C CA . LEU A 1 915 ? 18.538 4.262 -29.757 1.00 88.94 915 LEU A CA 1
ATOM 7031 C C . LEU A 1 915 ? 19.088 5.682 -29.582 1.00 88.94 915 LEU A C 1
ATOM 7033 O O . LEU A 1 915 ? 18.910 6.307 -28.533 1.00 88.94 915 LEU A O 1
ATOM 7037 N N . SER A 1 916 ? 19.762 6.206 -30.603 1.00 91.12 916 SER A N 1
ATOM 7038 C CA . SER A 1 916 ? 20.323 7.552 -30.526 1.00 91.12 916 SER A CA 1
ATOM 7039 C C . SER A 1 916 ? 19.240 8.613 -30.724 1.00 91.12 916 SER A C 1
ATOM 7041 O O . SER A 1 916 ? 18.239 8.407 -31.413 1.00 91.12 916 SER A O 1
ATOM 7043 N N . TYR A 1 917 ? 19.464 9.804 -30.172 1.00 92.50 917 TYR A N 1
ATOM 7044 C CA . TYR A 1 917 ? 18.578 10.940 -30.421 1.00 92.50 917 TYR A CA 1
ATOM 7045 C C . TYR A 1 917 ? 18.516 11.309 -31.913 1.00 92.50 917 TYR A C 1
ATOM 7047 O O . TYR A 1 917 ? 17.486 11.756 -32.401 1.00 92.50 917 TYR A O 1
ATOM 7055 N N . TYR A 1 918 ? 19.573 11.045 -32.684 1.00 91.81 918 TYR A N 1
ATOM 7056 C CA . TYR A 1 918 ? 19.586 11.303 -34.128 1.00 91.81 918 TYR A CA 1
ATOM 7057 C C . TYR A 1 918 ? 18.715 10.316 -34.908 1.00 91.81 918 TYR A C 1
ATOM 7059 O O . TYR A 1 918 ? 18.112 10.697 -35.910 1.00 91.81 918 TYR A O 1
ATOM 7067 N N . GLN A 1 919 ? 18.578 9.081 -34.415 1.00 90.31 919 GLN A N 1
ATOM 7068 C CA . GLN A 1 919 ? 17.587 8.133 -34.927 1.00 90.31 919 GLN A CA 1
ATOM 7069 C C . GLN A 1 919 ? 16.162 8.638 -34.655 1.00 90.31 919 GLN A C 1
ATOM 7071 O O . GLN A 1 919 ? 15.322 8.579 -35.549 1.00 90.31 919 GLN A O 1
ATOM 7076 N N . PHE A 1 920 ? 15.909 9.241 -33.486 1.00 89.62 920 PHE A N 1
ATOM 7077 C CA . PHE A 1 920 ? 14.631 9.910 -33.210 1.00 89.62 920 PHE A CA 1
ATOM 7078 C C . PHE A 1 920 ? 14.365 11.084 -34.160 1.00 89.62 920 PHE A C 1
ATOM 7080 O O . PHE A 1 920 ? 13.247 11.227 -34.644 1.00 89.62 920 PHE A O 1
ATOM 7087 N N . ILE A 1 921 ? 15.372 11.908 -34.475 1.00 89.62 921 ILE A N 1
ATOM 7088 C CA . ILE A 1 921 ? 15.208 13.007 -35.442 1.00 89.62 921 ILE A CA 1
ATOM 7089 C C . ILE A 1 921 ? 14.816 12.465 -36.820 1.00 89.62 921 ILE A C 1
ATOM 7091 O O . ILE A 1 921 ? 13.921 13.023 -37.455 1.00 89.62 921 ILE A O 1
ATOM 7095 N N . GLY A 1 922 ? 15.448 11.376 -37.268 1.00 87.62 922 GLY A N 1
ATOM 7096 C CA . GLY A 1 922 ? 15.093 10.706 -38.522 1.00 87.62 922 GLY A CA 1
ATOM 7097 C C . GLY A 1 922 ? 13.631 10.254 -38.545 1.00 87.62 922 GLY A C 1
ATOM 7098 O O . GLY A 1 922 ? 12.896 10.591 -39.474 1.00 87.62 922 GLY A O 1
ATOM 7099 N N . GLU A 1 923 ? 13.185 9.588 -37.480 1.00 85.88 923 GLU A N 1
ATOM 7100 C CA . GLU A 1 923 ? 11.799 9.122 -37.356 1.00 85.88 923 GLU A CA 1
ATOM 7101 C C . GLU A 1 923 ? 10.794 10.269 -37.228 1.00 85.88 923 GLU A C 1
ATOM 7103 O O . GLU A 1 923 ? 9.738 10.250 -37.857 1.00 85.88 923 GLU A O 1
ATOM 7108 N N . SER A 1 924 ? 11.142 11.323 -36.491 1.00 85.50 924 SER A N 1
ATOM 7109 C CA . SER A 1 924 ? 10.329 12.535 -36.393 1.00 85.50 924 SER A CA 1
ATOM 7110 C C . SER A 1 924 ? 10.151 13.202 -37.761 1.00 85.50 924 SER A C 1
ATOM 7112 O O . SER A 1 924 ? 9.048 13.623 -38.098 1.00 85.50 924 SER A O 1
ATOM 7114 N N . GLN A 1 925 ? 11.202 13.245 -38.589 1.00 86.31 925 GLN A N 1
ATOM 7115 C CA . GLN A 1 925 ? 11.137 13.787 -39.950 1.00 86.31 925 GLN A CA 1
ATOM 7116 C C . GLN A 1 925 ? 10.348 12.898 -40.915 1.00 86.31 925 GLN A C 1
ATOM 7118 O O . GLN A 1 925 ? 9.680 13.428 -41.805 1.00 86.31 925 GLN A O 1
ATOM 7123 N N . ARG A 1 926 ? 10.414 11.569 -40.770 1.00 86.81 926 ARG A N 1
ATOM 7124 C CA . ARG A 1 926 ? 9.550 10.645 -41.521 1.00 86.81 926 ARG A CA 1
ATOM 7125 C C . ARG A 1 926 ? 8.090 10.918 -41.178 1.00 86.81 926 ARG A C 1
ATOM 7127 O O . ARG A 1 926 ? 7.307 11.217 -42.076 1.00 86.81 926 ARG A O 1
ATOM 7134 N N . TYR A 1 927 ? 7.768 10.909 -39.887 1.00 85.00 927 TYR A N 1
ATOM 7135 C CA . TYR A 1 927 ? 6.416 11.137 -39.396 1.00 85.00 927 TYR A CA 1
ATOM 7136 C C . TYR A 1 927 ? 5.876 12.518 -39.792 1.00 85.00 927 TYR A C 1
ATOM 7138 O O . TYR A 1 927 ? 4.729 12.641 -40.209 1.00 85.00 927 TYR A O 1
ATOM 7146 N N . ALA A 1 928 ? 6.724 13.551 -39.772 1.00 86.75 928 ALA A N 1
ATOM 7147 C CA . ALA A 1 928 ? 6.376 14.880 -40.264 1.00 86.75 928 ALA A CA 1
ATOM 7148 C C . ALA A 1 928 ? 5.842 14.851 -41.703 1.00 86.75 928 ALA A C 1
ATOM 7150 O O . ALA A 1 928 ? 4.853 15.514 -42.005 1.00 86.75 928 ALA A O 1
ATOM 7151 N N . ARG A 1 929 ? 6.477 14.079 -42.595 1.00 88.00 929 ARG A N 1
ATOM 7152 C CA . ARG A 1 929 ? 6.060 13.982 -44.004 1.00 88.00 929 ARG A CA 1
ATOM 7153 C C . ARG A 1 929 ? 4.720 13.275 -44.157 1.00 88.00 929 ARG A C 1
ATOM 7155 O O . ARG A 1 929 ? 3.989 13.601 -45.083 1.00 88.00 929 ARG A O 1
ATOM 7162 N N . GLU A 1 930 ? 4.403 12.342 -43.264 1.00 86.69 930 GLU A N 1
ATOM 7163 C CA . GLU A 1 930 ? 3.133 11.610 -43.279 1.00 86.69 930 GLU A CA 1
ATOM 7164 C C . GLU A 1 930 ? 1.950 12.500 -42.888 1.00 86.69 930 GLU A C 1
ATOM 7166 O O . GLU A 1 930 ? 0.890 12.402 -43.498 1.00 86.69 930 GLU A O 1
ATOM 7171 N N . ILE A 1 931 ? 2.138 13.395 -41.914 1.00 87.31 931 ILE A N 1
ATOM 7172 C CA . ILE A 1 931 ? 1.068 14.274 -41.414 1.00 87.31 931 ILE A CA 1
ATOM 7173 C C . ILE A 1 931 ? 1.012 15.641 -42.106 1.00 87.31 931 ILE A C 1
ATOM 7175 O O . ILE A 1 931 ? 0.135 16.439 -41.791 1.00 87.31 931 ILE A O 1
ATOM 7179 N N . SER A 1 932 ? 1.951 15.954 -43.005 1.00 88.50 932 SER A N 1
ATOM 7180 C CA . SER A 1 932 ? 2.083 17.303 -43.579 1.00 88.50 932 SER A CA 1
ATOM 7181 C C . SER A 1 932 ? 0.830 17.747 -44.339 1.00 88.50 932 SER A C 1
ATOM 7183 O O . SER A 1 932 ? 0.372 18.872 -44.151 1.00 88.50 932 SER A O 1
ATOM 7185 N N . ASP A 1 933 ? 0.212 16.858 -45.122 1.00 88.12 933 ASP A N 1
ATOM 7186 C CA . ASP A 1 933 ? -1.026 17.177 -45.846 1.00 88.12 933 ASP A CA 1
ATOM 7187 C C . ASP A 1 933 ? -2.209 17.407 -44.887 1.00 88.12 933 ASP A C 1
ATOM 7189 O O . ASP A 1 933 ? -2.973 18.358 -45.059 1.00 88.12 933 ASP A O 1
ATOM 7193 N N . GLU A 1 934 ? -2.333 16.577 -43.845 1.00 89.12 934 GLU A N 1
ATOM 7194 C CA . GLU A 1 934 ? -3.361 16.708 -42.802 1.00 89.12 934 GLU A CA 1
ATOM 7195 C C . GLU A 1 934 ? -3.200 18.025 -42.031 1.00 89.12 934 GLU A C 1
ATOM 7197 O O . GLU A 1 934 ? -4.162 18.771 -41.846 1.00 89.12 934 GLU A O 1
ATOM 7202 N N . GLN A 1 935 ? -1.967 18.356 -41.643 1.00 90.62 935 GLN A N 1
ATOM 7203 C CA . GLN A 1 935 ? -1.639 19.612 -40.980 1.00 90.62 935 GLN A CA 1
ATOM 7204 C C . GLN A 1 935 ? -1.934 20.812 -41.888 1.00 90.62 935 GLN A C 1
ATOM 7206 O O . GLN A 1 935 ? -2.524 21.795 -41.437 1.00 90.62 935 GLN A O 1
ATOM 7211 N N . ALA A 1 936 ? -1.565 20.749 -43.169 1.00 88.56 936 ALA A N 1
ATOM 7212 C CA . ALA A 1 936 ? -1.844 21.816 -44.124 1.00 88.56 936 ALA A CA 1
ATOM 7213 C C . ALA A 1 936 ? -3.355 22.025 -44.321 1.00 88.56 936 ALA A C 1
ATOM 7215 O O . ALA A 1 936 ? -3.814 23.171 -44.358 1.00 88.56 936 ALA A O 1
ATOM 7216 N N . GLN A 1 937 ? -4.133 20.940 -44.396 1.00 90.25 937 GLN A N 1
ATOM 7217 C CA . GLN A 1 937 ? -5.591 20.995 -44.477 1.00 90.25 937 GLN A CA 1
ATOM 7218 C C . GLN A 1 937 ? -6.199 21.604 -43.210 1.00 90.25 937 GLN A C 1
ATOM 7220 O O . GLN A 1 937 ? -6.989 22.543 -43.303 1.00 90.25 937 GLN A O 1
ATOM 7225 N N . PHE A 1 938 ? -5.773 21.144 -42.032 1.00 91.69 938 PHE A N 1
ATOM 7226 C CA . PHE A 1 938 ? -6.206 21.688 -40.747 1.00 91.69 938 PHE A CA 1
ATOM 7227 C C . PHE A 1 938 ? -5.972 23.203 -40.664 1.00 91.69 938 PHE A C 1
ATOM 7229 O O . PHE A 1 938 ? -6.876 23.960 -40.308 1.00 91.69 938 PHE A O 1
ATOM 7236 N N . MET A 1 939 ? -4.791 23.674 -41.070 1.00 89.62 939 MET A N 1
ATOM 7237 C CA . MET A 1 939 ? -4.460 25.103 -41.087 1.00 89.62 939 MET A CA 1
ATOM 7238 C C . MET A 1 939 ? -5.286 25.906 -42.101 1.00 89.62 939 MET A C 1
ATOM 7240 O O . MET A 1 939 ? -5.506 27.104 -41.899 1.00 89.62 939 MET A O 1
ATOM 7244 N N . ALA A 1 940 ? -5.717 25.285 -43.202 1.00 89.25 940 ALA A N 1
ATOM 7245 C CA . ALA A 1 940 ? -6.535 25.924 -44.229 1.00 89.25 940 ALA A CA 1
ATOM 7246 C C . ALA A 1 940 ? -8.015 26.031 -43.826 1.00 89.25 940 ALA A C 1
ATOM 7248 O O . ALA A 1 940 ? -8.651 27.038 -44.133 1.00 89.25 940 ALA A O 1
ATOM 7249 N N . GLU A 1 941 ? -8.550 25.013 -43.152 1.00 90.19 941 GLU A N 1
ATOM 7250 C CA . GLU A 1 941 ? -9.966 24.924 -42.773 1.00 90.19 941 GLU A CA 1
ATOM 7251 C C . GLU A 1 941 ? -10.273 25.603 -41.433 1.00 90.19 941 GLU A C 1
ATOM 7253 O O . GLU A 1 941 ? -11.384 26.093 -41.226 1.00 90.19 941 GLU A O 1
ATOM 7258 N N . THR A 1 942 ? -9.291 25.672 -40.533 1.00 90.12 942 THR A N 1
ATOM 7259 C CA . THR A 1 942 ? -9.460 26.312 -39.227 1.00 90.12 942 THR A CA 1
ATOM 7260 C C . THR A 1 942 ? -9.477 27.837 -39.374 1.00 90.12 942 THR A C 1
ATOM 7262 O O . THR A 1 942 ? -8.543 28.393 -39.965 1.00 90.12 942 THR A O 1
ATOM 7265 N N . PRO A 1 943 ? -10.470 28.549 -38.807 1.00 89.81 943 PRO A N 1
ATOM 7266 C CA . PRO A 1 943 ? -10.574 30.005 -38.889 1.00 89.81 943 PRO A CA 1
ATOM 7267 C C . PRO A 1 943 ? -9.640 30.694 -37.878 1.00 89.81 943 PRO A C 1
ATOM 7269 O O . PRO A 1 943 ? -10.072 31.333 -36.923 1.00 89.81 943 PRO A O 1
ATOM 7272 N N . LEU A 1 944 ? -8.328 30.545 -38.068 1.00 88.12 944 LEU A N 1
ATOM 7273 C CA . LEU A 1 944 ? -7.299 31.074 -37.161 1.00 88.12 944 LEU A CA 1
ATOM 7274 C C . LEU A 1 944 ? -7.353 32.605 -37.020 1.00 88.12 944 LEU A C 1
ATOM 7276 O O . LEU A 1 944 ? -6.969 33.161 -35.994 1.00 88.12 944 LEU A O 1
ATOM 7280 N N . GLU A 1 945 ? -7.847 33.302 -38.044 1.00 87.06 945 GLU A N 1
ATOM 7281 C CA . GLU A 1 945 ? -8.088 34.745 -38.021 1.00 87.06 945 GLU A CA 1
ATOM 7282 C C . GLU A 1 945 ? -9.139 35.182 -36.985 1.00 87.06 945 GLU A C 1
ATOM 7284 O O . GLU A 1 945 ? -9.080 36.323 -36.518 1.00 87.06 945 GLU A O 1
ATOM 7289 N N . ASP A 1 946 ? -10.044 34.280 -36.593 1.00 85.69 946 ASP A N 1
ATOM 7290 C CA . ASP A 1 946 ? -11.103 34.540 -35.615 1.00 85.69 946 ASP A CA 1
ATOM 7291 C C . ASP A 1 946 ? -10.613 34.378 -34.166 1.00 85.69 946 ASP A C 1
ATOM 7293 O O . ASP A 1 946 ? -11.374 34.603 -33.220 1.00 85.69 946 ASP A O 1
ATOM 7297 N N . PHE A 1 947 ? -9.340 34.012 -33.958 1.00 87.12 947 PHE A N 1
ATOM 7298 C CA . PHE A 1 947 ? -8.799 33.798 -32.618 1.00 87.12 947 PHE A CA 1
ATOM 7299 C C . PHE A 1 947 ? -8.629 35.139 -31.895 1.00 87.12 947 PHE A C 1
ATOM 7301 O O . PHE A 1 947 ? -7.857 36.010 -32.341 1.00 87.12 947 PHE A O 1
ATOM 7308 N N . PRO A 1 948 ? -9.331 35.333 -30.764 1.00 84.75 948 PRO A N 1
ATOM 7309 C CA . PRO A 1 948 ? -9.299 36.596 -30.057 1.00 84.75 948 PRO A CA 1
ATOM 7310 C C . PRO A 1 948 ? -7.913 36.831 -29.457 1.00 84.75 948 PRO A C 1
ATOM 7312 O O . PRO A 1 948 ? -7.285 35.927 -28.912 1.00 84.75 948 PRO A O 1
ATOM 7315 N N . LEU A 1 949 ? -7.449 38.080 -29.511 1.00 86.38 949 LEU A N 1
ATOM 7316 C CA . LEU A 1 949 ? -6.348 38.497 -28.652 1.00 86.38 949 LEU A CA 1
ATOM 7317 C C . LEU A 1 949 ? -6.826 38.466 -27.204 1.00 86.38 949 LEU A C 1
ATOM 7319 O O . LEU A 1 949 ? -7.914 38.964 -26.896 1.00 86.38 949 LEU A O 1
ATOM 7323 N N . LEU A 1 950 ? -5.994 37.940 -26.310 1.00 89.50 950 LEU A N 1
ATOM 7324 C CA . LEU A 1 950 ? -6.269 38.082 -24.888 1.00 89.50 950 LEU A CA 1
ATOM 7325 C C . LEU A 1 950 ? -6.339 39.572 -24.497 1.00 89.50 950 LEU A C 1
ATOM 7327 O O . LEU A 1 950 ? -5.475 40.351 -24.922 1.00 89.50 950 LEU A O 1
ATOM 7331 N N . PRO A 1 951 ? -7.342 39.983 -23.692 1.00 90.50 951 PRO A N 1
ATOM 7332 C CA . PRO A 1 951 ? -7.397 41.326 -23.127 1.00 90.50 951 PRO A CA 1
ATOM 7333 C C . PRO A 1 951 ? -6.104 41.645 -22.375 1.00 90.50 951 PRO A C 1
ATOM 7335 O O . PRO A 1 951 ? -5.464 40.737 -21.867 1.00 90.50 951 PRO A O 1
ATOM 7338 N N . GLN A 1 952 ? -5.730 42.919 -22.271 1.00 90.31 952 GLN A N 1
ATOM 7339 C CA . GLN A 1 952 ? -4.600 43.374 -21.453 1.00 90.31 952 GLN A CA 1
ATOM 7340 C C . GLN A 1 952 ? -5.083 44.491 -20.532 1.00 90.31 952 GLN A C 1
ATOM 7342 O O . GLN A 1 952 ? -5.824 45.371 -20.972 1.00 90.31 952 GLN A O 1
ATOM 7347 N N . ASP A 1 953 ? -4.672 44.466 -19.264 1.00 91.81 953 ASP A N 1
ATOM 7348 C CA . ASP A 1 953 ? -5.026 45.535 -18.320 1.00 91.81 953 ASP A CA 1
ATOM 7349 C C . ASP A 1 953 ? -4.192 46.796 -18.578 1.00 91.81 953 ASP A C 1
ATOM 7351 O O . ASP A 1 953 ? -4.645 47.921 -18.356 1.00 91.81 953 ASP A O 1
ATOM 7355 N N . ILE A 1 954 ? -2.968 46.600 -19.071 1.00 89.50 954 ILE A N 1
ATOM 7356 C CA . ILE A 1 954 ? -2.012 47.655 -19.384 1.00 89.50 954 ILE A CA 1
ATOM 7357 C C . ILE A 1 954 ? -1.812 47.679 -20.898 1.00 89.50 954 ILE A C 1
ATOM 7359 O O . ILE A 1 954 ? -1.151 46.810 -21.463 1.00 89.50 954 ILE A O 1
ATOM 7363 N N . ALA A 1 955 ? -2.380 48.693 -21.553 1.00 77.56 955 ALA A N 1
ATOM 7364 C CA . ALA A 1 955 ? -2.152 48.935 -22.973 1.00 77.56 955 ALA A CA 1
ATOM 7365 C C . ALA A 1 955 ? -0.649 49.161 -23.232 1.00 77.56 955 ALA A C 1
ATOM 7367 O O . ALA A 1 955 ? -0.019 49.956 -22.534 1.00 77.56 955 ALA A O 1
ATOM 7368 N N . ASP A 1 956 ? -0.094 48.452 -24.219 1.00 77.69 956 ASP A N 1
ATOM 7369 C CA . ASP A 1 956 ? 1.325 48.475 -24.620 1.00 77.69 956 ASP A CA 1
ATOM 7370 C C . ASP A 1 956 ? 2.310 47.814 -23.629 1.00 77.69 956 ASP A C 1
ATOM 7372 O O . ASP A 1 956 ? 3.518 48.074 -23.649 1.00 77.69 956 ASP A O 1
ATOM 7376 N N . GLY A 1 957 ? 1.810 46.929 -22.762 1.00 77.50 957 GLY A N 1
ATOM 7377 C CA . GLY A 1 957 ? 2.634 46.081 -21.906 1.00 77.50 957 GLY A CA 1
ATOM 7378 C C . GLY A 1 957 ? 3.535 45.128 -22.698 1.00 77.50 957 GLY A C 1
ATOM 7379 O O . GLY A 1 957 ? 3.073 44.424 -23.591 1.00 77.50 957 GLY A O 1
ATOM 7380 N N . ILE A 1 958 ? 4.824 45.057 -22.351 1.00 76.19 958 ILE A N 1
ATOM 7381 C CA . ILE A 1 958 ? 5.772 44.108 -22.962 1.00 76.19 958 ILE A CA 1
ATOM 7382 C C . ILE A 1 958 ? 6.001 42.932 -22.008 1.00 76.19 958 ILE A C 1
ATOM 7384 O O . ILE A 1 958 ? 6.290 43.137 -20.826 1.00 76.19 958 ILE A O 1
ATOM 7388 N N . ASN A 1 959 ? 5.912 41.705 -22.532 1.00 79.56 959 ASN A N 1
ATOM 7389 C CA . ASN A 1 959 ? 5.994 40.461 -21.764 1.00 79.56 959 ASN A CA 1
ATOM 7390 C C . ASN A 1 959 ? 7.422 40.040 -21.378 1.00 79.56 959 ASN A C 1
ATOM 7392 O O . ASN A 1 959 ? 7.864 38.935 -21.686 1.00 79.56 959 ASN A O 1
ATOM 7396 N N . TYR A 1 960 ? 8.175 40.918 -20.720 1.00 75.12 960 TYR A N 1
ATOM 7397 C CA . TYR A 1 960 ? 9.530 40.581 -20.289 1.00 75.12 960 TYR A CA 1
ATOM 7398 C C . TYR A 1 960 ? 9.544 39.487 -19.215 1.00 75.12 960 TYR A C 1
ATOM 7400 O O . TYR A 1 960 ? 8.871 39.626 -18.191 1.00 75.12 960 TYR A O 1
ATOM 7408 N N . ARG A 1 961 ? 10.389 38.467 -19.385 1.00 69.31 961 ARG A N 1
ATOM 7409 C CA . ARG A 1 961 ? 10.551 37.337 -18.457 1.00 69.31 961 ARG A CA 1
ATOM 7410 C C . ARG A 1 961 ? 10.803 37.767 -17.004 1.00 69.31 961 ARG A C 1
ATOM 7412 O O . ARG A 1 961 ? 10.176 37.218 -16.107 1.00 69.31 961 ARG A O 1
ATOM 7419 N N . TYR A 1 962 ? 11.624 38.796 -16.768 1.00 68.94 962 TYR A N 1
ATOM 7420 C CA . TYR A 1 962 ? 11.931 39.301 -15.415 1.00 68.94 962 TYR A CA 1
ATOM 7421 C C . TYR A 1 962 ? 10.741 39.976 -14.701 1.00 68.94 962 TYR A C 1
ATOM 7423 O O . TYR A 1 962 ? 10.791 40.241 -13.502 1.00 68.94 962 TYR A O 1
ATOM 7431 N N . SER A 1 963 ? 9.678 40.330 -15.433 1.00 76.81 963 SER A N 1
ATOM 7432 C CA . SER A 1 963 ? 8.467 40.953 -14.875 1.00 76.81 963 SER A CA 1
ATOM 7433 C C . SER A 1 963 ? 7.351 39.941 -14.589 1.00 76.81 963 SER A C 1
ATOM 7435 O O . SER A 1 963 ? 6.213 40.350 -14.335 1.00 76.81 963 SER A O 1
ATOM 7437 N N . LYS A 1 964 ? 7.667 38.641 -14.632 1.00 81.50 964 LYS A N 1
ATOM 7438 C CA . LYS A 1 964 ? 6.740 37.556 -14.312 1.00 81.50 964 LYS A CA 1
ATOM 7439 C C . LYS A 1 964 ? 6.438 37.535 -12.810 1.00 81.50 964 LYS A C 1
ATOM 7441 O O . LYS A 1 964 ? 7.337 37.611 -11.978 1.00 81.50 964 LYS A O 1
ATOM 7446 N N . GLU A 1 965 ? 5.161 37.446 -12.482 1.00 86.44 965 GLU A N 1
ATOM 7447 C CA . GLU A 1 965 ? 4.627 37.198 -11.148 1.00 86.44 965 GLU A CA 1
ATOM 7448 C C . GLU A 1 965 ? 3.796 35.912 -11.179 1.00 86.44 965 GLU A C 1
ATOM 7450 O O . GLU A 1 965 ? 3.428 35.417 -12.248 1.00 86.44 965 GLU A O 1
ATOM 7455 N N . GLU A 1 966 ? 3.523 35.352 -10.004 1.00 90.75 966 GLU A N 1
ATOM 7456 C CA . GLU A 1 966 ? 2.797 34.095 -9.860 1.00 90.75 966 GLU A CA 1
ATOM 7457 C C . GLU A 1 966 ? 1.626 34.258 -8.894 1.00 90.75 966 GLU A C 1
ATOM 7459 O O . GLU A 1 966 ? 1.759 34.832 -7.812 1.00 90.75 966 GLU A O 1
ATOM 7464 N N . HIS A 1 967 ? 0.481 33.697 -9.265 1.00 92.88 967 HIS A N 1
ATOM 7465 C CA . HIS A 1 967 ? -0.673 33.538 -8.395 1.00 92.88 967 HIS A CA 1
ATOM 7466 C C . HIS A 1 967 ? -0.940 32.045 -8.168 1.00 92.88 967 HIS A C 1
ATOM 7468 O O . HIS A 1 967 ? -1.148 31.288 -9.113 1.00 92.88 967 HIS A O 1
ATOM 7474 N N . LYS A 1 968 ? -0.925 31.607 -6.907 1.00 92.25 968 LYS A N 1
ATOM 7475 C CA . LYS A 1 968 ? -1.132 30.202 -6.535 1.00 92.25 968 LYS A CA 1
ATOM 7476 C C . LYS A 1 968 ? -2.600 29.940 -6.198 1.00 92.25 968 LYS A C 1
ATOM 7478 O O . LYS A 1 968 ? -3.162 30.613 -5.338 1.00 92.25 968 LYS A O 1
ATOM 7483 N N . GLN A 1 969 ? -3.167 28.902 -6.801 1.00 94.38 969 GLN A N 1
ATOM 7484 C CA . GLN A 1 969 ? -4.469 28.330 -6.472 1.00 94.38 969 GLN A CA 1
ATOM 7485 C C . GLN A 1 969 ? -4.278 26.870 -6.049 1.00 94.38 969 GLN A C 1
ATOM 7487 O O . GLN A 1 969 ? -3.566 26.123 -6.714 1.00 94.38 969 GLN A O 1
ATOM 7492 N N . ALA A 1 970 ? -4.893 26.461 -4.944 1.00 91.88 970 ALA A N 1
ATOM 7493 C CA . ALA A 1 970 ? -4.834 25.088 -4.448 1.00 91.88 970 ALA A CA 1
ATOM 7494 C C . ALA A 1 970 ? -6.250 24.550 -4.238 1.00 91.88 970 ALA A C 1
ATOM 7496 O O . ALA A 1 970 ? -7.139 25.293 -3.815 1.00 91.88 970 ALA A O 1
ATOM 7497 N N . PHE A 1 971 ? -6.434 23.267 -4.525 1.00 93.75 971 PHE A N 1
ATOM 7498 C CA . PHE A 1 971 ? -7.670 22.529 -4.305 1.00 93.75 971 PHE A CA 1
ATOM 7499 C C . PHE A 1 971 ? -7.450 21.539 -3.167 1.00 93.75 971 PHE A C 1
ATOM 7501 O O . PHE A 1 971 ? -6.407 20.887 -3.099 1.00 93.75 971 PHE A O 1
ATOM 7508 N N . ASP A 1 972 ? -8.427 21.416 -2.270 1.00 92.38 972 ASP A N 1
ATOM 7509 C CA . ASP A 1 972 ? -8.311 20.479 -1.156 1.00 92.38 972 ASP A CA 1
ATOM 7510 C C . ASP A 1 972 ? -8.211 19.021 -1.641 1.00 92.38 972 ASP A C 1
ATOM 7512 O O . ASP A 1 972 ? -8.523 18.676 -2.788 1.00 92.38 972 ASP A O 1
ATOM 7516 N N . ARG A 1 973 ? -7.754 18.136 -0.751 1.00 87.94 973 ARG A N 1
ATOM 7517 C CA . ARG A 1 973 ? -7.546 16.717 -1.074 1.00 87.94 973 ARG A CA 1
ATOM 7518 C C . ARG A 1 973 ? -8.814 16.015 -1.557 1.00 87.94 973 ARG A C 1
ATOM 7520 O O . ARG A 1 973 ? -8.730 15.139 -2.409 1.00 87.94 973 ARG A O 1
ATOM 7527 N N . ALA A 1 974 ? -9.977 16.381 -1.019 1.00 89.50 974 ALA A N 1
ATOM 7528 C CA . ALA A 1 974 ? -11.244 15.741 -1.368 1.00 89.50 974 ALA A CA 1
ATOM 7529 C C . ALA A 1 974 ? -11.672 16.097 -2.798 1.00 89.50 974 ALA A C 1
ATOM 7531 O O . ALA A 1 974 ? -12.044 15.223 -3.578 1.00 89.50 974 ALA A O 1
ATOM 7532 N N . THR A 1 975 ? -11.564 17.373 -3.157 1.00 89.88 975 THR A N 1
ATOM 7533 C CA . THR A 1 975 ? -11.828 17.879 -4.506 1.00 89.88 975 THR A CA 1
ATOM 7534 C C . THR A 1 975 ? -10.809 17.318 -5.493 1.00 89.88 975 THR A C 1
ATOM 7536 O O . THR A 1 975 ? -11.179 16.862 -6.574 1.00 89.88 975 THR A O 1
ATOM 7539 N N . THR A 1 976 ? -9.535 17.276 -5.094 1.00 90.69 976 THR A N 1
ATOM 7540 C CA . THR A 1 976 ? -8.451 16.682 -5.887 1.00 90.69 976 THR A CA 1
ATOM 7541 C C . THR A 1 976 ? -8.716 15.205 -6.182 1.00 90.69 976 THR A C 1
ATOM 7543 O O . THR A 1 976 ? -8.574 14.782 -7.324 1.00 90.69 976 THR A O 1
ATOM 7546 N N . ASP A 1 977 ? -9.144 14.416 -5.194 1.00 83.94 977 ASP A N 1
ATOM 7547 C CA . ASP A 1 977 ? -9.456 12.993 -5.378 1.00 83.94 977 ASP A CA 1
ATOM 7548 C C . ASP A 1 977 ? -10.638 12.780 -6.336 1.00 83.94 977 ASP A C 1
ATOM 7550 O O . ASP A 1 977 ? -10.556 11.978 -7.272 1.00 83.94 977 ASP A O 1
ATOM 7554 N N . LYS A 1 978 ? -11.710 13.564 -6.169 1.00 91.50 978 LYS A N 1
ATOM 7555 C CA . LYS A 1 978 ? -12.873 13.528 -7.064 1.00 91.50 978 LYS A CA 1
ATOM 7556 C C . LYS A 1 978 ? -12.493 13.834 -8.510 1.00 91.50 978 LYS A C 1
ATOM 7558 O O . LYS A 1 978 ? -12.863 13.082 -9.405 1.00 91.50 978 LYS A O 1
ATOM 7563 N N . LEU A 1 979 ? -11.738 14.905 -8.743 1.00 87.62 979 LEU A N 1
ATOM 7564 C CA . LEU A 1 979 ? -11.363 15.339 -10.088 1.00 87.62 979 LEU A CA 1
ATOM 7565 C C . LEU A 1 979 ? -10.302 14.441 -10.718 1.00 87.62 979 LEU A C 1
ATOM 7567 O O . LEU A 1 979 ? -10.500 13.909 -11.807 1.00 87.62 979 LEU A O 1
ATOM 7571 N N . CYS A 1 980 ? -9.175 14.267 -10.032 1.00 83.94 980 CYS A N 1
ATOM 7572 C CA . CYS A 1 980 ? -7.984 13.664 -10.614 1.00 83.94 980 CYS A CA 1
ATOM 7573 C C . CYS A 1 980 ? -7.984 12.132 -10.546 1.00 83.94 980 CYS A C 1
ATOM 7575 O O . CYS A 1 980 ? -7.192 11.509 -11.249 1.00 83.94 980 CYS A O 1
ATOM 7577 N N . ARG A 1 981 ? -8.844 11.509 -9.723 1.00 76.50 981 ARG A N 1
ATOM 7578 C CA . ARG A 1 981 ? -8.945 10.042 -9.628 1.00 76.50 981 ARG A CA 1
ATOM 7579 C C . ARG A 1 981 ? -10.318 9.518 -10.022 1.00 76.50 981 ARG A C 1
ATOM 7581 O O . ARG A 1 981 ? -10.405 8.678 -10.914 1.00 76.50 981 ARG A O 1
ATOM 7588 N N . GLN A 1 982 ? -11.385 9.990 -9.381 1.00 82.62 982 GLN A N 1
ATOM 7589 C CA . GLN A 1 982 ? -12.719 9.410 -9.575 1.00 82.62 982 GLN A CA 1
ATOM 7590 C C . GLN A 1 982 ? -13.310 9.763 -10.948 1.00 82.62 982 GLN A C 1
ATOM 7592 O O . GLN A 1 982 ? -13.671 8.858 -11.696 1.00 82.62 982 GLN A O 1
ATOM 7597 N N . LEU A 1 983 ? -13.335 11.047 -11.322 1.00 82.50 983 LEU A N 1
ATOM 7598 C CA . LEU A 1 983 ? -13.883 11.530 -12.596 1.00 82.50 983 LEU A CA 1
ATOM 7599 C C . LEU A 1 983 ? -13.067 11.027 -13.793 1.00 82.50 983 LEU A C 1
ATOM 7601 O O . LEU A 1 983 ? -13.634 10.498 -14.750 1.00 82.50 983 LEU A O 1
ATOM 7605 N N . VAL A 1 984 ? -11.735 11.121 -13.693 1.00 80.19 984 VAL A N 1
ATOM 7606 C CA . VAL A 1 984 ? -10.770 10.538 -14.644 1.00 80.19 984 VAL A CA 1
ATOM 7607 C C . VAL A 1 984 ? -11.083 9.065 -14.914 1.00 80.19 984 VAL A C 1
ATOM 7609 O O . VAL A 1 984 ? -11.198 8.655 -16.070 1.00 80.19 984 VAL A O 1
ATOM 7612 N N . LYS A 1 985 ? -11.307 8.275 -13.856 1.00 68.62 985 LYS A N 1
ATOM 7613 C CA . LYS A 1 985 ? -11.653 6.853 -13.973 1.00 68.62 985 LYS A CA 1
ATOM 7614 C C . LYS A 1 985 ? -13.053 6.632 -14.553 1.00 68.62 985 LYS A C 1
ATOM 7616 O O . LYS A 1 985 ? -13.219 5.762 -15.403 1.00 68.62 985 LYS A O 1
ATOM 7621 N N . GLN A 1 986 ? -14.050 7.385 -14.094 1.00 79.69 986 GLN A N 1
ATOM 7622 C CA . GLN A 1 986 ? -15.458 7.205 -14.463 1.00 79.69 986 GLN A CA 1
ATOM 7623 C C . GLN A 1 986 ? -15.723 7.521 -15.940 1.00 79.69 986 GLN A C 1
ATOM 7625 O O . GLN A 1 986 ? -16.502 6.821 -16.583 1.00 79.69 986 GLN A O 1
ATOM 7630 N N . HIS A 1 987 ? -15.067 8.550 -16.478 1.00 75.62 987 HIS A N 1
ATOM 7631 C CA . HIS A 1 987 ? -15.328 9.059 -17.827 1.00 75.62 987 HIS A CA 1
ATOM 7632 C C . HIS A 1 987 ? -14.179 8.841 -18.817 1.00 75.62 987 HIS A C 1
ATOM 7634 O O . HIS A 1 987 ? -14.280 9.282 -19.956 1.00 75.62 987 HIS A O 1
ATOM 7640 N N . GLN A 1 988 ? -13.117 8.134 -18.413 1.00 68.69 988 GLN A N 1
ATOM 7641 C CA . GLN A 1 988 ? -11.961 7.813 -19.263 1.00 68.69 988 GLN A CA 1
ATOM 7642 C C . GLN A 1 988 ? -11.289 9.058 -19.877 1.00 68.69 988 GLN A C 1
ATOM 7644 O O . GLN A 1 988 ? -10.858 9.050 -21.029 1.00 68.69 988 GLN A O 1
ATOM 7649 N N . VAL A 1 989 ? -11.196 10.132 -19.093 1.00 79.69 989 VAL A N 1
ATOM 7650 C CA . VAL A 1 989 ? -10.498 11.386 -19.436 1.00 79.69 989 VAL A CA 1
ATOM 7651 C C . VAL A 1 989 ? -9.167 11.467 -18.690 1.00 79.69 989 VAL A C 1
ATOM 7653 O O . VAL A 1 989 ? -8.981 10.779 -17.691 1.00 79.69 989 VAL A O 1
ATOM 7656 N N . THR A 1 990 ? -8.234 12.313 -19.123 1.00 82.94 990 THR A N 1
ATOM 7657 C CA . THR A 1 990 ? -6.977 12.571 -18.402 1.00 82.94 990 THR A CA 1
ATOM 7658 C C . THR A 1 990 ? -7.072 13.797 -17.487 1.00 82.94 990 THR A C 1
ATOM 7660 O O . THR A 1 990 ? -7.944 14.654 -17.644 1.00 82.94 990 THR A O 1
ATOM 7663 N N . VAL A 1 991 ? -6.132 13.926 -16.538 1.00 83.88 991 VAL A N 1
ATOM 7664 C CA . VAL A 1 991 ? -6.001 15.156 -15.730 1.00 83.88 991 VAL A CA 1
ATOM 7665 C C . VAL A 1 991 ? -5.629 16.359 -16.596 1.00 83.88 991 VAL A C 1
ATOM 7667 O O . VAL A 1 991 ? -5.974 17.488 -16.277 1.00 83.88 991 VAL A O 1
ATOM 7670 N N . LEU A 1 992 ? -4.966 16.156 -17.729 1.00 87.12 992 LEU A N 1
ATOM 7671 C CA . LEU A 1 99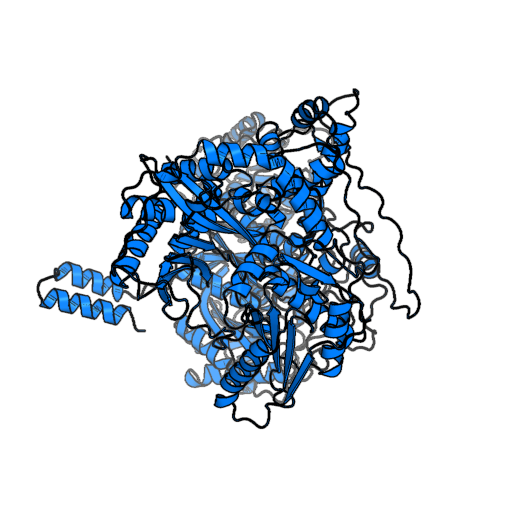2 ? -4.726 17.256 -18.649 1.00 87.12 992 LEU A CA 1
ATOM 7672 C C . LEU A 1 992 ? -6.023 17.677 -19.360 1.00 87.12 992 LEU A C 1
ATOM 7674 O O . LEU A 1 992 ? -6.271 18.873 -19.465 1.00 87.12 992 LEU A O 1
ATOM 7678 N N . ASP A 1 993 ? -6.879 16.732 -19.764 1.00 89.62 993 ASP A N 1
ATOM 7679 C CA . ASP A 1 993 ? -8.149 17.026 -20.450 1.00 89.62 993 ASP A CA 1
ATOM 7680 C C . ASP A 1 993 ? -9.071 17.893 -19.583 1.00 89.62 993 ASP A C 1
ATOM 7682 O O . ASP A 1 993 ? -9.631 18.876 -20.068 1.00 89.62 993 ASP A O 1
ATOM 7686 N N . LEU A 1 994 ? -9.184 17.586 -18.282 1.00 92.81 994 LEU A N 1
ATOM 7687 C CA . LEU A 1 994 ? -9.989 18.392 -17.353 1.00 92.81 994 LEU A CA 1
ATOM 7688 C C . LEU A 1 994 ? -9.419 19.801 -17.155 1.00 92.81 994 LEU A C 1
ATOM 7690 O O . LEU A 1 994 ? -10.183 20.768 -17.126 1.00 92.81 994 LEU A O 1
ATOM 7694 N N . LEU A 1 995 ? -8.091 19.942 -17.068 1.00 94.69 995 LEU A N 1
ATOM 7695 C CA . LEU A 1 995 ? -7.448 21.249 -16.911 1.00 94.69 995 LEU A CA 1
ATOM 7696 C C . LEU A 1 995 ? -7.555 22.078 -18.198 1.00 94.69 995 LEU A C 1
ATOM 7698 O O . LEU A 1 995 ? -7.823 23.275 -18.133 1.00 94.69 995 LEU A O 1
ATOM 7702 N N . VAL A 1 996 ? -7.404 21.449 -19.365 1.00 94.81 996 VAL A N 1
ATOM 7703 C CA . VAL A 1 996 ? -7.578 22.093 -20.672 1.00 94.81 996 VAL A CA 1
ATOM 7704 C C . VAL A 1 996 ? -9.033 22.505 -20.882 1.00 94.81 996 VAL A C 1
ATOM 7706 O O . VAL A 1 996 ? -9.272 23.623 -21.325 1.00 94.81 996 VAL A O 1
ATOM 7709 N N . ALA A 1 997 ? -10.010 21.674 -20.508 1.00 95.38 997 ALA A N 1
ATOM 7710 C CA . ALA A 1 997 ? -11.425 22.031 -20.587 1.00 95.38 997 ALA A CA 1
ATOM 7711 C C . ALA A 1 997 ? -11.761 23.229 -19.685 1.00 95.38 997 ALA A C 1
ATOM 7713 O O . ALA A 1 997 ? -12.381 24.190 -20.144 1.00 95.38 997 ALA A O 1
ATOM 7714 N N . ALA A 1 998 ? -11.291 23.217 -18.434 1.00 96.06 998 ALA A N 1
ATOM 7715 C CA . ALA A 1 998 ? -11.468 24.333 -17.508 1.00 96.06 998 ALA A CA 1
ATOM 7716 C C . ALA A 1 998 ? -10.810 25.620 -18.031 1.00 96.06 998 ALA A C 1
ATOM 7718 O O . ALA A 1 998 ? -11.411 26.695 -17.990 1.00 96.06 998 ALA A O 1
ATOM 7719 N N . LEU A 1 999 ? -9.597 25.519 -18.581 1.00 95.81 999 LEU A N 1
ATOM 7720 C CA . LEU A 1 999 ? -8.878 26.660 -19.139 1.00 95.81 999 LEU A CA 1
ATOM 7721 C C . LEU A 1 999 ? -9.557 27.198 -20.402 1.00 95.81 999 LEU A C 1
ATOM 7723 O O . LEU A 1 999 ? -9.770 28.404 -20.507 1.00 95.81 999 LEU A O 1
ATOM 7727 N N . ALA A 1 1000 ? -9.966 26.325 -21.322 1.00 95.25 1000 ALA A N 1
ATOM 7728 C CA . ALA A 1 1000 ? -10.676 26.706 -22.538 1.00 95.25 1000 ALA A CA 1
ATOM 7729 C C . ALA A 1 1000 ? -11.992 27.420 -22.209 1.00 95.25 1000 ALA A C 1
ATOM 7731 O O . ALA A 1 1000 ? -12.285 28.469 -22.779 1.00 95.25 1000 ALA A O 1
ATOM 7732 N N . HIS A 1 1001 ? -12.751 26.904 -21.237 1.00 95.50 1001 HIS A N 1
ATOM 7733 C CA . HIS A 1 1001 ? -13.979 27.536 -20.762 1.00 95.50 1001 HIS A CA 1
ATOM 7734 C C . HIS A 1 1001 ? -13.714 28.938 -20.182 1.00 95.50 1001 HIS A C 1
ATOM 7736 O O . HIS A 1 1001 ? -14.399 29.905 -20.526 1.00 95.50 1001 HIS A O 1
ATOM 7742 N N . THR A 1 1002 ? -12.679 29.078 -19.350 1.00 95.44 1002 THR A N 1
ATOM 7743 C CA . THR A 1 1002 ? -12.288 30.359 -18.743 1.00 95.44 1002 THR A CA 1
ATOM 7744 C C . THR A 1 1002 ? -11.835 31.388 -19.782 1.00 95.44 1002 THR A C 1
ATOM 7746 O O . THR A 1 1002 ? -12.283 32.537 -19.740 1.00 95.44 1002 THR A O 1
ATOM 7749 N N . ILE A 1 1003 ? -10.988 30.999 -20.740 1.00 94.56 1003 ILE A N 1
ATOM 7750 C CA . ILE A 1 1003 ? -10.469 31.906 -21.775 1.00 94.56 1003 ILE A CA 1
ATOM 7751 C C . ILE A 1 1003 ? -11.559 32.311 -22.770 1.00 94.56 1003 ILE A C 1
ATOM 7753 O O . ILE A 1 1003 ? -11.656 33.494 -23.117 1.00 94.56 1003 ILE A O 1
ATOM 7757 N N . ALA A 1 1004 ? -12.423 31.381 -23.183 1.00 93.12 1004 ALA A N 1
ATOM 7758 C CA . ALA A 1 1004 ? -13.572 31.699 -24.028 1.00 93.12 1004 ALA A CA 1
ATOM 7759 C C . ALA A 1 1004 ? -14.518 32.684 -23.329 1.00 93.12 1004 ALA A C 1
ATOM 7761 O O . ALA A 1 1004 ? -14.934 33.678 -23.921 1.00 93.12 1004 ALA A O 1
ATOM 7762 N N . GLY A 1 1005 ? -14.787 32.486 -22.033 1.00 91.56 1005 GLY A N 1
ATOM 7763 C CA . GLY A 1 1005 ? -15.583 33.420 -21.234 1.00 91.56 1005 GLY A CA 1
ATOM 7764 C C . GLY A 1 1005 ? -14.942 34.807 -21.094 1.00 91.56 1005 GLY A C 1
ATOM 7765 O O . GLY A 1 1005 ? -15.644 35.822 -21.110 1.00 91.56 1005 GLY A O 1
ATOM 7766 N N . TRP A 1 1006 ? -13.611 34.872 -20.989 1.00 94.00 1006 TRP A N 1
ATOM 7767 C CA . TRP A 1 1006 ? -12.874 36.130 -20.854 1.00 94.00 1006 TRP A CA 1
ATOM 7768 C C . TRP A 1 1006 ? -12.828 36.936 -22.155 1.00 94.00 1006 TRP A C 1
ATOM 7770 O O . TRP A 1 1006 ? -13.075 38.143 -22.151 1.00 94.00 1006 TRP A O 1
ATOM 7780 N N . THR A 1 1007 ? -12.552 36.262 -23.269 1.00 92.62 1007 THR A N 1
ATOM 7781 C CA . THR A 1 1007 ? -12.446 36.873 -24.602 1.00 92.62 1007 THR A CA 1
ATOM 7782 C C . THR A 1 1007 ? -13.801 37.059 -25.284 1.00 92.62 1007 THR A C 1
ATOM 7784 O O . THR A 1 1007 ? -13.925 37.886 -26.185 1.00 92.62 1007 THR A O 1
ATOM 7787 N N . LYS A 1 1008 ? -14.825 36.312 -24.845 1.00 89.38 1008 LYS A N 1
ATOM 7788 C CA . LYS A 1 1008 ? -16.117 36.133 -25.527 1.00 89.38 1008 LYS A CA 1
ATOM 7789 C C . LYS A 1 1008 ? -15.971 35.591 -26.957 1.00 89.38 1008 LYS A C 1
ATOM 7791 O O . LYS A 1 1008 ? -16.837 35.851 -27.790 1.00 89.38 1008 LYS A O 1
ATOM 7796 N N . GLY A 1 1009 ? -14.870 34.895 -27.239 1.00 86.19 1009 GLY A N 1
ATOM 7797 C CA . GLY A 1 1009 ? -14.600 34.265 -28.527 1.00 86.19 1009 GLY A CA 1
ATOM 7798 C C . GLY A 1 1009 ? -15.132 32.835 -28.601 1.00 86.19 1009 GLY A C 1
ATOM 7799 O O . GLY A 1 1009 ? -15.276 32.157 -27.586 1.00 86.19 1009 GLY A O 1
ATOM 7800 N N . GLU A 1 1010 ? -15.403 32.378 -29.822 1.00 89.75 1010 GLU A N 1
ATOM 7801 C CA . GLU A 1 1010 ? -15.810 30.993 -30.104 1.00 89.75 1010 GLU A CA 1
ATOM 7802 C C . GLU A 1 1010 ? -14.619 30.036 -30.228 1.00 89.75 1010 GLU A C 1
ATOM 7804 O O . GLU A 1 1010 ? -14.806 28.825 -30.212 1.00 89.75 1010 GLU A O 1
ATOM 7809 N N . TRP A 1 1011 ? -13.398 30.561 -30.336 1.00 92.75 1011 TRP A N 1
ATOM 7810 C CA . TRP A 1 1011 ? -12.177 29.780 -30.504 1.00 92.75 1011 TRP A CA 1
ATOM 7811 C C . TRP A 1 1011 ? -11.145 30.142 -29.447 1.00 92.75 1011 TRP A C 1
ATOM 7813 O O . TRP A 1 1011 ? -11.002 31.307 -29.070 1.00 92.75 1011 TRP A O 1
ATOM 7823 N N . VAL A 1 1012 ? -10.420 29.128 -28.987 1.00 92.44 1012 VAL A N 1
ATOM 7824 C CA . VAL A 1 1012 ? -9.367 29.243 -27.985 1.00 92.44 1012 VAL A CA 1
ATOM 7825 C C . VAL A 1 1012 ? -8.130 28.497 -28.470 1.00 92.44 1012 VAL A C 1
ATOM 7827 O O . VAL A 1 1012 ? -8.211 27.356 -28.919 1.00 92.44 1012 VAL A O 1
ATOM 7830 N N . GLU A 1 1013 ? -6.979 29.148 -28.339 1.00 92.75 1013 GLU A N 1
ATOM 7831 C CA . GLU A 1 1013 ? -5.662 28.546 -28.522 1.00 92.75 1013 GLU A CA 1
ATOM 7832 C C . GLU A 1 1013 ? -5.023 28.340 -27.143 1.00 92.75 1013 GLU A C 1
ATOM 7834 O O . GLU A 1 1013 ? -4.842 29.302 -26.392 1.00 92.75 1013 GLU A O 1
ATOM 7839 N N . ILE A 1 1014 ? -4.677 27.096 -26.812 1.00 93.94 1014 ILE A N 1
ATOM 7840 C CA . ILE A 1 1014 ? -3.901 26.756 -25.614 1.00 93.94 1014 ILE A CA 1
ATOM 7841 C C . ILE A 1 1014 ? -2.629 26.050 -26.059 1.00 93.94 1014 ILE A C 1
ATOM 7843 O O . ILE A 1 1014 ? -2.675 24.989 -26.675 1.00 93.94 1014 ILE A O 1
ATOM 7847 N N . HIS A 1 1015 ? -1.482 26.618 -25.717 1.00 91.81 1015 HIS A N 1
ATOM 7848 C CA . HIS A 1 1015 ? -0.201 25.974 -25.933 1.00 91.81 1015 HIS A CA 1
ATOM 7849 C C . HIS A 1 1015 ? 0.089 24.982 -24.801 1.00 91.81 1015 HIS A C 1
ATOM 7851 O O . HIS A 1 1015 ? -0.092 25.286 -23.625 1.00 91.81 1015 HIS A O 1
ATOM 7857 N N . ASN A 1 1016 ? 0.565 23.794 -25.141 1.00 89.00 1016 ASN A N 1
ATOM 7858 C CA . ASN A 1 1016 ? 1.032 22.798 -24.184 1.00 89.00 1016 ASN A CA 1
ATOM 7859 C C . ASN A 1 1016 ? 2.375 22.237 -24.653 1.00 89.00 1016 ASN A C 1
ATOM 7861 O O . ASN A 1 1016 ? 2.725 22.329 -25.828 1.00 89.00 1016 ASN A O 1
ATOM 7865 N N . VAL A 1 1017 ? 3.125 21.626 -23.744 1.00 80.25 1017 VAL A N 1
ATOM 7866 C CA . VAL A 1 1017 ? 4.348 20.898 -24.075 1.00 80.25 1017 VAL A CA 1
ATOM 7867 C C . VAL A 1 1017 ? 4.166 19.448 -23.664 1.00 80.25 1017 VAL A C 1
ATOM 7869 O O . VAL A 1 1017 ? 3.872 19.159 -22.507 1.00 80.25 1017 VAL A O 1
ATOM 7872 N N . ILE A 1 1018 ? 4.363 18.528 -24.605 1.00 76.81 1018 ILE A N 1
ATOM 7873 C CA . ILE A 1 1018 ? 4.363 17.087 -24.329 1.00 76.81 1018 ILE A CA 1
ATOM 7874 C C . ILE A 1 1018 ? 5.688 16.462 -24.752 1.00 76.81 1018 ILE A C 1
ATOM 7876 O O . ILE A 1 1018 ? 6.532 17.094 -25.388 1.00 76.81 1018 ILE A O 1
ATOM 7880 N N . THR A 1 1019 ? 5.886 15.197 -24.396 1.00 79.88 1019 THR A N 1
ATOM 7881 C CA . THR A 1 1019 ? 7.048 14.442 -24.860 1.00 79.88 1019 THR A CA 1
ATOM 7882 C C . THR A 1 1019 ? 6.838 13.948 -26.291 1.00 79.88 1019 THR A C 1
ATOM 7884 O O . THR A 1 1019 ? 5.899 13.217 -26.595 1.00 79.88 1019 THR A O 1
ATOM 7887 N N . GLY A 1 1020 ? 7.761 14.301 -27.180 1.00 73.69 1020 GLY A N 1
ATOM 7888 C CA . GLY A 1 1020 ? 7.835 13.870 -28.575 1.00 73.69 1020 GLY A CA 1
ATOM 7889 C C . GLY A 1 1020 ? 7.955 12.355 -28.741 1.00 73.69 1020 GLY A C 1
ATOM 7890 O O . GLY A 1 1020 ? 7.631 11.831 -29.804 1.00 73.69 1020 GLY A O 1
ATOM 7891 N N . ARG A 1 1021 ? 8.340 11.640 -27.674 1.00 76.94 1021 ARG A N 1
ATOM 7892 C CA . ARG A 1 1021 ? 8.343 10.169 -27.610 1.00 76.94 1021 ARG A CA 1
ATOM 7893 C C . ARG A 1 1021 ? 6.947 9.576 -27.829 1.00 76.94 1021 ARG A C 1
ATOM 7895 O O . ARG A 1 1021 ? 6.831 8.491 -28.381 1.00 76.94 1021 ARG A O 1
ATOM 7902 N N . ASP A 1 1022 ? 5.902 10.306 -27.435 1.00 67.94 1022 ASP A N 1
ATOM 7903 C CA . ASP A 1 1022 ? 4.504 9.863 -27.491 1.00 67.94 1022 ASP A CA 1
ATOM 7904 C C . ASP A 1 1022 ? 3.729 10.378 -28.718 1.00 67.94 1022 ASP A C 1
ATOM 7906 O O . ASP A 1 1022 ? 2.532 10.078 -28.862 1.00 67.94 1022 ASP A O 1
ATOM 7910 N N . VAL A 1 1023 ? 4.393 11.169 -29.572 1.00 68.75 1023 VAL A N 1
ATOM 7911 C CA . VAL A 1 1023 ? 3.780 11.899 -30.694 1.00 68.75 1023 VAL A CA 1
ATOM 7912 C C . VAL A 1 1023 ? 3.874 11.143 -32.015 1.00 68.75 1023 VAL A C 1
ATOM 7914 O O . VAL A 1 1023 ? 2.957 11.237 -32.826 1.00 68.75 1023 VAL A O 1
ATOM 7917 N N . ILE A 1 1024 ? 4.938 10.369 -32.238 1.00 70.06 1024 ILE A N 1
ATOM 7918 C CA . ILE A 1 1024 ? 5.069 9.534 -33.439 1.00 70.06 1024 ILE A CA 1
ATOM 7919 C C . ILE A 1 1024 ? 4.028 8.405 -33.341 1.00 70.06 1024 ILE A C 1
ATOM 7921 O O . ILE A 1 1024 ? 4.144 7.510 -32.502 1.00 70.06 1024 ILE A O 1
ATOM 7925 N N . HIS A 1 1025 ? 2.965 8.494 -34.152 1.00 51.22 1025 HIS A N 1
ATOM 7926 C CA . HIS A 1 1025 ? 1.717 7.736 -33.962 1.00 51.22 1025 HIS A CA 1
ATOM 7927 C C . HIS A 1 1025 ? 1.855 6.216 -34.117 1.00 51.22 1025 HIS A C 1
ATOM 7929 O O . HIS A 1 1025 ? 1.027 5.487 -33.573 1.00 51.22 1025 HIS A O 1
ATOM 7935 N N . ASP A 1 1026 ? 2.872 5.731 -34.831 1.00 54.06 1026 ASP A N 1
ATOM 7936 C CA . ASP A 1 1026 ? 3.125 4.293 -34.973 1.00 54.06 1026 ASP A CA 1
ATOM 7937 C C . ASP A 1 1026 ? 3.908 3.690 -33.794 1.00 54.06 1026 ASP A C 1
ATOM 7939 O O . ASP A 1 1026 ? 3.974 2.466 -33.687 1.00 54.06 1026 ASP A O 1
ATOM 7943 N N . ARG A 1 1027 ? 4.477 4.530 -32.905 1.00 57.44 1027 ARG A N 1
ATOM 7944 C CA . ARG A 1 1027 ? 5.313 4.141 -31.751 1.00 57.44 1027 ARG A CA 1
ATOM 7945 C C . ARG A 1 1027 ? 6.328 3.040 -32.075 1.00 57.44 1027 ARG A C 1
ATOM 7947 O O . ARG A 1 1027 ? 6.705 2.256 -31.213 1.00 57.44 1027 ARG A O 1
ATOM 7954 N N . SER A 1 1028 ? 6.786 2.981 -33.318 1.00 55.62 1028 SER A N 1
ATOM 7955 C CA . SER A 1 1028 ? 7.499 1.829 -33.878 1.00 55.62 1028 SER A CA 1
ATOM 7956 C C . SER A 1 1028 ? 8.864 1.540 -33.230 1.00 55.62 1028 SER A C 1
ATOM 7958 O O . SER A 1 1028 ? 9.429 0.467 -33.455 1.00 55.62 1028 SER A O 1
ATOM 7960 N N . HIS A 1 1029 ? 9.369 2.458 -32.394 1.00 70.19 1029 HIS A N 1
ATOM 7961 C CA . HIS A 1 1029 ? 10.728 2.467 -31.852 1.00 70.19 1029 HIS A CA 1
ATOM 7962 C C . HIS A 1 1029 ? 10.773 2.874 -30.366 1.00 70.19 1029 HIS A C 1
ATOM 7964 O O . HIS A 1 1029 ? 10.062 3.789 -29.945 1.00 70.19 1029 HIS A O 1
ATOM 7970 N N . ASP A 1 1030 ? 11.638 2.228 -29.575 1.00 73.69 1030 ASP A N 1
ATOM 7971 C CA . ASP A 1 1030 ? 11.811 2.505 -28.140 1.00 73.69 1030 ASP A CA 1
ATOM 7972 C C . ASP A 1 1030 ? 12.923 3.531 -27.871 1.00 73.69 1030 ASP A C 1
ATOM 7974 O O . ASP A 1 1030 ? 14.113 3.213 -27.840 1.00 73.69 1030 ASP A O 1
ATOM 7978 N N . PHE A 1 1031 ? 12.523 4.779 -27.629 1.00 82.19 1031 PHE A N 1
ATOM 7979 C CA . PHE A 1 1031 ? 13.443 5.842 -27.232 1.00 82.19 1031 PHE A CA 1
ATOM 7980 C C . PHE A 1 1031 ? 13.531 6.037 -25.709 1.00 82.19 1031 PHE A C 1
ATOM 7982 O O . PHE A 1 1031 ? 14.201 6.966 -25.279 1.00 82.19 1031 PHE A O 1
ATOM 7989 N N . THR A 1 1032 ? 12.880 5.235 -24.860 1.00 77.44 1032 THR A N 1
ATOM 7990 C CA . THR A 1 1032 ? 12.688 5.540 -23.420 1.00 77.44 1032 THR A CA 1
ATOM 7991 C C . THR A 1 1032 ? 13.979 5.814 -22.638 1.00 77.44 1032 THR A C 1
ATOM 7993 O O . THR A 1 1032 ? 13.968 6.652 -21.740 1.00 77.44 1032 THR A O 1
ATOM 7996 N N . GLN A 1 1033 ? 15.095 5.180 -23.013 1.00 83.06 1033 GLN A N 1
ATOM 7997 C CA . GLN A 1 1033 ? 16.425 5.365 -22.404 1.00 83.06 1033 GLN A CA 1
ATOM 7998 C C . GLN A 1 1033 ? 17.332 6.359 -23.162 1.00 83.06 1033 GLN A C 1
ATOM 8000 O O . GLN A 1 1033 ? 18.494 6.555 -22.812 1.00 83.06 1033 GLN A O 1
ATOM 8005 N N . THR A 1 1034 ? 16.838 6.992 -24.227 1.00 89.44 1034 THR A N 1
ATOM 8006 C CA . THR A 1 1034 ? 17.600 7.939 -25.053 1.00 89.44 1034 THR A CA 1
ATOM 8007 C C . THR A 1 1034 ? 17.645 9.319 -24.405 1.00 89.44 1034 THR A C 1
ATOM 8009 O O . THR A 1 1034 ? 16.595 9.904 -24.161 1.00 89.44 1034 THR A O 1
ATOM 8012 N N . LEU A 1 1035 ? 18.826 9.912 -24.213 1.00 92.75 1035 LEU A N 1
ATOM 8013 C CA . LEU A 1 1035 ? 18.931 11.330 -23.842 1.00 92.75 1035 LEU A CA 1
ATOM 8014 C C . LEU A 1 1035 ? 18.742 12.239 -25.057 1.00 92.75 1035 LEU A C 1
ATOM 8016 O O . LEU A 1 1035 ? 19.333 11.995 -26.106 1.00 92.75 1035 LEU A O 1
ATOM 8020 N N . GLY A 1 1036 ? 17.960 13.306 -24.902 1.00 92.56 1036 GLY A N 1
ATOM 8021 C CA . GLY A 1 1036 ? 17.736 14.279 -25.965 1.00 92.56 1036 GLY A CA 1
ATOM 8022 C C . GLY A 1 1036 ? 16.670 15.311 -25.619 1.00 92.56 1036 GLY A C 1
ATOM 8023 O O . GLY A 1 1036 ? 16.068 15.276 -24.545 1.00 92.56 1036 GLY A O 1
ATOM 8024 N N . LEU A 1 1037 ? 16.442 16.254 -26.529 1.00 90.81 1037 LEU A N 1
ATOM 8025 C CA . LEU A 1 1037 ? 15.399 17.265 -26.396 1.00 90.81 1037 LEU A CA 1
ATOM 8026 C C . LEU A 1 1037 ? 14.105 16.749 -27.038 1.00 90.81 1037 LEU A C 1
ATOM 8028 O O . LEU A 1 1037 ? 13.838 16.990 -28.213 1.00 90.81 1037 LEU A O 1
ATOM 8032 N N . PHE A 1 1038 ? 13.310 16.015 -26.262 1.00 87.75 1038 PHE A N 1
ATOM 8033 C CA . PHE A 1 1038 ? 12.043 15.444 -26.711 1.00 87.75 1038 PHE A CA 1
ATOM 8034 C C . PHE A 1 1038 ? 10.850 16.349 -26.423 1.00 87.75 1038 PHE A C 1
ATOM 8036 O O . PHE A 1 1038 ? 9.778 16.062 -26.931 1.00 87.75 1038 PHE A O 1
ATOM 8043 N N . ALA A 1 1039 ? 10.985 17.431 -25.657 1.00 83.88 1039 ALA A N 1
ATOM 8044 C CA . ALA A 1 1039 ? 9.904 18.397 -25.477 1.00 83.88 1039 ALA A CA 1
ATOM 8045 C C . ALA A 1 1039 ? 9.397 18.906 -26.843 1.00 83.88 1039 ALA A C 1
ATOM 8047 O O . ALA A 1 1039 ? 10.156 19.468 -27.631 1.00 83.88 1039 ALA A O 1
ATOM 8048 N N . VAL A 1 1040 ? 8.119 18.695 -27.146 1.00 84.06 1040 VAL A N 1
ATOM 8049 C CA . VAL A 1 1040 ? 7.473 19.176 -28.371 1.00 84.06 1040 VAL A CA 1
ATOM 8050 C C . VAL A 1 1040 ? 6.279 20.028 -27.971 1.00 84.06 1040 VAL A C 1
ATOM 8052 O O . VAL A 1 1040 ? 5.452 19.618 -27.157 1.00 84.06 1040 VAL A O 1
ATOM 8055 N N . GLY A 1 1041 ? 6.219 21.234 -28.531 1.00 84.00 1041 GLY A N 1
ATOM 8056 C CA . GLY A 1 1041 ? 5.086 22.129 -28.352 1.00 84.00 1041 GLY A CA 1
ATOM 8057 C C . GLY A 1 1041 ? 3.871 21.645 -29.141 1.00 84.00 1041 GLY A C 1
ATOM 8058 O O . GLY A 1 1041 ? 4.005 21.161 -30.266 1.00 84.00 1041 GLY A O 1
ATOM 8059 N N . CYS A 1 1042 ? 2.689 21.792 -28.558 1.00 87.69 1042 CYS A N 1
ATOM 8060 C CA . CYS A 1 1042 ? 1.424 21.397 -29.159 1.00 87.69 1042 CYS A CA 1
ATOM 8061 C C . CYS A 1 1042 ? 0.423 22.535 -28.996 1.00 87.69 1042 CYS A C 1
ATOM 8063 O O . CYS A 1 1042 ? 0.232 23.062 -27.899 1.00 87.69 1042 CYS A O 1
ATOM 8065 N N . ASP A 1 1043 ? -0.189 22.926 -30.105 1.00 90.12 1043 ASP A N 1
ATOM 8066 C CA . ASP A 1 1043 ? -1.143 24.021 -30.163 1.00 90.12 1043 ASP A CA 1
ATOM 8067 C C . ASP A 1 1043 ? -2.548 23.411 -30.136 1.00 90.12 1043 ASP A C 1
ATOM 8069 O O . ASP A 1 1043 ? -3.033 22.845 -31.119 1.00 90.12 1043 ASP A O 1
ATOM 8073 N N . LEU A 1 1044 ? -3.180 23.464 -28.963 1.00 93.25 1044 LEU A N 1
ATOM 8074 C CA . LEU A 1 1044 ? -4.523 22.948 -28.730 1.00 93.25 1044 LEU A CA 1
ATOM 8075 C C . LEU A 1 1044 ? -5.522 23.999 -29.196 1.00 93.25 1044 LEU A C 1
ATOM 8077 O O . LEU A 1 1044 ? -5.849 24.952 -28.485 1.00 93.25 1044 LEU A O 1
ATOM 8081 N N . VAL A 1 1045 ? -5.966 23.830 -30.431 1.00 93.12 1045 VAL A N 1
ATOM 8082 C CA . VAL A 1 1045 ? -6.946 24.695 -31.071 1.00 93.12 1045 VAL A CA 1
ATOM 8083 C C . VAL A 1 1045 ? -8.336 24.132 -30.822 1.00 93.12 1045 VAL A C 1
ATOM 8085 O O . VAL A 1 1045 ? -8.690 23.074 -31.337 1.00 93.12 1045 VAL A O 1
ATOM 8088 N N . LEU A 1 1046 ? -9.117 24.839 -30.014 1.00 94.44 1046 LEU A N 1
ATOM 8089 C CA . LEU A 1 1046 ? -10.380 24.345 -29.486 1.00 94.44 1046 LEU A CA 1
ATOM 8090 C C . LEU A 1 1046 ? -11.502 25.330 -29.790 1.00 94.44 1046 LEU A C 1
ATOM 8092 O O . LEU A 1 1046 ? -11.360 26.541 -29.619 1.00 94.44 1046 LEU A O 1
ATOM 8096 N N . GLN A 1 1047 ? -12.644 24.801 -30.204 1.00 93.31 1047 GLN A N 1
ATOM 8097 C CA . GLN A 1 1047 ? -13.872 25.554 -30.367 1.00 93.31 1047 GLN A CA 1
ATOM 8098 C C . GLN A 1 1047 ? -14.681 25.503 -29.069 1.00 93.31 1047 GLN A C 1
ATOM 8100 O O . GLN A 1 1047 ? -15.063 24.434 -28.592 1.00 93.31 1047 GLN A O 1
ATOM 8105 N N . HIS A 1 1048 ? -14.992 26.669 -28.516 1.00 92.06 1048 HIS A N 1
ATOM 8106 C CA . HIS A 1 1048 ? -15.905 26.802 -27.395 1.00 92.06 1048 HIS A CA 1
ATOM 8107 C C . HIS A 1 1048 ? -17.351 26.630 -27.869 1.00 92.06 1048 HIS A C 1
ATOM 8109 O O . HIS A 1 1048 ? -17.914 27.496 -28.542 1.00 92.06 1048 HIS A O 1
ATOM 8115 N N . ARG A 1 1049 ? -17.973 25.513 -27.483 1.00 91.12 1049 ARG A N 1
ATOM 8116 C CA . ARG A 1 1049 ? -19.386 25.222 -27.748 1.00 91.12 1049 ARG A CA 1
ATOM 8117 C C . ARG A 1 1049 ? -20.156 25.191 -26.435 1.00 91.12 1049 ARG A C 1
ATOM 8119 O O . ARG A 1 1049 ? -19.786 24.473 -25.508 1.00 91.12 1049 ARG A O 1
ATOM 8126 N N . GLN A 1 1050 ? -21.239 25.963 -26.345 1.00 80.06 1050 GLN A N 1
ATOM 8127 C CA . GLN A 1 1050 ? -22.094 25.928 -25.157 1.00 80.06 1050 GLN A CA 1
ATOM 8128 C C . GLN A 1 1050 ? -22.648 24.515 -24.950 1.00 80.06 1050 GLN A C 1
ATOM 8130 O O . GLN A 1 1050 ? -23.196 23.917 -25.873 1.00 80.06 1050 GLN A O 1
ATOM 8135 N N . SER A 1 1051 ? -22.502 24.004 -23.731 1.00 87.19 1051 SER A N 1
ATOM 8136 C CA . SER A 1 1051 ? -22.949 22.672 -23.324 1.00 87.19 1051 SER A CA 1
ATOM 8137 C C . SER A 1 1051 ? -23.870 22.778 -22.113 1.00 87.19 1051 SER A C 1
ATOM 8139 O O . SER A 1 1051 ? -23.738 23.702 -21.312 1.00 87.19 1051 SER A O 1
ATOM 8141 N N . GLU A 1 1052 ? -24.800 21.833 -21.971 1.00 83.31 1052 GLU A N 1
ATOM 8142 C CA . GLU A 1 1052 ? -25.785 21.841 -20.877 1.00 83.31 1052 GLU A CA 1
ATOM 8143 C C . GLU A 1 1052 ? -25.158 21.554 -19.504 1.00 83.31 1052 GLU A C 1
ATOM 8145 O O . GLU A 1 1052 ? -25.674 22.017 -18.488 1.00 83.31 1052 GLU A O 1
ATOM 8150 N N . THR A 1 1053 ? -24.039 20.819 -19.462 1.00 90.44 1053 THR A N 1
ATOM 8151 C CA . THR A 1 1053 ? -23.315 20.483 -18.226 1.00 90.44 1053 THR A CA 1
ATOM 8152 C C . THR A 1 1053 ? -21.794 20.615 -18.401 1.00 90.44 1053 THR A C 1
ATOM 8154 O O . THR A 1 1053 ? -21.290 20.449 -19.518 1.00 90.44 1053 THR A O 1
ATOM 8157 N N . PRO A 1 1054 ? -21.030 20.860 -17.314 1.00 90.56 1054 PRO A N 1
ATOM 8158 C CA . PRO A 1 1054 ? -19.564 20.880 -17.357 1.00 90.56 1054 PRO A CA 1
ATOM 8159 C C . PRO A 1 1054 ? -18.953 19.563 -17.852 1.00 90.56 1054 PRO A C 1
ATOM 8161 O O . PRO A 1 1054 ? -17.966 19.577 -18.584 1.00 90.56 1054 PRO A O 1
ATOM 8164 N N . LEU A 1 1055 ? -19.566 18.425 -17.507 1.00 91.88 1055 LEU A N 1
ATOM 8165 C CA . LEU A 1 1055 ? -19.135 17.109 -17.978 1.00 91.88 1055 LEU A CA 1
ATOM 8166 C C . LEU A 1 1055 ? -19.320 16.958 -19.496 1.00 91.88 1055 LEU A C 1
ATOM 8168 O O . LEU A 1 1055 ? -18.420 16.471 -20.173 1.00 91.88 1055 LEU A O 1
ATOM 8172 N N . ALA A 1 1056 ? -20.453 17.403 -20.048 1.00 91.12 1056 ALA A N 1
ATOM 8173 C CA . ALA A 1 1056 ? -20.668 17.380 -21.495 1.00 91.12 1056 ALA A CA 1
ATOM 8174 C C . ALA A 1 1056 ? -19.647 18.264 -22.231 1.00 91.12 1056 ALA A C 1
ATOM 8176 O O . ALA A 1 1056 ? -19.121 17.856 -23.265 1.00 91.12 1056 ALA A O 1
ATOM 8177 N N . TYR A 1 1057 ? -19.312 19.426 -21.658 1.00 94.88 1057 TYR A N 1
ATOM 8178 C CA . TYR A 1 1057 ? -18.265 20.298 -22.193 1.00 94.88 1057 TYR A CA 1
ATOM 8179 C C . TYR A 1 1057 ? -16.890 19.615 -22.190 1.00 94.88 1057 TYR A C 1
ATOM 8181 O O . TYR A 1 1057 ? -16.183 19.643 -23.192 1.00 94.88 1057 TYR A O 1
ATOM 8189 N N . LEU A 1 1058 ? -16.518 18.961 -21.085 1.00 94.12 1058 LEU A N 1
ATOM 8190 C CA . LEU A 1 1058 ? -15.271 18.198 -20.975 1.00 94.12 1058 LEU A CA 1
ATOM 8191 C C . LEU A 1 1058 ? -15.163 17.103 -22.048 1.00 94.12 1058 LEU A C 1
ATOM 8193 O O . LEU A 1 1058 ? -14.118 16.977 -22.682 1.00 94.12 1058 LEU A O 1
ATOM 8197 N N . LEU A 1 1059 ? -16.234 16.340 -22.279 1.00 91.12 1059 LEU A N 1
ATOM 8198 C CA . LEU A 1 1059 ? -16.247 15.280 -23.292 1.00 91.12 1059 LEU A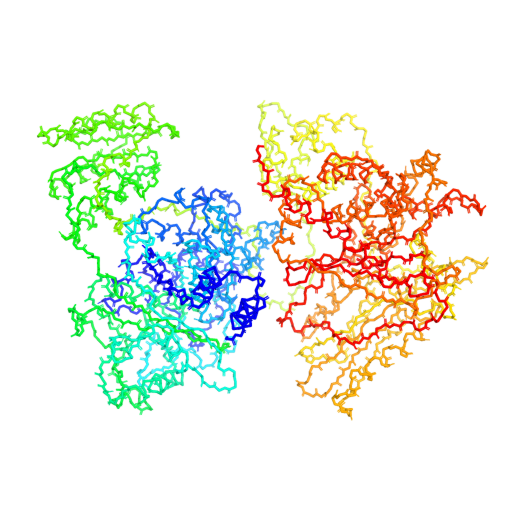 CA 1
ATOM 8199 C C . LEU A 1 1059 ? -16.176 15.833 -24.729 1.00 91.12 1059 LEU A C 1
ATOM 8201 O O . LEU A 1 1059 ? -15.514 15.234 -25.576 1.00 91.12 1059 LEU A O 1
ATOM 8205 N N . ASP A 1 1060 ? -16.797 16.985 -25.010 1.00 93.50 1060 ASP A N 1
ATOM 8206 C CA . ASP A 1 1060 ? -16.637 17.671 -26.304 1.00 93.50 1060 ASP A CA 1
ATOM 8207 C C . ASP A 1 1060 ? -15.186 18.135 -26.504 1.00 93.50 1060 ASP A C 1
ATOM 8209 O O . ASP A 1 1060 ? -14.590 17.839 -27.539 1.00 93.50 1060 ASP A O 1
ATOM 8213 N N . ILE A 1 1061 ? -14.571 18.764 -25.494 1.00 93.69 1061 ILE A N 1
ATOM 8214 C CA . ILE A 1 1061 ? -13.155 19.159 -25.545 1.00 93.69 1061 ILE A CA 1
ATOM 8215 C C . ILE A 1 1061 ? -12.248 17.944 -25.763 1.00 93.69 1061 ILE A C 1
ATOM 8217 O O . ILE A 1 1061 ? -11.365 17.999 -26.616 1.00 93.69 1061 ILE A O 1
ATOM 8221 N N . GLN A 1 1062 ? -12.485 16.831 -25.066 1.00 89.69 1062 GLN A N 1
ATOM 8222 C CA . GLN A 1 1062 ? -11.736 15.591 -25.280 1.00 89.69 1062 GLN A CA 1
ATOM 8223 C C . GLN A 1 1062 ? -11.841 15.118 -26.738 1.00 89.69 1062 GLN A C 1
ATOM 8225 O O . GLN A 1 1062 ? -10.826 14.805 -27.363 1.00 89.69 1062 GLN A O 1
ATOM 8230 N N . SER A 1 1063 ? -13.050 15.107 -27.309 1.00 88.19 1063 SER A N 1
ATOM 8231 C CA . SER A 1 1063 ? -13.253 14.733 -28.712 1.00 88.19 1063 SER A CA 1
ATOM 8232 C C . SER A 1 1063 ? -12.503 15.658 -29.672 1.00 88.19 1063 SER A C 1
ATOM 8234 O O . SER A 1 1063 ? -11.978 15.185 -30.680 1.00 88.19 1063 SER A O 1
ATOM 8236 N N . GLN A 1 1064 ? -12.447 16.961 -29.385 1.00 92.56 1064 GLN A N 1
ATOM 8237 C CA . GLN A 1 1064 ? -11.703 17.922 -30.199 1.00 92.56 1064 GLN A CA 1
ATOM 8238 C C . GLN A 1 1064 ? -10.190 17.689 -30.105 1.00 92.56 1064 GLN A C 1
ATOM 8240 O O . GLN A 1 1064 ? -9.525 17.627 -31.137 1.00 92.56 1064 GLN A O 1
ATOM 8245 N N . LEU A 1 1065 ? -9.652 17.473 -28.899 1.00 88.06 1065 LEU A N 1
ATOM 8246 C CA . LEU A 1 1065 ? -8.231 17.172 -28.680 1.00 88.06 1065 LEU A CA 1
ATOM 8247 C C . LEU A 1 1065 ? -7.774 15.933 -29.462 1.00 88.06 1065 LEU A C 1
ATOM 8249 O O . LEU A 1 1065 ? -6.691 15.939 -30.047 1.00 88.06 1065 LEU A O 1
ATOM 8253 N N . LEU A 1 1066 ? -8.614 14.895 -29.517 1.00 81.62 1066 LEU A N 1
ATOM 8254 C CA . LEU A 1 1066 ? -8.343 13.674 -30.282 1.00 81.62 1066 LEU A CA 1
ATOM 8255 C C . LEU A 1 1066 ? -8.352 13.888 -31.805 1.00 81.62 1066 LEU A C 1
ATOM 8257 O O . LEU A 1 1066 ? -7.743 13.101 -32.523 1.00 81.62 1066 LEU A O 1
ATOM 8261 N N . SER A 1 1067 ? -9.015 14.940 -32.294 1.00 85.81 1067 SER A N 1
ATOM 8262 C CA . SER A 1 1067 ? -9.111 15.259 -33.726 1.00 85.81 1067 SER A CA 1
ATOM 8263 C C . SER A 1 1067 ? -7.977 16.141 -34.258 1.00 85.81 1067 SER A C 1
ATOM 8265 O O . SER A 1 1067 ? -7.885 16.351 -35.465 1.00 85.81 1067 SER A O 1
ATOM 8267 N N . LEU A 1 1068 ? -7.122 16.675 -33.379 1.00 88.69 1068 LEU A N 1
ATOM 8268 C CA . LEU A 1 1068 ? -6.023 17.547 -33.787 1.00 88.69 1068 LEU A CA 1
ATOM 8269 C C . LEU A 1 1068 ? -4.904 16.750 -34.481 1.00 88.69 1068 LEU A C 1
ATOM 8271 O O . LEU A 1 1068 ? -4.479 15.717 -33.944 1.00 88.69 1068 LEU A O 1
ATOM 8275 N N . PRO A 1 1069 ? -4.328 17.261 -35.588 1.00 85.19 1069 PRO A N 1
ATOM 8276 C CA . PRO A 1 1069 ? -3.210 16.604 -36.258 1.00 85.19 1069 PRO A CA 1
ATOM 8277 C C . PRO A 1 1069 ? -2.039 16.383 -35.299 1.00 85.19 1069 PRO A C 1
ATOM 8279 O O . PRO A 1 1069 ? -1.557 17.315 -34.639 1.00 85.19 1069 PRO A O 1
ATOM 8282 N N . ALA A 1 1070 ? -1.597 15.128 -35.193 1.00 82.19 1070 ALA A N 1
ATOM 8283 C CA . ALA A 1 1070 ? -0.567 14.693 -34.249 1.00 82.19 1070 ALA A CA 1
ATOM 8284 C C . ALA A 1 1070 ? -0.782 15.228 -32.815 1.00 82.19 1070 ALA A C 1
ATOM 8286 O O . ALA A 1 1070 ? 0.158 15.719 -32.189 1.00 82.19 1070 ALA A O 1
ATOM 8287 N N . LYS A 1 1071 ? -2.024 15.171 -32.306 1.00 82.50 1071 LYS A N 1
ATOM 8288 C CA . LYS A 1 1071 ? -2.411 15.644 -30.958 1.00 82.50 1071 LYS A CA 1
ATOM 8289 C C . LYS A 1 1071 ? -2.113 17.135 -30.719 1.00 82.50 1071 LYS A C 1
ATOM 8291 O O . LYS A 1 1071 ? -1.793 17.544 -29.605 1.00 82.50 1071 LYS A O 1
ATOM 8296 N N . GLY A 1 1072 ? -2.169 17.941 -31.780 1.00 86.38 1072 GLY A N 1
ATOM 8297 C CA . GLY A 1 1072 ? -1.878 19.379 -31.758 1.00 86.38 1072 GLY A CA 1
ATOM 8298 C C . GLY A 1 1072 ? -0.407 19.725 -32.004 1.00 86.38 1072 GLY A C 1
ATOM 8299 O O . GLY A 1 1072 ? -0.054 20.897 -32.093 1.00 86.38 1072 GLY A O 1
ATOM 8300 N N . CYS A 1 1073 ? 0.473 18.735 -32.148 1.00 87.62 1073 CYS A N 1
ATOM 8301 C CA . CYS A 1 1073 ? 1.909 18.960 -32.317 1.00 87.62 1073 CYS A CA 1
ATOM 8302 C C . CYS A 1 1073 ? 2.328 19.073 -33.792 1.00 87.62 1073 CYS A C 1
ATOM 8304 O O . CYS A 1 1073 ? 3.501 19.328 -34.085 1.00 87.62 1073 CYS A O 1
ATOM 8306 N N . GLY A 1 1074 ? 1.388 18.906 -34.733 1.00 86.50 1074 GLY A N 1
ATOM 8307 C CA . GLY A 1 1074 ? 1.659 18.962 -36.171 1.00 86.50 1074 GLY A CA 1
ATOM 8308 C C . GLY A 1 1074 ? 2.362 20.254 -36.594 1.00 86.50 1074 GLY A C 1
ATOM 8309 O O . GLY A 1 1074 ? 3.342 20.193 -37.332 1.00 86.50 1074 GLY A O 1
ATOM 8310 N N . ASN A 1 1075 ? 1.984 21.403 -36.015 1.00 84.88 1075 ASN A N 1
ATOM 8311 C CA . ASN A 1 1075 ? 2.669 22.677 -36.252 1.00 84.88 1075 ASN A CA 1
ATOM 8312 C C . ASN A 1 1075 ? 4.174 22.621 -35.917 1.00 84.88 1075 ASN A C 1
ATOM 8314 O O . ASN A 1 1075 ? 4.991 23.137 -36.672 1.00 84.88 1075 ASN A O 1
ATOM 8318 N N . PHE A 1 1076 ? 4.586 22.000 -34.815 1.00 83.25 1076 PHE A N 1
ATOM 8319 C CA . PHE A 1 1076 ? 6.011 21.929 -34.472 1.00 83.25 1076 PHE A CA 1
ATOM 8320 C C . PHE A 1 1076 ? 6.751 20.859 -35.271 1.00 83.25 1076 PHE A C 1
ATOM 8322 O O . PHE A 1 1076 ? 7.903 21.055 -35.652 1.00 83.25 1076 PHE A O 1
ATOM 8329 N N . ILE A 1 1077 ? 6.110 19.727 -35.550 1.00 84.12 1077 ILE A N 1
ATOM 8330 C CA . ILE A 1 1077 ? 6.766 18.606 -36.225 1.00 84.12 1077 ILE A CA 1
ATOM 8331 C C . ILE A 1 1077 ? 7.043 18.929 -37.698 1.00 84.12 1077 ILE A C 1
ATOM 8333 O O . ILE A 1 1077 ? 8.152 18.680 -38.175 1.00 84.12 1077 ILE A O 1
ATOM 8337 N N . THR A 1 1078 ? 6.087 19.534 -38.413 1.00 87.06 1078 THR A N 1
ATOM 8338 C CA . THR A 1 1078 ? 6.217 19.787 -39.859 1.00 87.06 1078 THR A CA 1
ATOM 8339 C C . THR A 1 1078 ? 7.073 21.005 -40.204 1.00 87.06 1078 THR A C 1
ATOM 8341 O O . THR A 1 1078 ? 7.447 21.190 -41.363 1.00 87.06 1078 THR A O 1
ATOM 8344 N N . GLN A 1 1079 ? 7.460 21.823 -39.219 1.00 81.12 1079 GLN A N 1
ATOM 8345 C CA . GLN A 1 1079 ? 8.132 23.106 -39.461 1.00 81.12 1079 GLN A CA 1
ATOM 8346 C C . GLN A 1 1079 ? 9.474 23.003 -40.203 1.00 81.12 1079 GLN A C 1
ATOM 8348 O O . GLN A 1 1079 ? 9.880 23.955 -40.861 1.00 81.12 1079 GLN A O 1
ATOM 8353 N N . ASN A 1 1080 ? 10.158 21.859 -40.106 1.00 73.81 1080 ASN A N 1
ATOM 8354 C CA . ASN A 1 1080 ? 11.451 21.635 -40.756 1.00 73.81 1080 ASN A CA 1
ATOM 8355 C C . ASN A 1 1080 ? 11.328 21.098 -42.193 1.00 73.81 1080 ASN A C 1
ATOM 8357 O O . ASN A 1 1080 ? 12.332 21.022 -42.900 1.00 73.81 1080 ASN A O 1
ATOM 8361 N N . ILE A 1 1081 ? 10.128 20.696 -42.624 1.00 75.56 1081 ILE A N 1
ATOM 8362 C CA . ILE A 1 1081 ? 9.874 20.154 -43.970 1.00 75.56 1081 ILE A CA 1
ATOM 8363 C C . ILE A 1 1081 ? 8.925 21.035 -44.795 1.00 75.56 1081 ILE A C 1
ATOM 8365 O O . ILE A 1 1081 ? 8.982 21.006 -46.023 1.00 75.56 1081 ILE A O 1
ATOM 8369 N N . GLU A 1 1082 ? 8.096 21.853 -44.143 1.00 75.44 1082 GLU A N 1
ATOM 8370 C CA . GLU A 1 1082 ? 7.225 22.836 -44.784 1.00 75.44 1082 GLU A CA 1
ATOM 8371 C C . GLU A 1 1082 ? 7.897 24.212 -44.832 1.00 75.44 1082 GLU A C 1
ATOM 8373 O O . GLU A 1 1082 ? 8.314 24.762 -43.813 1.00 75.44 1082 GLU A O 1
ATOM 8378 N N . SER A 1 1083 ? 7.962 24.824 -46.017 1.00 67.06 1083 SER A N 1
ATOM 8379 C CA . SER A 1 1083 ? 8.452 26.201 -46.135 1.00 67.06 1083 SER A CA 1
ATOM 8380 C C . SER A 1 1083 ? 7.394 27.186 -45.637 1.00 67.06 1083 SER A C 1
ATOM 8382 O O . SER A 1 1083 ? 6.335 27.337 -46.249 1.00 67.06 1083 SER A O 1
ATOM 8384 N N . ARG A 1 1084 ? 7.695 27.894 -44.545 1.00 77.75 1084 ARG A N 1
ATOM 8385 C CA . ARG A 1 1084 ? 6.835 28.944 -43.982 1.00 77.75 1084 ARG A CA 1
ATOM 8386 C C . ARG A 1 1084 ? 7.359 30.311 -44.393 1.00 77.75 1084 ARG A C 1
ATOM 8388 O O . ARG A 1 1084 ? 8.419 30.740 -43.950 1.00 77.75 1084 ARG A O 1
ATOM 8395 N N . GLN A 1 1085 ? 6.628 30.986 -45.273 1.00 72.38 1085 GLN A N 1
ATOM 8396 C CA . GLN A 1 1085 ? 6.934 32.367 -45.642 1.00 72.38 1085 GLN A CA 1
ATOM 8397 C C . GLN A 1 1085 ? 6.400 33.329 -44.568 1.00 72.38 1085 GLN A C 1
ATOM 8399 O O . GLN A 1 1085 ? 5.357 33.039 -43.972 1.00 72.38 1085 GLN A O 1
ATOM 8404 N N . PRO A 1 1086 ? 7.053 34.482 -44.345 1.00 72.50 1086 PRO A N 1
ATOM 8405 C CA . PRO A 1 1086 ? 6.470 35.565 -43.557 1.00 72.50 1086 PRO A CA 1
ATOM 8406 C C . PRO A 1 1086 ? 5.062 35.918 -44.064 1.00 72.50 1086 PRO A C 1
ATOM 8408 O O . PRO A 1 1086 ? 4.853 36.046 -45.273 1.00 72.50 1086 PRO A O 1
ATOM 8411 N N . GLY A 1 1087 ? 4.097 36.051 -43.155 1.00 70.69 1087 GLY A N 1
ATOM 8412 C CA . GLY A 1 1087 ? 2.671 36.221 -43.452 1.00 70.69 1087 GLY A CA 1
ATOM 8413 C C . GLY A 1 1087 ? 1.891 34.917 -43.671 1.00 70.69 1087 GLY A C 1
ATOM 8414 O O . GLY A 1 1087 ? 0.759 34.959 -44.156 1.00 70.69 1087 GLY A O 1
ATOM 8415 N N . SER A 1 1088 ? 2.471 33.751 -43.364 1.00 83.44 1088 SER A N 1
ATOM 8416 C CA . SER A 1 1088 ? 1.741 32.474 -43.409 1.00 83.44 1088 SER A CA 1
ATOM 8417 C C . SER A 1 1088 ? 0.659 32.388 -42.325 1.00 83.44 1088 SER A C 1
ATOM 8419 O O . SER A 1 1088 ? 0.750 33.037 -41.284 1.00 83.44 1088 SER A O 1
ATOM 8421 N N . ARG A 1 1089 ? -0.343 31.518 -42.525 1.00 86.31 1089 ARG A N 1
ATOM 8422 C CA . ARG A 1 1089 ? -1.428 31.301 -41.545 1.00 86.31 1089 ARG A CA 1
ATOM 8423 C C . ARG A 1 1089 ? -0.925 30.812 -40.174 1.00 86.31 1089 ARG A C 1
ATOM 8425 O O . ARG A 1 1089 ? -1.621 30.978 -39.182 1.00 86.31 1089 ARG A O 1
ATOM 8432 N N . TYR A 1 1090 ? 0.292 30.272 -40.100 1.00 83.50 1090 TYR A N 1
ATOM 8433 C CA . TYR A 1 1090 ? 0.931 29.880 -38.843 1.00 83.50 1090 TYR A CA 1
ATOM 8434 C C . TYR A 1 1090 ? 1.206 31.065 -37.899 1.00 83.50 1090 TYR A C 1
ATOM 8436 O O . TYR A 1 1090 ? 1.316 30.852 -36.699 1.00 83.50 1090 TYR A O 1
ATOM 8444 N N . GLU A 1 1091 ? 1.268 32.308 -38.397 1.00 82.56 1091 GLU A N 1
ATOM 8445 C CA . GLU A 1 1091 ? 1.449 33.509 -37.559 1.00 82.56 1091 GLU A CA 1
ATOM 8446 C C . GLU A 1 1091 ? 0.210 33.865 -36.718 1.00 82.56 1091 GLU A C 1
ATOM 8448 O O . GLU A 1 1091 ? 0.301 34.668 -35.789 1.00 82.56 1091 GLU A O 1
ATOM 8453 N N . TYR A 1 1092 ? -0.952 33.273 -37.022 1.00 85.00 1092 TYR A N 1
ATOM 8454 C CA . TYR A 1 1092 ? -2.160 33.435 -36.209 1.00 85.00 1092 TYR A CA 1
ATOM 8455 C C . TYR A 1 1092 ? -2.138 32.594 -34.925 1.00 85.00 1092 TYR A C 1
ATOM 8457 O O . TYR A 1 1092 ? -2.887 32.910 -34.004 1.00 85.00 1092 TYR A O 1
ATOM 8465 N N . LEU A 1 1093 ? -1.271 31.577 -34.841 1.00 86.81 1093 LEU A N 1
ATOM 8466 C CA . LEU A 1 1093 ? -1.015 30.825 -33.611 1.00 86.81 1093 LEU A CA 1
ATOM 8467 C C . LEU A 1 1093 ? -0.043 31.628 -32.741 1.00 86.81 1093 LEU A C 1
ATOM 8469 O O . LEU A 1 1093 ? 1.168 31.652 -32.978 1.00 86.81 1093 LEU A O 1
ATOM 8473 N N . ARG A 1 1094 ? -0.595 32.368 -31.779 1.00 83.31 1094 ARG A N 1
ATOM 8474 C CA . ARG A 1 1094 ? 0.126 33.378 -30.992 1.00 83.31 1094 ARG A CA 1
ATOM 8475 C C . ARG A 1 1094 ? 0.655 32.829 -29.674 1.00 83.31 1094 ARG A C 1
ATOM 8477 O O . ARG A 1 1094 ? 1.472 33.502 -29.050 1.00 83.31 1094 ARG A O 1
ATOM 8484 N N . LYS A 1 1095 ? 0.192 31.649 -29.243 1.00 86.88 1095 LYS A N 1
ATOM 8485 C CA . LYS A 1 1095 ? 0.614 30.963 -28.008 1.00 86.88 1095 LYS A CA 1
ATOM 8486 C C . LYS A 1 1095 ? 0.493 31.847 -26.762 1.00 86.88 1095 LYS A C 1
ATOM 8488 O O . LYS A 1 1095 ? 1.340 31.806 -25.878 1.00 86.88 1095 LYS A O 1
ATOM 8493 N N . GLN A 1 1096 ? -0.563 32.665 -26.696 1.00 89.06 1096 GLN A N 1
ATOM 8494 C CA . GLN A 1 1096 ? -0.761 33.639 -25.611 1.00 89.06 1096 GLN A CA 1
ATOM 8495 C C . GLN A 1 1096 ? -1.075 32.984 -24.257 1.00 89.06 1096 GLN A C 1
ATOM 8497 O O . GLN A 1 1096 ? -0.881 33.619 -23.220 1.00 89.06 1096 GLN A O 1
ATOM 8502 N N . VAL A 1 1097 ? -1.555 31.738 -24.270 1.00 92.44 1097 VAL A N 1
ATOM 8503 C CA . VAL A 1 1097 ? -1.847 30.927 -23.085 1.00 92.44 1097 VAL A CA 1
ATOM 8504 C C . VAL A 1 1097 ? -1.054 29.637 -23.179 1.00 92.44 1097 VAL A C 1
ATOM 8506 O O . VAL A 1 1097 ? -1.162 28.942 -24.187 1.00 92.44 1097 VAL A O 1
ATOM 8509 N N . SER A 1 1098 ? -0.313 29.297 -22.131 1.00 92.06 1098 SER A N 1
ATOM 8510 C CA . SER A 1 1098 ? 0.362 28.013 -21.996 1.00 92.06 1098 SER A CA 1
ATOM 8511 C C . SER A 1 1098 ? -0.144 27.249 -20.769 1.00 92.06 1098 SER A C 1
ATOM 8513 O O . SER A 1 1098 ? -0.558 27.838 -19.767 1.00 92.06 1098 SER A O 1
ATOM 8515 N N . ILE A 1 1099 ? -0.150 25.921 -20.854 1.00 91.81 1099 ILE A N 1
ATOM 8516 C CA . ILE A 1 1099 ? -0.385 25.029 -19.721 1.00 91.81 1099 ILE A CA 1
ATOM 8517 C C . ILE A 1 1099 ? 0.658 23.914 -19.714 1.00 91.81 1099 ILE A C 1
ATOM 8519 O O . ILE A 1 1099 ? 1.026 23.398 -20.763 1.00 91.81 1099 ILE A O 1
ATOM 8523 N N . ASN A 1 1100 ? 1.125 23.534 -18.529 1.00 83.75 1100 ASN A N 1
ATOM 8524 C CA . ASN A 1 1100 ? 1.994 22.385 -18.327 1.00 83.75 1100 ASN A CA 1
ATOM 8525 C C . ASN A 1 1100 ? 1.606 21.658 -17.031 1.00 83.75 1100 ASN A C 1
ATOM 8527 O O . ASN A 1 1100 ? 1.633 22.242 -15.944 1.00 83.75 1100 ASN A O 1
ATOM 8531 N N . TYR A 1 1101 ? 1.233 20.382 -17.136 1.00 82.06 1101 TYR A N 1
ATOM 8532 C CA . TYR A 1 1101 ? 0.892 19.542 -15.989 1.00 82.06 1101 TYR A CA 1
ATOM 8533 C C . TYR A 1 1101 ? 2.032 18.560 -15.703 1.00 82.06 1101 TYR A C 1
ATOM 8535 O O . TYR A 1 1101 ? 2.286 17.642 -16.478 1.00 82.06 1101 TYR A O 1
ATOM 8543 N N . LEU A 1 1102 ? 2.712 18.755 -14.573 1.00 63.69 1102 LEU A N 1
ATOM 8544 C CA . LEU A 1 1102 ? 3.924 18.020 -14.194 1.00 63.69 1102 LEU A CA 1
ATOM 8545 C C . LEU A 1 1102 ? 3.636 16.697 -13.454 1.00 63.69 1102 LEU A C 1
ATOM 8547 O O . LEU A 1 1102 ? 4.569 15.953 -13.156 1.00 63.69 1102 LEU A O 1
ATOM 8551 N N . GLY A 1 1103 ? 2.365 16.384 -13.168 1.00 62.31 1103 GLY A N 1
ATOM 8552 C CA . GLY A 1 1103 ? 1.960 15.164 -12.455 1.00 62.31 1103 GLY A CA 1
ATOM 8553 C C . GLY A 1 1103 ? 2.564 15.045 -11.048 1.00 62.31 1103 GLY A C 1
ATOM 8554 O O . GLY A 1 1103 ? 2.760 16.059 -10.372 1.00 62.31 1103 GLY A O 1
ATOM 8555 N N . ASP A 1 1104 ? 2.880 13.806 -10.650 1.00 50.31 1104 ASP A N 1
ATOM 8556 C CA . ASP A 1 1104 ? 3.574 13.444 -9.398 1.00 50.31 1104 ASP A CA 1
ATOM 8557 C C . ASP A 1 1104 ? 5.113 13.403 -9.570 1.00 50.31 1104 ASP A C 1
ATOM 8559 O O . ASP A 1 1104 ? 5.835 12.979 -8.670 1.00 50.31 1104 ASP A O 1
ATOM 8563 N N . MET A 1 1105 ? 5.655 13.837 -10.723 1.00 41.00 1105 MET A N 1
ATOM 8564 C CA . MET A 1 1105 ? 7.078 13.657 -11.085 1.00 41.00 1105 MET A CA 1
ATOM 8565 C C . MET A 1 1105 ? 8.084 14.345 -10.143 1.00 41.00 1105 MET A C 1
ATOM 8567 O O . MET A 1 1105 ? 9.287 14.118 -10.270 1.00 41.00 1105 MET A O 1
ATOM 8571 N N . PHE A 1 1106 ? 7.616 15.172 -9.207 1.00 40.78 1106 PHE A N 1
ATOM 8572 C CA . PHE A 1 1106 ? 8.447 15.882 -8.233 1.00 40.78 1106 PHE A CA 1
ATOM 8573 C C . PHE A 1 1106 ? 7.979 15.695 -6.784 1.00 40.78 1106 PHE A C 1
ATOM 8575 O O . PHE A 1 1106 ? 8.297 16.530 -5.936 1.00 40.78 1106 PHE A O 1
ATOM 8582 N N . GLU A 1 1107 ? 7.238 14.626 -6.465 1.00 40.44 1107 GLU A N 1
ATOM 8583 C CA . GLU A 1 1107 ? 7.003 14.279 -5.061 1.00 40.44 1107 GLU A CA 1
ATOM 8584 C C . GLU A 1 1107 ? 8.348 13.929 -4.403 1.00 40.44 1107 GLU A C 1
ATOM 8586 O O . GLU A 1 1107 ? 8.984 12.915 -4.698 1.00 40.44 1107 GLU A O 1
ATOM 8591 N N . VAL A 1 1108 ? 8.838 14.836 -3.555 1.00 43.78 1108 VAL A N 1
ATOM 8592 C CA . VAL A 1 1108 ? 10.088 14.650 -2.822 1.00 43.78 1108 VAL A CA 1
ATOM 8593 C C . VAL A 1 1108 ? 9.828 13.609 -1.745 1.00 43.78 1108 VAL A C 1
ATOM 8595 O O . VAL A 1 1108 ? 9.220 13.905 -0.719 1.00 43.78 1108 VAL A O 1
ATOM 8598 N N . ASP A 1 1109 ? 10.305 12.388 -1.968 1.00 47.84 1109 ASP A N 1
ATOM 8599 C CA . ASP A 1 1109 ? 10.387 11.387 -0.912 1.00 47.84 1109 ASP A CA 1
ATOM 8600 C C . ASP A 1 1109 ? 11.293 11.928 0.208 1.00 47.84 1109 ASP A C 1
ATOM 8602 O O . ASP A 1 1109 ? 12.522 11.978 0.083 1.00 47.84 1109 ASP A O 1
ATOM 8606 N N . GLU A 1 1110 ? 10.683 12.352 1.320 1.00 49.19 1110 GLU A N 1
ATOM 8607 C CA . GLU A 1 1110 ? 11.390 12.862 2.499 1.00 49.19 1110 GLU A CA 1
ATOM 8608 C C . GLU A 1 1110 ? 12.336 11.826 3.128 1.00 49.19 1110 GLU A C 1
ATOM 8610 O O . GLU A 1 1110 ? 13.125 12.183 4.007 1.00 49.19 1110 GLU A O 1
ATOM 8615 N N . SER A 1 1111 ? 12.297 10.561 2.700 1.00 47.75 1111 SER A N 1
ATOM 8616 C CA . SER A 1 1111 ? 13.225 9.511 3.117 1.00 47.75 1111 SER A CA 1
ATOM 8617 C C . SER A 1 1111 ? 14.406 9.306 2.157 1.00 47.75 1111 SER A C 1
ATOM 8619 O O . SER A 1 1111 ? 15.410 8.716 2.561 1.00 47.75 1111 SER A O 1
ATOM 8621 N N . SER A 1 1112 ? 14.364 9.872 0.943 1.00 62.41 1112 SER A N 1
ATOM 8622 C CA . SER A 1 1112 ? 15.435 9.718 -0.047 1.00 62.41 1112 SER A CA 1
ATOM 8623 C C . SER A 1 1112 ? 16.756 10.345 0.437 1.00 62.41 1112 SER A C 1
ATOM 8625 O O . SER A 1 1112 ? 16.766 11.481 0.943 1.00 62.41 1112 SER A O 1
ATOM 8627 N N . PRO A 1 1113 ? 17.901 9.652 0.271 1.00 67.75 1113 PRO A N 1
ATOM 8628 C CA . PRO A 1 1113 ? 19.225 10.196 0.566 1.00 67.75 1113 PRO A CA 1
ATOM 8629 C C . PRO A 1 1113 ? 19.704 11.210 -0.487 1.00 67.75 1113 PRO A C 1
ATOM 8631 O O . PRO A 1 1113 ? 20.718 11.866 -0.265 1.00 67.75 1113 PRO A O 1
ATOM 8634 N N . VAL A 1 1114 ? 18.994 11.357 -1.611 1.00 77.81 1114 VAL A N 1
ATOM 8635 C CA . VAL A 1 1114 ? 19.252 12.354 -2.661 1.00 77.81 1114 VAL A CA 1
ATOM 8636 C C . VAL A 1 1114 ? 18.006 13.223 -2.811 1.00 77.81 1114 VAL A C 1
ATOM 8638 O O . VAL A 1 1114 ? 16.930 12.708 -3.112 1.00 77.81 1114 VAL A O 1
ATOM 8641 N N . ARG A 1 1115 ? 18.124 14.534 -2.583 1.00 79.19 1115 ARG A N 1
ATOM 8642 C CA . ARG A 1 1115 ? 16.979 15.464 -2.564 1.00 79.19 1115 ARG A CA 1
ATOM 8643 C C . ARG A 1 1115 ? 17.259 16.705 -3.385 1.00 79.19 1115 ARG A C 1
ATOM 8645 O O . ARG A 1 1115 ? 18.373 17.210 -3.339 1.00 79.19 1115 ARG A O 1
ATOM 8652 N N . VAL A 1 1116 ? 16.252 17.242 -4.065 1.00 74.25 1116 VAL A N 1
ATOM 8653 C CA . VAL A 1 1116 ? 16.357 18.572 -4.681 1.00 74.25 1116 VAL A CA 1
ATOM 8654 C C . VAL A 1 1116 ? 16.442 19.634 -3.582 1.00 74.25 1116 VAL A C 1
ATOM 8656 O O . VAL A 1 1116 ? 15.764 19.535 -2.561 1.00 74.25 1116 VAL A O 1
ATOM 8659 N N . VAL A 1 1117 ? 17.319 20.622 -3.753 1.00 74.75 1117 VAL A N 1
ATOM 8660 C CA . VAL A 1 1117 ? 17.521 21.690 -2.767 1.00 74.75 1117 VAL A CA 1
ATOM 8661 C C . VAL A 1 1117 ? 16.626 22.881 -3.075 1.00 74.75 1117 VAL A C 1
ATOM 8663 O O . VAL A 1 1117 ? 16.838 23.581 -4.062 1.00 74.75 1117 VAL A O 1
ATOM 8666 N N . ASP A 1 1118 ? 15.691 23.170 -2.171 1.00 62.53 1118 ASP A N 1
ATOM 8667 C CA . ASP A 1 1118 ? 14.847 24.360 -2.272 1.00 62.53 1118 ASP A CA 1
ATOM 8668 C C . ASP A 1 1118 ? 15.641 25.661 -2.072 1.00 62.53 1118 ASP A C 1
ATOM 8670 O O . ASP A 1 1118 ? 16.499 25.779 -1.175 1.00 62.53 1118 ASP A O 1
ATOM 8674 N N . GLY A 1 1119 ? 15.282 26.670 -2.872 1.00 60.50 1119 GLY A N 1
ATOM 8675 C CA . GLY A 1 1119 ? 15.762 28.048 -2.747 1.00 60.50 1119 GLY A CA 1
ATOM 8676 C C . GLY A 1 1119 ? 17.102 28.345 -3.422 1.00 60.50 1119 GLY A C 1
ATOM 8677 O O . GLY A 1 1119 ? 17.712 29.350 -3.078 1.00 60.50 1119 GLY A O 1
ATOM 8678 N N . ILE A 1 1120 ? 17.569 27.489 -4.336 1.00 69.19 1120 ILE A N 1
ATOM 8679 C CA . ILE A 1 1120 ? 18.705 27.782 -5.221 1.00 69.19 1120 ILE A CA 1
ATOM 8680 C C . ILE A 1 1120 ? 18.157 27.944 -6.636 1.00 69.19 1120 ILE A C 1
ATOM 8682 O O . ILE A 1 1120 ? 17.694 26.969 -7.230 1.00 69.19 1120 ILE A O 1
ATOM 8686 N N . SER A 1 1121 ? 18.186 29.167 -7.162 1.00 66.25 1121 SER A N 1
ATOM 8687 C CA . SER A 1 1121 ? 17.718 29.442 -8.514 1.00 66.25 1121 SER A CA 1
ATOM 8688 C C . SER A 1 1121 ? 18.827 29.168 -9.527 1.00 66.25 1121 SER A C 1
ATOM 8690 O O . SER A 1 1121 ? 19.934 29.691 -9.404 1.00 66.25 1121 SER A O 1
ATOM 8692 N N . ILE A 1 1122 ? 18.528 28.358 -10.542 1.00 70.12 1122 ILE A N 1
ATOM 8693 C CA . ILE A 1 1122 ? 19.348 28.234 -11.752 1.00 70.12 1122 ILE A CA 1
ATOM 8694 C C . ILE A 1 1122 ? 18.660 29.101 -12.801 1.00 70.12 1122 ILE A C 1
ATOM 8696 O O . ILE A 1 1122 ? 17.818 28.612 -13.554 1.00 70.12 1122 ILE A O 1
ATOM 8700 N N . ASP A 1 1123 ? 18.941 30.402 -12.780 1.00 62.28 1123 ASP A N 1
ATOM 8701 C CA . ASP A 1 1123 ? 18.257 31.363 -13.646 1.00 62.28 1123 ASP A CA 1
ATOM 8702 C C . ASP A 1 1123 ? 19.224 32.125 -14.538 1.00 62.28 1123 ASP A C 1
ATOM 8704 O O . ASP A 1 1123 ? 20.417 32.288 -14.271 1.00 62.28 1123 ASP A O 1
ATOM 8708 N N . VAL A 1 1124 ? 18.650 32.584 -15.634 1.00 57.34 1124 VAL A N 1
ATOM 8709 C CA . VAL A 1 1124 ? 19.316 33.277 -16.711 1.00 57.34 1124 VAL A CA 1
ATOM 8710 C C . VAL A 1 1124 ? 18.854 34.720 -16.651 1.00 57.34 1124 VAL A C 1
ATOM 8712 O O . VAL A 1 1124 ? 17.734 35.029 -17.056 1.00 57.34 1124 VAL A O 1
ATOM 8715 N N . ASP A 1 1125 ? 19.713 35.601 -16.149 1.00 52.34 1125 ASP A N 1
ATOM 8716 C CA . ASP A 1 1125 ? 19.482 37.045 -16.196 1.00 52.34 1125 ASP A CA 1
ATOM 8717 C C . ASP A 1 1125 ? 19.535 37.499 -17.667 1.00 52.34 1125 ASP A C 1
ATOM 8719 O O . ASP A 1 1125 ? 20.601 37.767 -18.228 1.00 52.34 1125 ASP A O 1
ATOM 8723 N N . ASP A 1 1126 ? 18.377 37.555 -18.329 1.00 56.97 1126 ASP A N 1
ATOM 8724 C CA . ASP A 1 1126 ? 18.211 38.357 -19.538 1.00 56.97 1126 ASP A CA 1
ATOM 8725 C C . ASP A 1 1126 ? 16.963 39.239 -19.433 1.00 56.97 1126 ASP A C 1
ATOM 8727 O O . ASP A 1 1126 ? 15.827 38.823 -19.681 1.00 56.97 1126 ASP A O 1
ATOM 8731 N N . ASP A 1 1127 ? 17.213 40.502 -19.086 1.00 55.94 1127 ASP A N 1
ATOM 8732 C CA . ASP A 1 1127 ? 16.229 41.576 -18.933 1.00 55.94 1127 ASP A CA 1
ATOM 8733 C C . ASP A 1 1127 ? 15.411 41.874 -20.208 1.00 55.94 1127 ASP A C 1
ATOM 8735 O O . ASP A 1 1127 ? 14.519 42.725 -20.183 1.00 55.94 1127 ASP A O 1
ATOM 8739 N N . HIS A 1 1128 ? 15.705 41.229 -21.344 1.00 58.19 1128 HIS A N 1
ATOM 8740 C CA . HIS A 1 1128 ? 15.057 41.509 -22.629 1.00 58.19 1128 HIS A CA 1
ATOM 8741 C C . HIS A 1 1128 ? 14.355 40.318 -23.274 1.00 58.19 1128 HIS A C 1
ATOM 8743 O O . HIS A 1 1128 ? 13.754 40.505 -24.333 1.00 58.19 1128 HIS A O 1
ATOM 8749 N N . LEU A 1 1129 ? 14.370 39.127 -22.663 1.00 64.62 1129 LEU A N 1
ATOM 8750 C CA . LEU A 1 1129 ? 13.620 38.005 -23.222 1.00 64.62 1129 LEU A CA 1
ATOM 8751 C C . LEU A 1 1129 ? 12.117 38.258 -23.052 1.00 64.62 1129 LEU A C 1
ATOM 8753 O O . LEU A 1 1129 ? 11.627 38.423 -21.932 1.00 64.62 1129 LEU A O 1
ATOM 8757 N N . VAL A 1 1130 ? 11.396 38.296 -24.170 1.00 64.56 1130 VAL A N 1
ATOM 8758 C CA . VAL A 1 1130 ? 9.939 38.439 -24.206 1.00 64.56 1130 VAL A CA 1
ATOM 8759 C C . VAL A 1 1130 ? 9.328 37.058 -24.398 1.00 64.56 1130 VAL A C 1
ATOM 8761 O O . VAL A 1 1130 ? 9.623 36.387 -25.385 1.00 64.56 1130 VAL A O 1
ATOM 8764 N N . HIS A 1 1131 ? 8.493 36.632 -23.454 1.00 68.81 1131 HIS A N 1
ATOM 8765 C CA . HIS A 1 1131 ? 7.746 35.380 -23.564 1.00 68.81 1131 HIS A CA 1
ATOM 8766 C C . HIS A 1 1131 ? 6.548 35.546 -24.506 1.00 68.81 1131 HIS A C 1
ATOM 8768 O O . HIS A 1 1131 ? 5.932 36.615 -24.558 1.00 68.81 1131 HIS A O 1
ATOM 8774 N N . ALA A 1 1132 ? 6.217 34.500 -25.263 1.00 68.12 1132 ALA A N 1
ATOM 8775 C CA . ALA A 1 1132 ? 5.052 34.510 -26.153 1.00 68.12 1132 ALA A CA 1
ATOM 8776 C C . ALA A 1 1132 ? 3.738 34.360 -25.364 1.00 68.12 1132 ALA A C 1
ATOM 8778 O O . ALA A 1 1132 ? 2.739 35.012 -25.673 1.00 68.12 1132 ALA A O 1
ATOM 8779 N N . ASP A 1 1133 ? 3.771 33.563 -24.298 1.00 79.69 1133 ASP A N 1
ATOM 8780 C CA . ASP A 1 1133 ? 2.668 33.314 -23.384 1.00 79.69 1133 ASP A CA 1
ATOM 8781 C C . ASP A 1 1133 ? 2.529 34.447 -22.371 1.00 79.69 1133 ASP A C 1
ATOM 8783 O O . ASP A 1 1133 ? 3.366 34.668 -21.494 1.00 79.69 1133 ASP A O 1
ATOM 8787 N N . ILE A 1 1134 ? 1.436 35.197 -22.484 1.00 87.94 1134 ILE A N 1
ATOM 8788 C CA . ILE A 1 1134 ? 1.100 36.236 -21.506 1.00 87.94 1134 ILE A CA 1
ATOM 8789 C C . ILE A 1 1134 ? 0.464 35.641 -20.241 1.00 87.94 1134 ILE A C 1
ATOM 8791 O O . ILE A 1 1134 ? 0.387 36.325 -19.217 1.00 87.94 1134 ILE A O 1
ATOM 8795 N N . LEU A 1 1135 ? 0.035 34.377 -20.323 1.00 90.94 1135 LEU A N 1
ATOM 8796 C CA . LEU A 1 1135 ? -0.513 33.581 -19.238 1.00 90.94 1135 LEU A CA 1
ATOM 8797 C C . LEU A 1 1135 ? 0.076 32.159 -19.276 1.00 90.94 1135 LEU A C 1
ATOM 8799 O O . LEU A 1 1135 ? -0.135 31.444 -20.250 1.00 90.94 1135 LEU A O 1
ATOM 8803 N N . ASP A 1 1136 ? 0.775 31.756 -18.215 1.00 90.06 1136 ASP A N 1
ATOM 8804 C CA . ASP A 1 1136 ? 1.443 30.451 -18.071 1.00 90.06 1136 ASP A CA 1
ATOM 8805 C C . ASP A 1 1136 ? 0.874 29.681 -16.884 1.00 90.06 1136 ASP A C 1
ATOM 8807 O O . ASP A 1 1136 ? 1.004 30.125 -15.744 1.00 90.06 1136 ASP A O 1
ATOM 8811 N N . LEU A 1 1137 ? 0.255 28.527 -17.118 1.00 93.12 1137 LEU A N 1
ATOM 8812 C CA . LEU A 1 1137 ? -0.312 27.699 -16.059 1.00 93.12 1137 LEU A CA 1
ATOM 8813 C C . LEU A 1 1137 ? 0.547 26.464 -15.813 1.00 93.12 1137 LEU A C 1
ATOM 8815 O O . LEU A 1 1137 ? 0.760 25.646 -16.702 1.00 93.12 1137 LEU A O 1
ATOM 8819 N N . ARG A 1 1138 ? 0.952 26.261 -14.560 1.00 89.56 1138 ARG A N 1
ATOM 8820 C CA . ARG A 1 1138 ? 1.679 25.061 -14.131 1.00 89.56 1138 ARG A CA 1
ATOM 8821 C C . ARG A 1 1138 ? 0.887 24.297 -13.081 1.00 89.56 1138 ARG A C 1
ATOM 8823 O O . ARG A 1 1138 ? 0.585 24.841 -12.022 1.00 89.56 1138 ARG A O 1
ATOM 8830 N N . GLY A 1 1139 ? 0.549 23.047 -13.382 1.00 85.44 1139 GLY A N 1
ATOM 8831 C CA . GLY A 1 1139 ? -0.199 22.159 -12.495 1.00 85.44 1139 GLY A CA 1
ATOM 8832 C C . GLY A 1 1139 ? 0.670 21.046 -11.917 1.00 85.44 1139 GLY A C 1
ATOM 8833 O O . GLY A 1 1139 ? 1.470 20.447 -12.633 1.00 85.44 1139 GLY A O 1
ATOM 8834 N N . SER A 1 1140 ? 0.501 20.742 -10.633 1.00 80.69 1140 SER A N 1
ATOM 8835 C CA . SER A 1 1140 ? 1.123 19.582 -9.973 1.00 80.69 1140 SER A CA 1
ATOM 8836 C C . SER A 1 1140 ? 0.259 19.099 -8.812 1.00 80.69 1140 SER A C 1
ATOM 8838 O O . SER A 1 1140 ? -0.537 19.875 -8.278 1.00 80.69 1140 SER A O 1
ATOM 8840 N N . ILE A 1 1141 ? 0.407 17.835 -8.416 1.00 76.56 1141 ILE A N 1
ATOM 8841 C CA . ILE A 1 1141 ? -0.178 17.329 -7.171 1.00 76.56 1141 ILE A CA 1
ATOM 8842 C C . ILE A 1 1141 ? 0.939 17.289 -6.133 1.00 76.56 1141 ILE A C 1
ATOM 8844 O O . ILE A 1 1141 ? 1.993 16.704 -6.357 1.00 76.56 1141 ILE A O 1
ATOM 8848 N N . GLN A 1 1142 ? 0.729 17.963 -5.005 1.00 65.25 1142 GLN A N 1
ATOM 8849 C CA . GLN A 1 1142 ? 1.688 18.000 -3.903 1.00 65.25 1142 GLN A CA 1
ATOM 8850 C C . GLN A 1 1142 ? 0.954 17.666 -2.614 1.00 65.25 1142 GLN A C 1
ATOM 8852 O O . GLN A 1 1142 ? -0.046 18.304 -2.291 1.00 65.25 1142 GLN A O 1
ATOM 8857 N N . ASN A 1 1143 ? 1.430 16.666 -1.866 1.00 70.00 1143 ASN A N 1
ATOM 8858 C CA . ASN A 1 1143 ? 0.788 16.219 -0.626 1.00 70.00 1143 ASN A CA 1
ATOM 8859 C C . ASN A 1 1143 ? -0.703 15.866 -0.814 1.00 70.00 1143 ASN A C 1
ATOM 8861 O O . ASN A 1 1143 ? -1.518 16.125 0.078 1.00 70.00 1143 ASN A O 1
ATOM 8865 N N . GLY A 1 1144 ? -1.068 15.304 -1.971 1.00 73.62 1144 GLY A N 1
ATOM 8866 C CA . GLY A 1 1144 ? -2.446 14.956 -2.331 1.00 73.62 1144 GLY A CA 1
ATOM 8867 C C . GLY A 1 1144 ? -3.361 16.135 -2.691 1.00 73.62 1144 GLY A C 1
ATOM 8868 O O . GLY A 1 1144 ? -4.566 15.929 -2.806 1.00 73.62 1144 GLY A O 1
ATOM 8869 N N . GLU A 1 1145 ? -2.823 17.345 -2.851 1.00 86.44 1145 GLU A N 1
ATOM 8870 C CA . GLU A 1 1145 ? -3.568 18.549 -3.242 1.00 86.44 1145 GLU A CA 1
ATOM 8871 C C . GLU A 1 1145 ? -3.144 19.009 -4.640 1.00 86.44 1145 GLU A C 1
ATOM 8873 O O . GLU A 1 1145 ? -1.955 19.209 -4.907 1.00 86.44 1145 GLU A O 1
ATOM 8878 N N . LEU A 1 1146 ? -4.113 19.199 -5.541 1.00 89.31 1146 LEU A N 1
ATOM 8879 C CA . LEU A 1 1146 ? -3.870 19.809 -6.843 1.00 89.31 1146 LEU A CA 1
ATOM 8880 C C . LEU A 1 1146 ? -3.541 21.290 -6.639 1.00 89.31 1146 LEU A C 1
ATOM 8882 O O . LEU A 1 1146 ? -4.335 22.060 -6.100 1.00 89.31 1146 LEU A O 1
ATOM 8886 N N . THR A 1 1147 ? -2.364 21.694 -7.098 1.00 90.31 1147 THR A N 1
ATOM 8887 C CA . THR A 1 1147 ? -1.889 23.073 -7.067 1.00 90.31 1147 THR A CA 1
ATOM 8888 C C . THR A 1 1147 ? -1.709 23.580 -8.492 1.00 90.31 1147 THR A C 1
ATOM 8890 O O . THR A 1 1147 ? -0.976 22.979 -9.277 1.00 90.31 1147 THR A O 1
ATOM 8893 N N . MET A 1 1148 ? -2.326 24.724 -8.788 1.00 93.31 1148 MET A N 1
ATOM 8894 C CA . MET A 1 1148 ? -2.168 25.474 -10.031 1.00 93.31 1148 MET A CA 1
ATOM 8895 C C . MET A 1 1148 ? -1.422 26.784 -9.764 1.00 93.31 1148 MET A C 1
ATOM 8897 O O . MET A 1 1148 ? -1.838 27.602 -8.941 1.00 93.31 1148 MET A O 1
ATOM 8901 N N . ILE A 1 1149 ? -0.318 26.996 -10.472 1.00 92.38 1149 ILE A N 1
ATOM 8902 C CA . ILE A 1 1149 ? 0.454 28.238 -10.465 1.00 92.38 1149 ILE A CA 1
ATOM 8903 C C . ILE A 1 1149 ? 0.126 29.002 -11.745 1.00 92.38 1149 ILE A C 1
ATOM 8905 O O . ILE A 1 1149 ? 0.371 28.505 -12.839 1.00 92.38 1149 ILE A O 1
ATOM 8909 N N . TRP A 1 1150 ? -0.402 30.212 -11.593 1.00 94.19 1150 TRP A N 1
ATOM 8910 C CA . TRP A 1 1150 ? -0.739 31.134 -12.671 1.00 94.19 1150 TRP A CA 1
ATOM 8911 C C . TRP A 1 1150 ? 0.371 32.172 -12.812 1.00 94.19 1150 TRP A C 1
ATOM 8913 O O . TRP A 1 1150 ? 0.424 33.148 -12.064 1.00 94.19 1150 TRP A O 1
ATOM 8923 N N . GLY A 1 1151 ? 1.278 31.945 -13.751 1.00 91.06 1151 GLY A N 1
ATOM 8924 C CA . GLY A 1 1151 ? 2.294 32.895 -14.170 1.00 91.06 1151 GLY A CA 1
ATOM 8925 C C . GLY A 1 1151 ? 1.702 33.964 -15.086 1.00 91.06 1151 GLY A C 1
ATOM 8926 O O . GLY A 1 1151 ? 1.044 33.651 -16.073 1.00 91.06 1151 GLY A O 1
ATOM 8927 N N . TYR A 1 1152 ? 1.959 35.230 -14.783 1.00 91.88 1152 TYR A N 1
ATOM 8928 C CA . TYR A 1 1152 ? 1.539 36.362 -15.609 1.00 91.88 1152 TYR A CA 1
ATOM 8929 C C . TYR A 1 1152 ? 2.571 37.479 -15.538 1.00 91.88 1152 TYR A C 1
ATOM 8931 O O . TYR A 1 1152 ? 3.419 37.509 -14.651 1.00 91.88 1152 TYR A O 1
ATOM 8939 N N . ASN A 1 1153 ? 2.496 38.438 -16.453 1.00 87.62 1153 ASN A N 1
ATOM 8940 C CA . ASN A 1 1153 ? 3.380 39.593 -16.418 1.00 87.62 1153 ASN A CA 1
ATOM 8941 C C . ASN A 1 1153 ? 2.699 40.799 -15.783 1.00 87.62 1153 ASN A C 1
ATOM 8943 O O . ASN A 1 1153 ? 1.696 41.285 -16.309 1.00 87.62 1153 ASN A O 1
ATOM 8947 N N . ARG A 1 1154 ? 3.290 41.370 -14.731 1.00 89.00 1154 ARG A N 1
ATOM 8948 C CA . ARG A 1 1154 ? 2.758 42.582 -14.079 1.00 89.00 1154 ARG A CA 1
ATOM 8949 C C . ARG A 1 1154 ? 2.754 43.829 -14.973 1.00 89.00 1154 ARG A C 1
ATOM 8951 O O . ARG A 1 1154 ? 2.194 44.858 -14.603 1.00 89.00 1154 ARG A O 1
ATOM 8958 N N . LYS A 1 1155 ? 3.447 43.780 -16.119 1.00 87.50 1155 LYS A N 1
ATOM 8959 C CA . LYS A 1 1155 ? 3.432 44.823 -17.155 1.00 87.50 1155 LYS A CA 1
ATOM 8960 C C . LYS A 1 1155 ? 2.306 44.652 -18.167 1.00 87.50 1155 LYS A C 1
ATOM 8962 O O . LYS A 1 1155 ? 2.091 45.587 -18.924 1.00 87.50 1155 LYS A O 1
ATOM 8967 N N . ILE A 1 1156 ? 1.605 43.519 -18.165 1.00 88.94 1156 ILE A N 1
ATOM 8968 C CA . ILE A 1 1156 ? 0.461 43.234 -19.045 1.00 88.94 1156 ILE A CA 1
ATOM 8969 C C . ILE A 1 1156 ? -0.833 43.158 -18.230 1.00 88.94 1156 ILE A C 1
ATOM 8971 O O . ILE A 1 1156 ? -1.851 43.728 -18.625 1.00 88.94 1156 ILE A O 1
ATOM 8975 N N . HIS A 1 1157 ? -0.775 42.497 -17.071 1.00 92.62 1157 HIS A N 1
ATOM 8976 C CA . HIS A 1 1157 ? -1.920 42.211 -16.217 1.00 92.62 1157 HIS A CA 1
ATOM 8977 C C . HIS A 1 1157 ? -1.730 42.665 -14.779 1.00 92.62 1157 HIS A C 1
ATOM 8979 O O . HIS A 1 1157 ? -0.634 42.608 -14.221 1.00 92.62 1157 HIS A O 1
ATOM 8985 N N . HIS A 1 1158 ? -2.832 43.072 -14.158 1.00 92.25 1158 HIS A N 1
ATOM 8986 C CA . HIS A 1 1158 ? -2.899 43.270 -12.720 1.00 92.25 1158 HIS A CA 1
ATOM 8987 C C . HIS A 1 1158 ? -3.303 41.960 -12.033 1.00 92.25 1158 HIS A C 1
ATOM 8989 O O . HIS A 1 1158 ? -4.179 41.242 -12.515 1.00 92.25 1158 HIS A O 1
ATOM 8995 N N . GLU A 1 1159 ? -2.731 41.685 -10.857 1.00 93.12 1159 GLU A N 1
ATOM 8996 C CA . GLU A 1 1159 ? -3.061 40.502 -10.046 1.00 93.12 1159 GLU A CA 1
ATOM 8997 C C . GLU A 1 1159 ? -4.582 40.258 -9.874 1.00 93.12 1159 GLU A C 1
ATOM 8999 O O . GLU A 1 1159 ? -5.007 39.107 -9.985 1.00 93.12 1159 GLU A O 1
ATOM 9004 N N . PRO A 1 1160 ? -5.448 41.279 -9.664 1.00 95.25 1160 PRO A N 1
ATOM 9005 C CA . PRO A 1 1160 ? -6.890 41.056 -9.535 1.00 95.25 1160 PRO A CA 1
ATOM 9006 C C . PRO A 1 1160 ? -7.543 40.428 -10.772 1.00 95.25 1160 PRO A C 1
ATOM 9008 O O . PRO A 1 1160 ? -8.499 39.669 -10.625 1.00 95.25 1160 PRO A O 1
ATOM 9011 N N . THR A 1 1161 ? -7.040 40.713 -11.977 1.00 94.25 1161 THR A N 1
ATOM 9012 C CA . THR A 1 1161 ? -7.535 40.098 -13.218 1.00 94.25 1161 THR A CA 1
ATOM 9013 C C . THR A 1 1161 ? -7.210 38.609 -13.230 1.00 94.25 1161 THR A C 1
ATOM 9015 O O . THR A 1 1161 ? -8.087 37.787 -13.484 1.00 94.25 1161 THR A O 1
ATOM 9018 N N . ILE A 1 1162 ? -5.979 38.255 -12.862 1.00 95.50 1162 ILE A N 1
ATOM 9019 C CA . ILE A 1 1162 ? -5.503 36.867 -12.820 1.00 95.50 1162 ILE A CA 1
ATOM 9020 C C . ILE A 1 1162 ? -6.218 36.062 -11.741 1.00 95.50 1162 ILE A C 1
ATOM 9022 O O . ILE A 1 1162 ? -6.647 34.943 -11.994 1.00 95.50 1162 ILE A O 1
ATOM 9026 N N . ARG A 1 1163 ? -6.428 36.658 -10.566 1.00 94.69 1163 ARG A N 1
ATOM 9027 C CA . ARG A 1 1163 ? -7.222 36.060 -9.488 1.00 94.69 1163 ARG A CA 1
ATOM 9028 C C . ARG A 1 1163 ? -8.653 35.757 -9.929 1.00 94.69 1163 ARG A C 1
ATOM 9030 O O . ARG A 1 1163 ? -9.183 34.703 -9.618 1.00 94.69 1163 ARG A O 1
ATOM 9037 N N . LYS A 1 1164 ? -9.278 36.654 -10.692 1.00 95.44 1164 LYS A N 1
ATOM 9038 C CA . LYS A 1 1164 ? -10.631 36.417 -11.204 1.00 95.44 1164 LYS A CA 1
ATOM 9039 C C . LYS A 1 1164 ? -10.673 35.281 -12.234 1.00 95.44 1164 LYS A C 1
ATOM 9041 O O . LYS A 1 1164 ? -11.636 34.521 -12.278 1.00 95.44 1164 LYS A O 1
ATOM 9046 N N . LEU A 1 1165 ? -9.634 35.160 -13.062 1.00 95.62 1165 LEU A N 1
ATOM 9047 C CA . LEU A 1 1165 ? -9.492 34.041 -13.998 1.00 95.62 1165 LEU A CA 1
ATOM 9048 C C . LEU A 1 1165 ? -9.268 32.717 -13.261 1.00 95.62 1165 LEU A C 1
ATOM 9050 O O . LEU A 1 1165 ? -9.894 31.722 -13.623 1.00 95.62 1165 LEU A O 1
ATOM 9054 N N . SER A 1 1166 ? -8.437 32.710 -12.213 1.00 96.44 1166 SER A N 1
ATOM 9055 C CA . SER A 1 1166 ? -8.227 31.518 -11.388 1.00 96.44 1166 SER A CA 1
ATOM 9056 C C . SER A 1 1166 ? -9.505 31.110 -10.655 1.00 96.44 1166 SER A C 1
ATOM 9058 O O . SER A 1 1166 ? -9.836 29.929 -10.639 1.00 96.44 1166 SER A O 1
ATOM 9060 N N . GLU A 1 1167 ? -10.288 32.061 -10.139 1.00 95.56 1167 GLU A N 1
ATOM 9061 C CA . GLU A 1 1167 ? -11.610 31.805 -9.553 1.00 95.56 1167 GLU A CA 1
ATOM 9062 C C . GLU A 1 1167 ? -12.561 31.143 -10.563 1.00 95.56 1167 GLU A C 1
ATOM 9064 O O . GLU A 1 1167 ? -13.066 30.065 -10.279 1.00 95.56 1167 GLU A O 1
ATOM 9069 N N . HIS A 1 1168 ? -12.725 31.692 -11.774 1.00 94.88 1168 HIS A N 1
ATOM 9070 C CA . HIS A 1 1168 ? -13.580 31.082 -12.807 1.00 94.88 1168 HIS A CA 1
ATOM 9071 C C . HIS A 1 1168 ? -13.118 29.679 -13.233 1.00 94.88 1168 HIS A C 1
ATOM 9073 O O . HIS A 1 1168 ? -13.939 28.788 -13.457 1.00 94.88 1168 HIS A O 1
ATOM 9079 N N . PHE A 1 1169 ? -11.805 29.476 -13.346 1.00 96.75 1169 PHE A N 1
ATOM 9080 C CA . PHE A 1 1169 ? -11.223 28.163 -13.614 1.00 96.75 1169 PHE A CA 1
ATOM 9081 C C . PHE A 1 1169 ? -11.522 27.177 -12.479 1.00 96.75 1169 PHE A C 1
ATOM 9083 O O . PHE A 1 1169 ? -11.921 26.040 -12.727 1.00 96.75 1169 PHE A O 1
ATOM 9090 N N . GLY A 1 1170 ? -11.369 27.629 -11.234 1.00 95.94 1170 GLY A N 1
ATOM 9091 C CA . GLY A 1 1170 ? -11.674 26.848 -10.043 1.00 95.94 1170 GLY A CA 1
ATOM 9092 C C . GLY A 1 1170 ? -13.151 26.497 -9.949 1.00 95.94 1170 GLY A C 1
ATOM 9093 O O . GLY A 1 1170 ? -13.468 25.342 -9.694 1.00 95.94 1170 GLY A O 1
ATOM 9094 N N . ASP A 1 1171 ? -14.046 27.445 -10.223 1.00 95.44 1171 ASP A N 1
ATOM 9095 C CA . ASP A 1 1171 ? -15.491 27.224 -10.224 1.00 95.44 1171 ASP A CA 1
ATOM 9096 C C . ASP A 1 1171 ? -15.868 26.103 -11.194 1.00 95.44 1171 ASP A C 1
ATOM 9098 O O . ASP A 1 1171 ? -16.594 25.188 -10.810 1.00 95.44 1171 ASP A O 1
ATOM 9102 N N . PHE A 1 1172 ? -15.338 26.108 -12.422 1.00 95.00 1172 PHE A N 1
ATOM 9103 C CA . PHE A 1 1172 ? -15.591 25.030 -13.384 1.00 95.00 1172 PHE A CA 1
ATOM 9104 C C . PHE A 1 1172 ? -15.150 23.658 -12.845 1.00 95.00 1172 PHE A C 1
ATOM 9106 O O . PHE A 1 1172 ? -15.894 22.681 -12.947 1.00 95.00 1172 PHE A O 1
ATOM 9113 N N . LEU A 1 1173 ? -13.969 23.589 -12.222 1.00 95.50 1173 LEU A N 1
ATOM 9114 C CA . LEU A 1 1173 ? -13.467 22.365 -11.596 1.00 95.50 1173 LEU A CA 1
ATOM 9115 C C . LEU A 1 1173 ? -14.308 21.936 -10.383 1.00 95.50 1173 LEU A C 1
ATOM 9117 O O . LEU A 1 1173 ? -14.600 20.753 -10.245 1.00 95.50 1173 LEU A O 1
ATOM 9121 N N . TYR A 1 1174 ? -14.765 22.856 -9.532 1.00 94.56 1174 TYR A N 1
ATOM 9122 C CA . TYR A 1 1174 ? -15.660 22.517 -8.422 1.00 94.56 1174 TYR A CA 1
ATOM 9123 C C . TYR A 1 1174 ? -16.995 21.953 -8.923 1.00 94.56 1174 TYR A C 1
ATOM 9125 O O . TYR A 1 1174 ? -17.433 20.921 -8.422 1.00 94.56 1174 TYR A O 1
ATOM 9133 N N . HIS A 1 1175 ? -17.591 22.542 -9.966 1.00 93.06 1175 HIS A N 1
ATOM 9134 C CA . HIS A 1 1175 ? -18.824 22.013 -10.558 1.00 93.06 1175 HIS A CA 1
ATOM 9135 C C . HIS A 1 1175 ? -18.612 20.625 -11.184 1.00 93.06 1175 HIS A C 1
ATOM 9137 O O . HIS A 1 1175 ? -19.462 19.751 -11.042 1.00 93.06 1175 HIS A O 1
ATOM 9143 N N . LEU A 1 1176 ? -17.469 20.374 -11.837 1.00 91.25 1176 LEU A N 1
ATOM 9144 C CA . LEU A 1 1176 ? -17.118 19.022 -12.289 1.00 91.25 1176 LEU A CA 1
ATOM 9145 C C . LEU A 1 1176 ? -17.002 18.046 -11.109 1.00 91.25 1176 LEU A C 1
ATOM 9147 O O . LEU A 1 1176 ? -17.528 16.938 -11.181 1.00 91.25 1176 LEU A O 1
ATOM 9151 N N . ALA A 1 1177 ? -16.376 18.450 -10.003 1.00 90.62 1177 ALA A N 1
ATOM 9152 C CA . ALA A 1 1177 ? -16.253 17.617 -8.808 1.00 90.62 1177 ALA A CA 1
ATOM 9153 C C . ALA A 1 1177 ? -17.615 17.301 -8.157 1.00 90.62 1177 ALA A C 1
ATOM 9155 O O . ALA A 1 1177 ? -17.771 16.247 -7.539 1.00 90.62 1177 ALA A O 1
ATOM 9156 N N . GLU A 1 1178 ? -18.605 18.184 -8.288 1.00 88.00 1178 GLU A N 1
ATOM 9157 C CA . GLU A 1 1178 ? -19.977 17.953 -7.816 1.00 88.00 1178 GLU A CA 1
ATOM 9158 C C . GLU A 1 1178 ? -20.709 16.883 -8.634 1.00 88.00 1178 GLU A C 1
ATOM 9160 O O . GLU A 1 1178 ? -21.474 16.111 -8.062 1.00 88.00 1178 GLU A O 1
ATOM 9165 N N . THR A 1 1179 ? -20.410 16.750 -9.933 1.00 80.12 1179 THR A N 1
ATOM 9166 C CA . THR A 1 1179 ? -20.985 15.677 -10.771 1.00 80.12 1179 THR A CA 1
ATOM 9167 C C . THR A 1 1179 ? -20.492 14.275 -10.383 1.00 80.12 1179 THR A C 1
ATOM 9169 O O . THR A 1 1179 ? -21.139 13.273 -10.691 1.00 80.12 1179 THR A O 1
ATOM 9172 N N . VAL A 1 1180 ? -19.379 14.186 -9.644 1.00 69.06 1180 VAL A N 1
ATOM 9173 C CA . VAL A 1 1180 ? -18.847 12.931 -9.098 1.00 69.06 1180 VAL A CA 1
ATOM 9174 C C . VAL A 1 1180 ? -19.661 12.529 -7.867 1.00 69.06 1180 VAL A C 1
ATOM 9176 O O . VAL A 1 1180 ? -19.471 13.054 -6.765 1.00 69.06 1180 VAL A O 1
ATOM 9179 N N . GLY A 1 1181 ? -20.577 11.583 -8.070 1.00 55.97 1181 GLY A N 1
ATOM 9180 C CA . GLY A 1 1181 ? -21.523 11.104 -7.058 1.00 55.97 1181 GLY A CA 1
ATOM 9181 C C . GLY A 1 1181 ? -22.993 11.314 -7.431 1.00 55.97 1181 GLY A C 1
ATOM 9182 O O . GLY A 1 1181 ? -23.863 10.731 -6.786 1.00 55.97 1181 GLY A O 1
ATOM 9183 N N . GLU A 1 1182 ? -23.285 12.067 -8.495 1.00 47.44 1182 GLU A N 1
ATOM 9184 C CA . GLU A 1 1182 ? -24.613 12.106 -9.110 1.00 47.44 1182 GLU A CA 1
ATOM 9185 C C . GLU A 1 1182 ? -24.665 11.082 -10.252 1.00 47.44 1182 GLU A C 1
ATOM 9187 O O . GLU A 1 1182 ? -24.374 11.367 -11.410 1.00 47.44 1182 GLU A O 1
ATOM 9192 N N . SER A 1 1183 ? -24.999 9.834 -9.929 1.00 34.94 1183 SER A N 1
ATOM 9193 C CA . SER A 1 1183 ? -25.414 8.845 -10.929 1.00 34.94 1183 SER A CA 1
ATOM 9194 C C . SER A 1 1183 ? -26.721 8.212 -10.482 1.00 34.94 1183 SER A C 1
ATOM 9196 O O . SER A 1 1183 ? -26.753 7.367 -9.586 1.00 34.94 1183 SER A O 1
ATOM 9198 N N . HIS A 1 1184 ? -27.791 8.695 -11.110 1.00 29.52 1184 HIS A N 1
ATOM 9199 C CA . HIS A 1 1184 ? -29.010 7.941 -11.362 1.00 29.52 1184 HIS A CA 1
ATOM 9200 C C . HIS A 1 1184 ? -28.820 7.025 -12.568 1.00 29.52 1184 HIS A C 1
ATOM 9202 O O . HIS A 1 1184 ? -28.117 7.453 -13.512 1.00 29.52 1184 HIS A O 1
#